Protein 9CF4 (pdb70)

InterPro domains:
  IPR005814 Aminotransferase class-III [PF00202] (34-452)
  IPR005814 Aminotransferase class-III [cd00610] (7-453)
  IPR015421 Pyridoxal phosphate-dependent transferase, major domain [G3DSA:3.40.640.10] (70-350)
  IPR015422 Pyridoxal phosphate-dependent transferase, small domain [G3DSA:3.90.1150.10] (15-451)
  IPR015424 Pyridoxal phosphate-dependent transferase [SSF53383] (25-455)
  IPR049704 Aminotransferases class-III pyridoxal-phosphate attachment site [PS00600] (258-295)

Organism: Chromohalobacter israelensis (strain ATCC BAA-138 / DSM 3043 / CIP 106854 / NCIMB 13768 / 1H11) (NCBI:txid290398)

Structure (mmCIF, N/CA/C/O backbone):
data_9CF4
#
_entry.id   9CF4
#
_cell.length_a   82.383
_cell.length_b   94.102
_cell.length_c   219.984
_cell.angle_alpha   90.00
_cell.angle_beta   90.00
_cell.angle_gamma   90.00
#
_symmetry.space_group_name_H-M   'C 2 2 21'
#
loop_
_entity.id
_entity.type
_entity.pdbx_description
1 polymer Aminotransferase
2 polymer Aminotransferase
3 non-polymer GLYCEROL
4 non-polymer "PYRIDOXAL-5'-PHOSPHATE"
5 water water
#
loop_
_atom_site.group_PDB
_atom_site.id
_atom_site.type_symbol
_atom_site.label_atom_id
_atom_site.label_alt_id
_atom_site.label_comp_id
_atom_site.label_asym_id
_atom_site.label_entity_id
_atom_site.label_seq_id
_atom_site.pdbx_PDB_ins_code
_atom_site.Cartn_x
_atom_site.Cartn_y
_atom_site.Cartn_z
_atom_site.occupancy
_atom_site.B_iso_or_equiv
_atom_site.auth_seq_id
_atom_site.auth_comp_id
_atom_site.auth_asym_id
_atom_site.auth_atom_id
_atom_site.pdbx_PDB_model_num
ATOM 1 N N . SER A 1 2 ? -18.054 1.851 -39.776 1.00 39.41 2 SER A N 1
ATOM 2 C CA . SER A 1 2 ? -17.159 2.505 -38.837 1.00 37.90 2 SER A CA 1
ATOM 3 C C . SER A 1 2 ? -15.701 2.167 -39.099 1.00 34.62 2 SER A C 1
ATOM 4 O O . SER A 1 2 ? -15.384 1.196 -39.806 1.00 33.55 2 SER A O 1
ATOM 11 N N . GLN A 1 3 ? -14.814 2.977 -38.513 1.00 34.19 3 GLN A N 1
ATOM 12 C CA . GLN A 1 3 ? -13.397 2.636 -38.505 1.00 34.63 3 GLN A CA 1
ATOM 13 C C . GLN A 1 3 ? -13.178 1.273 -37.864 1.00 27.45 3 GLN A C 1
ATOM 14 O O . GLN A 1 3 ? -12.338 0.497 -38.317 1.00 25.77 3 GLN A O 1
ATOM 28 N N . HIS A 1 4 ? -13.911 0.977 -36.790 1.00 25.21 4 HIS A N 1
ATOM 29 C CA . HIS A 1 4 ? -13.781 -0.320 -36.134 1.00 23.02 4 HIS A CA 1
ATOM 30 C C . HIS A 1 4 ? -14.060 -1.461 -37.112 1.00 22.39 4 HIS A C 1
ATOM 31 O O . HIS A 1 4 ? -13.267 -2.407 -37.234 1.00 20.96 4 HIS A O 1
ATOM 45 N N . GLN A 1 5 ? -15.182 -1.393 -37.831 1.00 24.30 5 GLN A N 1
ATOM 46 C CA . GLN A 1 5 ? -15.499 -2.489 -38.741 1.00 26.02 5 GLN A CA 1
ATOM 47 C C . GLN A 1 5 ? -14.559 -2.497 -39.944 1.00 24.15 5 GLN A C 1
ATOM 48 O O . GLN A 1 5 ? -14.253 -3.574 -40.474 1.00 23.44 5 GLN A O 1
ATOM 62 N N . ASN A 1 6 ? -14.077 -1.320 -40.379 1.00 25.38 6 ASN A N 1
ATOM 63 C CA . ASN A 1 6 ? -13.076 -1.289 -41.444 1.00 23.33 6 ASN A CA 1
ATOM 64 C C . ASN A 1 6 ? -11.792 -1.998 -41.017 1.00 20.90 6 ASN A C 1
ATOM 65 O O . ASN A 1 6 ? -11.182 -2.722 -41.814 1.00 21.08 6 ASN A O 1
ATOM 76 N N . LEU A 1 7 ? -11.358 -1.787 -39.768 1.00 19.64 7 LEU A N 1
ATOM 77 C CA . LEU A 1 7 ? -10.165 -2.471 -39.270 1.00 18.45 7 LEU A CA 1
ATOM 78 C C . LEU A 1 7 ? -10.379 -3.982 -39.194 1.00 18.62 7 LEU A C 1
ATOM 79 O O . LEU A 1 7 ? -9.518 -4.774 -39.601 1.00 17.25 7 LEU A O 1
ATOM 95 N N . ILE A 1 8 ? -11.526 -4.411 -38.663 1.00 16.79 8 ILE A N 1
ATOM 96 C CA . ILE A 1 8 ? -11.840 -5.837 -38.631 1.00 16.19 8 ILE A CA 1
ATOM 97 C C . ILE A 1 8 ? -11.785 -6.415 -40.037 1.00 17.78 8 ILE A C 1
ATOM 98 O O . ILE A 1 8 ? -11.192 -7.477 -40.272 1.00 18.00 8 ILE A O 1
ATOM 114 N N . ASP A 1 9 ? -12.406 -5.726 -41.001 1.00 17.38 9 ASP A N 1
ATOM 115 C CA . ASP A 1 9 ? -12.453 -6.278 -42.353 1.00 18.83 9 ASP A CA 1
ATOM 116 C C . ASP A 1 9 ? -11.059 -6.367 -42.966 1.00 17.56 9 ASP A C 1
ATOM 117 O O . ASP A 1 9 ? -10.784 -7.287 -43.747 1.00 19.21 9 ASP A O 1
ATOM 126 N N . ARG A 1 10 ? -10.171 -5.425 -42.635 1.00 16.09 10 ARG A N 1
ATOM 127 C CA . ARG A 1 10 ? -8.778 -5.559 -43.048 1.00 16.53 10 ARG A CA 1
ATOM 128 C C . ARG A 1 10 ? -8.155 -6.805 -42.418 1.00 16.97 10 ARG A C 1
ATOM 129 O O . ARG A 1 10 ? -7.465 -7.582 -43.093 1.00 16.35 10 ARG A O 1
ATOM 150 N N . ASP A 1 11 ? -8.404 -7.012 -41.120 1.00 16.26 11 ASP A N 1
ATOM 151 C CA . ASP A 1 11 ? -7.826 -8.147 -40.402 1.00 13.95 11 ASP A CA 1
ATOM 152 C C . ASP A 1 11 ? -8.311 -9.469 -40.985 1.00 13.97 11 ASP A C 1
ATOM 153 O O . ASP A 1 11 ? -7.560 -10.453 -41.034 1.00 15.38 11 ASP A O 1
ATOM 162 N N . ARG A 1 12 ? -9.564 -9.521 -41.423 1.00 15.12 12 ARG A N 1
ATOM 163 C CA . ARG A 1 12 ? -10.069 -10.771 -41.978 1.00 15.83 12 ARG A CA 1
ATOM 164 C C . ARG A 1 12 ? -9.238 -11.253 -43.159 1.00 16.20 12 ARG A C 1
ATOM 165 O O . ARG A 1 12 ? -9.175 -12.466 -43.430 1.00 16.24 12 ARG A O 1
ATOM 186 N N . LYS A 1 13 ? -8.653 -10.321 -43.914 1.00 16.98 13 LYS A N 1
ATOM 187 C CA . LYS A 1 13 ? -7.895 -10.683 -45.097 1.00 16.18 13 LYS A CA 1
ATOM 188 C C . LYS A 1 13 ? -6.479 -11.157 -44.802 1.00 16.01 13 LYS A C 1
ATOM 189 O O . LYS A 1 13 ? -5.840 -11.724 -45.699 1.00 16.21 13 LYS A O 1
ATOM 208 N N . VAL A 1 14 ? -5.969 -10.955 -43.589 1.00 15.23 14 VAL A N 1
ATOM 209 C CA . VAL A 1 14 ? -4.534 -11.085 -43.362 1.00 14.48 14 VAL A CA 1
ATOM 210 C C . VAL A 1 14 ? -4.146 -11.899 -42.141 1.00 14.41 14 VAL A C 1
ATOM 211 O O . VAL A 1 14 ? -2.993 -12.357 -42.095 1.00 14.75 14 VAL A O 1
ATOM 224 N N . THR A 1 15 ? -4.982 -12.083 -41.113 1.00 13.14 15 THR A N 1
ATOM 225 C CA . THR A 1 15 ? -4.524 -12.681 -39.864 1.00 13.32 15 THR A CA 1
ATOM 226 C C . THR A 1 15 ? -5.234 -13.994 -39.559 1.00 15.04 15 THR A C 1
ATOM 227 O O . THR A 1 15 ? -6.466 -14.074 -39.610 1.00 15.82 15 THR A O 1
ATOM 238 N N . PHE A 1 16 ? -4.442 -15.016 -39.219 1.00 13.58 16 PHE A N 1
ATOM 239 C CA . PHE A 1 16 ? -4.901 -16.289 -38.634 1.00 12.82 16 PHE A CA 1
ATOM 240 C C . PHE A 1 16 ? -4.860 -16.080 -37.128 1.00 13.89 16 PHE A C 1
ATOM 241 O O . PHE A 1 16 ? -3.792 -15.919 -36.550 1.00 13.63 16 PHE A O 1
ATOM 258 N N . HIS A 1 17 ? -6.028 -16.057 -36.507 1.00 14.61 17 HIS A N 1
ATOM 259 C CA . HIS A 1 17 ? -6.138 -15.880 -35.071 1.00 12.25 17 HIS A CA 1
ATOM 260 C C . HIS A 1 17 ? -6.279 -17.199 -34.331 1.00 12.77 17 HIS A C 1
ATOM 261 O O . HIS A 1 17 ? -6.926 -18.142 -34.801 1.00 13.11 17 HIS A O 1
ATOM 276 N N . ALA A 1 18 ? -5.684 -17.231 -33.142 1.00 13.23 18 ALA A N 1
ATOM 277 C CA . ALA A 1 18 ? -5.896 -18.331 -32.214 1.00 13.29 18 ALA A CA 1
ATOM 278 C C . ALA A 1 18 ? -7.376 -18.600 -31.979 1.00 11.44 18 ALA A C 1
ATOM 279 O O . ALA A 1 18 ? -8.200 -17.681 -31.909 1.00 13.26 18 ALA A O 1
ATOM 286 N N A SER A 1 19 ? -7.717 -19.889 -31.911 0.48 12.20 19 SER A N 1
ATOM 287 N N B SER A 1 19 ? -7.705 -19.881 -31.832 0.52 12.27 19 SER A N 1
ATOM 288 C CA A SER A 1 19 ? -9.025 -20.332 -31.426 0.48 14.00 19 SER A CA 1
ATOM 289 C CA B SER A 1 19 ? -9.045 -20.321 -31.446 0.52 14.39 19 SER A CA 1
ATOM 290 C C A SER A 1 19 ? -10.184 -19.705 -32.199 0.48 14.29 19 SER A C 1
ATOM 291 C C B SER A 1 19 ? -10.132 -19.559 -32.189 0.52 14.86 19 SER A C 1
ATOM 292 O O A SER A 1 19 ? -11.250 -19.441 -31.640 0.48 15.26 19 SER A O 1
ATOM 293 O O B SER A 1 19 ? -11.078 -19.033 -31.599 0.52 16.75 19 SER A O 1
ATOM 308 N N . THR A 1 20 ? -9.994 -19.507 -33.502 1.00 13.15 20 THR A N 1
ATOM 309 C CA . THR A 1 20 ? -10.949 -18.805 -34.353 1.00 12.99 20 THR A CA 1
ATOM 310 C C . THR A 1 20 ? -11.485 -19.729 -35.433 1.00 13.90 20 THR A C 1
ATOM 311 O O . THR A 1 20 ? -10.796 -20.637 -35.907 1.00 13.77 20 THR A O 1
ATOM 323 N N . HIS A 1 21 ? -12.754 -19.516 -35.774 1.00 13.56 21 HIS A N 1
ATOM 324 C CA . HIS A 1 21 ? -13.364 -20.191 -36.906 1.00 13.98 21 HIS A CA 1
ATOM 325 C C . HIS A 1 21 ? -12.771 -19.564 -38.165 1.00 13.39 21 HIS A C 1
ATOM 326 O O . HIS A 1 21 ? -13.245 -18.517 -38.630 1.00 15.13 21 HIS A O 1
ATOM 340 N N . LEU A 1 22 ? -11.697 -20.156 -38.672 1.00 13.33 22 LEU A N 1
ATOM 341 C CA . LEU A 1 22 ? -10.888 -19.478 -39.683 1.00 14.59 22 LEU A CA 1
ATOM 342 C C . LEU A 1 22 ? -11.701 -19.171 -40.934 1.00 14.41 22 LEU A C 1
ATOM 343 O O . LEU A 1 22 ? -11.582 -18.083 -41.496 1.00 15.76 22 LEU A O 1
ATOM 359 N N . ARG A 1 23 ? -12.531 -20.113 -41.387 1.00 15.40 23 ARG A N 1
ATOM 360 C CA . ARG A 1 23 ? -13.331 -19.863 -42.579 1.00 15.79 23 ARG A CA 1
ATOM 361 C C . ARG A 1 23 ? -14.326 -18.737 -42.334 1.00 16.03 23 ARG A C 1
ATOM 362 O O . ARG A 1 23 ? -14.428 -17.797 -43.136 1.00 16.96 23 ARG A O 1
ATOM 383 N N . ASP A 1 24 ? -15.106 -18.834 -41.246 1.00 14.63 24 ASP A N 1
ATOM 384 C CA . ASP A 1 24 ? -16.143 -17.827 -41.032 1.00 15.97 24 ASP A CA 1
ATOM 385 C C . ASP A 1 24 ? -15.540 -16.442 -40.789 1.00 16.22 24 ASP A C 1
ATOM 386 O O . ASP A 1 24 ? -16.118 -15.434 -41.218 1.00 17.68 24 ASP A O 1
ATOM 395 N N . PHE A 1 25 ? -14.387 -16.362 -40.127 1.00 14.00 25 PHE A N 1
ATOM 396 C CA . PHE A 1 25 ? -13.785 -15.044 -39.917 1.00 16.19 25 PHE A CA 1
ATOM 397 C C . PHE A 1 25 ? -13.263 -14.449 -41.225 1.00 15.93 25 PHE A C 1
ATOM 398 O O . PHE A 1 25 ? -13.506 -13.277 -41.523 1.00 16.69 25 PHE A O 1
ATOM 415 N N . ALA A 1 26 ? -12.560 -15.243 -42.033 1.00 16.63 26 ALA A N 1
ATOM 416 C CA . ALA A 1 26 ? -12.050 -14.729 -43.303 1.00 15.72 26 ALA A CA 1
ATOM 417 C C . ALA A 1 26 ? -13.169 -14.280 -44.238 1.00 16.56 26 ALA A C 1
ATOM 418 O O . ALA A 1 26 ? -12.992 -13.328 -45.019 1.00 17.84 26 ALA A O 1
ATOM 425 N N . HIS A 1 27 ? -14.325 -14.925 -44.158 1.00 18.15 27 HIS A N 1
ATOM 426 C CA . HIS A 1 27 ? -15.414 -14.676 -45.099 1.00 18.62 27 HIS A CA 1
ATOM 427 C C . HIS A 1 27 ? -16.487 -13.737 -44.552 1.00 20.59 27 HIS A C 1
ATOM 428 O O . HIS A 1 27 ? -17.506 -13.526 -45.215 1.00 23.04 27 HIS A O 1
ATOM 442 N N . GLY A 1 28 ? -16.269 -13.141 -43.383 1.00 19.38 28 GLY A N 1
ATOM 443 C CA . GLY A 1 28 ? -17.138 -12.093 -42.893 1.00 21.60 28 GLY A CA 1
ATOM 444 C C . GLY A 1 28 ? -18.307 -12.538 -42.042 1.00 21.88 28 GLY A C 1
ATOM 445 O O . GLY A 1 28 ? -19.131 -11.689 -41.660 1.00 24.31 28 GLY A O 1
ATOM 449 N N . GLU A 1 29 ? -18.405 -13.829 -41.715 1.00 23.11 29 GLU A N 1
ATOM 450 C CA . GLU A 1 29 ? -19.539 -14.320 -40.948 1.00 26.60 29 GLU A CA 1
ATOM 451 C C . GLU A 1 29 ? -19.291 -14.346 -39.445 1.00 25.11 29 GLU A C 1
ATOM 452 O O . GLU A 1 29 ? -20.244 -14.212 -38.671 1.00 32.24 29 GLU A O 1
ATOM 464 N N . ALA A 1 30 ? -18.083 -14.496 -39.014 1.00 20.64 30 ALA A N 1
ATOM 465 C CA . ALA A 1 30 ? -17.814 -14.510 -37.583 1.00 19.34 30 ALA A CA 1
ATOM 466 C C . ALA A 1 30 ? -17.385 -13.128 -37.124 1.00 19.39 30 ALA A C 1
ATOM 467 O O . ALA A 1 30 ? -16.741 -12.393 -37.879 1.00 18.82 30 ALA A O 1
ATOM 474 N N . PRO A 1 31 ? -17.711 -12.733 -35.897 1.00 18.69 31 PRO A N 1
ATOM 475 C CA . PRO A 1 31 ? -17.406 -11.369 -35.456 1.00 18.36 31 PRO A CA 1
ATOM 476 C C . PRO A 1 31 ? -15.940 -11.192 -35.081 1.00 16.06 31 PRO A C 1
ATOM 477 O O . PRO A 1 31 ? -15.231 -12.129 -34.698 1.00 17.99 31 PRO A O 1
ATOM 488 N N . GLY A 1 32 ? -15.499 -9.935 -35.172 1.00 15.52 32 GLY A N 1
ATOM 489 C CA . GLY A 1 32 ? -14.201 -9.533 -34.683 1.00 16.80 32 GLY A CA 1
ATOM 490 C C . GLY A 1 32 ? -14.366 -8.454 -33.628 1.00 15.22 32 GLY A C 1
ATOM 491 O O . GLY A 1 32 ? -15.476 -7.958 -33.385 1.00 17.03 32 GLY A O 1
ATOM 495 N N . ARG A 1 33 ? -13.255 -8.102 -32.987 1.00 16.64 33 ARG A N 1
ATOM 496 C CA . ARG A 1 33 ? -13.256 -6.937 -32.101 1.00 16.34 33 ARG A CA 1
ATOM 497 C C . ARG A 1 33 ? -11.824 -6.455 -31.963 1.00 17.65 33 ARG A C 1
ATOM 498 O O . ARG A 1 33 ? -10.927 -7.263 -31.696 1.00 16.94 33 ARG A O 1
ATOM 519 N N . VAL A 1 34 ? -11.617 -5.158 -32.180 1.00 16.23 34 VAL A N 1
ATOM 520 C CA . VAL A 1 34 ? -10.317 -4.514 -32.046 1.00 15.06 34 VAL A CA 1
ATOM 521 C C . VAL A 1 34 ? -10.274 -3.873 -30.665 1.00 15.57 34 VAL A C 1
ATOM 522 O O . VAL A 1 34 ? -11.034 -2.930 -30.385 1.00 17.44 34 VAL A O 1
ATOM 535 N N A MET A 1 35 ? -9.364 -4.346 -29.815 0.39 15.70 35 MET A N 1
ATOM 536 N N B MET A 1 35 ? -9.384 -4.359 -29.800 0.61 15.76 35 MET A N 1
ATOM 537 C CA A MET A 1 35 ? -9.156 -3.752 -28.498 0.39 15.56 35 MET A CA 1
ATOM 538 C CA B MET A 1 35 ? -9.179 -3.746 -28.489 0.61 15.86 35 MET A CA 1
ATOM 539 C C A MET A 1 35 ? -8.124 -2.641 -28.608 0.39 16.68 35 MET A C 1
ATOM 540 C C B MET A 1 35 ? -8.142 -2.639 -28.614 0.61 16.89 35 MET A C 1
ATOM 541 O O A MET A 1 35 ? -7.107 -2.788 -29.293 0.39 17.83 35 MET A O 1
ATOM 542 O O B MET A 1 35 ? -7.145 -2.785 -29.326 0.61 18.32 35 MET A O 1
ATOM 569 N N . ALA A 1 36 ? -8.390 -1.524 -27.936 1.00 16.86 36 ALA A N 1
ATOM 570 C CA . ALA A 1 36 ? -7.600 -0.315 -28.136 1.00 18.65 36 ALA A CA 1
ATOM 571 C C . ALA A 1 36 ? -7.090 0.346 -26.867 1.00 18.25 36 ALA A C 1
ATOM 572 O O . ALA A 1 36 ? -6.113 1.112 -26.953 1.00 20.35 36 ALA A O 1
ATOM 580 N N . GLY A 1 37 ? -7.704 0.115 -25.713 1.00 17.49 37 GLY A N 1
ATOM 581 C CA . GLY A 1 37 ? -7.262 0.755 -24.499 1.00 17.83 37 GLY A CA 1
ATOM 582 C C . GLY A 1 37 ? -7.692 -0.017 -23.266 1.00 16.86 37 GLY A C 1
ATOM 583 O O . GLY A 1 37 ? -8.268 -1.105 -23.355 1.00 16.62 37 GLY A O 1
ATOM 587 N N . GLY A 1 38 ? -7.421 0.572 -22.117 1.00 16.43 38 GLY A N 1
ATOM 588 C CA . GLY A 1 38 ? -7.872 0.010 -20.864 1.00 17.29 38 GLY A CA 1
ATOM 589 C C . GLY A 1 38 ? -7.098 0.547 -19.685 1.00 15.71 38 GLY A C 1
ATOM 590 O O . GLY A 1 38 ? -5.951 0.995 -19.789 1.00 17.29 38 GLY A O 1
ATOM 594 N N . GLU A 1 39 ? -7.745 0.477 -18.531 1.00 18.24 39 GLU A N 1
ATOM 595 C CA . GLU A 1 39 ? -7.163 0.900 -17.273 1.00 18.07 39 GLU A CA 1
ATOM 596 C C . GLU A 1 39 ? -7.844 0.117 -16.164 1.00 17.23 39 GLU A C 1
ATOM 597 O O . GLU A 1 39 ? -9.061 -0.041 -16.179 1.00 17.60 39 GLU A O 1
ATOM 609 N N . GLY A 1 40 ? -7.057 -0.355 -15.210 1.00 17.46 40 GLY A N 1
ATOM 610 C CA . GLY A 1 40 ? -7.641 -1.034 -14.066 1.00 16.71 40 GLY A CA 1
ATOM 611 C C . GLY A 1 40 ? -8.170 -2.379 -14.507 1.00 14.84 40 GLY A C 1
ATOM 612 O O . GLY A 1 40 ? -7.441 -3.181 -15.099 1.00 16.34 40 GLY A O 1
ATOM 616 N N . ILE A 1 41 ? -9.445 -2.656 -14.211 1.00 15.51 41 ILE A N 1
ATOM 617 C CA . ILE A 1 41 ? -10.069 -3.900 -14.637 1.00 15.32 41 ILE A CA 1
ATOM 618 C C . ILE A 1 41 ? -10.837 -3.749 -15.939 1.00 15.65 41 ILE A C 1
ATOM 619 O O . ILE A 1 41 ? -11.513 -4.700 -16.361 1.00 18.02 41 ILE A O 1
ATOM 635 N N . HIS A 1 42 ? -10.737 -2.602 -16.596 1.00 16.36 42 HIS A N 1
ATOM 636 C CA . HIS A 1 42 ? -11.515 -2.325 -17.794 1.00 18.23 42 HIS A CA 1
ATOM 637 C C . HIS A 1 42 ? -10.651 -2.375 -19.046 1.00 18.22 42 HIS A C 1
ATOM 638 O O . HIS A 1 42 ? -9.483 -1.960 -19.024 1.00 17.24 42 HIS A O 1
ATOM 652 N N A VAL A 1 43 ? -11.228 -2.896 -20.125 0.67 17.30 43 VAL A N 1
ATOM 653 N N B VAL A 1 43 ? -11.244 -2.867 -20.136 0.33 17.01 43 VAL A N 1
ATOM 654 C CA A VAL A 1 43 ? -10.634 -2.834 -21.454 0.67 17.46 43 VAL A CA 1
ATOM 655 C CA B VAL A 1 43 ? -10.648 -2.859 -21.467 0.33 16.17 43 VAL A CA 1
ATOM 656 C C A VAL A 1 43 ? -11.619 -2.133 -22.374 0.67 18.62 43 VAL A C 1
ATOM 657 C C B VAL A 1 43 ? -11.626 -2.155 -22.396 0.33 17.30 43 VAL A C 1
ATOM 658 O O A VAL A 1 43 ? -12.837 -2.224 -22.181 0.67 19.53 43 VAL A O 1
ATOM 659 O O B VAL A 1 43 ? -12.846 -2.258 -22.227 0.33 17.79 43 VAL A O 1
ATOM 684 N N . VAL A 1 44 ? -11.087 -1.452 -23.391 1.00 16.58 44 VAL A N 1
ATOM 685 C CA . VAL A 1 44 ? -11.876 -0.588 -24.264 1.00 18.02 44 VAL A CA 1
ATOM 686 C C . VAL A 1 44 ? -11.611 -0.954 -25.720 1.00 17.79 44 VAL A C 1
ATOM 687 O O . VAL A 1 44 ? -10.459 -1.127 -26.123 1.00 18.17 44 VAL A O 1
ATOM 701 N N . ASP A 1 45 ? -12.674 -1.070 -26.514 1.00 18.39 45 ASP A N 1
ATOM 702 C CA . ASP A 1 45 ? -12.523 -1.407 -27.915 1.00 17.35 45 ASP A CA 1
ATOM 703 C C . ASP A 1 45 ? -12.358 -0.140 -28.747 1.00 18.33 45 ASP A C 1
ATOM 704 O O . ASP A 1 45 ? -12.365 0.982 -28.230 1.00 19.36 45 ASP A O 1
ATOM 713 N N . LYS A 1 46 ? -12.199 -0.323 -30.056 1.00 18.20 46 LYS A N 1
ATOM 714 C CA . LYS A 1 46 ? -11.902 0.793 -30.953 1.00 19.75 46 LYS A CA 1
ATOM 715 C C . LYS A 1 46 ? -13.030 1.810 -31.003 1.00 23.33 46 LYS A C 1
ATOM 716 O O . LYS A 1 46 ? -12.770 2.970 -31.340 1.00 25.56 46 LYS A O 1
ATOM 735 N N . ASP A 1 47 ? -14.262 1.418 -30.673 1.00 22.42 47 ASP A N 1
ATOM 736 C CA . ASP A 1 47 ? -15.364 2.365 -30.639 1.00 23.68 47 ASP A CA 1
ATOM 737 C C . ASP A 1 47 ? -15.445 3.124 -29.323 1.00 24.65 47 ASP A C 1
ATOM 738 O O . ASP A 1 47 ? -16.297 4.016 -29.183 1.00 26.95 47 ASP A O 1
ATOM 747 N N . GLY A 1 48 ? -14.612 2.783 -28.353 1.00 23.28 48 GLY A N 1
ATOM 748 C CA . GLY A 1 48 ? -14.723 3.343 -27.032 1.00 23.36 48 GLY A CA 1
ATOM 749 C C . GLY A 1 48 ? -15.640 2.585 -26.103 1.00 22.66 48 GLY A C 1
ATOM 750 O O . GLY A 1 48 ? -15.908 3.069 -24.994 1.00 24.32 48 GLY A O 1
ATOM 754 N N . ARG A 1 49 ? -16.121 1.414 -26.516 1.00 20.42 49 ARG A N 1
ATOM 755 C CA . ARG A 1 49 ? -16.986 0.612 -25.666 1.00 19.56 49 ARG A CA 1
ATOM 756 C C . ARG A 1 49 ? -16.155 -0.038 -24.559 1.00 18.41 49 ARG A C 1
ATOM 757 O O . ARG A 1 49 ? -15.161 -0.714 -24.824 1.00 20.31 49 ARG A O 1
ATOM 778 N N . GLU A 1 50 ? -16.570 0.170 -23.318 1.00 21.40 50 GLU A N 1
ATOM 779 C CA . GLU A 1 50 ? -15.779 -0.232 -22.165 1.00 20.05 50 GLU A CA 1
ATOM 780 C C . GLU A 1 50 ? -16.360 -1.484 -21.514 1.00 20.35 50 GLU A C 1
ATOM 781 O O . GLU A 1 50 ? -17.570 -1.553 -21.247 1.00 20.28 50 GLU A O 1
ATOM 793 N N . PHE A 1 51 ? -15.491 -2.460 -21.247 1.00 18.32 51 PHE A N 1
ATOM 794 C CA . PHE A 1 51 ? -15.875 -3.722 -20.638 1.00 16.68 51 PHE A CA 1
ATOM 795 C C . PHE A 1 51 ? -15.150 -3.914 -19.311 1.00 15.50 51 PHE A C 1
ATOM 796 O O . PHE A 1 51 ? -13.970 -3.578 -19.184 1.00 17.33 51 PHE A O 1
ATOM 813 N N . ILE A 1 52 ? -15.862 -4.448 -18.322 1.00 16.10 52 ILE A N 1
ATOM 814 C CA . ILE A 1 52 ? -15.185 -5.051 -17.181 1.00 17.22 52 ILE A CA 1
ATOM 815 C C . ILE A 1 52 ? -14.601 -6.374 -17.659 1.00 16.30 52 ILE A C 1
ATOM 816 O O . ILE A 1 52 ? -15.338 -7.241 -18.150 1.00 15.78 52 ILE A O 1
ATOM 832 N N . ASP A 1 53 ? -13.283 -6.529 -17.539 1.00 15.38 53 ASP A N 1
ATOM 833 C CA . ASP A 1 53 ? -12.638 -7.760 -17.979 1.00 15.16 53 ASP A CA 1
ATOM 834 C C . ASP A 1 53 ? -12.573 -8.714 -16.804 1.00 15.02 53 ASP A C 1
ATOM 835 O O . ASP A 1 53 ? -11.603 -8.729 -16.043 1.00 14.99 53 ASP A O 1
ATOM 844 N N . GLY A 1 54 ? -13.621 -9.524 -16.672 1.00 14.38 54 GLY A N 1
ATOM 845 C CA . GLY A 1 54 ? -13.674 -10.525 -15.640 1.00 14.59 54 GLY A CA 1
ATOM 846 C C . GLY A 1 54 ? -12.745 -11.698 -15.835 1.00 14.81 54 GLY A C 1
ATOM 847 O O . GLY A 1 54 ? -12.758 -12.591 -14.987 1.00 15.09 54 GLY A O 1
ATOM 851 N N . PHE A 1 55 ? -11.912 -11.695 -16.886 1.00 13.54 55 PHE A N 1
ATOM 852 C CA . PHE A 1 55 ? -10.967 -12.781 -17.147 1.00 12.21 55 PHE A CA 1
ATOM 853 C C . PHE A 1 55 ? -9.520 -12.305 -17.232 1.00 11.98 55 PHE A C 1
ATOM 854 O O . PHE A 1 55 ? -8.635 -13.118 -17.513 1.00 13.72 55 PHE A O 1
ATOM 871 N N . ALA A 1 56 ? -9.262 -11.014 -17.006 1.00 13.97 56 ALA A N 1
ATOM 872 C CA . ALA A 1 56 ? -7.899 -10.472 -17.004 1.00 14.52 56 ALA A CA 1
ATOM 873 C C . ALA A 1 56 ? -7.113 -10.949 -18.226 1.00 14.14 56 ALA A C 1
ATOM 874 O O . ALA A 1 56 ? -5.993 -11.466 -18.122 1.00 13.31 56 ALA A O 1
ATOM 881 N N . GLY A 1 57 ? -7.673 -10.706 -19.404 1.00 13.00 57 GLY A N 1
ATOM 882 C CA . GLY A 1 57 ? -7.063 -11.223 -20.618 1.00 13.56 57 GLY A CA 1
ATOM 883 C C . GLY A 1 57 ? -7.332 -12.711 -20.715 1.00 12.49 57 GLY A C 1
ATOM 884 O O . GLY A 1 57 ? -8.442 -13.129 -21.043 1.00 12.54 57 GLY A O 1
ATOM 888 N N . LEU A 1 58 ? -6.320 -13.494 -20.416 1.00 12.15 58 LEU A N 1
ATOM 889 C CA . LEU A 1 58 ? -6.423 -14.943 -20.232 1.00 12.11 58 LEU A CA 1
ATOM 890 C C . LEU A 1 58 ? -5.689 -15.258 -18.926 1.00 13.29 58 LEU A C 1
ATOM 891 O O . LEU A 1 58 ? -4.541 -15.704 -18.933 1.00 14.82 58 LEU A O 1
ATOM 907 N N . TYR A 1 59 ? -6.361 -14.997 -17.806 1.00 13.29 59 TYR A N 1
ATOM 908 C CA . TYR A 1 59 ? -5.799 -15.232 -16.474 1.00 13.09 59 TYR A CA 1
ATOM 909 C C . TYR A 1 59 ? -4.448 -14.546 -16.306 1.00 13.10 59 TYR A C 1
ATOM 910 O O . TYR A 1 59 ? -3.548 -15.088 -15.663 1.00 14.28 59 TYR A O 1
ATOM 928 N N . CYS A 1 60 ? -4.252 -13.374 -16.910 1.00 12.56 60 CYS A N 1
ATOM 929 C CA . CYS A 1 60 ? -2.881 -12.888 -16.944 1.00 12.17 60 CYS A CA 1
ATOM 930 C C . CYS A 1 60 ? -2.662 -11.399 -16.693 1.00 12.48 60 CYS A C 1
ATOM 931 O O . CYS A 1 60 ? -1.541 -11.051 -16.306 1.00 14.45 60 CYS A O 1
ATOM 939 N N . VAL A 1 61 ? -3.632 -10.512 -16.895 1.00 13.02 61 VAL A N 1
ATOM 940 C CA . VAL A 1 61 ? -3.412 -9.083 -16.665 1.00 13.05 61 VAL A CA 1
ATOM 941 C C . VAL A 1 61 ? -3.633 -8.827 -15.178 1.00 14.40 61 VAL A C 1
ATOM 942 O O . VAL A 1 61 ? -4.594 -8.158 -14.758 1.00 14.26 61 VAL A O 1
ATOM 955 N N . ASN A 1 62 ? -2.732 -9.362 -14.365 1.00 14.48 62 ASN A N 1
ATOM 956 C CA . ASN A 1 62 ? -3.030 -9.553 -12.951 1.00 13.11 62 ASN A CA 1
ATOM 957 C C . ASN A 1 62 ? -2.958 -8.254 -12.176 1.00 13.53 62 ASN A C 1
ATOM 958 O O . ASN A 1 62 ? -3.746 -8.059 -11.250 1.00 14.20 62 ASN A O 1
ATOM 969 N N . ILE A 1 63 ? -2.033 -7.355 -12.537 1.00 14.05 63 ILE A N 1
ATOM 970 C CA . ILE A 1 63 ? -1.948 -6.054 -11.882 1.00 13.74 63 ILE A CA 1
ATOM 971 C C . ILE A 1 63 ? -2.884 -5.033 -12.507 1.00 15.62 63 ILE A C 1
ATOM 972 O O . ILE A 1 63 ? -2.883 -3.867 -12.081 1.00 16.69 63 ILE A O 1
ATOM 988 N N . GLY A 1 64 ? -3.694 -5.436 -13.486 1.00 15.40 64 GLY A N 1
ATOM 989 C CA . GLY A 1 64 ? -4.602 -4.534 -14.168 1.00 15.82 64 GLY A CA 1
ATOM 990 C C . GLY A 1 64 ? -3.967 -3.870 -15.375 1.00 14.30 64 GLY A C 1
ATOM 991 O O . GLY A 1 64 ? -2.752 -3.951 -15.613 1.00 14.17 64 GLY A O 1
ATOM 995 N N . TYR A 1 65 ? -4.820 -3.198 -16.148 1.00 14.78 65 TYR A N 1
ATOM 996 C CA . TYR A 1 65 ? -4.464 -2.545 -17.393 1.00 14.64 65 TYR A CA 1
ATOM 997 C C . TYR A 1 65 ? -3.937 -1.133 -17.168 1.00 16.41 65 TYR A C 1
ATOM 998 O O . TYR A 1 65 ? -4.248 -0.466 -16.180 1.00 16.97 65 TYR A O 1
ATOM 1016 N N . GLY A 1 66 ? -3.148 -0.667 -18.131 1.00 16.29 66 GLY A N 1
ATOM 1017 C CA . GLY A 1 66 ? -2.751 0.722 -18.141 1.00 17.18 66 GLY A CA 1
ATOM 1018 C C . GLY A 1 66 ? -1.694 1.110 -17.149 1.00 17.96 66 GLY A C 1
ATOM 1019 O O . GLY A 1 66 ? -1.652 2.273 -16.718 1.00 19.57 66 GLY A O 1
ATOM 1023 N N . ARG A 1 67 ? -0.835 0.169 -16.768 1.00 17.51 67 ARG A N 1
ATOM 1024 C CA . ARG A 1 67 ? 0.235 0.443 -15.808 1.00 18.44 67 ARG A CA 1
ATOM 1025 C C . ARG A 1 67 ? 1.381 1.187 -16.479 1.00 18.26 67 ARG A C 1
ATOM 1026 O O . ARG A 1 67 ? 2.323 0.587 -17.003 1.00 17.09 67 ARG A O 1
ATOM 1047 N N A THR A 1 68 ? 1.319 2.519 -16.456 0.43 18.37 68 THR A N 1
ATOM 1048 N N B THR A 1 68 ? 1.296 2.520 -16.439 0.57 18.58 68 THR A N 1
ATOM 1049 C CA A THR A 1 68 ? 2.417 3.305 -17.010 0.43 18.37 68 THR A CA 1
ATOM 1050 C CA B THR A 1 68 ? 2.378 3.361 -16.937 0.57 18.91 68 THR A CA 1
ATOM 1051 C C A THR A 1 68 ? 3.723 3.063 -16.265 0.43 18.74 68 THR A C 1
ATOM 1052 C C B THR A 1 68 ? 3.701 2.999 -16.284 0.57 18.79 68 THR A C 1
ATOM 1053 O O A THR A 1 68 ? 4.797 3.261 -16.843 0.43 18.94 68 THR A O 1
ATOM 1054 O O B THR A 1 68 ? 4.760 3.060 -16.919 0.57 18.07 68 THR A O 1
ATOM 1075 N N . GLU A 1 69 ? 3.659 2.628 -15.003 1.00 18.42 69 GLU A N 1
ATOM 1076 C CA . GLU A 1 69 ? 4.876 2.285 -14.285 1.00 19.07 69 GLU A CA 1
ATOM 1077 C C . GLU A 1 69 ? 5.627 1.166 -14.991 1.00 16.89 69 GLU A C 1
ATOM 1078 O O . GLU A 1 69 ? 6.864 1.187 -15.065 1.00 17.50 69 GLU A O 1
ATOM 1091 N N . VAL A 1 70 ? 4.900 0.168 -15.497 1.00 16.36 70 VAL A N 1
ATOM 1092 C CA . VAL A 1 70 ? 5.553 -0.930 -16.201 1.00 15.23 70 VAL A CA 1
ATOM 1093 C C . VAL A 1 70 ? 6.064 -0.466 -17.557 1.00 16.32 70 VAL A C 1
ATOM 1094 O O . VAL A 1 70 ? 7.173 -0.829 -17.970 1.00 17.64 70 VAL A O 1
ATOM 1107 N N . ALA A 1 71 ? 5.274 0.334 -18.275 1.00 16.34 71 ALA A N 1
ATOM 1108 C CA . ALA A 1 71 ? 5.763 0.886 -19.533 1.00 17.44 71 ALA A CA 1
ATOM 1109 C C . ALA A 1 71 ? 7.062 1.654 -19.321 1.00 17.06 71 ALA A C 1
ATOM 1110 O O . ALA A 1 71 ? 7.995 1.536 -20.122 1.00 17.96 71 ALA A O 1
ATOM 1117 N N . GLU A 1 72 ? 7.156 2.427 -18.229 1.00 17.98 72 GLU A N 1
ATOM 1118 C CA . GLU A 1 72 ? 8.362 3.216 -17.991 1.00 19.64 72 GLU A CA 1
ATOM 1119 C C . GLU A 1 72 ? 9.549 2.321 -17.645 1.00 18.37 72 GLU A C 1
ATOM 1120 O O . GLU A 1 72 ? 10.681 2.590 -18.073 1.00 18.31 72 GLU A O 1
ATOM 1132 N N . ALA A 1 73 ? 9.305 1.225 -16.917 1.00 16.69 73 ALA A N 1
ATOM 1133 C CA . ALA A 1 73 ? 10.381 0.281 -16.640 1.00 16.30 73 ALA A CA 1
ATOM 1134 C C . ALA A 1 73 ? 10.916 -0.330 -17.926 1.00 16.84 73 ALA A C 1
ATOM 1135 O O . ALA A 1 73 ? 12.137 -0.490 -18.094 1.00 19.28 73 ALA A O 1
ATOM 1142 N N . ILE A 1 74 ? 10.016 -0.732 -18.822 1.00 15.71 74 ILE A N 1
ATOM 1143 C CA . ILE A 1 74 ? 10.446 -1.265 -20.107 1.00 16.25 74 ILE A CA 1
ATOM 1144 C C . ILE A 1 74 ? 11.247 -0.217 -20.864 1.00 16.17 74 ILE A C 1
ATOM 1145 O O . ILE A 1 74 ? 12.316 -0.507 -21.419 1.00 16.56 74 ILE A O 1
ATOM 1161 N N . HIS A 1 75 ? 10.762 1.024 -20.868 1.00 17.21 75 HIS A N 1
ATOM 1162 C CA . HIS A 1 75 ? 11.411 2.060 -21.656 1.00 18.27 75 HIS A CA 1
ATOM 1163 C C . HIS A 1 75 ? 12.806 2.358 -21.123 1.00 16.62 75 HIS A C 1
ATOM 1164 O O . HIS A 1 75 ? 13.765 2.475 -21.900 1.00 17.47 75 HIS A O 1
ATOM 1178 N N . ARG A 1 76 ? 12.946 2.467 -19.798 1.00 16.33 76 ARG A N 1
ATOM 1179 C CA . ARG A 1 76 ? 14.256 2.733 -19.225 1.00 19.25 76 ARG A CA 1
ATOM 1180 C C . ARG A 1 76 ? 15.251 1.661 -19.639 1.00 19.23 76 ARG A C 1
ATOM 1181 O O . ARG A 1 76 ? 16.397 1.972 -20.009 1.00 19.04 76 ARG A O 1
ATOM 1202 N N . GLN A 1 77 ? 14.829 0.391 -19.614 1.00 17.28 77 GLN A N 1
ATOM 1203 C CA . GLN A 1 77 ? 15.739 -0.667 -20.044 1.00 14.05 77 GLN A CA 1
ATOM 1204 C C . GLN A 1 77 ? 16.000 -0.605 -21.550 1.00 17.93 77 GLN A C 1
ATOM 1205 O O . GLN A 1 77 ? 17.116 -0.894 -21.997 1.00 17.70 77 GLN A O 1
ATOM 1219 N N . ALA A 1 78 ? 14.989 -0.234 -22.347 1.00 16.73 78 ALA A N 1
ATOM 1220 C CA . ALA A 1 78 ? 15.191 -0.155 -23.790 1.00 16.32 78 ALA A CA 1
ATOM 1221 C C . ALA A 1 78 ? 16.206 0.924 -24.161 1.00 18.24 78 ALA A C 1
ATOM 1222 O O . ALA A 1 78 ? 16.939 0.783 -25.153 1.00 21.56 78 ALA A O 1
ATOM 1229 N N . LEU A 1 79 ? 16.279 1.997 -23.382 1.00 18.34 79 LEU A N 1
ATOM 1230 C CA . LEU A 1 79 ? 17.277 3.018 -23.656 1.00 19.70 79 LEU A CA 1
ATOM 1231 C C . LEU A 1 79 ? 18.684 2.604 -23.226 1.00 21.04 79 LEU A C 1
ATOM 1232 O O . LEU A 1 79 ? 19.644 3.284 -23.581 1.00 23.92 79 LEU A O 1
ATOM 1248 N N . GLU A 1 80 ? 18.821 1.503 -22.475 1.00 21.04 80 GLU A N 1
ATOM 1249 C CA . GLU A 1 80 ? 20.132 0.962 -22.133 1.00 22.56 80 GLU A CA 1
ATOM 1250 C C . GLU A 1 80 ? 20.516 -0.175 -23.077 1.00 19.91 80 GLU A C 1
ATOM 1251 O O . GLU A 1 80 ? 21.468 -0.037 -23.865 1.00 20.43 80 GLU A O 1
ATOM 1263 N N . LEU A 1 81 ? 19.774 -1.286 -23.003 1.00 18.45 81 LEU A N 1
ATOM 1264 C CA . LEU A 1 81 ? 19.971 -2.430 -23.900 1.00 16.42 81 LEU A CA 1
ATOM 1265 C C . LEU A 1 81 ? 18.673 -3.228 -23.959 1.00 16.74 81 LEU A C 1
ATOM 1266 O O . LEU A 1 81 ? 18.265 -3.818 -22.958 1.00 16.97 81 LEU A O 1
ATOM 1282 N N . ALA A 1 82 ? 18.026 -3.251 -25.124 1.00 16.98 82 ALA A N 1
ATOM 1283 C CA . ALA A 1 82 ? 16.784 -4.006 -25.273 1.00 15.50 82 ALA A CA 1
ATOM 1284 C C . ALA A 1 82 ? 17.052 -5.501 -25.278 1.00 15.36 82 ALA A C 1
ATOM 1285 O O . ALA A 1 82 ? 16.289 -6.274 -24.691 1.00 15.23 82 ALA A O 1
ATOM 1292 N N . TYR A 1 83 ? 18.129 -5.931 -25.942 1.00 15.52 83 TYR A N 1
ATOM 1293 C CA . TYR A 1 83 ? 18.393 -7.350 -26.135 1.00 13.35 83 TYR A CA 1
ATOM 1294 C C . TYR A 1 83 ? 19.876 -7.630 -26.382 1.00 12.96 83 TYR A C 1
ATOM 1295 O O . TYR A 1 83 ? 20.529 -6.973 -27.190 1.00 14.71 83 TYR A O 1
ATOM 1313 N N . TYR A 1 84 ? 20.377 -8.671 -25.720 1.00 13.43 84 TYR A N 1
ATOM 1314 C CA . TYR A 1 84 ? 21.519 -9.458 -26.177 1.00 12.08 84 TYR A CA 1
ATOM 1315 C C . TYR A 1 84 ? 21.191 -10.895 -25.779 1.00 14.00 84 TYR A C 1
ATOM 1316 O O . TYR A 1 84 ? 20.345 -11.135 -24.917 1.00 14.29 84 TYR A O 1
ATOM 1334 N N . HIS A 1 85 ? 21.822 -11.867 -26.431 1.00 14.00 85 HIS A N 1
ATOM 1335 C CA . HIS A 1 85 ? 21.505 -13.235 -26.037 1.00 13.72 85 HIS A CA 1
ATOM 1336 C C . HIS A 1 85 ? 22.010 -13.506 -24.621 1.00 13.06 85 HIS A C 1
ATOM 1337 O O . HIS A 1 85 ? 22.860 -12.781 -24.080 1.00 14.43 85 HIS A O 1
ATOM 1351 N N . THR A 1 86 ? 21.447 -14.549 -24.000 1.00 12.00 86 THR A N 1
ATOM 1352 C CA . THR A 1 86 ? 21.869 -15.001 -22.676 1.00 12.37 86 THR A CA 1
ATOM 1353 C C . THR A 1 86 ? 22.396 -16.428 -22.716 1.00 13.20 86 THR A C 1
ATOM 1354 O O . THR A 1 86 ? 22.208 -17.198 -21.766 1.00 14.30 86 THR A O 1
ATOM 1365 N N . TYR A 1 87 ? 23.064 -16.771 -23.820 1.00 12.85 87 TYR A N 1
ATOM 1366 C CA . TYR A 1 87 ? 23.707 -18.060 -23.995 1.00 13.86 87 TYR A CA 1
ATOM 1367 C C . TYR A 1 87 ? 25.127 -17.998 -23.421 1.00 14.88 87 TYR A C 1
ATOM 1368 O O . TYR A 1 87 ? 25.721 -16.928 -23.285 1.00 13.67 87 TYR A O 1
ATOM 1386 N N . VAL A 1 88 ? 25.667 -19.173 -23.118 1.00 15.00 88 VAL A N 1
ATOM 1387 C CA . VAL A 1 88 ? 27.062 -19.350 -22.721 1.00 15.18 88 VAL A CA 1
ATOM 1388 C C . VAL A 1 88 ? 27.422 -18.339 -21.635 1.00 14.41 88 VAL A C 1
ATOM 1389 O O . VAL A 1 88 ? 28.404 -17.600 -21.746 1.00 16.51 88 VAL A O 1
ATOM 1402 N N . GLY A 1 89 ? 26.646 -18.327 -20.551 1.00 15.73 89 GLY A N 1
ATOM 1403 C CA . GLY A 1 89 ? 26.986 -17.486 -19.422 1.00 16.57 89 GLY A CA 1
ATOM 1404 C C . GLY A 1 89 ? 26.772 -15.995 -19.593 1.00 16.11 89 GLY A C 1
ATOM 1405 O O . GLY A 1 89 ? 27.142 -15.223 -18.697 1.00 16.48 89 GLY A O 1
ATOM 1409 N N . HIS A 1 90 ? 26.204 -15.558 -20.714 1.00 14.85 90 HIS A N 1
ATOM 1410 C CA . HIS A 1 90 ? 25.871 -14.154 -20.902 1.00 13.08 90 HIS A CA 1
ATOM 1411 C C . HIS A 1 90 ? 24.556 -13.824 -20.207 1.00 14.29 90 HIS A C 1
ATOM 1412 O O . HIS A 1 90 ? 23.633 -14.641 -20.164 1.00 14.50 90 HIS A O 1
ATOM 1426 N N . SER A 1 91 ? 24.482 -12.611 -19.656 1.00 13.61 91 SER A N 1
ATOM 1427 C CA . SER A 1 91 ? 23.328 -12.202 -18.867 1.00 14.10 91 SER A CA 1
ATOM 1428 C C . SER A 1 91 ? 23.073 -10.712 -19.062 1.00 13.32 91 SER A C 1
ATOM 1429 O O . SER A 1 91 ? 23.832 -9.998 -19.716 1.00 15.41 91 SER A O 1
ATOM 1437 N N . ASN A 1 92 ? 21.981 -10.246 -18.482 1.00 15.20 92 ASN A N 1
ATOM 1438 C CA . ASN A 1 92 ? 21.737 -8.823 -18.315 1.00 15.69 92 ASN A CA 1
ATOM 1439 C C . ASN A 1 92 ? 21.280 -8.603 -16.879 1.00 13.86 92 ASN A C 1
ATOM 1440 O O . ASN A 1 92 ? 20.816 -9.530 -16.208 1.00 15.40 92 ASN A O 1
ATOM 1451 N N . GLU A 1 93 ? 21.432 -7.354 -16.400 1.00 14.54 93 GLU A N 1
ATOM 1452 C CA . GLU A 1 93 ? 21.154 -7.083 -14.988 1.00 16.71 93 GLU A CA 1
ATOM 1453 C C . GLU A 1 93 ? 19.706 -7.360 -14.597 1.00 16.18 93 GLU A C 1
ATOM 1454 O O . GLU A 1 93 ? 19.478 -7.987 -13.544 1.00 16.02 93 GLU A O 1
ATOM 1466 N N . PRO A 1 94 ? 18.689 -6.932 -15.360 1.00 14.89 94 PRO A N 1
ATOM 1467 C CA . PRO A 1 94 ? 17.306 -7.307 -14.980 1.00 15.65 94 PRO A CA 1
ATOM 1468 C C . PRO A 1 94 ? 17.084 -8.802 -14.872 1.00 15.21 94 PRO A C 1
ATOM 1469 O O . PRO A 1 94 ? 16.375 -9.251 -13.968 1.00 15.05 94 PRO A O 1
ATOM 1480 N N . GLN A 1 95 ? 17.678 -9.594 -15.772 1.00 13.60 95 GLN A N 1
ATOM 1481 C CA . GLN A 1 95 ? 17.511 -11.042 -15.715 1.00 14.41 95 GLN A CA 1
ATOM 1482 C C . GLN A 1 95 ? 18.058 -11.608 -14.415 1.00 15.00 95 GLN A C 1
ATOM 1483 O O . GLN A 1 95 ? 17.432 -12.484 -13.799 1.00 14.90 95 GLN A O 1
ATOM 1497 N N . ILE A 1 96 ? 19.233 -11.138 -13.995 1.00 14.89 96 ILE A N 1
ATOM 1498 C CA . ILE A 1 96 ? 19.832 -11.597 -12.741 1.00 13.02 96 ILE A CA 1
ATOM 1499 C C . ILE A 1 96 ? 18.938 -11.242 -11.564 1.00 14.06 96 ILE A C 1
ATOM 1500 O O . ILE A 1 96 ? 18.646 -12.079 -10.696 1.00 14.40 96 ILE A O 1
ATOM 1517 N N . GLN A 1 97 ? 18.500 -9.983 -11.510 1.00 13.81 97 GLN A N 1
ATOM 1518 C CA . GLN A 1 97 ? 17.632 -9.552 -10.419 1.00 14.11 97 GLN A CA 1
ATOM 1519 C C . GLN A 1 97 ? 16.336 -10.348 -10.395 1.00 13.77 97 GLN A C 1
ATOM 1520 O O . GLN A 1 97 ? 15.839 -10.714 -9.315 1.00 14.73 97 GLN A O 1
ATOM 1534 N N . LEU A 1 98 ? 15.770 -10.631 -11.573 1.00 12.35 98 LEU A N 1
ATOM 1535 C CA . LEU A 1 98 ? 14.493 -11.318 -11.616 1.00 13.65 98 LEU A CA 1
ATOM 1536 C C . LEU A 1 98 ? 14.627 -12.768 -11.162 1.00 13.26 98 LEU A C 1
ATOM 1537 O O . LEU A 1 98 ? 13.746 -13.295 -10.486 1.00 13.14 98 LEU A O 1
ATOM 1553 N N . SER A 1 99 ? 15.730 -13.426 -11.508 1.00 12.93 99 SER A N 1
ATOM 1554 C CA . SER A 1 99 ? 15.940 -14.788 -11.038 1.00 12.86 99 SER A CA 1
ATOM 1555 C C . SER A 1 99 ? 15.939 -14.821 -9.521 1.00 14.93 99 SER A C 1
ATOM 1556 O O . SER A 1 99 ? 15.310 -15.700 -8.917 1.00 14.18 99 SER A O 1
ATOM 1564 N N . GLU A 1 100 ? 16.630 -13.860 -8.887 1.00 14.09 100 GLU A N 1
ATOM 1565 C CA . GLU A 1 100 ? 16.623 -13.759 -7.431 1.00 14.27 100 GLU A CA 1
ATOM 1566 C C . GLU A 1 100 ? 15.213 -13.586 -6.870 1.00 13.72 100 GLU A C 1
ATOM 1567 O O . GLU A 1 100 ? 14.835 -14.247 -5.895 1.00 14.28 100 GLU A O 1
ATOM 1579 N N . LYS A 1 101 ? 14.420 -12.696 -7.462 1.00 14.67 101 LYS A N 1
ATOM 1580 C CA . LYS A 1 101 ? 13.075 -12.441 -6.950 1.00 13.73 101 LYS A CA 1
ATOM 1581 C C . LYS A 1 101 ? 12.170 -13.659 -7.118 1.00 14.48 101 LYS A C 1
ATOM 1582 O O . LYS A 1 101 ? 11.361 -13.961 -6.244 1.00 15.52 101 LYS A O 1
ATOM 1601 N N . ILE A 1 102 ? 12.248 -14.322 -8.262 1.00 14.37 102 ILE A N 1
ATOM 1602 C CA . ILE A 1 102 ? 11.436 -15.510 -8.479 1.00 14.40 102 ILE A CA 1
ATOM 1603 C C . ILE A 1 102 ? 11.761 -16.563 -7.434 1.00 13.45 102 ILE A C 1
ATOM 1604 O O . ILE A 1 102 ? 10.865 -17.176 -6.843 1.00 14.69 102 ILE A O 1
ATOM 1620 N N . LEU A 1 103 ? 13.050 -16.811 -7.209 1.00 12.86 103 LEU A N 1
ATOM 1621 C CA . LEU A 1 103 ? 13.443 -17.848 -6.261 1.00 14.58 103 LEU A CA 1
ATOM 1622 C C . LEU A 1 103 ? 13.034 -17.483 -4.835 1.00 13.74 103 LEU A C 1
ATOM 1623 O O . LEU A 1 103 ? 12.669 -18.365 -4.042 1.00 15.73 103 LEU A O 1
ATOM 1639 N N . GLU A 1 104 ? 13.115 -16.204 -4.481 1.00 15.04 104 GLU A N 1
ATOM 1640 C CA . GLU A 1 104 ? 12.669 -15.782 -3.158 1.00 16.50 104 GLU A CA 1
ATOM 1641 C C . GLU A 1 104 ? 11.204 -16.131 -2.959 1.00 15.31 104 GLU A C 1
ATOM 1642 O O . GLU A 1 104 ? 10.805 -16.616 -1.884 1.00 17.10 104 GLU A O 1
ATOM 1654 N N . LEU A 1 105 ? 10.382 -15.910 -3.996 1.00 13.73 105 LEU A N 1
ATOM 1655 C CA . LEU A 1 105 ? 8.953 -16.194 -3.889 1.00 14.49 105 LEU A CA 1
ATOM 1656 C C . LEU A 1 105 ? 8.685 -17.694 -3.899 1.00 15.80 105 LEU A C 1
ATOM 1657 O O . LEU A 1 105 ? 7.804 -18.175 -3.174 1.00 16.66 105 LEU A O 1
ATOM 1673 N N . ALA A 1 106 ? 9.444 -18.450 -4.686 1.00 16.72 106 ALA A N 1
ATOM 1674 C CA . ALA A 1 106 ? 9.156 -19.872 -4.830 1.00 16.78 106 ALA A CA 1
ATOM 1675 C C . ALA A 1 106 ? 9.510 -20.629 -3.568 1.00 17.92 106 ALA A C 1
ATOM 1676 O O . ALA A 1 106 ? 8.797 -21.562 -3.164 1.00 19.53 106 ALA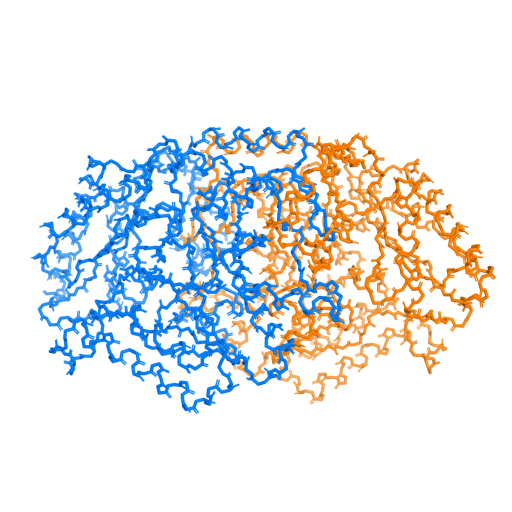 A O 1
ATOM 1683 N N . GLY A 1 107 ? 10.605 -20.240 -2.934 1.00 17.10 107 GLY A N 1
ATOM 1684 C CA . GLY A 1 107 ? 10.928 -20.724 -1.627 1.00 19.65 107 GLY A CA 1
ATOM 1685 C C . GLY A 1 107 ? 12.102 -21.666 -1.610 1.00 21.49 107 GLY A C 1
ATOM 1686 O O . GLY A 1 107 ? 12.713 -21.990 -2.646 1.00 20.85 107 GLY A O 1
ATOM 1690 N N . PRO A 1 108 ? 12.424 -22.136 -0.411 1.00 25.01 108 PRO A N 1
ATOM 1691 C CA . PRO A 1 108 ? 13.478 -23.127 -0.277 1.00 28.39 108 PRO A CA 1
ATOM 1692 C C . PRO A 1 108 ? 13.155 -24.363 -1.087 1.00 27.03 108 PRO A C 1
ATOM 1693 O O . PRO A 1 108 ? 11.992 -24.765 -1.269 1.00 28.76 108 PRO A O 1
ATOM 1704 N N . GLY A 1 109 ? 14.208 -24.952 -1.583 1.00 22.39 109 GLY A N 1
ATOM 1705 C CA . GLY A 1 109 ? 14.095 -26.116 -2.413 1.00 18.63 109 GLY A CA 1
ATOM 1706 C C . GLY A 1 109 ? 14.164 -25.802 -3.872 1.00 15.26 109 GLY A C 1
ATOM 1707 O O . GLY A 1 109 ? 14.351 -26.722 -4.659 1.00 17.72 109 GLY A O 1
ATOM 1711 N N . MET A 1 110 ? 14.021 -24.543 -4.261 1.00 15.10 110 MET A N 1
ATOM 1712 C CA . MET A 1 110 ? 14.158 -24.149 -5.655 1.00 13.25 110 MET A CA 1
ATOM 1713 C C . MET A 1 110 ? 15.530 -23.528 -5.873 1.00 13.02 110 MET A C 1
ATOM 1714 O O . MET A 1 110 ? 16.023 -22.768 -5.031 1.00 15.77 110 MET A O 1
ATOM 1728 N N . SER A 1 111 ? 16.147 -23.872 -7.006 1.00 13.58 111 SER A N 1
ATOM 1729 C CA . SER A 1 111 ? 17.549 -23.558 -7.248 1.00 12.65 111 SER A CA 1
ATOM 1730 C C . SER A 1 111 ? 17.806 -22.561 -8.370 1.00 13.90 111 SER A C 1
ATOM 1731 O O . SER A 1 111 ? 18.650 -21.686 -8.195 1.00 13.46 111 SER A O 1
ATOM 1739 N N . LYS A 1 112 ? 17.175 -22.718 -9.544 1.00 13.54 112 LYS A N 1
ATOM 1740 C CA . LYS A 1 112 ? 17.541 -21.942 -10.721 1.00 12.73 112 LYS A CA 1
ATOM 1741 C C . LYS A 1 112 ? 16.301 -21.651 -11.554 1.00 12.51 112 LYS A C 1
ATOM 1742 O O . LYS A 1 112 ? 15.289 -22.335 -11.431 1.00 13.29 112 LYS A O 1
ATOM 1761 N N . VAL A 1 113 ? 16.411 -20.637 -12.424 1.00 12.54 113 VAL A N 1
ATOM 1762 C CA . VAL A 1 113 ? 15.369 -20.256 -13.368 1.00 12.01 113 VAL A CA 1
ATOM 1763 C C . VAL A 1 113 ? 15.926 -20.290 -14.789 1.00 12.54 113 VAL A C 1
ATOM 1764 O O . VAL A 1 113 ? 17.010 -19.764 -15.052 1.00 12.84 113 VAL A O 1
ATOM 1777 N N . TYR A 1 114 ? 15.159 -20.887 -15.712 1.00 12.55 114 TYR A N 1
ATOM 1778 C CA . TYR A 1 114 ? 15.449 -20.818 -17.149 1.00 12.73 114 TYR A CA 1
ATOM 1779 C C . TYR A 1 114 ? 14.310 -20.070 -17.835 1.00 11.50 114 TYR A C 1
ATOM 1780 O O . TYR A 1 114 ? 13.143 -20.396 -17.601 1.00 12.49 114 TYR A O 1
ATOM 1798 N N . TYR A 1 115 ? 14.633 -19.107 -18.709 1.00 11.41 115 TYR A N 1
ATOM 1799 C CA . TYR A 1 115 ? 13.634 -18.216 -19.289 1.00 11.73 115 TYR A CA 1
ATOM 1800 C C . TYR A 1 115 ? 13.230 -18.551 -20.719 1.00 12.32 115 TYR A C 1
ATOM 1801 O O . TYR A 1 115 ? 14.076 -18.824 -21.589 1.00 12.13 115 TYR A O 1
ATOM 1819 N N . GLY A 1 116 ? 11.925 -18.448 -20.957 1.00 11.74 116 GLY A N 1
ATOM 1820 C CA . GLY A 1 116 ? 11.347 -18.476 -22.284 1.00 12.68 116 GLY A CA 1
ATOM 1821 C C . GLY A 1 116 ? 10.306 -17.386 -22.446 1.00 11.95 116 GLY A C 1
ATOM 1822 O O . GLY A 1 116 ? 10.361 -16.356 -21.759 1.00 13.25 116 GLY A O 1
ATOM 1826 N N A MET A 1 117 ? 9.337 -17.611 -23.342 0.52 12.66 117 MET A N 1
ATOM 1827 N N B MET A 1 117 ? 9.353 -17.594 -23.349 0.48 12.14 117 MET A N 1
ATOM 1828 C CA A MET A 1 117 ? 8.379 -16.589 -23.728 0.52 13.67 117 MET A CA 1
ATOM 1829 C CA B MET A 1 117 ? 8.362 -16.577 -23.671 0.48 12.40 117 MET A CA 1
ATOM 1830 C C A MET A 1 117 ? 6.922 -16.990 -23.559 0.52 14.30 117 MET A C 1
ATOM 1831 C C B MET A 1 117 ? 6.948 -16.978 -23.292 0.48 12.95 117 MET A C 1
ATOM 1832 O O A MET A 1 117 ? 6.049 -16.114 -23.640 0.52 15.16 117 MET A O 1
ATOM 1833 O O B MET A 1 117 ? 6.158 -16.113 -22.904 0.48 13.61 117 MET A O 1
ATOM 1860 N N . SER A 1 118 ? 6.632 -18.273 -23.358 1.00 12.87 118 SER A N 1
ATOM 1861 C CA . SER A 1 118 ? 5.267 -18.743 -23.209 1.00 12.29 118 SER A CA 1
ATOM 1862 C C . SER A 1 118 ? 5.250 -19.912 -22.229 1.00 12.63 118 SER A C 1
ATOM 1863 O O . SER A 1 118 ? 6.253 -20.609 -22.035 1.00 13.23 118 SER A O 1
ATOM 1872 N N . GLY A 1 119 ? 4.095 -20.135 -21.606 1.00 12.42 119 GLY A N 1
ATOM 1873 C CA . GLY A 1 119 ? 3.950 -21.337 -20.797 1.00 11.79 119 GLY A CA 1
ATOM 1874 C C . GLY A 1 119 ? 4.170 -22.606 -21.597 1.00 12.01 119 GLY A C 1
ATOM 1875 O O . GLY A 1 119 ? 4.681 -23.603 -21.077 1.00 14.19 119 GLY A O 1
ATOM 1879 N N . SER A 1 120 ? 3.761 -22.597 -22.866 1.00 11.70 120 SER A N 1
ATOM 1880 C CA . SER A 1 120 ? 3.985 -23.744 -23.741 1.00 12.01 120 SER A CA 1
ATOM 1881 C C . SER A 1 120 ? 5.470 -24.046 -23.881 1.00 11.70 120 SER A C 1
ATOM 1882 O O . SER A 1 120 ? 5.880 -25.191 -23.774 1.00 12.03 120 SER A O 1
ATOM 1890 N N . ASP A 1 121 ? 6.292 -23.037 -24.182 1.00 12.40 121 ASP A N 1
ATOM 1891 C CA . ASP A 1 121 ? 7.729 -23.291 -24.339 1.00 10.45 121 ASP A CA 1
ATOM 1892 C C . ASP A 1 121 ? 8.373 -23.698 -23.024 1.00 10.92 121 ASP A C 1
ATOM 1893 O O . ASP A 1 121 ? 9.305 -24.506 -23.025 1.00 10.92 121 ASP A O 1
ATOM 1902 N N . ALA A 1 122 ? 7.844 -23.215 -21.895 1.00 11.79 122 ALA A N 1
ATOM 1903 C CA . ALA A 1 122 ? 8.360 -23.621 -20.603 1.00 11.24 122 ALA A CA 1
ATOM 1904 C C . ALA A 1 122 ? 8.111 -25.106 -20.386 1.00 10.84 122 ALA A C 1
ATOM 1905 O O . ALA A 1 122 ? 8.979 -25.819 -19.880 1.00 12.82 122 ALA A O 1
ATOM 1912 N N . ASN A 1 123 ? 6.952 -25.613 -20.823 1.00 11.26 123 ASN A N 1
ATOM 1913 C CA . ASN A 1 123 ? 6.706 -27.047 -20.702 1.00 10.70 123 ASN A CA 1
ATOM 1914 C C . ASN A 1 123 ? 7.489 -27.871 -21.720 1.00 11.62 123 ASN A C 1
ATOM 1915 O O . ASN A 1 123 ? 7.816 -29.029 -21.432 1.00 11.79 123 ASN A O 1
ATOM 1926 N N . GLU A 1 124 ? 7.809 -27.312 -22.893 1.00 11.09 124 GLU A N 1
ATOM 1927 C CA . GLU A 1 124 ? 8.788 -27.972 -23.759 1.00 10.86 124 GLU A CA 1
ATOM 1928 C C . GLU A 1 124 ? 10.109 -28.155 -23.022 1.00 11.64 124 GLU A C 1
ATOM 1929 O O . GLU A 1 124 ? 10.727 -29.234 -23.067 1.00 12.73 124 GLU A O 1
ATOM 1941 N N . THR A 1 125 ? 10.554 -27.101 -22.337 1.00 11.41 125 THR A N 1
ATOM 1942 C CA . THR A 1 125 ? 11.785 -27.184 -21.560 1.00 11.97 125 THR A CA 1
ATOM 1943 C C . THR A 1 125 ? 11.669 -28.237 -20.464 1.00 12.58 125 THR A C 1
ATOM 1944 O O . THR A 1 125 ? 12.597 -29.025 -20.265 1.00 12.54 125 THR A O 1
ATOM 1955 N N . GLN A 1 126 ? 10.537 -28.281 -19.757 1.00 11.69 126 GLN A N 1
ATOM 1956 C CA . GLN A 1 126 ? 10.355 -29.277 -18.710 1.00 10.80 126 GLN A CA 1
ATOM 1957 C C . GLN A 1 126 ? 10.559 -30.682 -19.268 1.00 11.17 126 GLN A C 1
ATOM 1958 O O . GLN A 1 126 ? 11.227 -31.522 -18.652 1.00 10.91 126 GLN A O 1
ATOM 1972 N N . LEU A 1 127 ? 9.970 -30.967 -20.424 1.00 11.89 127 LEU A N 1
ATOM 1973 C CA . LEU A 1 127 ? 10.073 -32.306 -20.982 1.00 11.51 127 LEU A CA 1
ATOM 1974 C C . LEU A 1 127 ? 11.509 -32.643 -21.344 1.00 11.21 127 LEU A C 1
ATOM 1975 O O . LEU A 1 127 ? 11.964 -33.765 -21.110 1.00 12.87 127 LEU A O 1
ATOM 1991 N N . LYS A 1 128 ? 12.250 -31.686 -21.905 1.00 11.51 128 LYS A N 1
ATOM 1992 C CA . LYS A 1 128 ? 13.664 -31.950 -22.177 1.00 11.12 128 LYS A CA 1
ATOM 1993 C C . LYS A 1 128 ? 14.442 -32.207 -20.891 1.00 13.36 128 LYS A C 1
ATOM 1994 O O . LYS A 1 128 ? 15.293 -33.103 -20.843 1.00 13.17 128 LYS A O 1
ATOM 2013 N N . ILE A 1 129 ? 14.155 -31.438 -19.836 1.00 12.71 129 ILE A N 1
ATOM 2014 C CA . ILE A 1 129 ? 14.824 -31.640 -18.547 1.00 11.72 129 ILE A CA 1
ATOM 2015 C C . ILE A 1 129 ? 14.553 -33.044 -17.999 1.00 12.04 129 ILE A C 1
ATOM 2016 O O . ILE A 1 129 ? 15.459 -33.716 -17.504 1.00 13.24 129 ILE A O 1
ATOM 2032 N N . VAL A 1 130 ? 13.296 -33.490 -18.046 1.00 11.78 130 VAL A N 1
ATOM 2033 C CA . VAL A 1 130 ? 12.941 -34.817 -17.535 1.00 13.97 130 VAL A CA 1
ATOM 2034 C C . VAL A 1 130 ? 13.691 -35.926 -18.277 1.00 14.62 130 VAL A C 1
ATOM 2035 O O . VAL A 1 130 ? 14.198 -36.878 -17.663 1.00 14.00 130 VAL A O 1
ATOM 2048 N N . ARG A 1 131 ? 13.777 -35.824 -19.581 1.00 14.32 131 ARG A N 1
ATOM 2049 C CA . ARG A 1 131 ? 14.493 -36.799 -20.389 1.00 14.95 131 ARG A CA 1
ATOM 2050 C C . ARG A 1 131 ? 15.993 -36.786 -20.060 1.00 12.86 131 ARG A C 1
ATOM 2051 O O . ARG A 1 131 ? 16.567 -37.797 -19.888 1.00 12.87 131 ARG A O 1
ATOM 2072 N N . TYR A 1 132 ? 16.581 -35.606 -20.009 1.00 12.84 132 TYR A N 1
ATOM 2073 C CA . TYR A 1 132 ? 18.002 -35.471 -19.718 1.00 13.15 132 TYR A CA 1
ATOM 2074 C C . TYR A 1 132 ? 18.315 -36.007 -18.334 1.00 13.06 132 TYR A C 1
ATOM 2075 O O . TYR A 1 132 ? 19.296 -36.744 -18.158 1.00 14.40 132 TYR A O 1
ATOM 2093 N N . TYR A 1 133 ? 17.475 -35.662 -17.348 1.00 13.30 133 TYR A N 1
ATOM 2094 C CA . TYR A 1 133 ? 17.650 -36.110 -15.970 1.00 12.95 133 TYR A CA 1
ATOM 2095 C C . TYR A 1 133 ? 17.797 -37.629 -15.908 1.00 15.62 133 TYR A C 1
ATOM 2096 O O . TYR A 1 133 ? 18.741 -38.161 -15.311 1.00 14.67 133 TYR A O 1
ATOM 2114 N N . ASN A 1 134 ? 16.877 -38.344 -16.549 1.00 13.89 134 ASN A N 1
ATOM 2115 C CA . ASN A 1 134 ? 16.906 -39.804 -16.482 1.00 13.97 134 ASN A CA 1
ATOM 2116 C C . ASN A 1 134 ? 18.014 -40.407 -17.327 1.00 14.46 134 ASN A C 1
ATOM 2117 O O . ASN A 1 134 ? 18.610 -41.416 -16.928 1.00 14.74 134 ASN A O 1
ATOM 2128 N N . ASN A 1 135 ? 18.347 -39.806 -18.463 1.00 13.60 135 ASN A N 1
ATOM 2129 C CA . ASN A 1 135 ? 19.497 -40.307 -19.211 1.00 13.26 135 ASN A CA 1
ATOM 2130 C C . ASN A 1 135 ? 20.787 -40.151 -18.410 1.00 14.92 135 ASN A C 1
ATOM 2131 O O . ASN A 1 135 ? 21.623 -41.063 -18.379 1.00 15.74 135 ASN A O 1
ATOM 2142 N N . VAL A 1 136 ? 20.969 -39.002 -17.756 1.00 14.40 136 VAL A N 1
ATOM 2143 C CA . VAL A 1 136 ? 22.177 -38.789 -16.956 1.00 15.29 136 VAL A CA 1
ATOM 2144 C C . VAL A 1 136 ? 22.266 -39.792 -15.817 1.00 16.03 136 VAL A C 1
ATOM 2145 O O . VAL A 1 136 ? 23.360 -40.260 -15.474 1.00 17.42 136 VAL A O 1
ATOM 2158 N N . LEU A 1 137 ? 21.136 -40.119 -15.203 1.00 17.55 137 LEU A N 1
ATOM 2159 C CA . LEU A 1 137 ? 21.114 -41.063 -14.095 1.00 16.02 137 LEU A CA 1
ATOM 2160 C C . LEU A 1 137 ? 21.236 -42.515 -14.542 1.00 17.23 137 LEU A C 1
ATOM 2161 O O . LEU A 1 137 ? 21.232 -43.407 -13.690 1.00 19.91 137 LEU A O 1
ATOM 2177 N N . GLY A 1 138 ? 21.322 -42.771 -15.841 1.00 16.69 138 GLY A N 1
ATOM 2178 C CA . GLY A 1 138 ? 21.398 -44.139 -16.318 1.00 18.18 138 GLY A CA 1
ATOM 2179 C C . GLY A 1 138 ? 20.094 -44.897 -16.258 1.00 18.14 138 GLY A C 1
ATOM 2180 O O . GLY A 1 138 ? 20.093 -46.111 -16.014 1.00 18.60 138 GLY A O 1
ATOM 2184 N N . ARG A 1 139 ? 18.970 -44.209 -16.465 1.00 16.86 139 ARG A N 1
ATOM 2185 C CA . ARG A 1 139 ? 17.632 -44.802 -16.452 1.00 16.37 139 ARG A CA 1
ATOM 2186 C C . ARG A 1 139 ? 16.981 -44.505 -17.799 1.00 16.22 139 ARG A C 1
ATOM 2187 O O . ARG A 1 139 ? 16.000 -43.750 -17.894 1.00 15.66 139 ARG A O 1
ATOM 2208 N N . PRO A 1 140 ? 17.509 -45.100 -18.868 1.00 17.36 140 PRO A N 1
ATOM 2209 C CA . PRO A 1 140 ? 17.022 -44.763 -20.215 1.00 18.09 140 PRO A CA 1
ATOM 2210 C C . PRO A 1 140 ? 15.553 -45.077 -20.445 1.00 16.80 140 PRO A C 1
ATOM 2211 O O . PRO A 1 140 ? 14.942 -44.455 -21.321 1.00 18.11 140 PRO A O 1
ATOM 2222 N N . GLN A 1 141 ? 14.971 -46.020 -19.720 1.00 14.93 141 GLN A N 1
ATOM 2223 C CA . GLN A 1 141 ? 13.558 -46.309 -19.898 1.00 13.95 141 GLN A CA 1
ATOM 2224 C C . GLN A 1 141 ? 12.642 -45.389 -19.106 1.00 14.54 141 GLN A C 1
ATOM 2225 O O . GLN A 1 141 ? 11.438 -45.361 -19.378 1.00 16.05 141 GLN A O 1
ATOM 2239 N N . LYS A 1 142 ? 13.165 -44.642 -18.134 1.00 14.57 142 LYS A N 1
ATOM 2240 C CA . LYS A 1 142 ? 12.323 -43.872 -17.219 1.00 13.81 142 LYS A CA 1
ATOM 2241 C C . LYS A 1 142 ? 12.026 -42.523 -17.856 1.00 13.52 142 LYS A C 1
ATOM 2242 O O . LYS A 1 142 ? 12.694 -41.515 -17.604 1.00 13.54 142 LYS A O 1
ATOM 2261 N N . LYS A 1 143 ? 10.970 -42.507 -18.674 1.00 12.95 143 LYS A N 1
ATOM 2262 C CA . LYS A 1 143 ? 10.727 -41.391 -19.576 1.00 14.01 143 LYS A CA 1
ATOM 2263 C C . LYS A 1 143 ? 9.275 -40.998 -19.736 1.00 14.96 143 LYS A C 1
ATOM 2264 O O . LYS A 1 143 ? 9.024 -39.897 -20.233 1.00 15.64 143 LYS A O 1
ATOM 2283 N N . LYS A 1 144 ? 8.300 -41.841 -19.400 1.00 12.88 144 LYS A N 1
ATOM 2284 C CA . LYS A 1 144 ? 6.909 -41.489 -19.643 1.00 12.80 144 LYS A CA 1
ATOM 2285 C C . LYS A 1 144 ? 6.489 -40.364 -18.717 1.00 12.57 144 LYS A C 1
ATOM 2286 O O . LYS A 1 144 ? 6.942 -40.265 -17.574 1.00 13.84 144 LYS A O 1
ATOM 2305 N N . VAL A 1 145 ? 5.628 -39.485 -19.228 1.00 12.02 145 VAL A N 1
ATOM 2306 C CA . VAL A 1 145 ? 5.101 -38.360 -18.469 1.00 12.53 145 VAL A CA 1
ATOM 2307 C C . VAL A 1 145 ? 3.594 -38.491 -18.387 1.00 12.09 145 VAL A C 1
ATOM 2308 O O . VAL A 1 145 ? 2.924 -38.656 -19.417 1.00 12.80 145 VAL A O 1
ATOM 2321 N N . ILE A 1 146 ? 3.070 -38.375 -17.168 1.00 11.30 146 ILE A N 1
ATOM 2322 C CA . ILE A 1 146 ? 1.648 -38.510 -16.890 1.00 10.45 146 ILE A CA 1
ATOM 2323 C C . ILE A 1 146 ? 1.075 -37.123 -16.639 1.00 10.82 146 ILE A C 1
ATOM 2324 O O . ILE A 1 146 ? 1.483 -36.433 -15.701 1.00 11.94 146 ILE A O 1
ATOM 2340 N N . ALA A 1 147 ? 0.115 -36.724 -17.473 1.00 12.26 147 ALA A N 1
ATOM 2341 C CA . ALA A 1 147 ? -0.732 -35.565 -17.261 1.00 12.09 147 ALA A CA 1
ATOM 2342 C C . ALA A 1 147 ? -2.137 -36.059 -16.910 1.00 11.09 147 ALA A C 1
ATOM 2343 O O . ALA A 1 147 ? -2.342 -37.234 -16.624 1.00 12.07 147 ALA A O 1
ATOM 2350 N N . ARG A 1 148 ? -3.109 -35.153 -16.943 1.00 12.08 148 ARG A N 1
ATOM 2351 C CA . ARG A 1 148 ? -4.464 -35.480 -16.532 1.00 12.94 148 ARG A CA 1
ATOM 2352 C C . ARG A 1 148 ? -5.475 -35.055 -17.575 1.00 12.01 148 ARG A C 1
ATOM 2353 O O . ARG A 1 148 ? -5.307 -34.041 -18.256 1.00 12.13 148 ARG A O 1
ATOM 2374 N N . GLN A 1 149 ? -6.536 -35.858 -17.695 1.00 11.62 149 GLN A N 1
ATOM 2375 C CA . GLN A 1 149 ? -7.687 -35.408 -18.461 1.00 13.06 149 GLN A CA 1
ATOM 2376 C C . GLN A 1 149 ? -8.099 -34.025 -17.963 1.00 11.33 149 GLN A C 1
ATOM 2377 O O . GLN A 1 149 ? -8.131 -33.770 -16.755 1.00 12.63 149 GLN A O 1
ATOM 2391 N N . ARG A 1 150 ? -8.374 -33.117 -18.902 1.00 12.91 150 ARG A N 1
ATOM 2392 C CA . ARG A 1 150 ? -8.775 -31.726 -18.669 1.00 13.01 150 ARG A CA 1
ATOM 2393 C C . ARG A 1 150 ? -7.671 -30.823 -18.138 1.00 12.21 150 ARG A C 1
ATOM 2394 O O . ARG A 1 150 ? -7.936 -29.639 -17.903 1.00 13.44 150 ARG A O 1
ATOM 2415 N N . GLY A 1 151 ? -6.438 -31.301 -17.992 1.00 11.41 151 GLY A N 1
ATOM 2416 C CA . GLY A 1 151 ? -5.331 -30.404 -17.755 1.00 11.45 151 GLY A CA 1
ATOM 2417 C C . GLY A 1 151 ? -5.061 -29.529 -18.964 1.00 11.41 151 GLY A C 1
ATOM 2418 O O . GLY A 1 151 ? -5.425 -29.860 -20.098 1.00 12.03 151 GLY A O 1
ATOM 2422 N N . TYR A 1 152 ? -4.424 -28.384 -18.721 1.00 10.42 152 TYR A N 1
ATOM 2423 C CA . TYR A 1 152 ? -4.004 -27.503 -19.806 1.00 10.08 152 TYR A CA 1
ATOM 2424 C C . TYR A 1 152 ? -2.560 -27.094 -19.580 1.00 11.42 152 TYR A C 1
ATOM 2425 O O . TYR A 1 152 ? -2.238 -26.512 -18.541 1.00 12.31 152 TYR A O 1
ATOM 2443 N N . HIS A 1 153 ? -1.702 -27.418 -20.543 1.00 11.03 153 HIS A N 1
ATOM 2444 C CA . HIS A 1 153 ? -0.261 -27.242 -20.430 1.00 10.57 153 HIS A CA 1
ATOM 2445 C C . HIS A 1 153 ? 0.336 -26.586 -21.669 1.00 11.69 153 HIS A C 1
ATOM 2446 O O . HIS A 1 153 ? 1.571 -26.498 -21.786 1.00 12.60 153 HIS A O 1
ATOM 2460 N N . GLY A 1 154 ? -0.491 -26.088 -22.578 1.00 11.41 154 GLY A N 1
ATOM 2461 C CA . GLY A 1 154 ? 0.003 -25.421 -23.774 1.00 12.02 154 GLY A CA 1
ATOM 2462 C C . GLY A 1 154 ? -0.563 -26.042 -25.044 1.00 11.18 154 GLY A C 1
ATOM 2463 O O . GLY A 1 154 ? -1.388 -26.955 -25.018 1.00 10.94 154 GLY A O 1
ATOM 2467 N N . SER A 1 155 ? -0.070 -25.515 -26.175 1.00 11.97 155 SER A N 1
ATOM 2468 C CA . SER A 1 155 ? -0.713 -25.675 -27.478 1.00 10.24 155 SER A CA 1
ATOM 2469 C C . SER A 1 155 ? 0.263 -26.043 -28.602 1.00 11.90 155 SER A C 1
ATOM 2470 O O . SER A 1 155 ? -0.056 -25.881 -29.793 1.00 12.01 155 SER A O 1
ATOM 2478 N N . GLY A 1 156 ? 1.426 -26.559 -28.270 1.00 11.49 156 GLY A N 1
ATOM 2479 C CA . GLY A 1 156 ? 2.364 -27.068 -29.249 1.00 12.02 156 GLY A CA 1
ATOM 2480 C C . GLY A 1 156 ? 2.176 -28.556 -29.502 1.00 11.61 156 GLY A C 1
ATOM 2481 O O . GLY A 1 156 ? 1.146 -29.150 -29.174 1.00 12.35 156 GLY A O 1
ATOM 2485 N N . ILE A 1 157 ? 3.220 -29.183 -30.054 1.00 13.58 157 ILE A N 1
ATOM 2486 C CA . ILE A 1 157 ? 3.168 -30.636 -30.275 1.00 12.23 157 ILE A CA 1
ATOM 2487 C C . ILE A 1 157 ? 3.326 -31.371 -28.946 1.00 11.26 157 ILE A C 1
ATOM 2488 O O . ILE A 1 157 ? 2.411 -32.051 -28.490 1.00 11.96 157 ILE A O 1
ATOM 2504 N N . ALA A 1 158 ? 4.458 -31.171 -28.260 1.00 11.53 158 ALA A N 1
ATOM 2505 C CA . ALA A 1 158 ? 4.666 -31.851 -26.981 1.00 11.06 158 ALA A CA 1
ATOM 2506 C C . ALA A 1 158 ? 3.853 -31.182 -25.870 1.00 10.84 158 ALA A C 1
ATOM 2507 O O . ALA A 1 158 ? 3.156 -31.863 -25.111 1.00 12.98 158 ALA A O 1
ATOM 2514 N N . SER A 1 159 ? 3.885 -29.847 -25.779 1.00 11.66 159 SER A N 1
ATOM 2515 C CA . SER A 1 159 ? 3.094 -29.192 -24.740 1.00 11.35 159 SER A CA 1
ATOM 2516 C C . SER A 1 159 ? 1.601 -29.468 -24.916 1.00 11.94 159 SER A C 1
ATOM 2517 O O . SER A 1 159 ? 0.884 -29.669 -23.930 1.00 12.16 159 SER A O 1
ATOM 2525 N N . GLY A 1 160 ? 1.117 -29.486 -26.160 1.00 12.03 160 GLY A N 1
ATOM 2526 C CA . GLY A 1 160 ? -0.283 -29.800 -26.395 1.00 10.77 160 GLY A CA 1
ATOM 2527 C C . GLY A 1 160 ? -0.624 -31.259 -26.169 1.00 10.98 160 GLY A C 1
ATOM 2528 O O . GLY A 1 160 ? -1.770 -31.577 -25.883 1.00 12.75 160 GLY A O 1
ATOM 2532 N N . SER A 1 161 ? 0.363 -32.149 -26.274 1.00 10.65 161 SER A N 1
ATOM 2533 C CA . SER A 1 161 ? 0.187 -33.546 -25.887 1.00 11.35 161 SER A CA 1
ATOM 2534 C C . SER A 1 161 ? -0.062 -33.665 -24.389 1.00 11.32 161 SER A C 1
ATOM 2535 O O . SER A 1 161 ? -0.857 -34.499 -23.951 1.00 11.27 161 SER A O 1
ATOM 2543 N N . LEU A 1 162 ? 0.653 -32.866 -23.592 1.00 12.01 162 LEU A N 1
ATOM 2544 C CA . LEU A 1 162 ? 0.419 -32.829 -22.145 1.00 11.99 162 LEU A CA 1
ATOM 2545 C C . LEU A 1 162 ? -0.996 -32.353 -21.817 1.00 11.37 162 LEU A C 1
ATOM 2546 O O . LEU A 1 162 ? -1.665 -32.907 -20.943 1.00 11.36 162 LEU A O 1
ATOM 2562 N N . THR A 1 163 ? -1.455 -31.308 -22.486 1.00 10.40 163 THR A N 1
ATOM 2563 C CA . THR A 1 163 ? -2.840 -30.864 -22.359 1.00 11.17 163 THR A CA 1
ATOM 2564 C C . THR A 1 163 ? -3.793 -32.033 -22.538 1.00 11.24 163 THR A C 1
ATOM 2565 O O . THR A 1 163 ? -3.546 -32.949 -23.339 1.00 11.95 163 THR A O 1
ATOM 2576 N N . GLY A 1 164 ? -4.861 -32.021 -21.740 1.00 12.40 164 GLY A N 1
ATOM 2577 C CA . GLY A 1 164 ? -5.829 -33.088 -21.727 1.00 11.54 164 GLY A CA 1
ATOM 2578 C C . GLY A 1 164 ? -7.208 -32.703 -22.211 1.00 13.76 164 GLY A C 1
ATOM 2579 O O . GLY A 1 164 ? -8.217 -33.212 -21.713 1.00 14.44 164 GLY A O 1
ATOM 2583 N N . LEU A 1 165 ? -7.260 -31.773 -23.158 1.00 13.94 165 LEU A N 1
ATOM 2584 C CA . LEU A 1 165 ? -8.488 -31.286 -23.756 1.00 14.35 165 LEU A CA 1
ATOM 2585 C C . LEU A 1 165 ? -8.487 -31.596 -25.243 1.00 12.17 165 LEU A C 1
ATOM 2586 O O . LEU A 1 165 ? -7.480 -31.404 -25.936 1.00 12.80 165 LEU A O 1
ATOM 2602 N N . LYS A 1 166 ? -9.627 -32.082 -25.727 1.00 13.33 166 LYS A N 1
ATOM 2603 C CA . LYS A 1 166 ? -9.730 -32.627 -27.083 1.00 14.87 166 LYS A CA 1
ATOM 2604 C C . LYS A 1 166 ? -9.332 -31.623 -28.159 1.00 14.36 166 LYS A C 1
ATOM 2605 O O . LYS A 1 166 ? -8.774 -32.003 -29.197 1.00 15.43 166 LYS A O 1
ATOM 2624 N N . ALA A 1 167 ? -9.653 -30.345 -27.963 1.00 13.11 167 ALA A N 1
ATOM 2625 C CA . ALA A 1 167 ? -9.423 -29.365 -29.021 1.00 13.92 167 ALA A CA 1
ATOM 2626 C C . ALA A 1 167 ? -7.960 -29.282 -29.411 1.00 14.55 167 ALA A C 1
ATOM 2627 O O . ALA A 1 167 ? -7.630 -28.906 -30.550 1.00 15.05 167 ALA A O 1
ATOM 2634 N N . PHE A 1 168 ? -7.062 -29.599 -28.477 1.00 12.29 168 PHE A N 1
ATOM 2635 C CA . PHE A 1 168 ? -5.623 -29.500 -28.709 1.00 11.15 168 PHE A CA 1
ATOM 2636 C C . PHE A 1 168 ? -5.020 -30.790 -29.226 1.00 12.48 168 PHE A C 1
ATOM 2637 O O . PHE A 1 168 ? -3.818 -30.811 -29.515 1.00 14.82 168 PHE A O 1
ATOM 2654 N N . HIS A 1 169 ? -5.842 -31.835 -29.386 1.00 11.84 169 HIS A N 1
ATOM 2655 C CA . HIS A 1 169 ? -5.389 -33.129 -29.887 1.00 12.21 169 HIS A CA 1
ATOM 2656 C C . HIS A 1 169 ? -6.057 -33.509 -31.197 1.00 13.27 169 HIS A C 1
ATOM 2657 O O . HIS A 1 169 ? -5.378 -33.980 -32.111 1.00 14.46 169 HIS A O 1
ATOM 2671 N N . ASP A 1 170 ? -7.380 -33.360 -31.287 1.00 13.63 170 ASP A N 1
ATOM 2672 C CA . ASP A 1 170 ? -8.134 -33.830 -32.441 1.00 15.73 170 ASP A CA 1
ATOM 2673 C C . ASP A 1 170 ? -7.623 -33.144 -33.704 1.00 14.60 170 ASP A C 1
ATOM 2674 O O . ASP A 1 170 ? -7.387 -31.937 -33.709 1.00 15.83 170 ASP A O 1
ATOM 2683 N N . HIS A 1 171 ? -7.427 -33.922 -34.761 1.00 14.21 171 HIS A N 1
ATOM 2684 C CA . HIS A 1 171 ? -6.962 -33.461 -36.063 1.00 14.27 171 HIS A CA 1
ATOM 2685 C C . HIS A 1 171 ? -5.463 -33.153 -36.054 1.00 13.54 171 HIS A C 1
ATOM 2686 O O . HIS A 1 171 ? -4.909 -32.856 -37.112 1.00 14.14 171 HIS A O 1
ATOM 2700 N N . PHE A 1 172 ? -4.778 -33.289 -34.920 1.00 13.12 172 PHE A N 1
ATOM 2701 C CA . PHE A 1 172 ? -3.348 -33.024 -34.843 1.00 14.33 172 PHE A CA 1
ATOM 2702 C C . PHE A 1 172 ? -2.517 -34.259 -34.521 1.00 14.33 172 PHE A C 1
ATOM 2703 O O . PHE A 1 172 ? -1.300 -34.145 -34.360 1.00 13.04 172 PHE A O 1
ATOM 2720 N N . ASP A 1 173 ? -3.135 -35.431 -34.400 1.00 13.40 173 ASP A N 1
ATOM 2721 C CA . ASP A 1 173 ? -2.426 -36.675 -34.112 1.00 13.79 173 ASP A CA 1
ATOM 2722 C C . ASP A 1 173 ? -1.703 -36.651 -32.761 1.00 14.90 173 ASP A C 1
ATOM 2723 O O . ASP A 1 173 ? -0.660 -37.283 -32.601 1.00 18.63 173 ASP A O 1
ATOM 2732 N N . LEU A 1 174 ? -2.272 -35.959 -31.766 1.00 13.12 174 LEU A N 1
ATOM 2733 C CA . LEU A 1 174 ? -1.688 -35.865 -30.435 1.00 12.62 174 LEU A CA 1
ATOM 2734 C C . LEU A 1 174 ? -2.544 -36.679 -29.462 1.00 12.55 174 LEU A C 1
ATOM 2735 O O . LEU A 1 174 ? -3.733 -36.890 -29.712 1.00 14.90 174 LEU A O 1
ATOM 2751 N N . PRO A 1 175 ? -1.965 -37.173 -28.351 1.00 13.16 175 PRO A N 1
ATOM 2752 C CA . PRO A 1 175 ? -0.591 -36.935 -27.925 1.00 12.53 175 PRO A CA 1
ATOM 2753 C C . PRO A 1 175 ? 0.467 -37.762 -28.628 1.00 13.21 175 PRO A C 1
ATOM 2754 O O . PRO A 1 175 ? 0.193 -38.855 -29.151 1.00 15.17 175 PRO A O 1
ATOM 2765 N N . ILE A 1 176 ? 1.687 -37.218 -28.640 1.00 13.61 176 ILE A N 1
ATOM 2766 C CA . ILE A 1 176 ? 2.853 -37.972 -29.073 1.00 13.76 176 ILE A CA 1
ATOM 2767 C C . ILE A 1 176 ? 3.114 -39.140 -28.125 1.00 13.88 176 ILE A C 1
ATOM 2768 O O . ILE A 1 176 ? 2.555 -39.223 -27.024 1.00 13.05 176 ILE A O 1
ATOM 2784 N N . GLU A 1 177 ? 3.856 -39.997 -28.451 1.00 14.82 177 GLU A N 1
ATOM 2785 C CA . GLU A 1 177 ? 4.362 -41.111 -27.670 1.00 16.68 177 GLU A CA 1
ATOM 2786 C C . GLU A 1 177 ? 5.184 -40.606 -26.486 1.00 14.98 177 GLU A C 1
ATOM 2787 O O . GLU A 1 177 ? 5.911 -39.612 -26.582 1.00 16.30 177 GLU A O 1
ATOM 2799 N N . GLY A 1 178 ? 4.636 -41.546 -25.386 1.00 15.26 178 GLY A N 1
ATOM 2800 C CA . GLY A 1 178 ? 5.257 -41.354 -24.086 1.00 15.46 178 GLY A CA 1
ATOM 2801 C C . GLY A 1 178 ? 4.516 -40.451 -23.133 1.00 14.49 178 GLY A C 1
ATOM 2802 O O . GLY A 1 178 ? 4.983 -40.248 -22.006 1.00 15.53 178 GLY A O 1
ATOM 2806 N N . ILE A 1 179 ? 3.386 -39.895 -23.549 1.00 14.39 179 ILE A N 1
ATOM 2807 C CA . ILE A 1 179 ? 2.592 -38.982 -22.738 1.00 14.17 179 ILE A CA 1
ATOM 2808 C C . ILE A 1 179 ? 1.248 -39.651 -22.494 1.00 13.44 179 ILE A C 1
ATOM 2809 O O . ILE A 1 179 ? 0.584 -40.102 -23.443 1.00 15.40 179 ILE A O 1
ATOM 2825 N N . LEU A 1 180 ? 0.869 -39.750 -21.221 1.00 13.13 180 LEU A N 1
ATOM 2826 C CA . LEU A 1 180 ? -0.318 -40.470 -20.788 1.00 12.10 180 LEU A CA 1
ATOM 2827 C C . LEU A 1 180 ? -1.207 -39.511 -20.010 1.00 13.07 180 LEU A C 1
ATOM 2828 O O . LEU A 1 180 ? -0.735 -38.490 -19.508 1.00 13.19 180 LEU A O 1
ATOM 2844 N N . HIS A 1 181 ? -2.488 -39.859 -19.869 1.00 13.53 181 HIS A N 1
ATOM 2845 C CA . HIS A 1 181 ? -3.451 -39.019 -19.152 1.00 11.85 181 HIS A CA 1
ATOM 2846 C C . HIS A 1 181 ? -4.243 -39.840 -18.152 1.00 12.98 181 HIS A C 1
ATOM 2847 O O . HIS A 1 181 ? -4.976 -40.766 -18.538 1.00 14.63 181 HIS A O 1
ATOM 2861 N N . THR A 1 182 ? -4.103 -39.477 -16.868 1.00 13.38 182 THR A N 1
ATOM 2862 C CA . THR A 1 182 ? -4.869 -40.099 -15.794 1.00 12.34 182 THR A CA 1
ATOM 2863 C C . THR A 1 182 ? -6.132 -39.272 -15.525 1.00 12.24 182 THR A C 1
ATOM 2864 O O . THR A 1 182 ? -6.509 -38.410 -16.321 1.00 13.15 182 THR A O 1
ATOM 2875 N N . GLU A 1 183 ? -6.816 -39.551 -14.414 1.00 13.08 183 GLU A N 1
ATOM 2876 C CA . GLU A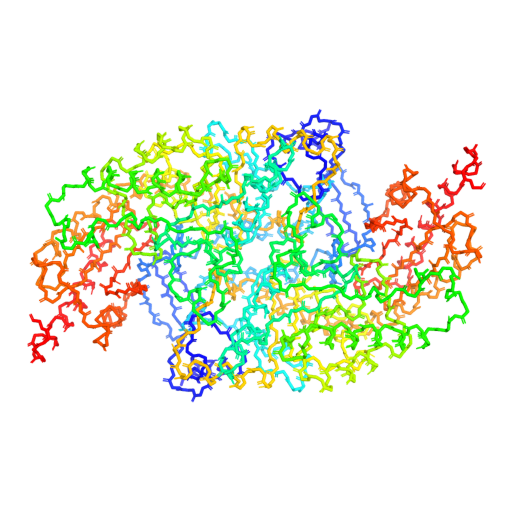 1 183 ? -8.161 -39.040 -14.177 1.00 14.61 183 GLU A CA 1
ATOM 2877 C C . GLU A 1 183 ? -8.201 -37.519 -14.066 1.00 13.55 183 GLU A C 1
ATOM 2878 O O . GLU A 1 183 ? -7.322 -36.898 -13.466 1.00 14.92 183 GLU A O 1
ATOM 2890 N N . ALA A 1 184 ? -9.293 -36.925 -14.562 1.00 11.56 184 ALA A N 1
ATOM 2891 C CA . ALA A 1 184 ? -9.525 -35.508 -14.331 1.00 11.99 184 ALA A CA 1
ATOM 2892 C C . ALA A 1 184 ? -9.754 -35.272 -12.845 1.00 12.34 184 ALA A C 1
ATOM 2893 O O . ALA A 1 184 ? -10.553 -35.993 -12.225 1.00 14.10 184 ALA A O 1
ATOM 2900 N N . PRO A 1 185 ? -9.108 -34.273 -12.247 1.00 13.11 185 PRO A N 1
ATOM 2901 C CA . PRO A 1 185 ? -9.299 -33.982 -10.814 1.00 12.72 185 PRO A CA 1
ATOM 2902 C C . PRO A 1 185 ? -10.544 -33.131 -10.600 1.00 14.49 185 PRO A C 1
ATOM 2903 O O . PRO A 1 185 ? -10.472 -31.985 -10.170 1.00 14.52 185 PRO A O 1
ATOM 2914 N N . TYR A 1 186 ? -11.707 -33.712 -10.918 1.00 13.28 186 TYR A N 1
ATOM 2915 C CA . TYR A 1 186 ? -12.932 -32.956 -11.224 1.00 12.91 186 TYR A CA 1
ATOM 2916 C C . TYR A 1 186 ? -14.118 -33.700 -10.617 1.00 12.77 186 TYR A C 1
ATOM 2917 O O . TYR A 1 186 ? -14.822 -34.476 -11.273 1.00 14.18 186 TYR A O 1
ATOM 2935 N N . TYR A 1 187 ? -14.357 -33.404 -9.341 1.00 13.69 187 TYR A N 1
ATOM 2936 C CA . TYR A 1 187 ? -15.334 -34.117 -8.537 1.00 15.39 187 TYR A CA 1
ATOM 2937 C C . TYR A 1 187 ? -16.738 -34.018 -9.125 1.00 14.60 187 TYR A C 1
ATOM 2938 O O . TYR A 1 187 ? -17.484 -35.009 -9.129 1.00 14.84 187 TYR A O 1
ATOM 2956 N N . TYR A 1 188 ? -17.131 -32.837 -9.600 1.00 13.53 188 TYR A N 1
ATOM 2957 C CA . TYR A 1 188 ? -18.478 -32.629 -10.118 1.00 13.65 188 TYR A CA 1
ATOM 2958 C C . TYR A 1 188 ? -18.746 -33.454 -11.371 1.00 12.88 188 TYR A C 1
ATOM 2959 O O . TYR A 1 188 ? -19.915 -33.679 -11.715 1.00 15.14 188 TYR A O 1
ATOM 2977 N N . HIS A 1 189 ? -17.702 -33.943 -12.044 1.00 14.46 189 HIS A N 1
ATOM 2978 C CA . HIS A 1 189 ? -17.878 -34.778 -13.231 1.00 14.43 189 HIS A CA 1
ATOM 2979 C C . HIS A 1 189 ? -17.750 -36.266 -12.942 1.00 16.62 189 HIS A C 1
ATOM 2980 O O . HIS A 1 189 ? -17.705 -37.068 -13.885 1.00 20.70 189 HIS A O 1
ATOM 2994 N N . ARG A 1 190 ? -17.689 -36.658 -11.675 1.00 16.01 190 ARG A N 1
ATOM 2995 C CA . ARG A 1 190 ? -17.636 -38.076 -11.353 1.00 17.66 190 ARG A CA 1
ATOM 2996 C C . ARG A 1 190 ? -18.870 -38.788 -11.893 1.00 20.61 190 ARG A C 1
ATOM 2997 O O . ARG A 1 190 ? -19.933 -38.194 -12.090 1.00 21.09 190 ARG A O 1
ATOM 3018 N N . GLY A 1 191 ? -18.721 -40.072 -12.156 1.00 25.07 191 GLY A N 1
ATOM 3019 C CA . GLY A 1 191 ? -19.806 -40.831 -12.744 1.00 27.18 191 GLY A CA 1
ATOM 3020 C C . GLY A 1 191 ? -21.035 -40.875 -11.855 1.00 28.59 191 GLY A C 1
ATOM 3021 O O . GLY A 1 191 ? -20.972 -40.730 -10.639 1.00 29.08 191 GLY A O 1
ATOM 3025 N N . ALA A 1 192 ? -22.192 -41.074 -12.496 1.00 30.27 192 ALA A N 1
ATOM 3026 C CA . ALA A 1 192 ? -23.435 -41.242 -11.748 1.00 34.17 192 ALA A CA 1
ATOM 3027 C C . ALA A 1 192 ? -23.295 -42.325 -10.691 1.00 36.54 192 ALA A C 1
ATOM 3028 O O . ALA A 1 192 ? -23.828 -42.200 -9.582 1.00 38.17 192 ALA A O 1
ATOM 3035 N N . GLU A 1 193 ? -22.574 -43.400 -11.016 1.00 37.46 193 GLU A N 1
ATOM 3036 C CA . GLU A 1 193 ? -22.395 -44.497 -10.070 1.00 40.71 193 GLU A CA 1
ATOM 3037 C C . GLU A 1 193 ? -21.601 -44.079 -8.839 1.00 40.00 193 GLU A C 1
ATOM 3038 O O . GLU A 1 193 ? -21.638 -44.782 -7.820 1.00 40.61 193 GLU A O 1
ATOM 3050 N N . ARG A 1 194 ? -20.888 -42.957 -8.909 1.00 36.88 194 ARG A N 1
ATOM 3051 C CA . ARG A 1 194 ? -20.073 -42.466 -7.800 1.00 34.33 194 ARG A CA 1
ATOM 3052 C C . ARG A 1 194 ? -20.694 -41.243 -7.136 1.00 32.69 194 ARG A C 1
ATOM 3053 O O . ARG A 1 194 ? -19.991 -40.468 -6.484 1.00 29.80 194 ARG A O 1
ATOM 3074 N N . GLU A 1 195 ? -22.010 -41.071 -7.268 1.00 31.74 195 GLU A N 1
ATOM 3075 C CA . GLU A 1 195 ? -22.687 -39.942 -6.646 1.00 31.07 195 GLU A CA 1
ATOM 3076 C C . GLU A 1 195 ? -22.414 -39.886 -5.155 1.00 30.33 195 GLU A C 1
ATOM 3077 O O . GLU A 1 195 ? -22.239 -38.801 -4.583 1.00 30.06 195 GLU A O 1
ATOM 3089 N N . GLY A 1 196 ? -22.392 -41.044 -4.504 1.00 29.99 196 GLY A N 1
ATOM 3090 C CA . GLY A 1 196 ? -22.251 -41.109 -3.069 1.00 27.44 196 GLY A CA 1
ATOM 3091 C C . GLY A 1 196 ? -20.854 -40.871 -2.548 1.00 25.27 196 GLY A C 1
ATOM 3092 O O . GLY A 1 196 ? -20.676 -40.773 -1.327 1.00 26.24 196 GLY A O 1
ATOM 3096 N N . MET A 1 197 ? -19.870 -40.803 -3.432 1.00 25.55 197 MET A N 1
ATOM 3097 C CA . MET A 1 197 ? -18.502 -40.553 -3.013 1.00 23.94 197 MET A CA 1
ATOM 3098 C C . MET A 1 197 ? -18.357 -39.150 -2.442 1.00 21.33 197 MET A C 1
ATOM 3099 O O . MET A 1 197 ? -18.827 -38.180 -3.039 1.00 22.51 197 MET A O 1
ATOM 3113 N N . SER A 1 198 ? -17.661 -39.042 -1.315 1.00 19.19 198 SER A N 1
ATOM 3114 C CA . SER A 1 198 ? -17.211 -37.752 -0.828 1.00 18.02 198 SER A CA 1
ATOM 3115 C C . SER A 1 198 ? -16.023 -37.286 -1.650 1.00 18.40 198 SER A C 1
ATOM 3116 O O . SER A 1 198 ? -15.432 -38.054 -2.403 1.00 17.33 198 SER A O 1
ATOM 3124 N N . GLU A 1 199 ? -15.663 -36.011 -1.491 1.00 18.68 199 GLU A N 1
ATOM 3125 C CA . GLU A 1 199 ? -14.466 -35.516 -2.156 1.00 16.35 199 GLU A CA 1
ATOM 3126 C C . GLU A 1 199 ? -13.246 -36.356 -1.791 1.00 16.27 199 GLU A C 1
ATOM 3127 O O . GLU A 1 199 ? -12.416 -36.671 -2.651 1.00 16.47 199 GLU A O 1
ATOM 3139 N N . ARG A 1 200 ? -13.118 -36.723 -0.516 1.00 15.97 200 ARG A N 1
ATOM 3140 C CA . ARG A 1 200 ? -11.936 -37.466 -0.090 1.00 17.98 200 ARG A CA 1
ATOM 3141 C C . ARG A 1 200 ? -11.915 -38.863 -0.702 1.00 17.23 200 ARG A C 1
ATOM 3142 O O . ARG A 1 200 ? -10.855 -39.345 -1.133 1.00 16.62 200 ARG A O 1
ATOM 3163 N N . GLU A 1 201 ? -13.083 -39.501 -0.801 1.00 16.82 201 GLU A N 1
ATOM 3164 C CA . GLU A 1 201 ? -13.162 -40.793 -1.469 1.00 15.90 201 GLU A CA 1
ATOM 3165 C C . GLU A 1 201 ? -12.814 -40.652 -2.942 1.00 15.53 201 GLU A C 1
ATOM 3166 O O . GLU A 1 201 ? -12.158 -41.528 -3.523 1.00 15.90 201 GLU A O 1
ATOM 3178 N N . PHE A 1 202 ? -13.228 -39.547 -3.557 1.00 15.02 202 PHE A N 1
ATOM 3179 C CA . PHE A 1 202 ? -12.890 -39.311 -4.949 1.00 14.59 202 PHE A CA 1
ATOM 3180 C C . PHE A 1 202 ? -11.384 -39.100 -5.127 1.00 14.50 202 PHE A C 1
ATOM 3181 O O . PHE A 1 202 ? -10.780 -39.605 -6.091 1.00 15.67 202 PHE A O 1
ATOM 3198 N N . SER A 1 203 ? -10.765 -38.348 -4.220 1.00 13.73 203 SER A N 1
ATOM 3199 C CA . SER A 1 203 ? -9.320 -38.202 -4.245 1.00 14.00 203 SER A CA 1
ATOM 3200 C C . SER A 1 203 ? -8.622 -39.548 -4.112 1.00 13.73 203 SER A C 1
ATOM 3201 O O . SER A 1 203 ? -7.623 -39.819 -4.802 1.00 15.12 203 SER A O 1
ATOM 3209 N N . ALA A 1 204 ? -9.134 -40.415 -3.233 1.00 15.64 204 ALA A N 1
ATOM 3210 C CA . ALA A 1 204 ? -8.541 -41.738 -3.096 1.00 16.13 204 ALA A CA 1
ATOM 3211 C C . ALA A 1 204 ? -8.659 -42.522 -4.394 1.00 15.79 204 ALA A C 1
ATOM 3212 O O . ALA A 1 204 ? -7.729 -43.235 -4.786 1.00 17.91 204 ALA A O 1
ATOM 3219 N N . HIS A 1 205 ? -9.800 -42.404 -5.068 1.00 15.24 205 HIS A N 1
ATOM 3220 C CA . HIS A 1 205 ? -9.989 -43.035 -6.362 1.00 16.02 205 HIS A CA 1
ATOM 3221 C C . HIS A 1 205 ? -8.979 -42.519 -7.375 1.00 14.68 205 HIS A C 1
ATOM 3222 O O . HIS A 1 205 ? -8.371 -43.299 -8.114 1.00 14.77 205 HIS A O 1
ATOM 3236 N N . CYS A 1 206 ? -8.791 -41.196 -7.431 1.00 14.56 206 CYS A N 1
ATOM 3237 C CA . CYS A 1 206 ? -7.803 -40.639 -8.350 1.00 13.10 206 CYS A CA 1
ATOM 3238 C C . CYS A 1 206 ? -6.404 -41.174 -8.064 1.00 13.45 206 CYS A C 1
ATOM 3239 O O . CYS A 1 206 ? -5.667 -41.545 -8.994 1.00 13.36 206 CYS A O 1
ATOM 3247 N N . ALA A 1 207 ? -6.016 -41.232 -6.785 1.00 12.89 207 ALA A N 1
ATOM 3248 C CA . ALA A 1 207 ? -4.692 -41.723 -6.439 1.00 13.30 207 ALA A CA 1
ATOM 3249 C C . ALA A 1 207 ? -4.544 -43.195 -6.800 1.00 13.69 207 ALA A C 1
ATOM 3250 O O . ALA A 1 207 ? -3.494 -43.609 -7.287 1.00 15.32 207 ALA A O 1
ATOM 3257 N N . ALA A 1 208 ? -5.592 -43.998 -6.568 1.00 14.68 208 ALA A N 1
ATOM 3258 C CA . ALA A 1 208 ? -5.557 -45.412 -6.935 1.00 15.53 208 ALA A CA 1
ATOM 3259 C C . ALA A 1 208 ? -5.386 -45.586 -8.438 1.00 14.96 208 ALA A C 1
ATOM 3260 O O . ALA A 1 208 ? -4.640 -46.463 -8.887 1.00 15.47 208 ALA A O 1
ATOM 3267 N N . LYS A 1 209 ? -6.103 -44.791 -9.238 1.00 14.08 209 LYS A N 1
ATOM 3268 C CA . LYS A 1 209 ? -5.988 -44.917 -10.693 1.00 14.38 209 LYS A CA 1
ATOM 3269 C C . LYS A 1 209 ? -4.590 -44.524 -11.169 1.00 15.13 209 LYS A C 1
ATOM 3270 O O . LYS A 1 209 ? -4.033 -45.152 -12.073 1.00 14.74 209 LYS A O 1
ATOM 3289 N N . LEU A 1 210 ? -4.006 -43.493 -10.553 1.00 12.85 210 LEU A N 1
ATOM 3290 C CA . LEU A 1 210 ? -2.625 -43.120 -10.856 1.00 11.98 210 LEU A CA 1
ATOM 3291 C C . LEU A 1 210 ? -1.672 -44.260 -10.547 1.00 13.76 210 LEU A C 1
ATOM 3292 O O . LEU A 1 210 ? -0.830 -44.619 -11.378 1.00 14.87 210 LEU A O 1
ATOM 3308 N N . GLU A 1 211 ? -1.818 -44.877 -9.370 1.00 13.39 211 GLU A N 1
ATOM 3309 C CA . GLU A 1 211 ? -0.947 -45.996 -9.026 1.00 13.18 211 GLU A CA 1
ATOM 3310 C C . GLU A 1 211 ? -1.139 -47.161 -9.989 1.00 13.79 211 GLU A C 1
ATOM 3311 O O . GLU A 1 211 ? -0.164 -47.788 -10.416 1.00 13.99 211 GLU A O 1
ATOM 3323 N N . GLU A 1 212 ? -2.397 -47.452 -10.362 1.00 13.52 212 GLU A N 1
ATOM 3324 C CA . GLU A 1 212 ? -2.648 -48.526 -11.318 1.00 13.92 212 GLU A CA 1
ATOM 3325 C C . GLU A 1 212 ? -1.971 -48.241 -12.645 1.00 13.48 212 GLU A C 1
ATOM 3326 O O . GLU A 1 212 ? -1.424 -49.146 -13.287 1.00 14.84 212 GLU A O 1
ATOM 3338 N N . MET A 1 213 ? -2.015 -46.985 -13.089 1.00 13.54 213 MET A N 1
ATOM 3339 C CA . MET A 1 213 ? -1.378 -46.625 -14.347 1.00 13.13 213 MET A CA 1
ATOM 3340 C C . MET A 1 213 ? 0.130 -46.844 -14.261 1.00 14.05 213 MET A C 1
ATOM 3341 O O . MET A 1 213 ? 0.746 -47.402 -15.177 1.00 13.97 213 MET A O 1
ATOM 3355 N N . ILE A 1 214 ? 0.744 -46.385 -13.170 1.00 13.11 214 ILE A N 1
ATOM 3356 C CA . ILE A 1 214 ? 2.181 -46.552 -13.004 1.00 13.58 214 ILE A CA 1
ATOM 3357 C C . ILE A 1 214 ? 2.559 -48.027 -13.014 1.00 14.61 214 ILE A C 1
ATOM 3358 O O . ILE A 1 214 ? 3.542 -48.430 -13.659 1.00 14.93 214 ILE A O 1
ATOM 3374 N N . LEU A 1 215 ? 1.775 -48.861 -12.323 1.00 14.55 215 LEU A N 1
ATOM 3375 C CA . LEU A 1 215 ? 2.082 -50.291 -12.258 1.00 14.81 215 LEU A CA 1
ATOM 3376 C C . LEU A 1 215 ? 1.871 -50.980 -13.605 1.00 16.18 215 LEU A C 1
ATOM 3377 O O . LEU A 1 215 ? 2.643 -51.876 -13.972 1.00 18.07 215 LEU A O 1
ATOM 3393 N N . ALA A 1 216 ? 0.831 -50.582 -14.346 1.00 15.87 216 ALA A N 1
ATOM 3394 C CA . ALA A 1 216 ? 0.566 -51.190 -15.646 1.00 17.31 216 ALA A CA 1
ATOM 3395 C C . ALA A 1 216 ? 1.653 -50.835 -16.650 1.00 16.88 216 ALA A C 1
ATOM 3396 O O . ALA A 1 216 ? 1.995 -51.651 -17.520 1.00 18.00 216 ALA A O 1
ATOM 3403 N N . GLU A 1 217 ? 2.169 -49.606 -16.575 1.00 16.04 217 GLU A N 1
ATOM 3404 C CA . GLU A 1 217 ? 3.220 -49.162 -17.469 1.00 15.51 217 GLU A CA 1
ATOM 3405 C C . GLU A 1 217 ? 4.577 -49.689 -17.060 1.00 14.13 217 GLU A C 1
ATOM 3406 O O . GLU A 1 217 ? 5.456 -49.814 -17.916 1.00 16.89 217 GLU A O 1
ATOM 3418 N N . GLY A 1 218 ? 4.751 -50.021 -15.771 1.00 15.53 218 GLY A N 1
ATOM 3419 C CA . GLY A 1 218 ? 6.041 -50.362 -15.208 1.00 15.88 218 GLY A CA 1
ATOM 3420 C C . GLY A 1 218 ? 6.646 -49.113 -14.593 1.00 15.02 218 GLY A C 1
ATOM 3421 O O . GLY A 1 218 ? 6.948 -48.147 -15.287 1.00 15.28 218 GLY A O 1
ATOM 3425 N N . PRO A 1 219 ? 6.787 -49.090 -13.264 1.00 16.07 219 PRO A N 1
ATOM 3426 C CA . PRO A 1 219 ? 7.308 -47.872 -12.620 1.00 17.57 219 PRO A CA 1
ATOM 3427 C C . PRO A 1 219 ? 8.649 -47.442 -13.161 1.00 16.63 219 PRO A C 1
ATOM 3428 O O . PRO A 1 219 ? 8.941 -46.238 -13.202 1.00 17.08 219 PRO A O 1
ATOM 3439 N N . GLU A 1 220 ? 9.471 -48.397 -13.595 1.00 14.23 220 GLU A N 1
ATOM 3440 C CA . GLU A 1 220 ? 10.773 -48.069 -14.145 1.00 14.24 220 GLU A CA 1
ATOM 3441 C C . GLU A 1 220 ? 10.673 -47.294 -15.451 1.00 14.01 220 GLU A C 1
ATOM 3442 O O . GLU A 1 220 ? 11.699 -46.806 -15.928 1.00 14.78 220 GLU A O 1
ATOM 3454 N N . THR A 1 221 ? 9.476 -47.179 -16.046 1.00 14.21 221 THR A N 1
ATOM 3455 C CA . THR A 1 221 ? 9.302 -46.442 -17.289 1.00 13.89 221 THR A CA 1
ATOM 3456 C C . THR A 1 221 ? 8.644 -45.085 -17.086 1.00 13.20 221 THR A C 1
ATOM 3457 O O . THR A 1 221 ? 8.475 -44.353 -18.057 1.00 13.47 221 THR A O 1
ATOM 3468 N N . VAL A 1 222 ? 8.263 -44.724 -15.859 1.00 14.52 222 VAL A N 1
ATOM 3469 C CA . VAL A 1 222 ? 7.485 -43.508 -15.610 1.00 13.69 222 VAL A CA 1
ATOM 3470 C C . VAL A 1 222 ? 8.386 -42.476 -14.942 1.00 13.48 222 VAL A C 1
ATOM 3471 O O . VAL A 1 222 ? 8.879 -42.686 -13.822 1.00 14.03 222 VAL A O 1
ATOM 3484 N N . ALA A 1 223 ? 8.582 -41.340 -15.618 1.00 12.63 223 ALA A N 1
ATOM 3485 C CA . ALA A 1 223 ? 9.508 -40.319 -15.171 1.00 12.99 223 ALA A CA 1
ATOM 3486 C C . ALA A 1 223 ? 8.859 -39.197 -14.389 1.00 11.24 223 ALA A C 1
ATOM 3487 O O . ALA A 1 223 ? 9.477 -38.665 -13.457 1.00 13.17 223 ALA A O 1
ATOM 3494 N N . ALA A 1 224 ? 7.684 -38.739 -14.809 1.00 12.75 224 ALA A N 1
ATOM 3495 C CA . ALA A 1 224 ? 7.162 -37.500 -14.250 1.00 12.24 224 ALA A CA 1
ATOM 3496 C C . ALA A 1 224 ? 5.647 -37.445 -14.353 1.00 10.62 224 ALA A C 1
ATOM 3497 O O . ALA A 1 224 ? 5.018 -38.143 -15.157 1.00 12.02 224 ALA A O 1
ATOM 3504 N N . PHE A 1 225 ? 5.074 -36.612 -13.498 1.00 11.02 225 PHE A N 1
ATOM 3505 C CA . PHE A 1 225 ? 3.654 -36.274 -13.467 1.00 11.39 225 PHE A CA 1
ATOM 3506 C C . PHE A 1 225 ? 3.588 -34.753 -13.471 1.00 11.11 225 PHE A C 1
ATOM 3507 O O . PHE A 1 225 ? 4.351 -34.097 -12.755 1.00 13.37 225 PHE A O 1
ATOM 3524 N N . ILE A 1 226 ? 2.699 -34.192 -14.289 1.00 11.84 226 ILE A N 1
ATOM 3525 C CA . ILE A 1 226 ? 2.521 -32.744 -14.368 1.00 10.83 226 ILE A CA 1
ATOM 3526 C C . ILE A 1 226 ? 1.078 -32.409 -14.026 1.00 10.27 226 ILE A C 1
ATOM 3527 O O . ILE A 1 226 ? 0.150 -33.091 -14.485 1.00 11.87 226 ILE A O 1
ATOM 3543 N N . GLY A 1 227 ? 0.894 -31.375 -13.223 1.00 10.74 227 GLY A N 1
ATOM 3544 C CA . GLY A 1 227 ? -0.432 -30.887 -12.921 1.00 10.76 227 GLY A CA 1
ATOM 3545 C C . GLY A 1 227 ? -0.472 -29.436 -12.487 1.00 11.43 227 GLY A C 1
ATOM 3546 O O . GLY A 1 227 ? 0.429 -28.956 -11.790 1.00 11.41 227 GLY A O 1
ATOM 3550 N N . GLU A 1 228 ? -1.539 -28.742 -12.888 1.00 11.02 228 GLU A N 1
ATOM 3551 C CA . GLU A 1 228 ? -1.888 -27.463 -12.320 1.00 11.45 228 GLU A CA 1
ATOM 3552 C C . GLU A 1 228 ? -2.456 -27.685 -10.921 1.00 12.00 228 GLU A C 1
ATOM 3553 O O . GLU A 1 228 ? -3.249 -28.600 -10.711 1.00 12.89 228 GLU A O 1
ATOM 3565 N N . PRO A 1 229 ? -2.140 -26.824 -9.960 1.00 11.39 229 PRO A N 1
ATOM 3566 C CA . PRO A 1 229 ? -2.763 -26.997 -8.640 1.00 10.90 229 PRO A CA 1
ATOM 3567 C C . PRO A 1 229 ? -4.271 -26.978 -8.706 1.00 11.06 229 PRO A C 1
ATOM 3568 O O . PRO A 1 229 ? -4.936 -27.796 -8.058 1.00 12.06 229 PRO A O 1
ATOM 3579 N N . VAL A 1 230 ? -4.804 -26.027 -9.471 1.00 11.93 230 VAL A N 1
ATOM 3580 C CA . VAL A 1 230 ? -6.217 -25.839 -9.774 1.00 12.63 230 VAL A CA 1
ATOM 3581 C C . VAL A 1 230 ? -6.341 -25.899 -11.293 1.00 11.83 230 VAL A C 1
ATOM 3582 O O . VAL A 1 230 ? -5.543 -25.276 -11.991 1.00 12.68 230 VAL A O 1
ATOM 3595 N N . LEU A 1 231 ? -7.313 -26.656 -11.815 1.00 13.04 231 LEU A N 1
ATOM 3596 C CA . LEU A 1 231 ? -7.493 -26.639 -13.267 1.00 12.15 231 LEU A CA 1
ATOM 3597 C C . LEU A 1 231 ? -7.917 -25.250 -13.720 1.00 12.41 231 LEU A C 1
ATOM 3598 O O . LEU A 1 231 ? -8.870 -24.687 -13.187 1.00 13.57 231 LEU A O 1
ATOM 3614 N N . GLY A 1 232 ? -7.219 -24.721 -14.727 1.00 12.55 232 GLY A N 1
ATOM 3615 C CA . GLY A 1 232 ? -7.609 -23.459 -15.327 1.00 12.78 232 GLY A CA 1
ATOM 3616 C C . GLY A 1 232 ? -8.527 -23.653 -16.508 1.00 13.06 232 GLY A C 1
ATOM 3617 O O . GLY A 1 232 ? -9.746 -23.754 -16.350 1.00 12.55 232 GLY A O 1
ATOM 3621 N N . THR A 1 233 ? -7.936 -23.761 -17.699 1.00 12.12 233 THR A N 1
ATOM 3622 C CA . THR A 1 233 ? -8.723 -23.836 -18.927 1.00 13.27 233 THR A CA 1
ATOM 3623 C C . THR A 1 233 ? -9.634 -25.057 -18.945 1.00 13.56 233 THR A C 1
ATOM 3624 O O . THR A 1 233 ? -10.692 -25.031 -19.595 1.00 15.64 233 THR A O 1
ATOM 3635 N N . GLY A 1 234 ? -9.254 -26.123 -18.233 1.00 13.43 234 GLY A N 1
ATOM 3636 C CA . GLY A 1 234 ? -10.068 -27.310 -18.076 1.00 13.17 234 GLY A CA 1
ATOM 3637 C C . GLY A 1 234 ? -11.301 -27.162 -17.218 1.00 12.75 234 GLY A C 1
ATOM 3638 O O . GLY A 1 234 ? -12.024 -28.148 -17.049 1.00 13.12 234 GLY A O 1
ATOM 3642 N N . GLY A 1 235 ? -11.548 -25.986 -16.634 1.00 12.50 235 GLY A N 1
ATOM 3643 C CA . GLY A 1 235 ? -12.832 -25.735 -15.992 1.00 11.86 235 GLY A CA 1
ATOM 3644 C C . GLY A 1 235 ? -12.856 -24.877 -14.733 1.00 13.91 235 GLY A C 1
ATOM 3645 O O . GLY A 1 235 ? -13.928 -24.692 -14.154 1.00 14.19 235 GLY A O 1
ATOM 3649 N N . ILE A 1 236 ? -11.710 -24.337 -14.313 1.00 14.40 236 ILE A N 1
ATOM 3650 C CA . ILE A 1 236 ? -11.586 -23.593 -13.047 1.00 13.78 236 ILE A CA 1
ATOM 3651 C C . ILE A 1 236 ? -12.069 -24.497 -11.919 1.00 12.45 236 ILE A C 1
ATOM 3652 O O . ILE A 1 236 ? -13.143 -24.305 -11.322 1.00 12.78 236 ILE A O 1
ATOM 3668 N N . VAL A 1 237 ? -11.251 -25.504 -11.624 1.00 12.82 237 VAL A N 1
ATOM 3669 C CA . VAL A 1 237 ? -11.651 -26.608 -10.758 1.00 11.52 237 VAL A CA 1
ATOM 3670 C C . VAL A 1 237 ? -10.634 -26.725 -9.623 1.00 11.59 237 VAL A C 1
ATOM 3671 O O . VAL A 1 237 ? -9.547 -27.295 -9.825 1.00 12.89 237 VAL A O 1
ATOM 3684 N N . PRO A 1 238 ? -10.934 -26.226 -8.426 1.00 13.44 238 PRO A N 1
ATOM 3685 C CA . PRO A 1 238 ? -10.067 -26.502 -7.286 1.00 14.60 238 PRO A CA 1
ATOM 3686 C C . PRO A 1 238 ? -9.995 -27.999 -7.035 1.00 13.98 238 PRO A C 1
ATOM 3687 O O . PRO A 1 238 ? -10.961 -28.735 -7.307 1.00 13.92 238 PRO A O 1
ATOM 3698 N N . PRO A 1 239 ? -8.873 -28.486 -6.502 1.00 13.10 239 PRO A N 1
ATOM 3699 C CA . PRO A 1 239 ? -8.738 -29.930 -6.307 1.00 14.46 239 PRO A CA 1
ATOM 3700 C C . PRO A 1 239 ? -9.669 -30.424 -5.197 1.00 13.72 239 PRO A C 1
ATOM 3701 O O . PRO A 1 239 ? -9.976 -29.679 -4.258 1.00 16.35 239 PRO A O 1
ATOM 3712 N N . PRO A 1 240 ? -10.132 -31.664 -5.297 1.00 13.19 240 PRO A N 1
ATOM 3713 C CA . PRO A 1 240 ? -10.983 -32.220 -4.232 1.00 14.05 240 PRO A CA 1
ATOM 3714 C C . PRO A 1 240 ? -10.184 -32.435 -2.953 1.00 12.27 240 PRO A C 1
ATOM 3715 O O . PRO A 1 240 ? -8.967 -32.601 -2.972 1.00 14.62 240 PRO A O 1
ATOM 3726 N N . GLU A 1 241 ? -10.902 -32.436 -1.826 1.00 14.82 241 GLU A N 1
ATOM 3727 C CA . GLU A 1 241 ? -10.272 -32.601 -0.523 1.00 14.97 241 GLU A CA 1
ATOM 3728 C C . GLU A 1 241 ? -9.374 -33.840 -0.504 1.00 15.31 241 GLU A C 1
ATOM 3729 O O . GLU A 1 241 ? -9.798 -34.933 -0.883 1.00 15.11 241 GLU A O 1
ATOM 3741 N N . GLY A 1 242 ? -8.140 -33.668 -0.028 1.00 15.09 242 GLY A N 1
ATOM 3742 C CA . GLY A 1 242 ? -7.199 -34.754 0.095 1.00 15.18 242 GLY A CA 1
ATOM 3743 C C . GLY A 1 242 ? -6.408 -35.088 -1.146 1.00 14.74 242 GLY A C 1
ATOM 3744 O O . GLY A 1 242 ? -5.507 -35.941 -1.074 1.00 14.38 242 GLY A O 1
ATOM 3748 N N . TYR A 1 243 ? -6.682 -34.418 -2.262 1.00 13.85 243 TYR A N 1
ATOM 3749 C CA . TYR A 1 243 ? -6.137 -34.836 -3.550 1.00 12.87 243 TYR A CA 1
ATOM 3750 C C . TYR A 1 243 ? -4.616 -34.763 -3.583 1.00 12.08 243 TYR A C 1
ATOM 3751 O O . TYR A 1 243 ? -3.944 -35.750 -3.898 1.00 13.83 243 TYR A O 1
ATOM 3769 N N . TRP A 1 244 ? -4.051 -33.599 -3.289 1.00 12.35 244 TRP A N 1
ATOM 3770 C CA . TRP A 1 244 ? -2.617 -33.416 -3.488 1.00 12.41 244 TRP A CA 1
ATOM 3771 C C . TRP A 1 244 ? -1.801 -34.269 -2.535 1.00 12.62 244 TRP A C 1
ATOM 3772 O O . TRP A 1 244 ? -0.712 -34.734 -2.897 1.00 12.49 244 TRP A O 1
ATOM 3793 N N . GLU A 1 245 ? -2.317 -34.525 -1.336 1.00 13.52 245 GLU A N 1
ATOM 3794 C CA . GLU A 1 245 ? -1.584 -35.399 -0.421 1.00 14.06 245 GLU A CA 1
ATOM 3795 C C . GLU A 1 245 ? -1.582 -36.830 -0.933 1.00 14.65 245 GLU A C 1
ATOM 3796 O O . GLU A 1 245 ? -0.554 -37.516 -0.907 1.00 15.24 245 GLU A O 1
ATOM 3808 N N . ALA A 1 246 ? -2.731 -37.296 -1.434 1.00 12.43 246 ALA A N 1
ATOM 3809 C CA . ALA A 1 246 ? -2.806 -38.666 -1.923 1.00 13.46 246 ALA A CA 1
ATOM 3810 C C . ALA A 1 246 ? -1.959 -38.849 -3.172 1.00 12.12 246 ALA A C 1
ATOM 3811 O O . ALA A 1 246 ? -1.264 -39.859 -3.307 1.00 14.47 246 ALA A O 1
ATOM 3818 N N . ILE A 1 247 ? -2.022 -37.900 -4.100 1.00 12.64 247 ILE A N 1
ATOM 3819 C CA . ILE A 1 247 ? -1.240 -37.999 -5.332 1.00 12.15 247 ILE A CA 1
ATOM 3820 C C . ILE A 1 247 ? 0.251 -37.999 -5.014 1.00 11.96 247 ILE A C 1
ATOM 3821 O O . ILE A 1 247 ? 1.025 -38.813 -5.537 1.00 12.75 247 ILE A O 1
ATOM 3837 N N . GLN A 1 248 ? 0.685 -37.080 -4.150 1.00 12.73 248 GLN A N 1
ATOM 3838 C CA . GLN A 1 248 ? 2.111 -37.009 -3.842 1.00 12.25 248 GLN A CA 1
ATOM 3839 C C . GLN A 1 248 ? 2.632 -38.284 -3.190 1.00 13.31 248 GLN A C 1
ATOM 3840 O O . GLN A 1 248 ? 3.785 -38.669 -3.420 1.00 13.97 248 GLN A O 1
ATOM 3854 N N . GLY A 1 249 ? 1.809 -38.966 -2.405 1.00 13.88 249 GLY A N 1
ATOM 3855 C CA . GLY A 1 249 ? 2.245 -40.220 -1.813 1.00 12.55 249 GLY A CA 1
ATOM 3856 C C . GLY A 1 249 ? 2.520 -41.286 -2.852 1.00 13.64 249 GLY A C 1
ATOM 3857 O O . GLY A 1 249 ? 3.476 -42.060 -2.731 1.00 14.63 249 GLY A O 1
ATOM 3861 N N . VAL A 1 250 ? 1.687 -41.344 -3.888 1.00 13.12 250 VAL A N 1
ATOM 3862 C CA . VAL A 1 250 ? 1.906 -42.303 -4.963 1.00 13.81 250 VAL A CA 1
ATOM 3863 C C . VAL A 1 250 ? 3.167 -41.951 -5.752 1.00 12.59 250 VAL A C 1
ATOM 3864 O O . VAL A 1 250 ? 3.981 -42.826 -6.065 1.00 14.00 250 VAL A O 1
ATOM 3877 N N . LEU A 1 251 ? 3.347 -40.672 -6.089 1.00 12.26 251 LEU A N 1
ATOM 3878 C CA . LEU A 1 251 ? 4.518 -40.275 -6.866 1.00 13.05 251 LEU A CA 1
ATOM 3879 C C . LEU A 1 251 ? 5.799 -40.607 -6.114 1.00 14.18 251 LEU A C 1
ATOM 3880 O O . LEU A 1 251 ? 6.775 -41.083 -6.703 1.00 15.37 251 LEU A O 1
ATOM 3896 N N . ALA A 1 252 ? 5.817 -40.369 -4.804 1.00 13.70 252 ALA A N 1
ATOM 3897 C CA . ALA A 1 252 ? 7.020 -40.656 -4.031 1.00 14.71 252 ALA A CA 1
ATOM 3898 C C . ALA A 1 252 ? 7.297 -42.153 -3.978 1.00 14.92 252 ALA A C 1
ATOM 3899 O O . ALA A 1 252 ? 8.458 -42.581 -4.015 1.00 15.31 252 ALA A O 1
ATOM 3906 N N . LYS A 1 253 ? 6.245 -42.966 -3.886 1.00 15.15 253 LYS A N 1
ATOM 3907 C CA . LYS A 1 253 ? 6.410 -44.418 -3.815 1.00 14.62 253 LYS A CA 1
ATOM 3908 C C . LYS A 1 253 ? 7.154 -44.956 -5.024 1.00 15.42 253 LYS A C 1
ATOM 3909 O O . LYS A 1 253 ? 7.943 -45.894 -4.896 1.00 15.56 253 LYS A O 1
ATOM 3928 N N . TYR A 1 254 ? 6.967 -44.344 -6.186 1.00 15.60 254 TYR A N 1
ATOM 3929 C CA . TYR A 1 254 ? 7.525 -44.844 -7.438 1.00 16.06 254 TYR A CA 1
ATOM 3930 C C . TYR A 1 254 ? 8.604 -43.934 -7.994 1.00 14.35 254 TYR A C 1
ATOM 3931 O O . TYR A 1 254 ? 9.009 -44.102 -9.150 1.00 14.00 254 TYR A O 1
ATOM 3949 N N . ASP A 1 255 ? 9.103 -43.002 -7.182 1.00 13.84 255 ASP A N 1
ATOM 3950 C CA . ASP A 1 255 ? 10.187 -42.111 -7.588 1.00 15.56 255 ASP A CA 1
ATOM 3951 C C . ASP A 1 255 ? 9.848 -41.401 -8.902 1.00 14.01 255 ASP A C 1
ATOM 3952 O O . ASP A 1 255 ? 10.613 -41.426 -9.861 1.00 15.70 255 ASP A O 1
ATOM 3961 N N . VAL A 1 256 ? 8.686 -40.759 -8.934 1.00 12.85 256 VAL A N 1
ATOM 3962 C CA . VAL A 1 256 ? 8.211 -40.016 -10.096 1.00 13.20 256 VAL A CA 1
ATOM 3963 C C . VAL A 1 256 ? 8.305 -38.529 -9.800 1.00 13.29 256 VAL A C 1
ATOM 3964 O O . VAL A 1 256 ? 7.795 -38.062 -8.776 1.00 14.21 256 VAL A O 1
ATOM 3977 N N . LEU A 1 257 ? 8.959 -37.793 -10.693 1.00 12.34 257 LEU A N 1
ATOM 3978 C CA . LEU A 1 257 ? 9.085 -36.350 -10.548 1.00 12.34 257 LEU A CA 1
ATOM 3979 C C . LEU A 1 257 ? 7.718 -35.674 -10.615 1.00 12.74 257 LEU A C 1
ATOM 3980 O O . LEU A 1 257 ? 6.813 -36.122 -11.320 1.00 12.65 257 LEU A O 1
ATOM 3996 N N . LEU A 1 258 ? 7.596 -34.562 -9.900 1.00 13.37 258 LEU A N 1
ATOM 3997 C CA . LEU A 1 258 ? 6.369 -33.777 -9.858 1.00 13.08 258 LEU A CA 1
ATOM 3998 C C . LEU A 1 258 ? 6.628 -32.401 -10.450 1.00 11.44 258 LEU A C 1
ATOM 3999 O O . LEU A 1 258 ? 7.462 -31.644 -9.934 1.00 13.23 258 LEU A O 1
ATOM 4015 N N . ILE A 1 259 ? 5.938 -32.093 -11.545 1.00 12.19 259 ILE A N 1
ATOM 4016 C CA . ILE A 1 259 ? 5.990 -30.779 -12.179 1.00 11.48 259 ILE A CA 1
ATOM 4017 C C . ILE A 1 259 ? 4.705 -30.057 -11.817 1.00 12.63 259 ILE A C 1
ATOM 4018 O O . ILE A 1 259 ? 3.606 -30.518 -12.166 1.00 12.10 259 ILE A O 1
ATOM 4034 N N . ALA A 1 260 ? 4.826 -28.953 -11.085 1.00 10.92 260 ALA A N 1
ATOM 4035 C CA . ALA A 1 260 ? 3.679 -28.103 -10.795 1.00 10.24 260 ALA A CA 1
ATOM 4036 C C . ALA A 1 260 ? 3.583 -27.038 -11.875 1.00 12.33 260 ALA A C 1
ATOM 4037 O O . ALA A 1 260 ? 4.506 -26.236 -12.025 1.00 11.72 260 ALA A O 1
ATOM 4044 N N . ASP A 1 261 ? 2.493 -27.047 -12.639 1.00 11.30 261 ASP A N 1
ATOM 4045 C CA . ASP A 1 261 ? 2.267 -26.036 -13.678 1.00 11.35 261 ASP A CA 1
ATOM 4046 C C . ASP A 1 261 ? 1.550 -24.864 -13.025 1.00 12.19 261 ASP A C 1
ATOM 4047 O O . ASP A 1 261 ? 0.341 -24.922 -12.785 1.00 11.78 261 ASP A O 1
ATOM 4056 N N . GLU A 1 262 ? 2.317 -23.823 -12.690 1.00 9.94 262 GLU A N 1
ATOM 4057 C CA . GLU A 1 262 ? 1.834 -22.642 -12.006 1.00 11.08 262 GLU A CA 1
ATOM 4058 C C . GLU A 1 262 ? 1.569 -21.481 -12.952 1.00 11.17 262 GLU A C 1
ATOM 4059 O O . GLU A 1 262 ? 1.525 -20.329 -12.515 1.00 12.35 262 GLU A O 1
ATOM 4071 N N . VAL A 1 263 ? 1.385 -21.750 -14.238 1.00 12.43 263 VAL A N 1
ATOM 4072 C CA . VAL A 1 263 ? 1.188 -20.652 -15.180 1.00 11.25 263 VAL A CA 1
ATOM 4073 C C . VAL A 1 263 ? -0.016 -19.793 -14.795 1.00 12.38 263 VAL A C 1
ATOM 4074 O O . VAL A 1 263 ? 0.051 -18.559 -14.850 1.00 13.37 263 VAL A O 1
ATOM 4087 N N . VAL A 1 264 ? -1.130 -20.409 -14.397 1.00 12.25 264 VAL A N 1
ATOM 4088 C CA . VAL A 1 264 ? -2.269 -19.617 -13.938 1.00 11.67 264 VAL A CA 1
ATOM 4089 C C . VAL A 1 264 ? -2.125 -19.251 -12.457 1.00 13.07 264 VAL A C 1
ATOM 4090 O O . VAL A 1 264 ? -2.360 -18.107 -12.067 1.00 13.82 264 VAL A O 1
ATOM 4103 N N . CYS A 1 265 ? -1.780 -20.219 -11.596 1.00 12.92 265 CYS A N 1
ATOM 4104 C CA . CYS A 1 265 ? -1.864 -19.960 -10.162 1.00 14.68 265 CYS A CA 1
ATOM 4105 C C . CYS A 1 265 ? -0.715 -19.111 -9.620 1.00 14.62 265 CYS A C 1
ATOM 4106 O O . CYS A 1 265 ? -0.830 -18.585 -8.511 1.00 15.84 265 CYS A O 1
ATOM 4114 N N . GLY A 1 266 ? 0.367 -18.965 -10.367 1.00 13.90 266 GLY A N 1
ATOM 4115 C CA . GLY A 1 266 ? 1.533 -18.287 -9.841 1.00 14.71 266 GLY A CA 1
ATOM 4116 C C . GLY A 1 266 ? 1.319 -16.803 -9.613 1.00 14.12 266 GLY A C 1
ATOM 4117 O O . GLY A 1 266 ? 0.520 -16.145 -10.270 1.00 13.72 266 GLY A O 1
ATOM 4121 N N . PHE A 1 267 ? 2.078 -16.284 -8.654 1.00 13.78 267 PHE A N 1
ATOM 4122 C CA . PHE A 1 267 ? 2.178 -14.843 -8.408 1.00 13.76 267 PHE A CA 1
ATOM 4123 C C . PHE A 1 267 ? 0.855 -14.227 -7.956 1.00 13.68 267 PHE A C 1
ATOM 4124 O O . PHE A 1 267 ? 0.496 -13.118 -8.349 1.00 14.88 267 PHE A O 1
ATOM 4141 N N . GLY A 1 268 ? 0.160 -14.920 -7.058 1.00 12.58 268 GLY A N 1
ATOM 4142 C CA . GLY A 1 268 ? -0.886 -14.322 -6.250 1.00 14.23 268 GLY A CA 1
ATOM 4143 C C . GLY A 1 268 ? -2.292 -14.729 -6.599 1.00 13.87 268 GLY A C 1
ATOM 4144 O O . GLY A 1 268 ? -3.208 -14.389 -5.853 1.00 15.60 268 GLY A O 1
ATOM 4148 N N . ARG A 1 269 ? -2.492 -15.455 -7.706 1.00 13.70 269 ARG A N 1
ATOM 4149 C CA . ARG A 1 269 ? -3.830 -15.616 -8.281 1.00 13.73 269 ARG A CA 1
ATOM 4150 C C . ARG A 1 269 ? -4.834 -16.221 -7.306 1.00 14.35 269 ARG A C 1
ATOM 4151 O O . ARG A 1 269 ? -6.007 -15.838 -7.326 1.00 15.47 269 ARG A O 1
ATOM 4172 N N . ILE A 1 270 ? -4.428 -17.186 -6.482 1.00 13.35 270 ILE A N 1
ATOM 4173 C CA . ILE A 1 270 ? -5.380 -17.814 -5.571 1.00 14.38 270 ILE A CA 1
ATOM 4174 C C . ILE A 1 270 ? -5.136 -17.393 -4.118 1.00 16.62 270 ILE A C 1
ATOM 4175 O O . ILE A 1 270 ? -5.609 -18.038 -3.195 1.00 15.79 270 ILE A O 1
ATOM 4191 N N . GLY A 1 271 ? -4.444 -16.281 -3.917 1.00 15.92 271 GLY A N 1
ATOM 4192 C CA . GLY A 1 271 ? -4.236 -15.759 -2.581 1.00 14.23 271 GLY A CA 1
ATOM 4193 C C . GLY A 1 271 ? -2.963 -16.202 -1.914 1.00 15.90 271 GLY A C 1
ATOM 4194 O O . GLY A 1 271 ? -2.774 -15.917 -0.721 1.00 17.94 271 GLY A O 1
ATOM 4198 N N . ALA A 1 272 ? -2.094 -16.896 -2.638 1.00 16.65 272 ALA A N 1
ATOM 4199 C CA . ALA A 1 272 ? -0.798 -17.335 -2.168 1.00 15.86 272 ALA A CA 1
ATOM 4200 C C . ALA A 1 272 ? 0.218 -17.001 -3.247 1.00 14.90 272 ALA A C 1
ATOM 4201 O O . ALA A 1 272 ? -0.135 -16.715 -4.397 1.00 16.93 272 ALA A O 1
ATOM 4208 N N . ASP A 1 273 ? 1.500 -17.045 -2.893 1.00 16.02 273 ASP A N 1
ATOM 4209 C CA . ASP A 1 273 ? 2.518 -16.751 -3.893 1.00 16.85 273 ASP A CA 1
ATOM 4210 C C . ASP A 1 273 ? 2.483 -17.765 -5.030 1.00 14.37 273 ASP A C 1
ATOM 4211 O O . ASP A 1 273 ? 2.681 -17.401 -6.193 1.00 14.92 273 ASP A O 1
ATOM 4220 N N . PHE A 1 274 ? 2.217 -19.039 -4.705 1.00 13.98 274 PHE A N 1
ATOM 4221 C CA . PHE A 1 274 ? 2.020 -20.108 -5.675 1.00 13.63 274 PHE A CA 1
ATOM 4222 C C . PHE A 1 274 ? 0.899 -21.000 -5.188 1.00 13.82 274 PHE A C 1
ATOM 4223 O O . PHE A 1 274 ? 0.677 -21.123 -3.976 1.00 14.10 274 PHE A O 1
ATOM 4240 N N . GLY A 1 275 ? 0.188 -21.637 -6.140 1.00 13.60 275 GLY A N 1
ATOM 4241 C CA . GLY A 1 275 ? -0.842 -22.576 -5.744 1.00 14.48 275 GLY A CA 1
ATOM 4242 C C . GLY A 1 275 ? -0.262 -23.743 -4.970 1.00 13.66 275 GLY A C 1
ATOM 4243 O O . GLY A 1 275 ? -0.919 -24.291 -4.084 1.00 13.81 275 GLY A O 1
ATOM 4247 N N . SER A 1 276 ? 0.976 -24.125 -5.289 1.00 13.98 276 SER A N 1
ATOM 4248 C CA . SER A 1 276 ? 1.650 -25.187 -4.551 1.00 13.97 276 SER A CA 1
ATOM 4249 C C . SER A 1 276 ? 1.760 -24.860 -3.071 1.00 15.53 276 SER A C 1
ATOM 4250 O O . SER A 1 276 ? 1.690 -25.758 -2.227 1.00 14.41 276 SER A O 1
ATOM 4258 N N . HIS A 1 277 ? 1.981 -23.592 -2.726 1.00 16.52 277 HIS A N 1
ATOM 4259 C CA . HIS A 1 277 ? 2.072 -23.229 -1.316 1.00 14.01 277 HIS A CA 1
ATOM 4260 C C . HIS A 1 277 ? 0.732 -23.436 -0.627 1.00 15.33 277 HIS A C 1
ATOM 4261 O O . HIS A 1 277 ? 0.663 -23.962 0.492 1.00 18.24 277 HIS A O 1
ATOM 4275 N N . HIS A 1 278 ? -0.342 -23.050 -1.305 1.00 14.57 278 HIS A N 1
ATOM 4276 C CA . HIS A 1 278 ? -1.674 -23.142 -0.727 1.00 15.96 278 HIS A CA 1
ATOM 4277 C C . HIS A 1 278 ? -2.094 -24.584 -0.470 1.00 16.02 278 HIS A C 1
ATOM 4278 O O . HIS A 1 278 ? -2.717 -24.876 0.560 1.00 17.86 278 HIS A O 1
ATOM 4292 N N . TYR A 1 279 ? -1.760 -25.500 -1.388 1.00 15.02 279 TYR A N 1
ATOM 4293 C CA . TYR A 1 279 ? -2.179 -26.894 -1.340 1.00 14.94 279 TYR A CA 1
ATOM 4294 C C . TYR A 1 279 ? -1.100 -27.842 -0.821 1.00 14.94 279 TYR A C 1
ATOM 4295 O O . TYR A 1 279 ? -1.294 -29.057 -0.856 1.00 14.73 279 TYR A O 1
ATOM 4313 N N . ALA A 1 280 ? 0.011 -27.318 -0.307 1.00 13.81 280 ALA A N 1
ATOM 4314 C CA . ALA A 1 280 ? 1.088 -28.142 0.246 1.00 14.33 280 ALA A CA 1
ATOM 4315 C C . ALA A 1 280 ? 1.639 -29.113 -0.792 1.00 14.98 280 ALA A C 1
ATOM 4316 O O . ALA A 1 280 ? 1.880 -30.296 -0.510 1.00 15.80 280 ALA A O 1
ATOM 4323 N N . ILE A 1 281 ? 1.861 -28.608 -1.984 1.00 12.98 281 ILE A N 1
ATOM 4324 C CA . ILE A 1 281 ? 2.500 -29.360 -3.054 1.00 13.44 281 ILE A CA 1
ATOM 4325 C C . ILE A 1 281 ? 3.986 -29.053 -3.008 1.00 12.92 281 ILE A C 1
ATOM 4326 O O . ILE A 1 281 ? 4.378 -27.890 -2.882 1.00 14.90 281 ILE A O 1
ATOM 4342 N N . LYS A 1 282 ? 4.820 -30.092 -3.116 1.00 14.08 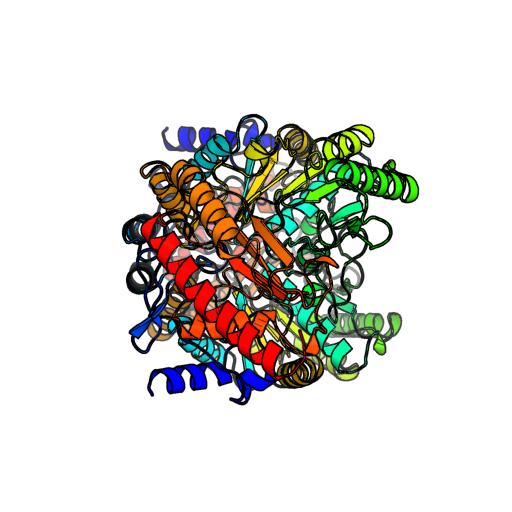282 LYS A N 1
ATOM 4343 C CA . LYS A 1 282 ? 6.278 -29.958 -3.079 1.00 14.53 282 LYS A CA 1
ATOM 4344 C C . LYS A 1 282 ? 6.840 -30.425 -4.421 1.00 13.23 282 LYS A C 1
ATOM 4345 O O . LYS A 1 282 ? 7.333 -31.553 -4.548 1.00 15.07 282 LYS A O 1
ATOM 4364 N N . PRO A 1 283 ? 6.783 -29.583 -5.440 1.00 13.28 283 PRO A N 1
ATOM 4365 C CA . PRO A 1 283 ? 7.234 -29.997 -6.768 1.00 13.21 283 PRO A CA 1
ATOM 4366 C C . PRO A 1 283 ? 8.749 -30.025 -6.902 1.00 12.05 283 PRO A C 1
ATOM 4367 O O . PRO A 1 283 ? 9.487 -29.345 -6.190 1.00 13.31 283 PRO A O 1
ATOM 4378 N N . ASP A 1 284 ? 9.200 -30.818 -7.879 1.00 13.09 284 ASP A N 1
ATOM 4379 C CA . ASP A 1 284 ? 10.591 -30.836 -8.299 1.00 12.15 284 ASP A CA 1
ATOM 4380 C C . ASP A 1 284 ? 10.910 -29.776 -9.341 1.00 11.27 284 ASP A C 1
ATOM 4381 O O . ASP A 1 284 ? 12.070 -29.359 -9.444 1.00 13.32 284 ASP A O 1
ATOM 4390 N N . LEU A 1 285 ? 9.902 -29.359 -10.110 1.00 12.87 285 LEU A N 1
ATOM 4391 C CA . LEU A 1 285 ? 10.010 -28.448 -11.240 1.00 12.16 285 LEU A CA 1
ATOM 4392 C C . LEU A 1 285 ? 8.732 -27.618 -11.250 1.00 11.48 285 LEU A C 1
ATOM 4393 O O . LEU A 1 285 ? 7.653 -28.139 -10.946 1.00 11.92 285 LEU A O 1
ATOM 4409 N N . ILE A 1 286 ? 8.841 -26.346 -11.618 1.00 11.48 286 ILE A N 1
ATOM 4410 C CA . ILE A 1 286 ? 7.690 -25.435 -11.663 1.00 11.57 286 ILE A CA 1
ATOM 4411 C C . ILE A 1 286 ? 7.676 -24.692 -12.996 1.00 10.93 286 ILE A C 1
ATOM 4412 O O . ILE A 1 286 ? 8.700 -24.143 -13.406 1.00 11.82 286 ILE A O 1
ATOM 4428 N N . THR A 1 287 ? 6.505 -24.634 -13.635 1.00 11.85 287 THR A N 1
ATOM 4429 C CA . THR A 1 287 ? 6.282 -23.834 -14.838 1.00 10.17 287 THR A CA 1
ATOM 4430 C C . THR A 1 287 ? 5.594 -22.525 -14.465 1.00 11.24 287 THR A C 1
ATOM 4431 O O . THR A 1 287 ? 4.579 -22.545 -13.760 1.00 11.59 287 THR A O 1
ATOM 4442 N N . ILE A 1 288 ? 6.100 -21.404 -14.990 1.00 11.97 288 ILE A N 1
ATOM 4443 C CA . ILE A 1 288 ? 5.527 -20.084 -14.762 1.00 11.50 288 ILE A CA 1
ATOM 4444 C C . ILE A 1 288 ? 5.426 -19.301 -16.070 1.00 13.36 288 ILE A C 1
ATOM 4445 O O . ILE A 1 288 ? 6.233 -19.470 -16.991 1.00 12.66 288 ILE A O 1
ATOM 4461 N N . ALA A 1 289 ? 4.428 -18.405 -16.122 1.00 12.70 289 ALA A N 1
ATOM 4462 C CA . ALA A 1 289 ? 4.265 -17.396 -17.158 1.00 13.00 289 ALA A CA 1
ATOM 4463 C C . ALA A 1 289 ? 3.166 -16.438 -16.681 1.00 13.92 289 ALA A C 1
ATOM 4464 O O . ALA A 1 289 ? 3.098 -16.124 -15.489 1.00 15.10 289 ALA A O 1
ATOM 4514 N N . GLY A 1 291 ? 1.012 -14.321 -14.939 1.00 15.59 291 GLY A N 1
ATOM 4515 C CA . GLY A 1 291 ? 1.159 -13.364 -13.846 1.00 14.95 291 GLY A CA 1
ATOM 4516 C C . GLY A 1 291 ? 2.588 -13.008 -13.508 1.00 15.56 291 GLY A C 1
ATOM 4517 O O . GLY A 1 291 ? 2.804 -12.085 -12.709 1.00 15.89 291 GLY A O 1
ATOM 4521 N N . LEU A 1 292 ? 3.573 -13.689 -14.116 1.00 14.33 292 LEU A N 1
ATOM 4522 C CA . LEU A 1 292 ? 4.971 -13.293 -13.946 1.00 14.24 292 LEU A CA 1
ATOM 4523 C C . LEU A 1 292 ? 5.229 -11.873 -14.439 1.00 14.95 292 LEU A C 1
ATOM 4524 O O . LEU A 1 292 ? 6.025 -11.143 -13.838 1.00 15.26 292 LEU A O 1
ATOM 4540 N N . THR A 1 293 ? 4.597 -11.469 -15.551 1.00 14.38 293 THR A N 1
ATOM 4541 C CA . THR A 1 293 ? 4.732 -10.114 -16.068 1.00 12.63 293 THR A CA 1
ATOM 4542 C C . THR A 1 293 ? 3.395 -9.399 -16.203 1.00 12.67 293 THR A C 1
ATOM 4543 O O . THR A 1 293 ? 3.359 -8.296 -16.758 1.00 13.78 293 THR A O 1
ATOM 4554 N N . SER A 1 294 ? 2.290 -10.030 -15.800 1.00 13.76 294 SER A N 1
ATOM 4555 C CA . SER A 1 294 ? 0.945 -9.505 -16.058 1.00 13.60 294 SER A CA 1
ATOM 4556 C C . SER A 1 294 ? 0.724 -9.226 -17.536 1.00 13.41 294 SER A C 1
ATOM 4557 O O . SER A 1 294 ? -0.051 -8.345 -17.901 1.00 14.75 294 SER A O 1
ATOM 4565 N N . ALA A 1 295 ? 1.403 -9.998 -18.379 1.00 13.41 295 ALA A N 1
ATOM 4566 C CA . ALA A 1 295 ? 1.298 -9.939 -19.836 1.00 13.93 295 ALA A CA 1
ATOM 4567 C C . ALA A 1 295 ? 1.894 -8.679 -20.449 1.00 12.92 295 ALA A C 1
ATOM 4568 O O . ALA A 1 295 ? 1.781 -8.487 -21.679 1.00 13.75 295 ALA A O 1
ATOM 4575 N N . TYR A 1 296 ? 2.567 -7.827 -19.665 1.00 13.50 296 TYR A N 1
ATOM 4576 C CA . TYR A 1 296 ? 3.137 -6.609 -20.248 1.00 14.00 296 TYR A CA 1
ATOM 4577 C C . TYR A 1 296 ? 4.258 -6.941 -21.220 1.00 15.39 296 TYR A C 1
ATOM 4578 O O . TYR A 1 296 ? 4.499 -6.174 -22.153 1.00 14.12 296 TYR A O 1
ATOM 4596 N N . GLN A 1 297 ? 4.952 -8.057 -21.005 1.00 14.63 297 GLN A N 1
ATOM 4597 C CA . GLN A 1 297 ? 5.900 -8.621 -21.953 1.00 13.46 297 GLN A CA 1
ATOM 4598 C C . GLN A 1 297 ? 5.724 -10.132 -21.944 1.00 13.31 297 GLN A C 1
ATOM 4599 O O . GLN A 1 297 ? 5.398 -10.705 -20.906 1.00 12.80 297 GLN A O 1
ATOM 4613 N N . PRO A 1 298 ? 5.986 -10.808 -23.059 1.00 13.52 298 PRO A N 1
ATOM 4614 C CA . PRO A 1 298 ? 5.958 -12.279 -23.047 1.00 13.96 298 PRO A CA 1
ATOM 4615 C C . PRO A 1 298 ? 7.182 -12.815 -22.317 1.00 17.76 298 PRO A C 1
ATOM 4616 O O . PRO A 1 298 ? 8.311 -12.554 -22.712 1.00 25.44 298 PRO A O 1
ATOM 4627 N N . LEU A 1 299 ? 6.957 -13.573 -21.259 1.00 13.12 299 LEU A N 1
ATOM 4628 C CA . LEU A 1 299 ? 8.037 -14.164 -20.488 1.00 12.52 299 LEU A CA 1
ATOM 4629 C C . LEU A 1 299 ? 7.508 -15.430 -19.821 1.00 12.35 299 LEU A C 1
ATOM 4630 O O . LEU A 1 299 ? 6.393 -15.450 -19.292 1.00 15.33 299 LEU A O 1
ATOM 4646 N N . SER A 1 300 ? 8.326 -16.473 -19.813 1.00 12.59 300 SER A N 1
ATOM 4647 C CA . SER A 1 300 ? 8.019 -17.703 -19.090 1.00 11.25 300 SER A CA 1
ATOM 4648 C C . SER A 1 300 ? 9.250 -18.131 -18.317 1.00 11.34 300 SER A C 1
ATOM 4649 O O . SER A 1 300 ? 10.369 -17.668 -18.569 1.00 12.52 300 SER A O 1
ATOM 4657 N N . GLY A 1 301 ? 9.036 -19.043 -17.391 1.00 11.67 301 GLY A N 1
ATOM 4658 C CA . GLY A 1 301 ? 10.127 -19.589 -16.610 1.00 11.90 301 GLY A CA 1
ATOM 4659 C C . GLY A 1 301 ? 9.914 -21.051 -16.298 1.00 11.63 301 GLY A C 1
ATOM 4660 O O . GLY A 1 301 ? 8.777 -21.534 -16.219 1.00 12.90 301 GLY A O 1
ATOM 4664 N N . VAL A 1 302 ? 11.021 -21.770 -16.172 1.00 11.08 302 VAL A N 1
ATOM 4665 C CA . VAL A 1 302 ? 11.096 -23.060 -15.502 1.00 9.68 302 VAL A CA 1
ATOM 4666 C C . VAL A 1 302 ? 11.899 -22.819 -14.234 1.00 10.77 302 VAL A C 1
ATOM 4667 O O . VAL A 1 302 ? 13.005 -22.279 -14.288 1.00 12.64 302 VAL A O 1
ATOM 4680 N N . ILE A 1 303 ? 11.330 -23.178 -13.088 1.00 12.01 303 ILE A N 1
ATOM 4681 C CA . ILE A 1 303 ? 12.060 -23.137 -11.832 1.00 11.27 303 ILE A CA 1
ATOM 4682 C C . ILE A 1 303 ? 12.492 -24.569 -11.535 1.00 12.01 303 ILE A C 1
ATOM 4683 O O . ILE A 1 303 ? 11.652 -25.474 -11.450 1.00 12.03 303 ILE A O 1
ATOM 4699 N N . ILE A 1 304 ? 13.802 -24.764 -11.392 1.00 12.20 304 ILE A N 1
ATOM 4700 C CA . ILE A 1 304 ? 14.405 -26.088 -11.232 1.00 11.32 304 ILE A CA 1
ATOM 4701 C C . ILE A 1 304 ? 14.729 -26.269 -9.758 1.00 12.75 304 ILE A C 1
ATOM 4702 O O . ILE A 1 304 ? 15.470 -25.471 -9.176 1.00 13.13 304 ILE A O 1
ATOM 4718 N N . GLY A 1 305 ? 14.189 -27.333 -9.164 1.00 12.87 305 GLY A N 1
ATOM 4719 C CA . GLY A 1 305 ? 14.478 -27.639 -7.778 1.00 13.29 305 GLY A CA 1
ATOM 4720 C C . GLY A 1 305 ? 15.890 -28.164 -7.555 1.00 13.23 305 GLY A C 1
ATOM 4721 O O . GLY A 1 305 ? 16.619 -28.516 -8.487 1.00 13.84 305 GLY A O 1
ATOM 4725 N N . ASP A 1 306 ? 16.248 -28.259 -6.269 1.00 15.52 306 ASP A N 1
ATOM 4726 C CA . ASP A 1 306 ? 17.602 -28.663 -5.898 1.00 15.71 306 ASP A CA 1
ATOM 4727 C C . ASP A 1 306 ? 17.950 -30.043 -6.449 1.00 15.74 306 ASP A C 1
ATOM 4728 O O . ASP A 1 306 ? 19.066 -30.254 -6.959 1.00 16.42 306 ASP A O 1
ATOM 4737 N N . ARG A 1 307 ? 17.033 -31.008 -6.316 1.00 16.06 307 ARG A N 1
ATOM 4738 C CA . ARG A 1 307 ? 17.334 -32.388 -6.711 1.00 16.33 307 ARG A CA 1
ATOM 4739 C C . ARG A 1 307 ? 17.628 -32.491 -8.206 1.00 15.50 307 ARG A C 1
ATOM 4740 O O . ARG A 1 307 ? 18.614 -33.109 -8.625 1.00 15.92 307 ARG A O 1
ATOM 4761 N N . VAL A 1 308 ? 16.766 -31.910 -9.033 1.00 13.68 308 VAL A N 1
ATOM 4762 C CA . VAL A 1 308 ? 17.001 -31.966 -10.473 1.00 13.20 308 VAL A CA 1
ATOM 4763 C C . VAL A 1 308 ? 18.247 -31.178 -10.846 1.00 14.48 308 VAL A C 1
ATOM 4764 O O . VAL A 1 308 ? 19.023 -31.590 -11.730 1.00 14.81 308 VAL A O 1
ATOM 4777 N N . TRP A 1 309 ? 18.447 -30.013 -10.210 1.00 14.43 309 TRP A N 1
ATOM 4778 C CA . TRP A 1 309 ? 19.603 -29.186 -10.553 1.00 13.73 309 TRP A CA 1
ATOM 4779 C C . TRP A 1 309 ? 20.905 -29.957 -10.353 1.00 14.18 309 TRP A C 1
ATOM 4780 O O . TRP A 1 309 ? 21.830 -29.853 -11.166 1.00 13.99 309 TRP A O 1
ATOM 4801 N N . GLN A 1 310 ? 20.991 -30.715 -9.292 1.00 15.26 310 GLN A N 1
ATOM 4802 C CA . GLN A 1 310 ? 22.193 -31.489 -9.037 1.00 17.35 310 GLN A CA 1
ATOM 4803 C C . GLN A 1 310 ? 22.514 -32.433 -10.181 1.00 15.94 310 GLN A C 1
ATOM 4804 O O . GLN A 1 310 ? 23.619 -32.585 -10.549 1.00 16.72 310 GLN A O 1
ATOM 4818 N N . VAL A 1 311 ? 21.502 -33.042 -10.747 1.00 15.38 311 VAL A N 1
ATOM 4819 C CA . VAL A 1 311 ? 21.699 -33.957 -11.864 1.00 14.67 311 VAL A CA 1
ATOM 4820 C C . VAL A 1 311 ? 22.000 -33.192 -13.153 1.00 15.74 311 VAL A C 1
ATOM 4821 O O . VAL A 1 311 ? 22.758 -33.685 -13.987 1.00 15.39 311 VAL A O 1
ATOM 4834 N N . LEU A 1 312 ? 21.443 -31.987 -13.329 1.00 15.05 312 LEU A N 1
ATOM 4835 C CA . LEU A 1 312 ? 21.840 -31.152 -14.459 1.00 15.11 312 LEU A CA 1
ATOM 4836 C C . LEU A 1 312 ? 23.318 -30.776 -14.365 1.00 14.98 312 LEU A C 1
ATOM 4837 O O . LEU A 1 312 ? 24.015 -30.742 -15.382 1.00 15.86 312 LEU A O 1
ATOM 4853 N N . GLU A 1 313 ? 23.819 -30.528 -13.149 1.00 16.24 313 GLU A N 1
ATOM 4854 C CA . GLU A 1 313 ? 25.246 -30.290 -12.978 1.00 15.02 313 GLU A CA 1
ATOM 4855 C C . GLU A 1 313 ? 26.043 -31.545 -13.331 1.00 15.87 313 GLU A C 1
ATOM 4856 O O . GLU A 1 313 ? 27.073 -31.471 -14.010 1.00 17.36 313 GLU A O 1
ATOM 4868 N N . GLN A 1 314 ? 25.594 -32.705 -12.853 1.00 16.23 314 GLN A N 1
ATOM 4869 C CA . GLN A 1 314 ? 26.297 -33.944 -13.164 1.00 17.06 314 GLN A CA 1
ATOM 4870 C C . GLN A 1 314 ? 26.346 -34.190 -14.662 1.00 16.51 314 GLN A C 1
ATOM 4871 O O . GLN A 1 314 ? 27.385 -34.594 -15.202 1.00 18.09 314 GLN A O 1
ATOM 4885 N N . GLY A 1 315 ? 25.218 -33.996 -15.343 1.00 15.94 315 GLY A N 1
ATOM 4886 C CA . GLY A 1 315 ? 25.156 -34.249 -16.774 1.00 17.50 315 GLY A CA 1
ATOM 4887 C C . GLY A 1 315 ? 26.056 -33.321 -17.569 1.00 16.43 315 GLY A C 1
ATOM 4888 O O . GLY A 1 315 ? 26.761 -33.760 -18.482 1.00 17.10 315 GLY A O 1
ATOM 4892 N N . THR A 1 316 ? 26.043 -32.023 -17.242 1.00 15.82 316 THR A N 1
ATOM 4893 C CA . THR A 1 316 ? 26.902 -31.096 -17.983 1.00 15.29 316 THR A CA 1
ATOM 4894 C C . THR A 1 316 ? 28.372 -31.343 -17.660 1.00 15.25 316 THR A C 1
ATOM 4895 O O . THR A 1 316 ? 29.230 -31.157 -18.521 1.00 17.18 316 THR A O 1
ATOM 4906 N N . GLY A 1 317 ? 28.671 -31.788 -16.437 1.00 16.64 317 GLY A N 1
ATOM 4907 C CA . GLY A 1 317 ? 30.022 -32.215 -16.139 1.00 18.43 317 GLY A CA 1
ATOM 4908 C C . GLY A 1 317 ? 30.485 -33.342 -17.039 1.00 17.82 317 GLY A C 1
ATOM 4909 O O . GLY A 1 317 ? 31.635 -33.363 -17.463 1.00 19.85 317 GLY A O 1
ATOM 4913 N N . GLU A 1 318 ? 29.591 -34.289 -17.345 1.00 18.36 318 GLU A N 1
ATOM 4914 C CA . GLU A 1 318 ? 29.946 -35.430 -18.183 1.00 18.45 318 GLU A CA 1
ATOM 4915 C C . GLU A 1 318 ? 29.912 -35.081 -19.671 1.00 18.59 318 GLU A C 1
ATOM 4916 O O . GLU A 1 318 ? 30.747 -35.565 -20.436 1.00 21.86 318 GLU A O 1
ATOM 4928 N N . PHE A 1 319 ? 28.945 -34.265 -20.112 1.00 18.94 319 PHE A N 1
ATOM 4929 C CA . PHE A 1 319 ? 28.649 -34.133 -21.535 1.00 18.84 319 PHE A CA 1
ATOM 4930 C C . PHE A 1 319 ? 28.852 -32.735 -22.103 1.00 19.94 319 PHE A C 1
ATOM 4931 O O . PHE A 1 319 ? 28.773 -32.571 -23.325 1.00 21.63 319 PHE A O 1
ATOM 4948 N N . GLY A 1 320 ? 29.087 -31.732 -21.264 1.00 18.58 320 GLY A N 1
ATOM 4949 C CA . GLY A 1 320 ? 29.353 -30.399 -21.738 1.00 17.78 320 GLY A CA 1
ATOM 4950 C C . GLY A 1 320 ? 28.118 -29.519 -21.723 1.00 16.33 320 GLY A C 1
ATOM 4951 O O . GLY A 1 320 ? 27.087 -29.875 -21.162 1.00 16.34 320 GLY A O 1
ATOM 4955 N N . PRO A 1 321 ? 28.210 -28.348 -22.359 1.00 17.03 321 PRO A N 1
ATOM 4956 C CA . PRO A 1 321 ? 27.101 -27.390 -22.318 1.00 16.21 321 PRO A CA 1
ATOM 4957 C C . PRO A 1 321 ? 25.783 -28.012 -22.760 1.00 15.26 321 PRO A C 1
ATOM 4958 O O . PRO A 1 321 ? 25.729 -28.817 -23.694 1.00 17.39 321 PRO A O 1
ATOM 4969 N N . ILE A 1 322 ? 24.708 -27.626 -22.079 1.00 14.86 322 ILE A N 1
ATOM 4970 C CA . ILE A 1 322 ? 23.394 -28.204 -22.329 1.00 15.82 322 ILE A CA 1
ATOM 4971 C C . ILE A 1 322 ? 22.843 -27.713 -23.666 1.00 13.58 322 ILE A C 1
ATOM 4972 O O . ILE A 1 322 ? 22.893 -26.515 -23.989 1.00 13.51 322 ILE A O 1
ATOM 4988 N N . GLY A 1 323 ? 22.356 -28.653 -24.478 1.00 14.47 323 GLY A N 1
ATOM 4989 C CA . GLY A 1 323 ? 21.849 -28.365 -25.810 1.00 12.36 323 GLY A CA 1
ATOM 4990 C C . GLY A 1 323 ? 20.417 -27.852 -25.806 1.00 12.34 323 GLY A C 1
ATOM 4991 O O . GLY A 1 323 ? 19.478 -28.557 -26.206 1.00 12.58 323 GLY A O 1
ATOM 4995 N N . HIS A 1 324 ? 20.256 -26.611 -25.340 1.00 12.34 324 HIS A N 1
ATOM 4996 C CA . HIS A 1 324 ? 18.938 -26.001 -25.214 1.00 12.28 324 HIS A CA 1
ATOM 4997 C C . HIS A 1 324 ? 19.094 -24.488 -25.233 1.00 11.48 324 HIS A C 1
ATOM 4998 O O . HIS A 1 324 ? 19.990 -23.934 -24.578 1.00 14.47 324 HIS A O 1
ATOM 5012 N N . GLY A 1 325 ? 18.214 -23.825 -25.963 1.00 11.55 325 GLY A N 1
ATOM 5013 C CA . GLY A 1 325 ? 18.201 -22.379 -25.975 1.00 11.52 325 GLY A CA 1
ATOM 5014 C C . GLY A 1 325 ? 17.133 -21.838 -26.895 1.00 12.00 325 GLY A C 1
ATOM 5015 O O . GLY A 1 325 ? 16.819 -22.455 -27.923 1.00 14.42 325 GLY A O 1
ATOM 5019 N N . TRP A 1 326 ? 16.536 -20.711 -26.502 1.00 12.37 326 TRP A N 1
ATOM 5020 C CA . TRP A 1 326 ? 15.707 -19.907 -27.385 1.00 11.84 326 TRP A CA 1
ATOM 5021 C C . TRP A 1 326 ? 16.415 -18.571 -27.617 1.00 12.92 326 TRP A C 1
ATOM 5022 O O . TRP A 1 326 ? 16.946 -17.981 -26.670 1.00 13.02 326 TRP A O 1
ATOM 5043 N N . THR A 1 327 ? 16.374 -18.066 -28.860 1.00 12.33 327 THR A N 1
ATOM 5044 C CA . THR A 1 327 ? 17.068 -16.822 -29.184 1.00 12.67 327 THR A CA 1
ATOM 5045 C C . THR A 1 327 ? 16.760 -15.721 -28.183 1.00 13.15 327 THR A C 1
ATOM 5046 O O . THR A 1 327 ? 17.666 -14.994 -27.755 1.00 14.13 327 THR A O 1
ATOM 5057 N N . TYR A 1 328 ? 15.484 -15.582 -27.799 1.00 12.53 328 TYR A N 1
ATOM 5058 C CA . TYR A 1 328 ? 15.036 -14.498 -26.935 1.00 13.26 328 TYR A CA 1
ATOM 5059 C C . TYR A 1 328 ? 14.996 -14.868 -25.452 1.00 13.95 328 TYR A C 1
ATOM 5060 O O . TYR A 1 328 ? 14.461 -14.078 -24.654 1.00 12.71 328 TYR A O 1
ATOM 5078 N N . SER A 1 329 ? 15.585 -16.000 -25.063 1.00 13.52 329 SER A N 1
ATOM 5079 C CA . SER A 1 329 ? 15.646 -16.377 -23.655 1.00 12.03 329 SER A CA 1
ATOM 5080 C C . SER A 1 329 ? 16.301 -15.276 -22.831 1.00 11.52 329 SER A C 1
ATOM 5081 O O . SER A 1 329 ? 17.387 -14.788 -23.169 1.00 13.62 329 SER A O 1
ATOM 5089 N N . GLY A 1 330 ? 15.636 -14.884 -21.749 1.00 12.20 330 GLY A N 1
ATOM 5090 C CA . GLY A 1 330 ? 16.191 -13.861 -20.882 1.00 12.64 330 GLY A CA 1
ATOM 5091 C C . GLY A 1 330 ? 16.067 -12.430 -21.363 1.00 12.83 330 GLY A C 1
ATOM 5092 O O . GLY A 1 330 ? 16.764 -11.556 -20.836 1.00 13.99 330 GLY A O 1
ATOM 5096 N N . HIS A 1 331 ? 15.208 -12.170 -22.344 1.00 13.65 331 HIS A N 1
ATOM 5097 C CA . HIS A 1 331 ? 15.087 -10.851 -22.958 1.00 14.03 331 HIS A CA 1
ATOM 5098 C C . HIS A 1 331 ? 15.010 -9.765 -21.898 1.00 12.90 331 HIS A C 1
ATOM 5099 O O . HIS A 1 331 ? 14.163 -9.813 -21.004 1.00 13.97 331 HIS A O 1
ATOM 5113 N N . ALA A 1 332 ? 15.882 -8.759 -22.030 1.00 13.36 332 ALA A N 1
ATOM 5114 C CA . ALA A 1 332 ? 16.041 -7.761 -20.976 1.00 13.43 332 ALA A CA 1
ATOM 5115 C C . ALA A 1 332 ? 14.755 -6.980 -20.727 1.00 13.20 332 ALA A C 1
ATOM 5116 O O . ALA A 1 332 ? 14.466 -6.614 -19.583 1.00 14.57 332 ALA A O 1
ATOM 5123 N N . LEU A 1 333 ? 14.008 -6.656 -21.786 1.00 13.31 333 LEU A N 1
ATOM 5124 C CA . LEU A 1 333 ? 12.756 -5.927 -21.604 1.00 11.92 333 LEU A CA 1
ATOM 5125 C C . LEU A 1 333 ? 11.705 -6.798 -20.928 1.00 13.25 333 LEU A C 1
ATOM 5126 O O . LEU A 1 333 ? 10.920 -6.304 -20.110 1.00 13.54 333 LEU A O 1
ATOM 5142 N N . GLY A 1 334 ? 11.676 -8.087 -21.244 1.00 12.86 334 GLY A N 1
ATOM 5143 C CA . GLY A 1 334 ? 10.792 -8.995 -20.527 1.00 13.37 334 GLY A CA 1
ATOM 5144 C C . GLY A 1 334 ? 11.117 -9.070 -19.051 1.00 13.48 334 GLY A C 1
ATOM 5145 O O . GLY A 1 334 ? 10.221 -9.006 -18.191 1.00 14.11 334 GLY A O 1
ATOM 5149 N N . CYS A 1 335 ? 12.402 -9.165 -18.729 1.00 13.72 335 CYS A N 1
ATOM 5150 C CA . CYS A 1 335 ? 12.802 -9.245 -17.331 1.00 14.97 335 CYS A CA 1
ATOM 5151 C C . CYS A 1 335 ? 12.575 -7.929 -16.599 1.00 13.28 335 CYS A C 1
ATOM 5152 O O . CYS A 1 335 ? 12.160 -7.927 -15.432 1.00 14.95 335 CYS A O 1
ATOM 5160 N N . ALA A 1 336 ? 12.789 -6.799 -17.278 1.00 13.49 336 ALA A N 1
ATOM 5161 C CA . ALA A 1 336 ? 12.477 -5.514 -16.674 1.00 13.55 336 ALA A CA 1
ATOM 5162 C C . ALA A 1 336 ? 10.996 -5.391 -16.352 1.00 15.04 336 ALA A C 1
ATOM 5163 O O . ALA A 1 336 ? 10.626 -4.901 -15.281 1.00 16.20 336 ALA A O 1
ATOM 5170 N N . ALA A 1 337 ? 10.129 -5.899 -17.235 1.00 15.12 337 ALA A N 1
ATOM 5171 C CA . ALA A 1 337 ? 8.696 -5.881 -16.944 1.00 13.42 337 ALA A CA 1
ATOM 5172 C C . ALA A 1 337 ? 8.358 -6.823 -15.800 1.00 13.42 337 ALA A C 1
ATOM 5173 O O . ALA A 1 337 ? 7.492 -6.521 -14.979 1.00 14.15 337 ALA A O 1
ATOM 5180 N N . GLY A 1 338 ? 8.974 -8.003 -15.771 1.00 13.24 338 GLY A N 1
ATOM 5181 C CA . GLY A 1 338 ? 8.768 -8.905 -14.654 1.00 13.35 338 GLY A CA 1
ATOM 5182 C C . GLY A 1 338 ? 9.111 -8.271 -13.319 1.00 13.56 338 GLY A C 1
ATOM 5183 O O . GLY A 1 338 ? 8.350 -8.381 -12.354 1.00 14.69 338 GLY A O 1
ATOM 5187 N N . LEU A 1 339 ? 10.256 -7.595 -13.246 1.00 14.05 339 LEU A N 1
ATOM 5188 C CA . LEU A 1 339 ? 10.643 -6.945 -11.998 1.00 14.90 339 LEU A CA 1
ATOM 5189 C C . LEU A 1 339 ? 9.615 -5.900 -11.587 1.00 14.59 339 LEU A C 1
ATOM 5190 O O . LEU A 1 339 ? 9.213 -5.833 -10.419 1.00 17.26 339 LEU A O 1
ATOM 5206 N N . ALA A 1 340 ? 9.208 -5.035 -12.523 1.00 15.46 340 ALA A N 1
ATOM 5207 C CA . ALA A 1 340 ? 8.237 -3.997 -12.180 1.00 15.17 340 ALA A CA 1
ATOM 5208 C C . ALA A 1 340 ? 6.914 -4.604 -11.724 1.00 15.48 340 ALA A C 1
ATOM 5209 O O . ALA A 1 340 ? 6.312 -4.147 -10.740 1.00 15.69 340 ALA A O 1
ATOM 5216 N N . ASN A 1 341 ? 6.447 -5.635 -12.437 1.00 13.91 341 ASN A N 1
ATOM 5217 C CA . ASN A 1 341 ? 5.222 -6.331 -12.084 1.00 13.95 341 ASN A CA 1
ATOM 5218 C C . ASN A 1 341 ? 5.297 -6.906 -10.675 1.00 13.83 341 ASN A C 1
ATOM 5219 O O . ASN A 1 341 ? 4.382 -6.706 -9.870 1.00 14.27 341 ASN A O 1
ATOM 5230 N N . LEU A 1 342 ? 6.372 -7.641 -10.359 1.00 14.18 342 LEU A N 1
ATOM 5231 C CA . LEU A 1 342 ? 6.476 -8.250 -9.031 1.00 14.44 342 LEU A CA 1
ATOM 5232 C C . LEU A 1 342 ? 6.557 -7.179 -7.946 1.00 13.81 342 LEU A C 1
ATOM 5233 O O . LEU A 1 342 ? 5.995 -7.341 -6.856 1.00 15.67 342 LEU A O 1
ATOM 5249 N N . ALA A 1 343 ? 7.247 -6.071 -8.225 1.00 15.88 343 ALA A N 1
ATOM 5250 C CA . ALA A 1 343 ? 7.353 -5.005 -7.230 1.00 17.09 343 ALA A CA 1
ATOM 5251 C C . ALA A 1 343 ? 5.994 -4.398 -6.936 1.00 16.51 343 ALA A C 1
ATOM 5252 O O . ALA A 1 343 ? 5.694 -4.047 -5.786 1.00 16.21 343 ALA A O 1
ATOM 5259 N N . ILE A 1 344 ? 5.153 -4.257 -7.971 1.00 16.41 344 ILE A N 1
ATOM 5260 C CA . ILE A 1 344 ? 3.796 -3.747 -7.779 1.00 15.37 344 ILE A CA 1
ATOM 5261 C C . ILE A 1 344 ? 2.954 -4.717 -6.956 1.00 14.65 344 ILE A C 1
ATOM 5262 O O . ILE A 1 344 ? 2.203 -4.310 -6.067 1.00 15.66 344 ILE A O 1
ATOM 5278 N N . ILE A 1 345 ? 3.041 -6.008 -7.252 1.00 15.14 345 ILE A N 1
ATOM 5279 C CA . ILE A 1 345 ? 2.277 -6.993 -6.493 1.00 15.39 345 ILE A CA 1
ATOM 5280 C C . ILE A 1 345 ? 2.647 -6.911 -5.030 1.00 17.18 345 ILE A C 1
ATOM 5281 O O . ILE A 1 345 ? 1.781 -6.934 -4.150 1.00 17.76 345 ILE A O 1
ATOM 5297 N N . GLU A 1 346 ? 3.943 -6.790 -4.747 1.00 19.49 346 GLU A N 1
ATOM 5298 C CA . GLU A 1 346 ? 4.401 -6.736 -3.366 1.00 21.34 346 GLU A CA 1
ATOM 5299 C C . GLU A 1 346 ? 3.966 -5.437 -2.709 1.00 19.94 346 GLU A C 1
ATOM 5300 O O . GLU A 1 346 ? 3.451 -5.441 -1.588 1.00 22.46 346 GLU A O 1
ATOM 5312 N N . ARG A 1 347 ? 4.158 -4.311 -3.403 1.00 18.70 347 ARG A N 1
ATOM 5313 C CA . ARG A 1 347 ? 3.919 -3.011 -2.785 1.00 19.83 347 ARG A CA 1
ATOM 5314 C C . ARG A 1 347 ? 2.449 -2.800 -2.454 1.00 19.25 347 ARG A C 1
ATOM 5315 O O . ARG A 1 347 ? 2.113 -2.237 -1.397 1.00 22.38 347 ARG A O 1
ATOM 5336 N N . GLU A 1 348 ? 1.562 -3.239 -3.351 1.00 19.33 348 GLU A N 1
ATOM 5337 C CA . GLU A 1 348 ? 0.125 -3.066 -3.224 1.00 18.64 348 GLU A CA 1
ATOM 5338 C C . GLU A 1 348 ? -0.552 -4.210 -2.490 1.00 18.92 348 GLU A C 1
ATOM 5339 O O . GLU A 1 348 ? -1.770 -4.177 -2.317 1.00 20.83 348 GLU A O 1
ATOM 5351 N N . GLY A 1 349 ? 0.202 -5.207 -2.039 1.00 19.06 349 GLY A N 1
ATOM 5352 C CA . GLY A 1 349 ? -0.389 -6.333 -1.325 1.00 19.59 349 GLY A CA 1
ATOM 5353 C C . GLY A 1 349 ? -1.429 -7.080 -2.131 1.00 17.19 349 GLY A C 1
ATOM 5354 O O . GLY A 1 349 ? -2.485 -7.447 -1.600 1.00 16.00 349 GLY A O 1
ATOM 5358 N N . LEU A 1 350 ? -1.152 -7.331 -3.408 1.00 17.88 350 LEU A N 1
ATOM 5359 C CA . LEU A 1 350 ? -2.177 -7.914 -4.263 1.00 17.31 350 LEU A CA 1
ATOM 5360 C C . LEU A 1 350 ? -2.422 -9.390 -3.960 1.00 15.99 350 LEU A C 1
ATOM 5361 O O . LEU A 1 350 ? -3.519 -9.900 -4.239 1.00 14.91 350 LEU A O 1
ATOM 5377 N N . THR A 1 351 ? -1.431 -10.102 -3.412 1.00 15.93 351 THR A N 1
ATOM 5378 C CA . THR A 1 351 ? -1.677 -11.490 -3.029 1.00 15.60 351 THR A CA 1
ATOM 5379 C C . THR A 1 351 ? -2.690 -11.559 -1.896 1.00 15.56 351 THR A C 1
ATOM 5380 O O . THR A 1 351 ? -3.596 -12.403 -1.904 1.00 16.27 351 THR A O 1
ATOM 5391 N N . ALA A 1 352 ? -2.550 -10.674 -0.911 1.00 16.75 352 ALA A N 1
ATOM 5392 C CA . ALA A 1 352 ? -3.548 -10.591 0.152 1.00 16.55 352 ALA A CA 1
ATOM 5393 C C . ALA A 1 352 ? -4.893 -10.111 -0.381 1.00 17.89 352 ALA A C 1
ATOM 5394 O O . ALA A 1 352 ? -5.941 -10.570 0.077 1.00 18.33 352 ALA A O 1
ATOM 5401 N N . ASN A 1 353 ? -4.897 -9.192 -1.349 1.00 16.55 353 ASN A N 1
ATOM 5402 C CA . ASN A 1 353 ? -6.183 -8.808 -1.929 1.00 16.49 353 ASN A CA 1
ATOM 5403 C C . ASN A 1 353 ? -6.836 -9.988 -2.637 1.00 17.15 353 ASN A C 1
ATOM 5404 O O . ASN A 1 353 ? -8.054 -10.179 -2.553 1.00 18.04 353 ASN A O 1
ATOM 5415 N N . ALA A 1 354 ? -6.037 -10.798 -3.345 1.00 16.12 354 ALA A N 1
ATOM 5416 C CA . ALA A 1 354 ? -6.581 -11.981 -4.006 1.00 15.95 354 ALA A CA 1
ATOM 5417 C C . ALA A 1 354 ? -7.158 -12.947 -2.987 1.00 16.51 354 ALA A C 1
ATOM 5418 O O . ALA A 1 354 ? -8.198 -13.564 -3.231 1.00 16.29 354 ALA A O 1
ATOM 5425 N N . ALA A 1 355 ? -6.504 -13.082 -1.831 1.00 16.30 355 ALA A N 1
ATOM 5426 C CA . ALA A 1 355 ? -7.045 -13.954 -0.790 1.00 16.68 355 ALA A CA 1
ATOM 5427 C C . ALA A 1 355 ? -8.339 -13.387 -0.215 1.00 16.98 355 ALA A C 1
ATOM 5428 O O . ALA A 1 355 ? -9.334 -14.108 -0.078 1.00 16.99 355 ALA A O 1
ATOM 5435 N N . GLU A 1 356 ? -8.345 -12.092 0.127 1.00 17.01 356 GLU A N 1
ATOM 5436 C CA . GLU A 1 356 ? -9.462 -11.528 0.878 1.00 18.65 356 GLU A CA 1
ATOM 5437 C C . GLU A 1 356 ? -10.639 -11.188 -0.028 1.00 16.22 356 GLU A C 1
ATOM 5438 O O . GLU A 1 356 ? -11.781 -11.600 0.229 1.00 17.81 356 GLU A O 1
ATOM 5450 N N . THR A 1 357 ? -10.390 -10.422 -1.089 1.00 16.19 357 THR A N 1
ATOM 5451 C CA . THR A 1 357 ? -11.449 -10.133 -2.048 1.00 16.42 357 THR A CA 1
ATOM 5452 C C . THR A 1 357 ? -11.828 -11.369 -2.849 1.00 16.79 357 THR A C 1
ATOM 5453 O O . THR A 1 357 ? -12.990 -11.511 -3.253 1.00 17.50 357 THR A O 1
ATOM 5464 N N . GLY A 1 358 ? -10.881 -12.288 -3.061 1.00 15.44 358 GLY A N 1
ATOM 5465 C CA . GLY A 1 358 ? -11.241 -13.552 -3.672 1.00 15.30 358 GLY A CA 1
ATOM 5466 C C . GLY A 1 358 ? -12.214 -14.344 -2.828 1.00 16.01 358 GLY A C 1
ATOM 5467 O O . GLY A 1 358 ? -13.172 -14.919 -3.345 1.00 15.89 358 GLY A O 1
ATOM 5471 N N . ALA A 1 359 ? -11.978 -14.399 -1.514 1.00 16.41 359 ALA A N 1
ATOM 5472 C CA . ALA A 1 359 ? -12.960 -15.033 -0.637 1.00 14.95 359 ALA A CA 1
ATOM 5473 C C . ALA A 1 359 ? -14.322 -14.369 -0.763 1.00 16.73 359 ALA A C 1
ATOM 5474 O O . ALA A 1 359 ? -15.352 -15.051 -0.743 1.00 17.40 359 ALA A O 1
ATOM 5481 N N . TYR A 1 360 ? -14.343 -13.029 -0.841 1.00 15.40 360 TYR A N 1
ATOM 5482 C CA . TYR A 1 360 ? -15.589 -12.296 -1.056 1.00 17.28 360 TYR A CA 1
ATOM 5483 C C . TYR A 1 360 ? -16.230 -12.664 -2.392 1.00 15.68 360 TYR A C 1
ATOM 5484 O O . TYR A 1 360 ? -17.458 -12.850 -2.473 1.00 16.39 360 TYR A O 1
ATOM 5502 N N . LEU A 1 361 ? -15.417 -12.806 -3.439 1.00 14.57 361 LEU A N 1
ATOM 5503 C CA . LEU A 1 361 ? -15.921 -13.297 -4.718 1.00 14.06 361 LEU A CA 1
ATOM 5504 C C . LEU A 1 361 ? -16.608 -14.648 -4.555 1.00 13.60 361 LEU A C 1
ATOM 5505 O O . LEU A 1 361 ? -17.722 -14.853 -5.048 1.00 15.00 361 LEU A O 1
ATOM 5521 N N . GLN A 1 362 ? -15.969 -15.585 -3.853 1.00 15.41 362 GLN A N 1
ATOM 5522 C CA . GLN A 1 362 ? -16.602 -16.880 -3.651 1.00 14.76 362 GLN A CA 1
ATOM 5523 C C . GLN A 1 362 ? -17.925 -16.734 -2.897 1.00 15.57 362 GLN A C 1
ATOM 5524 O O . GLN A 1 362 ? -18.920 -17.378 -3.243 1.00 15.91 362 GLN A O 1
ATOM 5538 N N . GLN A 1 363 ? -17.943 -15.899 -1.853 1.00 14.70 363 GLN A N 1
ATOM 5539 C CA . GLN A 1 363 ? -19.152 -15.701 -1.062 1.00 15.50 363 GLN A CA 1
ATOM 5540 C C . GLN A 1 363 ? -20.277 -15.137 -1.914 1.00 17.04 363 GLN A C 1
ATOM 5541 O O . GLN A 1 363 ? -21.427 -15.594 -1.824 1.00 17.07 363 GLN A O 1
ATOM 5555 N N . CYS A 1 364 ? -19.974 -14.142 -2.744 1.00 17.67 364 CYS A N 1
ATOM 5556 C CA . CYS A 1 364 ? -21.010 -13.543 -3.578 1.00 16.39 364 CYS A CA 1
ATOM 5557 C C . CYS A 1 364 ? -21.520 -14.514 -4.637 1.00 14.58 364 CYS A C 1
ATOM 5558 O O . CYS A 1 364 ? -22.728 -14.559 -4.910 1.00 15.50 364 CYS A O 1
ATOM 5566 N N A MET A 1 365 ? -20.623 -15.296 -5.248 0.62 15.14 365 MET A N 1
ATOM 5567 N N B MET A 1 365 ? -20.624 -15.300 -5.243 0.38 15.33 365 MET A N 1
ATOM 5568 C CA A MET A 1 365 ? -21.053 -16.282 -6.236 0.62 15.38 365 MET A CA 1
ATOM 5569 C CA B MET A 1 365 ? -21.055 -16.281 -6.235 0.38 15.72 365 MET A CA 1
ATOM 5570 C C A MET A 1 365 ? -21.931 -17.358 -5.598 0.62 15.37 365 MET A C 1
ATOM 5571 C C B MET A 1 365 ? -21.930 -17.359 -5.600 0.38 15.72 365 MET A C 1
ATOM 5572 O O A MET A 1 365 ? -22.943 -17.763 -6.175 0.62 15.61 365 MET A O 1
ATOM 5573 O O B MET A 1 365 ? -22.943 -17.764 -6.177 0.38 15.77 365 MET A O 1
ATOM 5600 N N . GLN A 1 366 ? -21.555 -17.836 -4.411 1.00 16.31 366 GLN A N 1
ATOM 5601 C CA . GLN A 1 366 ? -22.372 -18.832 -3.724 1.00 17.89 366 GLN A CA 1
ATOM 5602 C C . GLN A 1 366 ? -23.732 -18.257 -3.351 1.00 16.98 366 GLN A C 1
ATOM 5603 O O . GLN A 1 366 ? -24.760 -18.911 -3.540 1.00 18.95 366 GLN A O 1
ATOM 5617 N N . GLN A 1 367 ? -23.762 -17.018 -2.845 1.00 16.41 367 GLN A N 1
ATOM 5618 C CA . GLN A 1 367 ? -25.030 -16.392 -2.488 1.00 20.52 367 GLN A CA 1
ATOM 5619 C C . GLN A 1 367 ? -25.926 -16.212 -3.706 1.00 18.66 367 GLN A C 1
ATOM 5620 O O . GLN A 1 367 ? -27.131 -16.498 -3.670 1.00 21.45 367 GLN A O 1
ATOM 5634 N N . THR A 1 368 ? -25.367 -15.687 -4.781 1.00 17.86 368 THR A N 1
ATOM 5635 C CA . THR A 1 368 ? -26.175 -15.337 -5.940 1.00 17.27 368 THR A CA 1
ATOM 5636 C C . THR A 1 368 ? -26.572 -16.563 -6.744 1.00 18.05 368 THR A C 1
ATOM 5637 O O . THR A 1 368 ? -27.677 -16.610 -7.287 1.00 20.13 368 THR A O 1
ATOM 5648 N N . PHE A 1 369 ? -25.696 -17.572 -6.838 1.00 15.38 369 PHE A N 1
ATOM 5649 C CA . PHE A 1 369 ? -25.926 -18.686 -7.744 1.00 16.67 369 PHE A CA 1
ATOM 5650 C C . PHE A 1 369 ? -26.076 -20.051 -7.089 1.00 17.35 369 PHE A C 1
ATOM 5651 O O . PHE A 1 369 ? -26.345 -21.029 -7.800 1.00 18.07 369 PHE A O 1
ATOM 5668 N N . GLY A 1 370 ? -25.951 -20.149 -5.767 1.00 18.51 370 GLY A N 1
ATOM 5669 C CA . GLY A 1 370 ? -25.982 -21.441 -5.101 1.00 20.02 370 GLY A CA 1
ATOM 5670 C C . GLY A 1 370 ? -27.304 -22.182 -5.186 1.00 21.85 370 GLY A C 1
ATOM 5671 O O . GLY A 1 370 ? -27.334 -23.397 -4.951 1.00 22.85 370 GLY A O 1
ATOM 5675 N N . GLU A 1 371 ? -28.379 -21.497 -5.533 1.00 21.64 371 GLU A N 1
ATOM 5676 C CA . GLU A 1 371 ? -29.678 -22.110 -5.723 1.00 24.98 371 GLU A CA 1
ATOM 5677 C C . GLU A 1 371 ? -30.299 -21.671 -7.030 1.00 23.09 371 GLU A C 1
ATOM 5678 O O . GLU A 1 371 ? -31.461 -21.616 -7.147 1.00 25.90 371 GLU A O 1
ATOM 5690 N N . HIS A 1 372 ? -29.492 -21.298 -7.994 1.00 22.08 372 HIS A N 1
ATOM 5691 C CA . HIS A 1 372 ? -30.023 -20.869 -9.275 1.00 20.90 372 HIS A CA 1
ATOM 5692 C C . HIS A 1 372 ? -30.412 -22.093 -10.107 1.00 20.73 372 HIS A C 1
ATOM 5693 O O . HIS A 1 372 ? -29.658 -23.073 -10.153 1.00 20.74 372 HIS A O 1
ATOM 5707 N N . PRO A 1 373 ? -31.581 -22.066 -10.760 1.00 21.28 373 PRO A N 1
ATOM 5708 C CA . PRO A 1 373 ? -32.060 -23.261 -11.468 1.00 22.27 373 PRO A CA 1
ATOM 5709 C C . PRO A 1 373 ? -31.236 -23.672 -12.673 1.00 21.64 373 PRO A C 1
ATOM 5710 O O . PRO A 1 373 ? -31.463 -24.778 -13.197 1.00 22.48 373 PRO A O 1
ATOM 5721 N N . LEU A 1 374 ? -30.324 -22.823 -13.152 1.00 19.47 374 LEU A N 1
ATOM 5722 C CA . LEU A 1 374 ? -29.468 -23.185 -14.269 1.00 19.25 374 LEU A CA 1
ATOM 5723 C C . LEU A 1 374 ? -28.078 -23.627 -13.827 1.00 16.44 374 LEU A C 1
ATOM 5724 O O . LEU A 1 374 ? -27.281 -24.018 -14.677 1.00 17.15 374 LEU A O 1
ATOM 5740 N N . VAL A 1 375 ? -27.757 -23.555 -12.537 1.00 17.83 375 VAL A N 1
ATOM 5741 C CA . VAL A 1 375 ? -26.374 -23.699 -12.084 1.00 16.38 375 VAL A CA 1
ATOM 5742 C C . VAL A 1 375 ? -26.222 -25.012 -11.331 1.00 16.41 375 VAL A C 1
ATOM 5743 O O . VAL A 1 375 ? -26.762 -25.179 -10.231 1.00 17.75 375 VAL A O 1
ATOM 5756 N N . GLY A 1 376 ? -25.464 -25.941 -11.924 1.00 16.98 376 GLY A N 1
ATOM 5757 C CA . GLY A 1 376 ? -25.161 -27.199 -11.263 1.00 18.10 376 GLY A CA 1
ATOM 5758 C C . GLY A 1 376 ? -24.057 -27.109 -10.234 1.00 17.11 376 GLY A C 1
ATOM 5759 O O . GLY A 1 376 ? -24.090 -27.821 -9.225 1.00 18.99 376 GLY A O 1
ATOM 5763 N N . GLU A 1 377 ? -23.055 -26.259 -10.467 1.00 16.55 377 GLU A N 1
ATOM 5764 C CA . GLU A 1 377 ? -21.987 -26.089 -9.498 1.00 15.43 377 GLU A CA 1
ATOM 5765 C C . GLU A 1 377 ? -21.461 -24.657 -9.523 1.00 15.13 377 GLU A C 1
ATOM 5766 O O . GLU A 1 377 ? -21.235 -24.076 -10.591 1.00 16.05 377 GLU A O 1
ATOM 5778 N N . VAL A 1 378 ? -21.275 -24.095 -8.329 1.00 16.03 378 VAL A N 1
ATOM 5779 C CA . VAL A 1 378 ? -20.542 -22.854 -8.121 1.00 15.75 378 VAL A CA 1
ATOM 5780 C C . VAL A 1 378 ? -19.240 -23.266 -7.443 1.00 14.77 378 VAL A C 1
ATOM 5781 O O . VAL A 1 378 ? -19.266 -23.971 -6.423 1.00 16.35 378 VAL A O 1
ATOM 5794 N N . ARG A 1 379 ? -18.106 -22.832 -7.981 1.00 14.08 379 ARG A N 1
ATOM 5795 C CA . ARG A 1 379 ? -16.824 -23.250 -7.430 1.00 13.06 379 ARG A CA 1
ATOM 5796 C C . ARG A 1 379 ? -15.775 -22.168 -7.625 1.00 13.44 379 ARG A C 1
ATOM 5797 O O . ARG A 1 379 ? -15.941 -21.239 -8.418 1.00 14.92 379 ARG A O 1
ATOM 5818 N N . GLY A 1 380 ? -14.680 -22.311 -6.893 1.00 13.31 380 GLY A N 1
ATOM 5819 C CA . GLY A 1 380 ? -13.564 -21.403 -7.047 1.00 14.27 380 GLY A CA 1
ATOM 5820 C C . GLY A 1 380 ? -12.682 -21.365 -5.815 1.00 13.11 380 GLY A C 1
ATOM 5821 O O . GLY A 1 380 ? -12.939 -22.023 -4.802 1.00 14.37 380 GLY A O 1
ATOM 5825 N N . VAL A 1 381 ? -11.611 -20.588 -5.948 1.00 14.41 381 VAL A N 1
ATOM 5826 C CA . VAL A 1 381 ? -10.666 -20.329 -4.871 1.00 14.40 381 VAL A CA 1
ATOM 5827 C C . VAL A 1 381 ? -9.932 -19.042 -5.214 1.00 13.59 381 VAL A C 1
ATOM 5828 O O . VAL A 1 381 ? -9.534 -18.826 -6.367 1.00 13.56 381 VAL A O 1
ATOM 5841 N N . GLY A 1 382 ? -9.776 -18.173 -4.227 1.00 14.80 382 GLY A N 1
ATOM 5842 C CA . GLY A 1 382 ? -9.054 -16.934 -4.501 1.00 14.44 382 GLY A CA 1
ATOM 5843 C C . GLY A 1 382 ? -9.748 -16.154 -5.597 1.00 13.75 382 GLY A C 1
ATOM 5844 O O . GLY A 1 382 ? -10.968 -16.061 -5.624 1.00 15.19 382 GLY A O 1
ATOM 5848 N N . MET A 1 383 ? -8.962 -15.613 -6.542 1.00 13.54 383 MET A N 1
ATOM 5849 C CA . MET A 1 383 ? -9.521 -14.871 -7.671 1.00 13.32 383 MET A CA 1
ATOM 5850 C C . MET A 1 383 ? -9.807 -15.731 -8.892 1.00 13.43 383 MET A C 1
ATOM 5851 O O . MET A 1 383 ? -9.671 -15.258 -10.029 1.00 13.57 383 MET A O 1
ATOM 5865 N N . LEU A 1 384 ? -10.242 -16.977 -8.676 1.00 13.59 384 LEU A N 1
ATOM 5866 C CA . LEU A 1 384 ? -10.741 -17.862 -9.723 1.00 13.19 384 LEU A CA 1
ATOM 5867 C C . LEU A 1 384 ? -12.136 -18.314 -9.301 1.00 12.67 384 LEU A C 1
ATOM 5868 O O . LEU A 1 384 ? -12.319 -18.720 -8.151 1.00 13.94 384 LEU A O 1
ATOM 5884 N N . ALA A 1 385 ? -13.109 -18.248 -10.214 1.00 13.90 385 ALA A N 1
ATOM 5885 C CA . ALA A 1 385 ? -14.434 -18.758 -9.929 1.00 13.16 385 ALA A CA 1
ATOM 5886 C C . ALA A 1 385 ? -15.087 -19.235 -11.215 1.00 13.01 385 ALA A C 1
ATOM 5887 O O . ALA A 1 385 ? -14.721 -18.817 -12.315 1.00 14.42 385 ALA A O 1
ATOM 5894 N N . ALA A 1 386 ? -16.074 -20.114 -11.063 1.00 13.88 386 ALA A N 1
ATOM 5895 C CA . ALA A 1 386 ? -16.789 -20.624 -12.217 1.00 14.13 386 ALA A CA 1
ATOM 5896 C C . ALA A 1 386 ? -18.194 -21.067 -11.852 1.00 14.92 386 ALA A C 1
ATOM 5897 O O . ALA A 1 386 ? -18.467 -21.475 -10.720 1.00 14.68 386 ALA A O 1
ATOM 5904 N N . LEU A 1 387 ? -19.064 -21.011 -12.853 1.00 14.01 387 LEU A N 1
ATOM 5905 C CA . LEU A 1 387 ? -20.433 -21.491 -12.786 1.00 14.43 387 LEU A CA 1
ATOM 5906 C C . LEU A 1 387 ? -20.574 -22.554 -13.865 1.00 14.39 387 LEU A C 1
ATOM 5907 O O . LEU A 1 387 ? -20.356 -22.266 -15.052 1.00 16.21 387 LEU A O 1
ATOM 5923 N N . GLU A 1 388 ? -20.931 -23.772 -13.472 1.00 15.63 388 GLU A N 1
ATOM 5924 C CA . GLU A 1 388 ? -21.182 -24.838 -14.439 1.00 15.22 388 GLU A CA 1
ATOM 5925 C C . GLU A 1 388 ? -22.691 -25.052 -14.533 1.00 16.83 388 GLU A C 1
ATOM 5926 O O . GLU A 1 388 ? -23.354 -25.290 -13.520 1.00 16.98 388 GLU A O 1
ATOM 5938 N N . PHE A 1 389 ? -23.229 -24.932 -15.745 1.00 16.89 389 PHE A N 1
ATOM 5939 C CA . PHE A 1 389 ? -24.673 -24.946 -15.963 1.00 18.18 389 PHE A CA 1
ATOM 5940 C C . PHE A 1 389 ? -25.210 -26.363 -16.129 1.00 19.38 389 PHE A C 1
ATOM 5941 O O . PHE A 1 389 ? -24.499 -27.274 -16.542 1.00 19.49 389 PHE A O 1
ATOM 5958 N N . SER A 1 390 ? -26.486 -26.536 -15.781 1.00 17.91 390 SER A N 1
ATOM 5959 C CA . SER A 1 390 ? -27.139 -27.839 -15.797 1.00 18.03 390 SER A CA 1
ATOM 5960 C C . SER A 1 390 ? -28.626 -27.645 -16.016 1.00 19.89 390 SER A C 1
ATOM 5961 O O . SER A 1 390 ? -29.198 -26.678 -15.496 1.00 21.60 390 SER A O 1
ATOM 5969 N N . PRO A 1 391 ? -29.273 -28.529 -16.778 1.00 23.24 391 PRO A N 1
ATOM 5970 C CA . PRO A 1 391 ? -30.740 -28.490 -16.868 1.00 23.97 391 PRO A CA 1
ATOM 5971 C C . PRO A 1 391 ? -31.421 -29.057 -15.636 1.00 26.42 391 PRO A C 1
ATOM 5972 O O . PRO A 1 391 ? -32.640 -28.902 -15.485 1.00 28.93 391 PRO A O 1
ATOM 5983 N N . ALA A 1 392 ? -30.667 -29.707 -14.760 1.00 26.13 392 ALA A N 1
ATOM 5984 C CA . ALA A 1 392 ? -31.219 -30.322 -13.551 1.00 27.36 392 ALA A CA 1
ATOM 5985 C C . ALA A 1 392 ? -30.096 -30.384 -12.536 1.00 26.19 392 ALA A C 1
ATOM 5986 O O . ALA A 1 392 ? -29.439 -31.417 -12.370 1.00 25.67 392 ALA A O 1
ATOM 5993 N N . PRO A 1 393 ? -29.810 -29.265 -11.867 1.00 25.02 393 PRO A N 1
ATOM 5994 C CA . PRO A 1 393 ? -28.686 -29.237 -10.917 1.00 25.40 393 PRO A CA 1
ATOM 5995 C C . PRO A 1 393 ? -28.644 -30.393 -9.934 1.00 28.36 393 PRO A C 1
ATOM 5996 O O . PRO A 1 393 ? -27.567 -30.951 -9.681 1.00 28.36 393 PRO A O 1
ATOM 6007 N N . ALA A 1 394 ? -29.784 -30.783 -9.370 1.00 30.40 394 ALA A N 1
ATOM 6008 C CA . ALA A 1 394 ? -29.760 -31.812 -8.336 1.00 33.41 394 ALA A CA 1
ATOM 6009 C C . ALA A 1 394 ? -29.285 -33.157 -8.871 1.00 35.02 394 ALA A C 1
ATOM 6010 O O . ALA A 1 394 ? -28.926 -34.036 -8.080 1.00 36.33 394 ALA A O 1
ATOM 6017 N N . ARG A 1 395 ? -29.275 -33.345 -10.187 1.00 36.19 395 ARG A N 1
ATOM 6018 C CA . ARG A 1 395 ? -28.796 -34.583 -10.785 1.00 37.68 395 ARG A CA 1
ATOM 6019 C C . ARG A 1 395 ? -27.429 -34.445 -11.439 1.00 35.95 395 ARG A C 1
ATOM 6020 O O . ARG A 1 395 ? -26.940 -35.415 -12.040 1.00 36.96 395 ARG A O 1
ATOM 6041 N N . ARG A 1 396 ? -26.793 -33.281 -11.338 1.00 30.56 396 ARG A N 1
ATOM 6042 C CA . ARG A 1 396 ? -25.518 -33.034 -12.011 1.00 28.55 396 ARG A CA 1
ATOM 6043 C C . ARG A 1 396 ? -25.624 -33.318 -13.504 1.00 31.24 396 ARG A C 1
ATOM 6044 O O . ARG A 1 396 ? -24.656 -33.758 -14.136 1.00 33.25 396 ARG A O 1
ATOM 6065 N N . ALA A 1 397 ? -26.794 -33.030 -14.078 1.00 30.00 397 ALA A N 1
ATOM 6066 C CA . ALA A 1 397 ? -27.030 -33.308 -15.481 1.00 29.37 397 ALA A CA 1
ATOM 6067 C C . ALA A 1 397 ? -26.270 -32.314 -16.344 1.00 26.08 397 ALA A C 1
ATOM 6068 O O . ALA A 1 397 ? -26.000 -31.175 -15.936 1.00 25.56 397 ALA A O 1
ATOM 6075 N N . PHE A 1 398 ? -25.911 -32.757 -17.544 1.00 27.88 398 PHE A N 1
ATOM 6076 C CA . PHE A 1 398 ? -25.247 -31.913 -18.527 1.00 29.99 398 PHE A CA 1
ATOM 6077 C C . PHE A 1 398 ? -26.234 -31.565 -19.636 1.00 29.00 398 PHE A C 1
ATOM 6078 O O . PHE A 1 398 ? -27.091 -32.378 -20.003 1.00 28.12 398 PHE A O 1
ATOM 6095 N N . PHE A 1 399 ? -26.083 -30.371 -20.200 1.00 28.01 399 PHE A N 1
ATOM 6096 C CA . PHE A 1 399 ? -26.878 -30.004 -21.358 1.00 24.84 399 PHE A CA 1
ATOM 6097 C C . PHE A 1 399 ? -26.355 -30.716 -22.607 1.00 25.30 399 PHE A C 1
ATOM 6098 O O . PHE A 1 399 ? -25.187 -31.097 -22.693 1.00 27.54 399 PHE A O 1
ATOM 6115 N N . ASP A 1 400 ? -27.228 -30.880 -23.586 1.00 27.31 400 ASP A N 1
ATOM 6116 C CA . ASP A 1 400 ? -26.791 -31.225 -24.934 1.00 28.78 400 ASP A CA 1
ATOM 6117 C C . ASP A 1 400 ? -25.776 -30.174 -25.369 1.00 27.97 400 ASP A C 1
ATOM 6118 O O . ASP A 1 400 ? -26.112 -28.989 -25.390 1.00 27.14 400 ASP A O 1
ATOM 6127 N N . PRO A 1 401 ? -24.533 -30.551 -25.693 1.00 27.91 401 PRO A N 1
ATOM 6128 C CA . PRO A 1 401 ? -23.546 -29.524 -26.077 1.00 27.78 401 PRO A CA 1
ATOM 6129 C C . PRO A 1 401 ? -23.983 -28.653 -27.237 1.00 27.34 401 PRO A C 1
ATOM 6130 O O . PRO A 1 401 ? -23.530 -27.504 -27.339 1.00 25.96 401 PRO A O 1
ATOM 6141 N N . ALA A 1 402 ? -24.867 -29.154 -28.099 1.00 27.78 402 ALA A N 1
ATOM 6142 C CA . ALA A 1 402 ? -25.299 -28.392 -29.261 1.00 27.96 402 ALA A CA 1
ATOM 6143 C C . ALA A 1 402 ? -26.069 -27.142 -28.881 1.00 26.71 402 ALA A C 1
ATOM 6144 O O . ALA A 1 402 ? -26.151 -26.211 -29.692 1.00 28.05 402 ALA A O 1
ATOM 6151 N N . LEU A 1 403 ? -26.640 -27.101 -27.675 1.00 25.04 403 LEU A N 1
ATOM 6152 C CA . LEU A 1 403 ? -27.360 -25.915 -27.231 1.00 23.47 403 LEU A CA 1
ATOM 6153 C C . LEU A 1 403 ? -26.433 -24.741 -26.937 1.00 22.84 403 LEU A C 1
ATOM 6154 O O . LEU A 1 403 ? -26.909 -23.612 -26.821 1.00 21.01 403 LEU A O 1
ATOM 6170 N N . LYS A 1 404 ? -25.133 -24.984 -26.786 1.00 21.40 404 LYS A N 1
ATOM 6171 C CA . LYS A 1 404 ? -24.149 -23.918 -26.583 1.00 19.48 404 LYS A CA 1
ATOM 6172 C C . LYS A 1 404 ? -24.492 -23.037 -25.381 1.00 18.29 404 LYS A C 1
ATOM 6173 O O . LYS A 1 404 ? -24.332 -21.821 -25.421 1.00 18.32 404 LYS A O 1
ATOM 6192 N N . VAL A 1 405 ? -24.934 -23.649 -24.282 1.00 16.36 405 VAL A N 1
ATOM 6193 C CA . VAL A 1 405 ? -25.364 -22.860 -23.127 1.00 18.45 405 VAL A CA 1
ATOM 6194 C C . VAL A 1 405 ? -24.233 -21.983 -22.599 1.00 16.13 405 VAL A C 1
ATOM 6195 O O . VAL A 1 405 ? -24.426 -20.788 -22.342 1.00 16.26 405 VAL A O 1
ATOM 6208 N N . GLY A 1 406 ? -23.055 -22.560 -22.389 1.00 17.73 406 GLY A N 1
ATOM 6209 C CA . GLY A 1 406 ? -21.941 -21.796 -21.887 1.00 17.55 406 GLY A CA 1
ATOM 6210 C C . GLY A 1 406 ? -21.576 -20.617 -22.776 1.00 16.86 406 GLY A C 1
ATOM 6211 O O . GLY A 1 406 ? -21.507 -19.461 -22.336 1.00 15.64 406 GLY A O 1
ATOM 6215 N N . PRO A 1 407 ? -21.311 -20.885 -24.055 1.00 17.44 407 PRO A N 1
ATOM 6216 C CA . PRO A 1 407 ? -21.062 -19.768 -24.985 1.00 16.98 407 PRO A CA 1
ATOM 6217 C C . PRO A 1 407 ? -22.173 -18.727 -24.988 1.00 16.23 407 PRO A C 1
ATOM 6218 O O . PRO A 1 407 ? -21.898 -17.521 -25.068 1.00 16.86 407 PRO A O 1
ATOM 6229 N N . ARG A 1 408 ? -23.430 -19.154 -24.895 1.00 15.76 408 ARG A N 1
ATOM 6230 C CA . ARG A 1 408 ? -24.534 -18.206 -24.901 1.00 16.99 408 ARG A CA 1
ATOM 6231 C C . ARG A 1 408 ? -24.546 -17.339 -23.650 1.00 16.58 408 ARG A C 1
ATOM 6232 O O . ARG A 1 408 ? -24.865 -16.143 -23.725 1.00 16.18 408 ARG A O 1
ATOM 6253 N N . VAL A 1 409 ? -24.206 -17.913 -22.492 1.00 16.24 409 VAL A N 1
ATOM 6254 C CA . VAL A 1 409 ? -24.138 -17.102 -21.284 1.00 15.55 409 VAL A CA 1
ATOM 6255 C C . VAL A 1 409 ? -22.994 -16.095 -21.381 1.00 14.93 409 VAL A C 1
ATOM 6256 O O . VAL A 1 409 ? -23.153 -14.926 -20.995 1.00 16.14 409 VAL A O 1
ATOM 6269 N N . SER A 1 410 ? -21.840 -16.522 -21.904 1.00 17.24 410 SER A N 1
ATOM 6270 C CA . SER A 1 410 ? -20.729 -15.600 -22.107 1.00 16.71 410 SER A CA 1
ATOM 6271 C C . SER A 1 410 ? -21.125 -14.459 -23.041 1.00 15.11 410 SER A C 1
ATOM 6272 O O . SER A 1 410 ? -20.813 -13.297 -22.774 1.00 15.30 410 SER A O 1
ATOM 6280 N N . ALA A 1 411 ? -21.814 -14.769 -24.142 1.00 14.24 411 ALA A N 1
ATOM 6281 C CA . ALA A 1 411 ? -22.253 -13.711 -25.059 1.00 14.60 411 ALA A CA 1
ATOM 6282 C C . ALA A 1 411 ? -23.248 -12.768 -24.390 1.00 15.66 411 ALA A C 1
ATOM 6283 O O . ALA A 1 411 ? -23.208 -11.548 -24.604 1.00 16.77 411 ALA A O 1
ATOM 6290 N N . ALA A 1 412 ? -24.159 -13.315 -23.587 1.00 15.87 412 ALA A N 1
ATOM 6291 C CA . ALA A 1 412 ? -25.091 -12.472 -22.856 1.00 14.58 412 ALA A CA 1
ATOM 6292 C C . ALA A 1 412 ? -24.355 -11.581 -21.864 1.00 15.60 412 ALA A C 1
ATOM 6293 O O . ALA A 1 412 ? -24.730 -10.419 -21.662 1.00 16.63 412 ALA A O 1
ATOM 6300 N N . ALA A 1 413 ? -23.282 -12.093 -21.255 1.00 15.25 413 ALA A N 1
ATOM 6301 C CA . ALA A 1 413 ? -22.497 -11.258 -20.357 1.00 13.33 413 ALA A CA 1
ATOM 6302 C C . ALA A 1 413 ? -21.845 -10.122 -21.121 1.00 15.52 413 ALA A C 1
ATOM 6303 O O . ALA A 1 413 ? -21.792 -8.989 -20.631 1.00 15.82 413 ALA A O 1
ATOM 6310 N N . MET A 1 414 ? -21.364 -10.402 -22.338 1.00 15.99 414 MET A N 1
ATOM 6311 C CA . MET A 1 414 ? -20.762 -9.355 -23.150 1.00 17.35 414 MET A CA 1
ATOM 6312 C C . MET A 1 414 ? -21.763 -8.240 -23.417 1.00 17.78 414 MET A C 1
ATOM 6313 O O . MET A 1 414 ? -21.393 -7.058 -23.456 1.00 17.57 414 MET A O 1
ATOM 6327 N N . SER A 1 415 ? -23.045 -8.580 -23.564 1.00 19.04 415 SER A N 1
ATOM 6328 C CA . SER A 1 415 ? -24.074 -7.557 -23.740 1.00 20.11 415 SER A CA 1
ATOM 6329 C C . SER A 1 415 ? -24.305 -6.734 -22.479 1.00 20.14 415 SER A C 1
ATOM 6330 O O . SER A 1 415 ? -24.855 -5.636 -22.570 1.00 21.95 415 SER A O 1
ATOM 6338 N N . GLU A 1 416 ? -23.915 -7.244 -21.311 1.00 18.28 416 GLU A N 1
ATOM 6339 C CA . GLU A 1 416 ? -23.881 -6.465 -20.078 1.00 18.78 416 GLU A CA 1
ATOM 6340 C C . GLU A 1 416 ? -22.536 -5.763 -19.899 1.00 18.74 416 GLU A C 1
ATOM 6341 O O . GLU A 1 416 ? -22.249 -5.269 -18.810 1.00 19.21 416 GLU A O 1
ATOM 6353 N N . ASN A 1 417 ? -21.696 -5.759 -20.937 1.00 17.89 417 ASN A N 1
ATOM 6354 C CA . ASN A 1 417 ? -20.349 -5.173 -20.909 1.00 18.00 417 ASN A CA 1
ATOM 6355 C C . ASN A 1 417 ? -19.462 -5.862 -19.870 1.00 17.75 417 ASN A C 1
ATOM 6356 O O . ASN A 1 417 ? -18.638 -5.237 -19.204 1.00 18.49 417 ASN A O 1
ATOM 6367 N N . LEU A 1 418 ? -19.622 -7.171 -19.753 1.00 16.72 418 LEU A N 1
ATOM 6368 C CA . LEU A 1 418 ? -18.787 -8.000 -18.893 1.00 14.90 418 LEU A CA 1
ATOM 6369 C C . LEU A 1 418 ? -18.148 -9.100 -19.723 1.00 14.64 418 LEU A C 1
ATOM 6370 O O . LEU A 1 418 ? -18.852 -9.864 -20.389 1.00 14.77 418 LEU A O 1
ATOM 6386 N N . ILE A 1 419 ? -16.827 -9.204 -19.649 1.00 14.37 419 ILE A N 1
ATOM 6387 C CA . ILE A 1 419 ? -16.100 -10.326 -20.244 1.00 14.37 419 ILE A CA 1
ATOM 6388 C C . ILE A 1 419 ? -15.942 -11.415 -19.198 1.00 14.26 419 ILE A C 1
ATOM 6389 O O . ILE A 1 419 ? -15.307 -11.195 -18.161 1.00 14.50 419 ILE A O 1
ATOM 6405 N N . ALA A 1 420 ? -16.556 -12.574 -19.448 1.00 12.97 420 ALA A N 1
ATOM 6406 C CA . ALA A 1 420 ? -16.358 -13.792 -18.674 1.00 14.11 420 ALA A CA 1
ATOM 6407 C C . ALA A 1 420 ? -16.399 -14.938 -19.677 1.00 15.48 420 ALA A C 1
ATOM 6408 O O . ALA A 1 420 ? -17.248 -14.973 -20.566 1.00 17.51 420 ALA A O 1
ATOM 6415 N N A ARG A 1 421 ? -15.483 -15.883 -19.521 0.46 14.97 421 ARG A N 1
ATOM 6416 N N B ARG A 1 421 ? -15.467 -15.864 -19.540 0.54 15.33 421 ARG A N 1
ATOM 6417 C CA A ARG A 1 421 ? -15.167 -16.822 -20.590 0.46 17.12 421 ARG A CA 1
ATOM 6418 C CA B ARG A 1 421 ? -15.173 -16.806 -20.609 0.54 17.70 421 ARG A CA 1
ATOM 6419 C C A ARG A 1 421 ? -16.044 -18.063 -20.556 0.46 16.30 421 ARG A C 1
ATOM 6420 C C B ARG A 1 421 ? -16.057 -18.041 -20.559 0.54 16.89 421 ARG A C 1
ATOM 6421 O O A ARG A 1 421 ? -16.255 -18.662 -19.503 0.46 15.60 421 ARG A O 1
ATOM 6422 O O B ARG A 1 421 ? -16.289 -18.609 -19.495 0.54 16.97 421 ARG A O 1
ATOM 6463 N N . ALA A 1 422 ? -16.521 -18.476 -21.729 1.00 16.29 422 ALA A N 1
ATOM 6464 C CA . ALA A 1 422 ? -17.156 -19.780 -21.867 1.00 15.23 422 ALA A CA 1
ATOM 6465 C C . ALA A 1 422 ? -16.010 -20.788 -21.962 1.00 16.93 422 ALA A C 1
ATOM 6466 O O . ALA A 1 422 ? -15.216 -20.753 -22.914 1.00 18.78 422 ALA A O 1
ATOM 6473 N N . MET A 1 423 ? -15.897 -21.662 -20.975 1.00 16.64 423 MET A N 1
ATOM 6474 C CA . MET A 1 423 ? -14.785 -22.587 -20.927 1.00 16.51 423 MET A CA 1
ATOM 6475 C C . MET A 1 423 ? -15.018 -23.737 -21.901 1.00 16.76 423 MET A C 1
ATOM 6476 O O . MET A 1 423 ? -16.162 -24.101 -22.203 1.00 18.64 423 MET A O 1
ATOM 6490 N N . PRO A 1 424 ? -13.943 -24.332 -22.403 1.00 17.90 424 PRO A N 1
ATOM 6491 C CA . PRO A 1 424 ? -14.094 -25.410 -23.389 1.00 19.11 424 PRO A CA 1
ATOM 6492 C C . PRO A 1 424 ? -14.683 -26.673 -22.790 1.00 21.42 424 PRO A C 1
ATOM 6493 O O . PRO A 1 424 ? -14.597 -26.938 -21.588 1.00 20.94 424 PRO A O 1
ATOM 6504 N N . GLN A 1 425 ? -15.281 -27.472 -23.680 1.00 21.34 425 GLN A N 1
ATOM 6505 C CA . GLN A 1 425 ? -15.667 -28.843 -23.377 1.00 22.02 425 GLN A CA 1
ATOM 6506 C C . GLN A 1 425 ? -16.643 -28.891 -22.204 1.00 20.93 425 GLN A C 1
ATOM 6507 O O . GLN A 1 425 ? -16.478 -29.643 -21.245 1.00 22.96 425 GLN A O 1
ATOM 6521 N N . GLY A 1 426 ? -17.685 -28.081 -22.296 1.00 20.99 426 GLY A N 1
ATOM 6522 C CA . GLY A 1 426 ? -18.688 -28.028 -21.256 1.00 21.85 426 GLY A CA 1
ATOM 6523 C C . GLY A 1 426 ? -19.453 -26.731 -21.353 1.00 19.90 426 GLY A C 1
ATOM 6524 O O . GLY A 1 426 ? -19.244 -25.931 -22.259 1.00 19.89 426 GLY A O 1
ATOM 6528 N N . ASP A 1 427 ? -20.340 -26.537 -20.382 1.00 18.88 427 ASP A N 1
ATOM 6529 C CA . ASP A 1 427 ? -21.108 -25.298 -20.255 1.00 17.03 427 ASP A CA 1
ATOM 6530 C C . ASP A 1 427 ? -20.713 -24.659 -18.937 1.00 15.50 427 ASP A C 1
ATOM 6531 O O . ASP A 1 427 ? -21.322 -24.929 -17.896 1.00 16.66 427 ASP A O 1
ATOM 6540 N N . ILE A 1 428 ? -19.701 -23.799 -18.998 1.00 15.03 428 ILE A N 1
ATOM 6541 C CA . ILE A 1 428 ? -19.044 -23.272 -17.814 1.00 14.10 428 ILE A CA 1
ATOM 6542 C C . ILE A 1 428 ? -18.691 -21.819 -18.087 1.00 14.86 428 ILE A C 1
ATOM 6543 O O . ILE A 1 428 ? -18.035 -21.518 -19.096 1.00 16.09 428 ILE A O 1
ATOM 6559 N N . LEU A 1 429 ? -19.102 -20.923 -17.181 1.00 14.78 429 LEU A N 1
ATOM 6560 C CA . LEU A 1 429 ? -18.722 -19.517 -17.253 1.00 14.78 429 LEU A CA 1
ATOM 6561 C C . LEU A 1 429 ? -17.605 -19.292 -16.246 1.00 15.28 429 LEU A C 1
ATOM 6562 O O . LEU A 1 429 ? -17.800 -19.499 -15.050 1.00 15.26 429 LEU A O 1
ATOM 6578 N N . GLY A 1 430 ? -16.444 -18.866 -16.734 1.00 15.24 430 GLY A N 1
ATOM 6579 C CA . GLY A 1 430 ? -15.255 -18.727 -15.916 1.00 14.80 430 GLY A CA 1
ATOM 6580 C C . GLY A 1 430 ? -14.912 -17.281 -15.614 1.00 13.15 430 GLY A C 1
ATOM 6581 O O . GLY A 1 430 ? -15.124 -16.383 -16.438 1.00 14.40 430 GLY A O 1
ATOM 6585 N N . PHE A 1 431 ? -14.343 -17.070 -14.423 1.00 13.33 431 PHE A N 1
ATOM 6586 C CA . PHE A 1 431 ? -13.944 -15.756 -13.935 1.00 12.67 431 PHE A CA 1
ATOM 6587 C C . PHE A 1 431 ? -12.507 -15.825 -13.440 1.00 12.98 431 PHE A C 1
ATOM 6588 O O . PHE A 1 431 ? -12.150 -16.725 -12.660 1.00 13.09 431 PHE A O 1
ATOM 6605 N N . ALA A 1 432 ? -11.687 -14.869 -13.877 1.00 13.15 432 ALA A N 1
ATOM 6606 C CA . ALA A 1 432 ? -10.303 -14.742 -13.406 1.00 12.83 432 ALA A CA 1
ATOM 6607 C C . ALA A 1 432 ? -9.945 -13.264 -13.438 1.00 13.51 432 ALA A C 1
ATOM 6608 O O . ALA A 1 432 ? -9.114 -12.829 -14.232 1.00 14.17 432 ALA A O 1
ATOM 6615 N N . PRO A 1 433 ? -10.583 -12.458 -12.602 1.00 14.96 433 PRO A N 1
ATOM 6616 C CA . PRO A 1 433 ? -10.444 -10.997 -12.739 1.00 14.65 433 PRO A CA 1
ATOM 6617 C C . PRO A 1 433 ? -9.083 -10.536 -12.260 1.00 14.41 433 PRO A C 1
ATOM 6618 O O . PRO A 1 433 ? -8.361 -11.279 -11.579 1.00 15.25 433 PRO A O 1
ATOM 6629 N N . PRO A 1 434 ? -8.675 -9.330 -12.622 1.00 14.08 434 PRO A N 1
ATOM 6630 C CA . PRO A 1 434 ? -7.380 -8.840 -12.139 1.00 14.04 434 PRO A CA 1
ATOM 6631 C C . PRO A 1 434 ? -7.308 -8.857 -10.622 1.00 14.54 434 PRO A C 1
ATOM 6632 O O . PRO A 1 434 ? -8.314 -8.720 -9.912 1.00 15.05 434 PRO A O 1
ATOM 6643 N N . LEU A 1 435 ? -6.081 -9.007 -10.109 1.00 13.72 435 LEU A N 1
ATOM 6644 C CA . LEU A 1 435 ? -5.893 -9.103 -8.660 1.00 13.77 435 LEU A CA 1
ATOM 6645 C C . LEU A 1 435 ? -6.077 -7.785 -7.932 1.00 15.17 435 LEU A C 1
ATOM 6646 O O . LEU A 1 435 ? -6.070 -7.793 -6.698 1.00 17.26 435 LEU A O 1
ATOM 6662 N N . VAL A 1 436 ? -6.241 -6.676 -8.661 1.00 14.62 436 VAL A N 1
ATOM 6663 C CA . VAL A 1 436 ? -6.587 -5.379 -8.074 1.00 14.98 436 VAL A CA 1
ATOM 6664 C C . VAL A 1 436 ? -8.083 -5.205 -7.865 1.00 15.88 436 VAL A C 1
ATOM 6665 O O . VAL A 1 436 ? -8.505 -4.175 -7.329 1.00 17.97 436 VAL A O 1
ATOM 6678 N N . THR A 1 437 ? -8.906 -6.161 -8.294 1.00 15.24 437 THR A N 1
ATOM 6679 C CA . THR A 1 437 ? -10.354 -6.002 -8.217 1.00 14.21 437 THR A CA 1
ATOM 6680 C C . THR A 1 437 ? -10.786 -5.739 -6.775 1.00 15.73 437 THR A C 1
ATOM 6681 O O . THR A 1 437 ? -10.310 -6.393 -5.844 1.00 16.42 437 THR A O 1
ATOM 6692 N N . THR A 1 438 ? -11.720 -4.802 -6.598 1.00 16.23 438 THR A N 1
ATOM 6693 C CA . THR A 1 438 ? -12.227 -4.445 -5.285 1.00 17.51 438 THR A CA 1
ATOM 6694 C C . THR A 1 438 ? -13.541 -5.182 -4.993 1.00 17.60 438 THR A C 1
ATOM 6695 O O . THR A 1 438 ? -14.139 -5.804 -5.868 1.00 17.40 438 THR A O 1
ATOM 6706 N N . ARG A 1 439 ? -14.009 -5.072 -3.748 1.00 18.04 439 ARG A N 1
ATOM 6707 C CA . ARG A 1 439 ? -15.284 -5.700 -3.406 1.00 18.18 439 ARG A CA 1
ATOM 6708 C C . ARG A 1 439 ? -16.433 -5.095 -4.198 1.00 17.16 439 ARG A C 1
ATOM 6709 O O . ARG A 1 439 ? -17.338 -5.814 -4.656 1.00 16.94 439 ARG A O 1
ATOM 6730 N N . ALA A 1 440 ? -16.415 -3.770 -4.372 1.00 18.20 440 ALA A N 1
ATOM 6731 C CA . ALA A 1 440 ? -17.461 -3.119 -5.146 1.00 18.43 440 ALA A CA 1
ATOM 6732 C C . ALA A 1 440 ? -17.454 -3.611 -6.583 1.00 17.75 440 ALA A C 1
ATOM 6733 O O . ALA A 1 440 ? -18.515 -3.815 -7.179 1.00 17.98 440 ALA A O 1
ATOM 6740 N N . GLU A 1 441 ? -16.264 -3.828 -7.151 1.00 17.30 441 GLU A N 1
ATOM 6741 C CA . GLU A 1 441 ? -16.179 -4.364 -8.506 1.00 16.91 441 GLU A CA 1
ATOM 6742 C C . GLU A 1 441 ? -16.659 -5.816 -8.558 1.00 14.73 441 GLU A C 1
ATOM 6743 O O . GLU A 1 441 ? -17.327 -6.218 -9.520 1.00 16.32 441 GLU A O 1
ATOM 6755 N N . VAL A 1 442 ? -16.347 -6.622 -7.533 1.00 15.31 442 VAL A N 1
ATOM 6756 C CA . VAL A 1 442 ? -16.935 -7.961 -7.449 1.00 14.99 442 VAL A CA 1
ATOM 6757 C C . VAL A 1 442 ? -18.456 -7.875 -7.509 1.00 16.52 442 VAL A C 1
ATOM 6758 O O . VAL A 1 442 ? -19.116 -8.633 -8.227 1.00 16.36 442 VAL A O 1
ATOM 6771 N N . ASP A 1 443 ? -19.037 -6.946 -6.750 1.00 16.30 443 ASP A N 1
ATOM 6772 C CA . ASP A 1 443 ? -20.493 -6.841 -6.743 1.00 16.71 443 ASP A CA 1
ATOM 6773 C C . ASP A 1 443 ? -21.022 -6.565 -8.145 1.00 16.74 443 ASP A C 1
ATOM 6774 O O . ASP A 1 443 ? -22.048 -7.123 -8.553 1.00 17.16 443 ASP A O 1
ATOM 6783 N N . GLU A 1 444 ? -20.331 -5.707 -8.900 1.00 17.11 444 GLU A N 1
ATOM 6784 C CA . GLU A 1 444 ? -20.782 -5.363 -10.244 1.00 18.19 444 GLU A CA 1
ATOM 6785 C C . GLU A 1 444 ? -20.608 -6.534 -11.211 1.00 16.76 444 GLU A C 1
ATOM 6786 O O . GLU A 1 444 ? -21.477 -6.781 -12.060 1.00 17.87 444 GLU A O 1
ATOM 6798 N N . ILE A 1 445 ? -19.495 -7.265 -11.099 1.00 16.74 445 ILE A N 1
ATOM 6799 C CA . ILE A 1 445 ? -19.291 -8.447 -11.925 1.00 15.53 445 ILE A CA 1
ATOM 6800 C C . ILE A 1 445 ? -20.410 -9.443 -11.677 1.00 16.08 445 ILE A C 1
ATOM 6801 O O . ILE A 1 445 ? -21.008 -9.988 -12.615 1.00 16.02 445 ILE A O 1
ATOM 6817 N N . VAL A 1 446 ? -20.708 -9.694 -10.403 1.00 15.75 446 VAL A N 1
ATOM 6818 C CA . VAL A 1 446 ? -21.730 -10.670 -10.045 1.00 15.28 446 VAL A CA 1
ATOM 6819 C C . VAL A 1 446 ? -23.099 -10.239 -10.554 1.00 15.40 446 VAL A C 1
ATOM 6820 O O . VAL A 1 446 ? -23.864 -11.064 -11.069 1.00 16.42 446 VAL A O 1
ATOM 6833 N N . ALA A 1 447 ? -23.429 -8.948 -10.420 1.00 15.93 447 ALA A N 1
ATOM 6834 C CA . ALA A 1 447 ? -24.720 -8.449 -10.874 1.00 16.03 447 ALA A CA 1
ATOM 6835 C C . ALA A 1 447 ? -24.870 -8.599 -12.384 1.00 16.48 447 ALA A C 1
ATOM 6836 O O . ALA A 1 447 ? -25.938 -8.974 -12.870 1.00 16.48 447 ALA A O 1
ATOM 6843 N N . ARG A 1 448 ? -23.821 -8.286 -13.142 1.00 16.77 448 ARG A N 1
ATOM 6844 C CA . ARG A 1 448 ? -23.885 -8.450 -14.594 1.00 15.71 448 ARG A CA 1
ATOM 6845 C C . ARG A 1 448 ? -23.978 -9.917 -14.974 1.00 16.51 448 ARG A C 1
ATOM 6846 O O . ARG A 1 448 ? -24.737 -10.282 -15.873 1.00 16.78 448 ARG A O 1
ATOM 6867 N N . ALA A 1 449 ? -23.214 -10.778 -14.298 1.00 16.44 449 ALA A N 1
ATOM 6868 C CA . ALA A 1 449 ? -23.297 -12.208 -14.564 1.00 15.53 449 ALA A CA 1
ATOM 6869 C C . ALA A 1 449 ? -24.701 -12.730 -14.279 1.00 14.97 449 ALA A C 1
ATOM 6870 O O . ALA A 1 449 ? -25.237 -13.548 -15.043 1.00 14.86 449 ALA A O 1
ATOM 6877 N N . LYS A 1 450 ? -25.327 -12.242 -13.205 1.00 14.36 450 LYS A N 1
ATOM 6878 C CA . LYS A 1 450 ? -26.672 -12.686 -12.862 1.00 15.78 450 LYS A CA 1
ATOM 6879 C C . LYS A 1 450 ? -27.654 -12.345 -13.977 1.00 15.42 450 LYS A C 1
ATOM 6880 O O . LYS A 1 450 ? -28.488 -13.181 -14.364 1.00 15.54 450 LYS A O 1
ATOM 6899 N N . ARG A 1 451 ? -27.566 -11.125 -14.519 1.00 14.43 451 ARG A N 1
ATOM 6900 C CA . ARG A 1 451 ? -28.486 -10.745 -15.588 1.00 15.29 451 ARG A CA 1
ATOM 6901 C C . ARG A 1 451 ? -28.289 -11.631 -16.810 1.00 15.13 451 ARG A C 1
ATOM 6902 O O . ARG A 1 451 ? -29.256 -12.025 -17.467 1.00 16.20 451 ARG A O 1
ATOM 6923 N N . ALA A 1 452 ? -27.032 -11.963 -17.120 1.00 14.69 452 ALA A N 1
ATOM 6924 C CA . ALA A 1 452 ? -26.731 -12.805 -18.272 1.00 16.10 452 ALA A CA 1
ATOM 6925 C C . ALA A 1 452 ? -27.237 -14.229 -18.072 1.00 15.69 452 ALA A C 1
ATOM 6926 O O . ALA A 1 452 ? -27.846 -14.813 -18.977 1.00 16.51 452 ALA A O 1
ATOM 6933 N N . VAL A 1 453 ? -26.991 -14.809 -16.893 1.00 16.97 453 VAL A N 1
ATOM 6934 C CA . VAL A 1 453 ? -27.458 -16.170 -16.621 1.00 15.84 453 VAL A CA 1
ATOM 6935 C C . VAL A 1 453 ? -28.974 -16.224 -16.655 1.00 16.79 453 VAL A C 1
ATOM 6936 O O . VAL A 1 453 ? -29.559 -17.145 -17.238 1.00 16.96 453 VAL A O 1
ATOM 6949 N N . ASP A 1 454 ? -29.628 -15.224 -16.054 1.00 16.70 454 ASP A N 1
ATOM 6950 C CA . ASP A 1 454 ? -31.089 -15.166 -16.052 1.00 16.48 454 ASP A CA 1
ATOM 6951 C C . ASP A 1 454 ? -31.635 -15.061 -17.472 1.00 17.63 454 ASP A C 1
ATOM 6952 O O . ASP A 1 454 ? -32.653 -15.682 -17.792 1.00 17.56 454 ASP A O 1
ATOM 6961 N N . LYS A 1 455 ? -30.986 -14.263 -18.330 1.00 17.29 455 LYS A N 1
ATOM 6962 C CA . LYS A 1 455 ? -31.468 -14.109 -19.696 1.00 17.13 455 LYS A CA 1
ATOM 6963 C C . LYS A 1 455 ? -31.463 -15.445 -20.434 1.00 18.05 455 LYS A C 1
ATOM 6964 O O . LYS A 1 455 ? -32.436 -15.792 -21.115 1.00 19.73 455 LYS A O 1
ATOM 6983 N N . VAL A 1 456 ? -30.361 -16.196 -20.339 1.00 16.15 456 VAL A N 1
ATOM 6984 C CA . VAL A 1 456 ? -30.288 -17.471 -21.041 1.00 17.02 456 VAL A CA 1
ATOM 6985 C C . VAL A 1 456 ? -31.217 -18.491 -20.395 1.00 17.76 456 VAL A C 1
ATOM 6986 O O . VAL A 1 456 ? -31.829 -19.326 -21.082 1.00 18.01 456 VAL A O 1
ATOM 6999 N N . THR A 1 457 ? -31.357 -18.432 -19.071 1.00 17.91 457 THR A N 1
ATOM 7000 C CA . THR A 1 457 ? -32.343 -19.281 -18.398 1.00 17.76 457 THR A CA 1
ATOM 7001 C C . THR A 1 457 ? -33.731 -19.076 -18.991 1.00 18.12 457 THR A C 1
ATOM 7002 O O . THR A 1 457 ? -34.435 -20.044 -19.300 1.00 18.86 457 THR A O 1
ATOM 7013 N N . ASP A 1 458 ? -34.133 -17.822 -19.174 1.00 18.62 458 ASP A N 1
ATOM 7014 C CA . ASP A 1 458 ? -35.449 -17.541 -19.736 1.00 21.57 458 ASP A CA 1
ATOM 7015 C C . ASP A 1 458 ? -35.570 -18.051 -21.169 1.00 19.91 458 ASP A C 1
ATOM 7016 O O . ASP A 1 458 ? -36.609 -18.602 -21.556 1.00 19.17 458 ASP A O 1
ATOM 7025 N N . GLU A 1 459 ? -34.526 -17.871 -21.975 1.00 18.73 459 GLU A N 1
ATOM 7026 C CA . GLU A 1 459 ? -34.559 -18.366 -23.344 1.00 19.00 459 GLU A CA 1
ATOM 7027 C C . GLU A 1 459 ? -34.757 -19.876 -23.364 1.00 18.98 459 GLU A C 1
ATOM 7028 O O . GLU A 1 459 ? -35.594 -20.402 -24.113 1.00 20.52 459 GLU A O 1
ATOM 7040 N N . LEU A 1 460 ? -33.983 -20.593 -22.545 1.00 18.99 460 LEU A N 1
ATOM 7041 C CA . LEU A 1 460 ? -34.084 -22.050 -22.513 1.00 19.27 460 LEU A CA 1
ATOM 7042 C C . LEU A 1 460 ? -35.428 -22.514 -21.968 1.00 20.95 460 LEU A C 1
ATOM 7043 O O . LEU A 1 460 ? -35.943 -23.559 -22.387 1.00 22.72 460 LEU A O 1
ATOM 7059 N N . THR A 1 461 ? -36.017 -21.763 -21.044 1.00 21.12 461 THR A N 1
ATOM 7060 C CA . THR A 1 461 ? -37.362 -22.096 -20.592 1.00 22.42 461 THR A CA 1
ATOM 7061 C C . THR A 1 461 ? -38.359 -21.977 -21.745 1.00 23.66 461 THR A C 1
ATOM 7062 O O . THR A 1 461 ? -39.146 -22.899 -22.016 1.00 24.85 461 THR A O 1
ATOM 7073 N N . ARG A 1 462 ? -38.310 -20.858 -22.466 1.00 24.98 462 ARG A N 1
ATOM 7074 C CA . ARG A 1 462 ? -39.268 -20.614 -23.530 1.00 25.78 462 ARG A CA 1
ATOM 7075 C C . ARG A 1 462 ? -39.114 -21.585 -24.687 1.00 26.13 462 ARG A C 1
ATOM 7076 O O . ARG A 1 462 ? -40.101 -21.895 -25.364 1.00 28.11 462 ARG A O 1
ATOM 7097 N N . SER A 1 463 ? -37.906 -22.050 -24.958 1.00 24.35 463 SER A N 1
ATOM 7098 C CA . SER A 1 463 ? -37.702 -22.977 -26.058 1.00 25.92 463 SER A CA 1
ATOM 7099 C C . SER A 1 463 ? -37.944 -24.436 -25.669 1.00 27.61 463 SER A C 1
ATOM 7100 O O . SER A 1 463 ? -37.873 -25.315 -26.537 1.00 28.49 463 SER A O 1
ATOM 7108 N N . GLY A 1 464 ? -38.226 -24.716 -24.400 1.00 26.47 464 GLY A N 1
ATOM 7109 C CA . GLY A 1 464 ? -38.494 -26.067 -23.950 1.00 27.64 464 GLY A CA 1
ATOM 7110 C C . GLY A 1 464 ? -37.270 -26.883 -23.589 1.00 28.73 464 GLY A C 1
ATOM 7111 O O . GLY A 1 464 ? -37.382 -28.105 -23.435 1.00 29.80 464 GLY A O 1
ATOM 7115 N N . ASP A 1 465 ? -36.106 -26.253 -23.460 1.00 29.53 465 ASP A N 1
ATOM 7116 C CA . ASP A 1 465 ? -34.857 -26.937 -23.144 1.00 29.05 465 ASP A CA 1
ATOM 7117 C C . ASP A 1 465 ? -34.528 -26.926 -21.658 1.00 31.77 465 ASP A C 1
ATOM 7118 O O . ASP A 1 465 ? -33.452 -27.401 -21.270 1.00 33.45 465 ASP A O 1
ATOM 7127 N N . LEU A 1 466 ? -35.415 -26.409 -20.819 1.00 32.77 466 LEU A N 1
ATOM 7128 C CA . LEU A 1 466 ? -35.175 -26.406 -19.380 1.00 36.30 466 LEU A CA 1
ATOM 7129 C C . LEU A 1 466 ? -36.478 -26.594 -18.619 1.00 39.66 466 LEU A C 1
ATOM 7130 O O . LEU A 1 466 ? -37.472 -25.914 -18.907 1.00 43.55 466 LEU A O 1
ATOM 7146 N N . SER B 2 2 ? 35.526 -7.163 -9.268 1.00 21.55 2 SER B N 1
ATOM 7147 C CA . SER B 2 2 ? 34.813 -6.016 -9.797 1.00 18.16 2 SER B CA 1
ATOM 7148 C C . SER B 2 2 ? 33.301 -6.144 -9.609 1.00 16.39 2 SER B C 1
ATOM 7149 O O . SER B 2 2 ? 32.792 -7.231 -9.328 1.00 17.75 2 SER B O 1
ATOM 7156 N N . GLN B 2 3 ? 32.592 -5.024 -9.791 1.00 16.15 3 GLN B N 1
ATOM 7157 C CA . GLN B 2 3 ? 31.137 -5.059 -9.765 1.00 17.00 3 GLN B CA 1
ATOM 7158 C C . GLN B 2 3 ? 30.602 -6.038 -10.798 1.00 17.10 3 GLN B C 1
ATOM 7159 O O . GLN B 2 3 ? 29.634 -6.766 -10.537 1.00 16.34 3 GLN B O 1
ATOM 7173 N N . HIS B 2 4 ? 31.233 -6.076 -11.973 1.00 18.19 4 HIS B N 1
ATOM 7174 C CA . HIS B 2 4 ? 30.839 -6.999 -13.033 1.00 16.06 4 HIS B CA 1
ATOM 7175 C C . HIS B 2 4 ? 30.934 -8.449 -12.572 1.00 14.38 4 HIS B C 1
ATOM 7176 O O . HIS B 2 4 ? 29.990 -9.233 -12.747 1.00 16.22 4 HIS B O 1
ATOM 7190 N N . GLN B 2 5 ? 32.076 -8.839 -12.007 1.00 14.70 5 GLN B N 1
ATOM 7191 C CA . GLN B 2 5 ? 32.194 -10.224 -11.562 1.00 16.85 5 GLN B CA 1
ATOM 7192 C C . GLN B 2 5 ? 31.261 -10.510 -10.393 1.00 15.27 5 GLN B C 1
ATOM 7193 O O . GLN B 2 5 ? 30.753 -11.624 -10.273 1.00 15.98 5 GLN B O 1
ATOM 7207 N N . ASN B 2 6 ? 31.012 -9.528 -9.520 1.00 15.98 6 ASN B N 1
ATOM 7208 C CA . ASN B 2 6 ? 30.053 -9.749 -8.438 1.00 16.69 6 ASN B CA 1
ATOM 7209 C C . ASN B 2 6 ? 28.652 -10.009 -8.992 1.00 14.85 6 ASN B C 1
ATOM 7210 O O . ASN B 2 6 ? 27.897 -10.821 -8.443 1.00 14.57 6 ASN B O 1
ATOM 7221 N N . LEU B 2 7 ? 28.284 -9.308 -10.076 1.00 15.38 7 LEU B N 1
ATOM 7222 C CA . LEU B 2 7 ? 26.995 -9.553 -10.720 1.00 15.49 7 LEU B CA 1
ATOM 7223 C C . LEU B 2 7 ? 26.940 -10.938 -11.341 1.00 16.27 7 LEU B C 1
ATOM 7224 O O . LEU B 2 7 ? 25.937 -11.651 -11.208 1.00 15.87 7 LEU B O 1
ATOM 7240 N N . ILE B 2 8 ? 28.014 -11.336 -12.023 1.00 15.59 8 ILE B N 1
ATOM 7241 C CA . ILE B 2 8 ? 28.086 -12.684 -12.577 1.00 15.48 8 ILE B CA 1
ATOM 7242 C C . ILE B 2 8 ? 27.935 -13.715 -11.467 1.00 15.74 8 ILE B C 1
ATOM 7243 O O . ILE B 2 8 ? 27.204 -14.699 -11.611 1.00 15.46 8 ILE B O 1
ATOM 7259 N N . ASP B 2 9 ? 28.624 -13.503 -10.340 1.00 15.38 9 ASP B N 1
ATOM 7260 C CA . ASP B 2 9 ? 28.574 -14.472 -9.252 1.00 15.30 9 ASP B CA 1
ATOM 7261 C C . ASP B 2 9 ? 27.178 -14.569 -8.648 1.00 15.16 9 ASP B C 1
ATOM 7262 O O . ASP B 2 9 ? 26.787 -15.645 -8.176 1.00 15.64 9 ASP B O 1
ATOM 7271 N N . ARG B 2 10 ? 26.415 -13.470 -8.648 1.00 14.48 10 ARG B N 1
ATOM 7272 C CA . ARG B 2 10 ? 25.009 -13.558 -8.264 1.00 14.36 10 ARG B CA 1
ATOM 7273 C C . ARG B 2 10 ? 24.257 -14.440 -9.243 1.00 14.19 10 ARG B C 1
ATOM 7274 O O . ARG B 2 10 ? 23.485 -15.323 -8.841 1.00 13.57 10 ARG B O 1
ATOM 7295 N N . ASP B 2 11 ? 24.513 -14.238 -10.540 1.00 13.46 11 ASP B N 1
ATOM 7296 C CA . ASP B 2 11 ? 23.825 -14.981 -11.589 1.00 13.88 11 ASP B CA 1
ATOM 7297 C C . ASP B 2 11 ? 24.142 -16.466 -11.522 1.00 14.25 11 ASP B C 1
ATOM 7298 O O . ASP B 2 11 ? 23.260 -17.301 -11.755 1.00 14.19 11 ASP B O 1
ATOM 7307 N N . ARG B 2 12 ? 25.386 -16.816 -11.171 1.00 15.24 12 ARG B N 1
ATOM 7308 C CA . ARG B 2 12 ? 25.769 -18.227 -11.054 1.00 15.32 12 ARG B CA 1
ATOM 7309 C C . ARG B 2 12 ? 24.870 -18.979 -10.084 1.00 14.17 12 ARG B C 1
ATOM 7310 O O . ARG B 2 12 ? 24.666 -20.188 -10.240 1.00 14.83 12 ARG B O 1
ATOM 7331 N N . LYS B 2 13 ? 24.344 -18.293 -9.067 1.00 13.51 13 LYS B N 1
ATOM 7332 C CA . LYS B 2 13 ? 23.539 -18.962 -8.059 1.00 14.92 13 LYS B CA 1
ATOM 7333 C C . LYS B 2 13 ? 22.069 -19.122 -8.464 1.00 12.47 13 LYS B C 1
ATOM 7334 O O . LYS B 2 13 ? 21.354 -19.870 -7.794 1.00 13.58 13 LYS B O 1
ATOM 7353 N N . VAL B 2 14 ? 21.600 -18.434 -9.510 1.00 13.31 14 VAL B N 1
ATOM 7354 C CA . VAL B 2 14 ? 20.158 -18.320 -9.720 1.00 12.90 14 VAL B CA 1
ATOM 7355 C C . VAL B 2 14 ? 19.690 -18.590 -11.142 1.00 12.34 14 VAL B C 1
ATOM 7356 O O . VAL B 2 14 ? 18.488 -18.856 -11.325 1.00 14.58 14 VAL B O 1
ATOM 7369 N N . THR B 2 15 ? 20.522 -18.514 -12.190 1.00 12.82 15 THR B N 1
ATOM 7370 C CA . THR B 2 15 ? 20.028 -18.640 -13.559 1.00 11.38 15 THR B CA 1
ATOM 7371 C C . THR B 2 15 ? 20.622 -19.850 -14.283 1.00 13.93 15 THR B C 1
ATOM 7372 O O . THR B 2 15 ? 21.838 -20.071 -14.253 1.00 14.49 15 THR B O 1
ATOM 7383 N N . PHE B 2 16 ? 19.741 -20.622 -14.934 1.00 13.32 16 PHE B N 1
ATOM 7384 C CA . PHE B 2 16 ? 20.077 -21.660 -15.919 1.00 11.91 16 PHE B CA 1
ATOM 7385 C C . PHE B 2 16 ? 20.076 -20.957 -17.265 1.00 13.12 16 PHE B C 1
ATOM 7386 O O . PHE B 2 16 ? 19.027 -20.484 -17.717 1.00 13.92 16 PHE B O 1
ATOM 7403 N N . HIS B 2 17 ? 21.262 -20.837 -17.875 1.00 13.20 17 HIS B N 1
ATOM 7404 C CA . HIS B 2 17 ? 21.423 -20.212 -19.181 1.00 12.63 17 HIS B CA 1
ATOM 7405 C C . HIS B 2 17 ? 21.403 -21.215 -20.332 1.00 11.66 17 HIS B C 1
ATOM 7406 O O . HIS B 2 17 ? 21.920 -22.324 -20.231 1.00 13.94 17 HIS B O 1
ATOM 7421 N N . ALA B 2 18 ? 20.843 -20.773 -21.449 1.00 13.69 18 ALA B N 1
ATOM 7422 C CA . ALA B 2 18 ? 20.937 -21.511 -22.701 1.00 12.69 18 ALA B CA 1
ATOM 7423 C C . ALA B 2 18 ? 22.388 -21.858 -23.016 1.00 13.22 18 ALA B C 1
ATOM 7424 O O . ALA B 2 18 ? 23.303 -21.064 -22.791 1.00 14.06 18 ALA B O 1
ATOM 7431 N N A SER B 2 19 ? 22.580 -23.057 -23.556 0.51 13.30 19 SER B N 1
ATOM 7432 N N B SER B 2 19 ? 22.581 -23.056 -23.559 0.49 12.70 19 SER B N 1
ATOM 7433 C CA A SER B 2 19 ? 23.861 -23.466 -24.136 0.51 15.26 19 SER B CA 1
ATOM 7434 C CA B SER B 2 19 ? 23.865 -23.472 -24.131 0.49 14.15 19 SER B CA 1
ATOM 7435 C C A SER B 2 19 ? 25.034 -23.175 -23.205 0.51 15.76 19 SER B C 1
ATOM 7436 C C B SER B 2 19 ? 25.041 -23.190 -23.203 0.49 15.21 19 SER B C 1
ATOM 7437 O O A SER B 2 19 ? 26.093 -22.708 -23.628 0.51 18.12 19 SER B O 1
ATOM 7438 O O B SER B 2 19 ? 26.112 -22.753 -23.631 0.49 17.08 19 SER B O 1
ATOM 7453 N N . THR B 2 20 ? 24.863 -23.493 -21.927 1.00 14.75 20 THR B N 1
ATOM 7454 C CA . THR B 2 20 ? 25.869 -23.217 -20.907 1.00 13.12 20 THR B CA 1
ATOM 7455 C C . THR B 2 20 ? 26.309 -24.510 -20.237 1.00 13.86 20 THR B C 1
ATOM 7456 O O . THR B 2 20 ? 25.517 -25.434 -20.061 1.00 13.86 20 THR B O 1
ATOM 7468 N N . HIS B 2 21 ? 27.591 -24.562 -19.884 1.00 14.74 21 HIS B N 1
ATOM 7469 C CA . HIS B 2 21 ? 28.120 -25.634 -19.052 1.00 14.32 21 HIS B CA 1
ATOM 7470 C C . HIS B 2 21 ? 27.590 -25.398 -17.641 1.00 14.99 21 HIS B C 1
ATOM 7471 O O . HIS B 2 21 ? 28.181 -24.653 -16.854 1.00 13.96 21 HIS B O 1
ATOM 7485 N N . LEU B 2 22 ? 26.441 -25.994 -17.331 1.00 13.27 22 LEU B N 1
ATOM 7486 C CA . LEU B 2 22 ? 25.699 -25.605 -16.134 1.00 13.33 22 LEU B CA 1
ATOM 7487 C C . LEU B 2 22 ? 26.518 -25.825 -14.869 1.00 14.33 22 LEU B C 1
ATOM 7488 O O . LEU B 2 22 ? 26.520 -24.977 -13.969 1.00 15.51 22 LEU B O 1
ATOM 7504 N N . ARG B 2 23 ? 27.236 -26.951 -14.779 1.00 14.21 23 ARG B N 1
ATOM 7505 C CA . ARG B 2 23 ? 28.055 -27.204 -13.595 1.00 15.11 23 ARG B CA 1
ATOM 7506 C C . ARG B 2 23 ? 29.160 -26.162 -13.463 1.00 15.72 23 ARG B C 1
ATOM 7507 O O . ARG B 2 23 ? 29.342 -25.555 -12.399 1.00 15.80 23 ARG B O 1
ATOM 7528 N N . ASP B 2 24 ? 29.955 -25.983 -14.527 1.00 15.70 24 ASP B N 1
ATOM 7529 C CA . ASP B 2 24 ? 31.100 -25.084 -14.426 1.00 16.49 24 ASP B CA 1
ATOM 7530 C C . ASP B 2 24 ? 30.652 -23.647 -14.182 1.00 16.10 24 ASP B C 1
ATOM 7531 O O . ASP B 2 24 ? 31.285 -22.913 -13.417 1.00 17.13 24 ASP B O 1
ATOM 7540 N N . PHE B 2 25 ? 29.543 -23.234 -14.783 1.00 15.59 25 PHE B N 1
ATOM 7541 C CA . PHE B 2 25 ? 29.078 -21.873 -14.538 1.00 14.98 25 PHE B CA 1
ATOM 7542 C C . PHE B 2 25 ? 28.624 -21.703 -13.095 1.00 14.29 25 PHE B C 1
ATOM 7543 O O . PHE B 2 25 ? 28.967 -20.709 -12.445 1.00 15.19 25 PHE B O 1
ATOM 7560 N N . ALA B 2 26 ? 27.858 -22.661 -12.572 1.00 15.22 26 ALA B N 1
ATOM 7561 C CA . ALA B 2 26 ? 27.369 -22.535 -11.202 1.00 15.68 26 ALA B CA 1
ATOM 7562 C C . ALA B 2 26 ? 28.506 -22.563 -10.199 1.00 16.22 26 ALA B C 1
ATOM 7563 O O . ALA B 2 26 ? 28.404 -21.948 -9.137 1.00 18.60 26 ALA B O 1
ATOM 7570 N N . HIS B 2 27 ? 29.593 -23.248 -10.520 1.00 15.96 27 HIS B N 1
ATOM 7571 C CA . HIS B 2 27 ? 30.697 -23.429 -9.582 1.00 17.63 27 HIS B CA 1
ATOM 7572 C C . HIS B 2 27 ? 31.837 -22.454 -9.789 1.00 19.07 27 HIS B C 1
ATOM 7573 O O . HIS B 2 27 ? 32.847 -22.550 -9.084 1.00 20.61 27 HIS B O 1
ATOM 7587 N N . GLY B 2 28 ? 31.707 -21.509 -10.712 1.00 19.24 28 GLY B N 1
ATOM 7588 C CA . GLY B 2 28 ? 32.686 -20.452 -10.860 1.00 21.55 28 GLY B CA 1
ATOM 7589 C C . GLY B 2 28 ? 33.804 -20.731 -11.827 1.00 22.26 28 GLY B C 1
ATOM 7590 O O . GLY B 2 28 ? 34.735 -19.922 -11.914 1.00 26.60 28 GLY B O 1
ATOM 7594 N N . GLU B 2 29 ? 33.746 -21.849 -12.552 1.00 22.38 29 GLU B N 1
ATOM 7595 C CA . GLU B 2 29 ? 34.839 -22.294 -13.402 1.00 26.74 29 GLU B CA 1
ATOM 7596 C C . GLU B 2 29 ? 34.643 -21.935 -14.868 1.00 27.02 29 GLU B C 1
ATOM 7597 O O . GLU B 2 29 ? 35.570 -22.110 -15.661 1.00 34.95 29 GLU B O 1
ATOM 7609 N N . ALA B 2 30 ? 33.462 -21.479 -15.252 1.00 21.56 30 ALA B N 1
ATOM 7610 C CA . ALA B 2 30 ? 33.206 -21.023 -16.608 1.00 19.88 30 ALA B CA 1
ATOM 7611 C C . ALA B 2 30 ? 32.896 -19.531 -16.575 1.00 17.60 30 ALA B C 1
ATOM 7612 O O . ALA B 2 30 ? 32.284 -19.043 -15.621 1.00 19.61 30 ALA B O 1
ATOM 7619 N N . PRO B 2 31 ? 33.288 -18.790 -17.599 1.00 17.38 31 PRO B N 1
ATOM 7620 C CA . PRO B 2 31 ? 33.089 -17.342 -17.575 1.00 17.49 31 PRO B CA 1
ATOM 7621 C C . PRO B 2 31 ? 31.645 -16.938 -17.805 1.00 17.29 31 PRO B C 1
ATOM 7622 O O . PRO B 2 31 ? 30.859 -17.638 -18.443 1.00 19.43 31 PRO B O 1
ATOM 7633 N N . GLY B 2 32 ? 31.326 -15.739 -17.307 1.00 17.12 32 GLY B N 1
ATOM 7634 C CA . GLY B 2 32 ? 30.111 -15.047 -17.656 1.00 17.53 32 GLY B CA 1
ATOM 7635 C C . GLY B 2 32 ? 30.419 -13.692 -18.271 1.00 16.52 32 GLY B C 1
ATOM 7636 O O . GLY B 2 32 ? 31.573 -13.242 -18.317 1.00 17.13 32 GLY B O 1
ATOM 7640 N N . ARG B 2 33 ? 29.358 -13.034 -18.751 1.00 14.39 33 ARG B N 1
ATOM 7641 C CA . ARG B 2 33 ? 29.501 -11.645 -19.172 1.00 14.93 33 ARG B CA 1
ATOM 7642 C C . ARG B 2 33 ? 28.143 -10.960 -19.106 1.00 14.95 33 ARG B C 1
ATOM 7643 O O . ARG B 2 33 ? 27.160 -11.471 -19.646 1.00 15.45 33 ARG B O 1
ATOM 7664 N N . VAL B 2 34 ? 28.089 -9.814 -18.442 1.00 15.05 34 VAL B N 1
ATOM 7665 C CA . VAL B 2 34 ? 26.866 -9.026 -18.338 1.00 15.14 34 VAL B CA 1
ATOM 7666 C C . VAL B 2 34 ? 26.915 -7.945 -19.404 1.00 15.42 34 VAL B C 1
ATOM 7667 O O . VAL B 2 34 ? 27.780 -7.059 -19.356 1.00 16.40 34 VAL B O 1
ATOM 7680 N N A MET B 2 35 ? 26.011 -8.017 -20.381 0.65 17.05 35 MET B N 1
ATOM 7681 N N B MET B 2 35 ? 25.998 -8.009 -20.368 0.35 16.30 35 MET B N 1
ATOM 7682 C CA A MET B 2 35 ? 25.921 -6.974 -21.395 0.65 17.26 35 MET B CA 1
ATOM 7683 C CA B MET B 2 35 ? 25.905 -6.982 -21.399 0.35 16.10 35 MET B CA 1
ATOM 7684 C C A MET B 2 35 ? 25.006 -5.860 -20.905 0.65 16.05 35 MET B C 1
ATOM 7685 C C B MET B 2 35 ? 24.995 -5.860 -20.916 0.35 16.03 35 MET B C 1
ATOM 7686 O O A MET B 2 35 ? 23.987 -6.113 -20.256 0.65 17.78 35 MET B O 1
ATOM 7687 O O B MET B 2 35 ? 23.955 -6.110 -20.300 0.35 17.05 35 MET B O 1
ATOM 7714 N N . ALA B 2 36 ? 25.402 -4.620 -21.185 1.00 16.91 36 ALA B N 1
ATOM 7715 C CA . ALA B 2 36 ? 24.752 -3.460 -20.582 1.00 18.11 36 ALA B CA 1
ATOM 7716 C C . ALA B 2 36 ? 24.367 -2.343 -21.535 1.00 18.73 36 ALA B C 1
ATOM 7717 O O . ALA B 2 36 ? 23.511 -1.516 -21.178 1.00 19.96 36 ALA B O 1
ATOM 7725 N N . GLY B 2 37 ? 24.941 -2.291 -22.725 1.00 17.01 37 GLY B N 1
ATOM 7726 C CA . GLY B 2 37 ? 24.609 -1.202 -23.626 1.00 16.42 37 GLY B CA 1
ATOM 7727 C C . GLY B 2 37 ? 25.009 -1.572 -25.035 1.00 16.96 37 GLY B C 1
ATOM 7728 O O . GLY B 2 37 ? 25.475 -2.685 -25.312 1.00 17.11 37 GLY B O 1
ATOM 7732 N N . GLY B 2 38 ? 24.824 -0.610 -25.931 1.00 16.50 38 GLY B N 1
ATOM 7733 C CA . GLY B 2 38 ? 25.201 -0.814 -27.315 1.00 16.95 38 GLY B CA 1
ATOM 7734 C C . GLY B 2 38 ? 24.574 0.196 -28.251 1.00 18.05 38 GLY B C 1
ATOM 7735 O O . GLY B 2 38 ? 23.494 0.723 -27.973 1.00 18.16 38 GLY B O 1
ATOM 7739 N N . GLU B 2 39 ? 25.251 0.459 -29.362 1.00 18.27 39 GLU B N 1
ATOM 7740 C CA . GLU B 2 39 ? 24.747 1.360 -30.388 1.00 19.79 39 GLU B CA 1
ATOM 7741 C C . GLU B 2 39 ? 25.310 0.904 -31.722 1.00 18.30 39 GLU B C 1
ATOM 7742 O O . GLU B 2 39 ? 26.492 0.572 -31.821 1.00 19.15 39 GLU B O 1
ATOM 7754 N N . GLY B 2 40 ? 24.464 0.885 -32.747 1.00 19.10 40 GLY B N 1
ATOM 7755 C CA . GLY B 2 40 ? 24.938 0.528 -34.068 1.00 17.13 40 GLY B CA 1
ATOM 7756 C C . GLY B 2 40 ? 25.382 -0.914 -34.118 1.00 16.21 40 GLY B C 1
ATOM 7757 O O . GLY B 2 40 ? 24.600 -1.815 -33.790 1.00 16.57 40 GLY B O 1
ATOM 7761 N N . ILE B 2 41 ? 26.642 -1.153 -34.516 1.00 17.83 41 ILE B N 1
ATOM 7762 C CA . ILE B 2 41 ? 27.165 -2.519 -34.560 1.00 17.89 41 ILE B CA 1
ATOM 7763 C C . ILE B 2 41 ? 27.900 -2.896 -33.286 1.00 17.53 41 ILE B C 1
ATOM 7764 O O . ILE B 2 41 ? 28.472 -3.996 -33.210 1.00 17.40 41 ILE B O 1
ATOM 7780 N N . HIS B 2 42 ? 27.911 -2.024 -32.282 1.00 17.95 42 HIS B N 1
ATOM 7781 C CA . HIS B 2 42 ? 28.687 -2.256 -31.074 1.00 18.34 42 HIS B CA 1
ATOM 7782 C C . HIS B 2 42 ? 27.798 -2.654 -29.898 1.00 17.48 42 HIS B C 1
ATOM 7783 O O . HIS B 2 42 ? 26.682 -2.148 -29.746 1.00 18.29 42 HIS B O 1
ATOM 7797 N N A VAL B 2 43 ? 28.301 -3.581 -29.090 0.36 17.84 43 VAL B N 1
ATOM 7798 N N B VAL B 2 43 ? 28.314 -3.555 -29.060 0.64 18.18 43 VAL B N 1
ATOM 7799 C CA A VAL B 2 43 ? 27.718 -3.906 -27.797 0.36 17.82 43 VAL B CA 1
ATOM 7800 C CA B VAL B 2 43 ? 27.680 -3.937 -27.799 0.64 18.13 43 VAL B CA 1
ATOM 7801 C C A VAL B 2 43 ? 28.731 -3.535 -26.725 0.36 18.01 43 VAL B C 1
ATOM 7802 C C B VAL B 2 43 ? 28.708 -3.810 -26.677 0.64 17.14 43 VAL B C 1
ATOM 7803 O O A VAL B 2 43 ? 29.925 -3.369 -26.992 0.36 17.38 43 VAL B O 1
ATOM 7804 O O B VAL B 2 43 ? 29.898 -4.084 -26.882 0.64 16.73 43 VAL B O 1
ATOM 7829 N N . VAL B 2 44 ? 28.242 -3.397 -25.495 1.00 19.03 44 VAL B N 1
ATOM 7830 C CA . VAL B 2 44 ? 29.092 -2.968 -24.388 1.00 17.13 44 VAL B CA 1
ATOM 7831 C C . VAL B 2 44 ? 28.737 -3.758 -23.141 1.00 16.98 44 VAL B C 1
ATOM 7832 O O . VAL B 2 44 ? 27.558 -3.881 -22.802 1.00 16.42 44 VAL B O 1
ATOM 7846 N N . ASP B 2 45 ? 29.761 -4.262 -22.439 1.00 16.60 45 ASP B N 1
ATOM 7847 C CA . ASP B 2 45 ? 29.548 -5.006 -21.205 1.00 16.62 45 ASP B CA 1
ATOM 7848 C C . ASP B 2 45 ? 29.530 -4.070 -19.989 1.00 17.34 45 ASP B C 1
ATOM 7849 O O . ASP B 2 45 ? 29.660 -2.845 -20.101 1.00 17.97 45 ASP B O 1
ATOM 7858 N N . LYS B 2 46 ? 29.330 -4.667 -18.812 1.00 17.32 46 LYS B N 1
ATOM 7859 C CA . LYS B 2 46 ? 29.167 -3.907 -17.582 1.00 20.37 46 LYS B CA 1
ATOM 7860 C C . LYS B 2 46 ? 30.416 -3.130 -17.192 1.00 20.18 46 LYS B C 1
ATOM 7861 O O . LYS B 2 46 ? 30.314 -2.167 -16.420 1.00 21.07 46 LYS B O 1
ATOM 7880 N N . ASP B 2 47 ? 31.588 -3.527 -17.672 1.00 21.03 47 ASP B N 1
ATOM 7881 C CA . ASP B 2 47 ? 32.810 -2.777 -17.414 1.00 20.88 47 ASP B CA 1
ATOM 7882 C C . ASP B 2 47 ? 33.015 -1.635 -18.401 1.00 22.05 47 ASP B C 1
ATOM 7883 O O . ASP B 2 47 ? 33.988 -0.886 -18.275 1.00 24.50 47 ASP B O 1
ATOM 7892 N N . GLY B 2 48 ? 32.155 -1.519 -19.413 1.00 21.44 48 GLY B N 1
ATOM 7893 C CA . GLY B 2 48 ? 32.359 -0.560 -20.475 1.00 21.72 48 GLY B CA 1
ATOM 7894 C C . GLY B 2 48 ? 33.216 -1.057 -21.619 1.00 20.29 48 GLY B C 1
ATOM 7895 O O . GLY B 2 48 ? 33.592 -0.261 -22.490 1.00 22.48 48 GLY B O 1
ATOM 7899 N N . ARG B 2 49 ? 33.555 -2.339 -21.634 1.00 20.35 49 ARG B N 1
ATOM 7900 C CA . ARG B 2 49 ? 34.318 -2.893 -22.743 1.00 18.87 49 ARG B CA 1
ATOM 7901 C C . ARG B 2 49 ? 33.405 -3.037 -23.958 1.00 19.25 49 ARG B C 1
ATOM 7902 O O . ARG B 2 49 ? 32.310 -3.608 -23.866 1.00 19.91 49 ARG B O 1
ATOM 7923 N N . GLU B 2 50 ? 33.861 -2.509 -25.090 1.00 20.90 50 GLU B N 1
ATOM 7924 C CA . GLU B 2 50 ? 33.039 -2.353 -26.283 1.00 20.75 50 GLU B CA 1
ATOM 7925 C C . GLU B 2 50 ? 33.499 -3.329 -27.354 1.00 18.88 50 GLU B C 1
ATOM 7926 O O . GLU B 2 50 ? 34.691 -3.389 -27.680 1.00 21.29 50 GLU B O 1
ATOM 7938 N N . PHE B 2 51 ? 32.545 -4.069 -27.920 1.00 16.71 51 PHE B N 1
ATOM 7939 C CA . PHE B 2 51 ? 32.820 -5.084 -28.926 1.00 17.41 51 PHE B CA 1
ATOM 7940 C C . PHE B 2 51 ? 32.110 -4.726 -30.219 1.00 17.08 51 PHE B C 1
ATOM 7941 O O . PHE B 2 51 ? 30.993 -4.208 -30.197 1.00 18.35 51 PHE B O 1
ATOM 7958 N N . ILE B 2 52 ? 32.738 -5.022 -31.352 1.00 16.84 52 ILE B N 1
ATOM 7959 C CA . ILE B 2 52 ? 31.990 -5.116 -32.601 1.00 17.18 52 ILE B CA 1
ATOM 7960 C C . ILE B 2 52 ? 31.261 -6.451 -32.575 1.00 15.44 52 ILE B C 1
ATOM 7961 O O . ILE B 2 52 ? 31.890 -7.506 -32.420 1.00 17.08 52 ILE B O 1
ATOM 7977 N N . ASP B 2 53 ? 29.931 -6.409 -32.697 1.00 15.93 53 ASP B N 1
ATOM 7978 C CA . ASP B 2 53 ? 29.143 -7.641 -32.720 1.00 14.78 53 ASP B CA 1
ATOM 7979 C C . ASP B 2 53 ? 28.993 -8.095 -34.165 1.00 17.00 53 ASP B C 1
ATOM 7980 O O . ASP B 2 53 ? 28.050 -7.727 -34.870 1.00 16.51 53 ASP B O 1
ATOM 7989 N N . GLY B 2 54 ? 29.920 -8.946 -34.591 1.00 15.64 54 GLY B N 1
ATOM 7990 C CA . GLY B 2 54 ? 29.851 -9.521 -35.906 1.00 15.24 54 GLY B CA 1
ATOM 7991 C C . GLY B 2 54 ? 28.785 -10.577 -36.088 1.00 16.13 54 GLY B C 1
ATOM 7992 O O . GLY B 2 54 ? 28.672 -11.100 -37.194 1.00 16.50 54 GLY B O 1
ATOM 7996 N N . PHE B 2 55 ? 27.988 -10.871 -35.053 1.00 15.45 55 PHE B N 1
ATOM 7997 C CA . PHE B 2 55 ? 26.916 -11.853 -35.160 1.00 15.40 55 PHE B CA 1
ATOM 7998 C C . PHE B 2 55 ? 25.540 -11.260 -34.888 1.00 14.89 55 PHE B C 1
ATOM 7999 O O . PHE B 2 55 ? 24.561 -12.007 -34.880 1.00 15.01 55 PHE B O 1
ATOM 8016 N N . ALA B 2 56 ? 25.439 -9.949 -34.656 1.00 14.91 56 ALA B N 1
ATOM 8017 C CA . ALA B 2 56 ? 24.154 -9.278 -34.442 1.00 14.43 56 ALA B CA 1
ATOM 8018 C C . ALA B 2 56 ? 23.294 -10.039 -33.434 1.00 14.72 56 ALA B C 1
ATOM 8019 O O . ALA B 2 56 ? 22.133 -10.361 -33.683 1.00 14.16 56 ALA B O 1
ATOM 8026 N N . GLY B 2 57 ? 23.860 -10.297 -32.267 1.00 14.95 57 GLY B N 1
ATOM 8027 C CA . GLY B 2 57 ? 23.175 -11.086 -31.265 1.00 14.84 57 GLY B CA 1
ATOM 8028 C C . GLY B 2 57 ? 23.270 -12.542 -31.659 1.00 14.93 57 GLY B C 1
ATOM 8029 O O . GLY B 2 57 ? 24.311 -13.183 -31.499 1.00 15.49 57 GLY B O 1
ATOM 8033 N N . LEU B 2 58 ? 22.162 -13.067 -32.197 1.00 14.83 58 LEU B N 1
ATOM 8034 C CA . LEU B 2 58 ? 22.111 -14.375 -32.866 1.00 14.11 58 LEU B CA 1
ATOM 8035 C C . LEU B 2 58 ? 21.384 -14.154 -34.197 1.00 14.73 58 LEU B C 1
ATOM 8036 O O . LEU B 2 58 ? 20.195 -14.452 -34.331 1.00 14.97 58 LEU B O 1
ATOM 8052 N N . TYR B 2 59 ? 22.099 -13.600 -35.172 1.00 14.35 59 TYR B N 1
ATOM 8053 C CA . TYR B 2 59 ? 21.541 -13.298 -36.490 1.00 15.23 59 TYR B CA 1
ATOM 8054 C C . TYR B 2 59 ? 20.263 -12.451 -36.392 1.00 15.02 59 TYR B C 1
ATOM 8055 O O . TYR B 2 59 ? 19.329 -12.629 -37.182 1.00 16.41 59 TYR B O 1
ATOM 8073 N N . CYS B 2 60 ? 20.167 -11.539 -35.425 1.00 14.36 60 CYS B N 1
ATOM 8074 C CA . CYS B 2 60 ? 18.858 -10.949 -35.193 1.00 14.97 60 CYS B CA 1
ATOM 8075 C C . CYS B 2 60 ? 18.822 -9.459 -34.926 1.00 15.05 60 CYS B C 1
ATOM 8076 O O . CYS B 2 60 ? 17.777 -8.862 -35.189 1.00 16.37 60 CYS B O 1
ATOM 8084 N N . VAL B 2 61 ? 19.884 -8.816 -34.458 1.00 13.31 61 VAL B N 1
ATOM 8085 C CA . VAL B 2 61 ? 19.823 -7.380 -34.201 1.00 14.42 61 VAL B CA 1
ATOM 8086 C C . VAL B 2 61 ? 20.109 -6.666 -35.516 1.00 15.44 61 VAL B C 1
ATOM 8087 O O . VAL B 2 61 ? 21.144 -6.021 -35.688 1.00 15.88 61 VAL B O 1
ATOM 8100 N N . ASN B 2 62 ? 19.171 -6.777 -36.450 1.00 15.34 62 ASN B N 1
ATOM 8101 C CA . ASN B 2 62 ? 19.466 -6.493 -37.849 1.00 15.22 62 ASN B CA 1
ATOM 8102 C C . ASN B 2 62 ? 19.551 -5.003 -38.149 1.00 15.48 62 ASN B C 1
ATOM 8103 O O . ASN B 2 62 ? 20.364 -4.619 -38.987 1.00 16.18 62 ASN B O 1
ATOM 8114 N N . ILE B 2 63 ? 18.758 -4.164 -37.482 1.00 16.17 63 ILE B N 1
ATOM 8115 C CA . ILE B 2 63 ? 18.843 -2.720 -37.674 1.00 16.13 63 ILE B CA 1
ATOM 8116 C C . ILE B 2 63 ? 19.874 -2.069 -36.754 1.00 17.29 63 ILE B C 1
ATOM 8117 O O . ILE B 2 63 ? 20.007 -0.847 -36.725 1.00 17.65 63 ILE B O 1
ATOM 8133 N N . GLY B 2 64 ? 20.613 -2.872 -36.007 1.00 17.40 64 GLY B N 1
ATOM 8134 C CA . GLY B 2 64 ? 21.590 -2.348 -35.071 1.00 16.82 64 GLY B CA 1
ATOM 8135 C C . GLY B 2 64 ? 21.020 -2.097 -33.681 1.00 17.05 64 GLY B C 1
ATOM 8136 O O . GLY B 2 64 ? 19.802 -2.087 -33.445 1.00 16.82 64 GLY B O 1
ATOM 8140 N N . TYR B 2 65 ? 21.948 -1.902 -32.750 1.00 16.45 65 TYR B N 1
ATOM 8141 C CA . TYR B 2 65 ? 21.647 -1.646 -31.351 1.00 16.96 65 TYR B CA 1
ATOM 8142 C C . TYR B 2 65 ? 21.277 -0.187 -31.093 1.00 16.86 65 TYR B C 1
ATOM 8143 O O . TYR B 2 65 ? 21.683 0.733 -31.824 1.00 17.71 65 TYR B O 1
ATOM 8161 N N . GLY B 2 66 ? 20.509 0.032 -30.028 1.00 18.47 66 GLY B N 1
ATOM 8162 C CA . GLY B 2 66 ? 20.316 1.379 -29.525 1.00 18.37 66 GLY B CA 1
ATOM 8163 C C . GLY B 2 66 ? 19.293 2.200 -30.280 1.00 17.21 66 GLY B C 1
ATOM 8164 O O . GLY B 2 66 ? 19.378 3.434 -30.275 1.00 20.14 66 GLY B O 1
ATOM 8168 N N . ARG B 2 67 ? 18.315 1.547 -30.908 1.00 17.79 67 ARG B N 1
ATOM 8169 C CA . ARG B 2 67 ? 17.309 2.238 -31.716 1.00 19.29 67 ARG B CA 1
ATOM 8170 C C . ARG B 2 67 ? 16.241 2.825 -30.809 1.00 19.81 67 ARG B C 1
ATOM 8171 O O . ARG B 2 67 ? 15.224 2.189 -30.510 1.00 19.86 67 ARG B O 1
ATOM 8192 N N . THR B 2 68 ? 16.453 4.076 -30.389 1.00 21.09 68 THR B N 1
ATOM 8193 C CA . THR B 2 68 ? 15.451 4.743 -29.572 1.00 22.52 68 THR B CA 1
ATOM 8194 C C . THR B 2 68 ? 14.133 4.860 -30.317 1.00 19.62 68 THR B C 1
ATOM 8195 O O . THR B 2 68 ? 13.068 4.900 -29.697 1.00 19.33 68 THR B O 1
ATOM 8206 N N . GLU B 2 69 ? 14.183 4.909 -31.648 1.00 18.49 69 GLU B N 1
ATOM 8207 C CA . GLU B 2 69 ? 12.959 4.970 -32.427 1.00 20.06 69 GLU B CA 1
ATOM 8208 C C . GLU B 2 69 ? 12.061 3.771 -32.130 1.00 19.68 69 GLU B C 1
ATOM 8209 O O . GLU B 2 69 ? 10.835 3.911 -32.016 1.00 19.00 69 GLU B O 1
ATOM 8221 N N . VAL B 2 70 ? 12.649 2.580 -31.998 1.00 17.58 70 VAL B N 1
ATOM 8222 C CA . VAL B 2 70 ? 11.850 1.391 -31.692 1.00 16.39 70 VAL B CA 1
ATOM 8223 C C . VAL B 2 70 ? 11.367 1.421 -30.246 1.00 16.10 70 VAL B C 1
ATOM 8224 O O . VAL B 2 70 ? 10.215 1.065 -29.949 1.00 16.17 70 VAL B O 1
ATOM 8237 N N . ALA B 2 71 ? 12.227 1.854 -29.321 1.00 18.46 71 ALA B N 1
ATOM 8238 C CA . ALA B 2 71 ? 11.795 2.010 -27.934 1.00 19.18 71 ALA B CA 1
ATOM 8239 C C . ALA B 2 71 ? 10.595 2.948 -27.842 1.00 19.44 71 ALA B C 1
ATOM 8240 O O . ALA B 2 71 ? 9.650 2.683 -27.088 1.00 19.43 71 ALA B O 1
ATOM 8247 N N . GLU B 2 72 ? 10.616 4.046 -28.607 1.00 18.05 72 GLU B N 1
ATOM 8248 C CA . GLU B 2 72 ? 9.519 5.002 -28.556 1.00 19.26 72 GLU B CA 1
ATOM 8249 C C . GLU B 2 72 ? 8.236 4.415 -29.132 1.00 17.77 72 GLU B C 1
ATOM 8250 O O . GLU B 2 72 ? 7.145 4.693 -28.615 1.00 17.97 72 GLU B O 1
ATOM 8262 N N . ALA B 2 73 ? 8.339 3.622 -30.209 1.00 18.20 73 ALA B N 1
ATOM 8263 C CA . ALA B 2 73 ? 7.145 2.984 -30.756 1.00 18.85 73 ALA B CA 1
ATOM 8264 C C . ALA B 2 73 ? 6.542 2.004 -29.752 1.00 18.32 73 ALA B C 1
ATOM 8265 O O . ALA B 2 73 ? 5.317 1.910 -29.620 1.00 18.90 73 ALA B O 1
ATOM 8272 N N . ILE B 2 74 ? 7.389 1.249 -29.059 1.00 15.57 74 ILE B N 1
ATOM 8273 C CA . ILE B 2 74 ? 6.905 0.340 -28.028 1.00 15.66 74 ILE B CA 1
ATOM 8274 C C . ILE B 2 74 ? 6.208 1.139 -26.940 1.00 16.20 74 ILE B C 1
ATOM 8275 O O . ILE B 2 74 ? 5.110 0.789 -26.489 1.00 16.48 74 ILE B O 1
ATOM 8291 N N . HIS B 2 75 ? 6.837 2.233 -26.516 1.00 17.19 75 HIS B N 1
ATOM 8292 C CA . HIS B 2 75 ? 6.295 3.030 -25.426 1.00 17.67 75 HIS B CA 1
ATOM 8293 C C . HIS B 2 75 ? 4.964 3.673 -25.798 1.00 17.63 75 HIS B C 1
ATOM 8294 O O . HIS B 2 75 ? 4.024 3.659 -24.990 1.00 17.74 75 HIS B O 1
ATOM 8308 N N . ARG B 2 76 ? 4.861 4.238 -27.003 1.00 18.81 76 ARG B N 1
ATOM 8309 C CA . ARG B 2 76 ? 3.597 4.814 -27.451 1.00 19.25 76 ARG B CA 1
ATOM 8310 C C . ARG B 2 76 ? 2.471 3.786 -27.380 1.00 18.12 76 ARG B C 1
ATOM 8311 O O . ARG B 2 76 ? 1.362 4.082 -26.906 1.00 19.18 76 ARG B O 1
ATOM 8332 N N . GLN B 2 77 ? 2.731 2.562 -27.843 1.00 16.33 77 GLN B N 1
ATOM 8333 C CA . GLN B 2 77 ? 1.685 1.552 -27.800 1.00 16.04 77 GLN B CA 1
ATOM 8334 C C . GLN B 2 77 ? 1.408 1.112 -26.376 1.00 17.08 77 GLN B C 1
ATOM 8335 O O . GLN B 2 77 ? 0.263 0.804 -26.050 1.00 17.98 77 GLN B O 1
ATOM 8349 N N . ALA B 2 78 ? 2.429 1.083 -25.512 1.00 16.61 78 ALA B N 1
ATOM 8350 C CA . ALA B 2 78 ? 2.206 0.662 -24.134 1.00 18.61 78 ALA B CA 1
ATOM 8351 C C . ALA B 2 78 ? 1.311 1.650 -23.397 1.00 19.98 78 ALA B C 1
ATOM 8352 O O . ALA B 2 78 ? 0.600 1.257 -22.466 1.00 22.49 78 ALA B O 1
ATOM 8359 N N . LEU B 2 79 ? 1.326 2.926 -23.794 1.00 20.31 79 LEU B N 1
ATOM 8360 C CA . LEU B 2 79 ? 0.455 3.903 -23.156 1.00 22.49 79 LEU B CA 1
ATOM 8361 C C . LEU B 2 79 ? -0.986 3.803 -23.646 1.00 21.43 79 LEU B C 1
ATOM 8362 O O . LEU B 2 79 ? -1.881 4.368 -23.004 1.00 23.65 79 LEU B O 1
ATOM 8378 N N . GLU B 2 80 ? -1.228 3.075 -24.738 1.00 21.43 80 GLU B N 1
ATOM 8379 C CA . GLU B 2 80 ? -2.576 2.800 -25.222 1.00 20.88 80 GLU B CA 1
ATOM 8380 C C . GLU B 2 80 ? -3.058 1.447 -24.699 1.00 20.63 80 GLU B C 1
ATOM 8381 O O . GLU B 2 80 ? -4.026 1.373 -23.927 1.00 19.68 80 GLU B O 1
ATOM 8393 N N . LEU B 2 81 ? -2.389 0.375 -25.124 1.00 19.16 81 LEU B N 1
ATOM 8394 C CA . LEU B 2 81 ? -2.717 -0.983 -24.692 1.00 17.06 81 LEU B CA 1
ATOM 8395 C C . LEU B 2 81 ? -1.508 -1.870 -24.943 1.00 17.22 81 LEU B C 1
ATOM 8396 O O . LEU B 2 81 ? -1.148 -2.119 -26.100 1.00 17.65 81 LEU B O 1
ATOM 8412 N N . ALA B 2 82 ? -0.923 -2.388 -23.867 1.00 15.84 82 ALA B N 1
ATOM 8413 C CA . ALA B 2 82 ? 0.204 -3.305 -23.996 1.00 16.58 82 ALA B CA 1
ATOM 8414 C C . ALA B 2 82 ? -0.241 -4.671 -24.491 1.00 15.93 82 ALA B C 1
ATOM 8415 O O . ALA B 2 82 ? 0.454 -5.285 -25.316 1.00 15.77 82 ALA B O 1
ATOM 8422 N N . TYR B 2 83 ? -1.396 -5.149 -24.013 1.00 14.65 83 TYR B N 1
ATOM 8423 C CA . TYR B 2 83 ? -1.838 -6.504 -24.306 1.00 12.72 83 TYR B CA 1
ATOM 8424 C C . TYR B 2 83 ? -3.335 -6.681 -24.100 1.00 12.28 83 TYR B C 1
ATOM 8425 O O . TYR B 2 83 ? -3.889 -6.262 -23.085 1.00 13.70 83 TYR B O 1
ATOM 8443 N N . TYR B 2 84 ? -3.960 -7.361 -25.052 1.00 13.96 84 TYR B N 1
ATOM 8444 C CA . TYR B 2 84 ? -5.183 -8.122 -24.853 1.00 12.20 84 TYR B CA 1
ATOM 8445 C C . TYR B 2 84 ? -5.000 -9.359 -25.729 1.00 12.41 84 TYR B C 1
ATOM 8446 O O . TYR B 2 84 ? -4.159 -9.366 -26.633 1.00 13.57 84 TYR B O 1
ATOM 8464 N N . HIS B 2 85 ? -5.744 -10.420 -25.452 1.00 13.05 85 HIS B N 1
ATOM 8465 C CA . HIS B 2 85 ? -5.601 -11.617 -26.281 1.00 12.29 85 HIS B CA 1
ATOM 8466 C C . HIS B 2 85 ? -6.068 -11.337 -27.705 1.00 13.44 85 HIS B C 1
ATOM 8467 O O . HIS B 2 85 ? -6.801 -10.368 -27.974 1.00 15.03 85 HIS B O 1
ATOM 8481 N N . THR B 2 86 ? -5.599 -12.173 -28.644 1.00 13.43 86 THR B N 1
ATOM 8482 C CA . THR B 2 86 ? -6.072 -12.112 -30.032 1.00 14.53 86 THR B CA 1
ATOM 8483 C C . THR B 2 86 ? -6.734 -13.426 -30.451 1.00 13.56 86 THR B C 1
ATOM 8484 O O . THR B 2 86 ? -6.612 -13.884 -31.607 1.00 14.52 86 THR B O 1
ATOM 8495 N N . TYR B 2 87 ? -7.449 -14.031 -29.517 1.00 13.19 87 TYR B N 1
ATOM 8496 C CA . TYR B 2 87 ? -8.261 -15.213 -29.751 1.00 12.10 87 TYR B CA 1
ATOM 8497 C C . TYR B 2 87 ? -9.651 -14.821 -30.250 1.00 14.75 87 TYR B C 1
ATOM 8498 O O . TYR B 2 87 ? -10.115 -13.701 -30.046 1.00 14.54 87 TYR B O 1
ATOM 8516 N N . VAL B 2 88 ? -10.314 -15.769 -30.906 1.00 14.75 88 VAL B N 1
ATOM 8517 C CA . VAL B 2 88 ? -11.710 -15.627 -31.325 1.00 16.40 88 VAL B CA 1
ATOM 8518 C C . VAL B 2 88 ? -11.965 -14.276 -32.000 1.00 15.12 88 VAL B C 1
ATOM 8519 O O . VAL B 2 88 ? -12.867 -13.518 -31.604 1.00 15.51 88 VAL B O 1
ATOM 8532 N N . GLY B 2 89 ? -11.173 -13.977 -33.035 1.00 14.45 89 GLY B N 1
ATOM 8533 C CA . GLY B 2 89 ? -11.375 -12.783 -33.840 1.00 14.84 89 GLY B CA 1
ATOM 8534 C C . GLY B 2 89 ? -11.010 -11.469 -33.185 1.00 14.12 89 GLY B C 1
ATOM 8535 O O . GLY B 2 89 ? -11.297 -10.412 -33.757 1.00 15.48 89 GLY B O 1
ATOM 8539 N N . HIS B 2 90 ? -10.411 -11.491 -32.001 1.00 15.28 90 HIS B N 1
ATOM 8540 C CA . HIS B 2 90 ? -9.967 -10.255 -31.360 1.00 14.29 90 HIS B CA 1
ATOM 8541 C C . HIS B 2 90 ? -8.600 -9.862 -31.919 1.00 13.88 90 HIS B C 1
ATOM 8542 O O . HIS B 2 90 ? -7.758 -10.720 -32.219 1.00 14.13 90 HIS B O 1
ATOM 8556 N N . SER B 2 91 ? -8.379 -8.559 -32.040 1.00 14.43 91 SER B N 1
ATOM 8557 C CA . SER B 2 91 ? -7.167 -8.045 -32.660 1.00 14.74 91 SER B CA 1
ATOM 8558 C C . SER B 2 91 ? -6.764 -6.735 -31.981 1.00 14.68 91 SER B C 1
ATOM 8559 O O . SER B 2 91 ? -7.462 -6.220 -31.112 1.00 16.07 91 SER B O 1
ATOM 8567 N N . ASN B 2 92 ? -5.610 -6.218 -32.379 1.00 15.53 92 ASN B N 1
ATOM 8568 C CA . ASN B 2 92 ? -5.190 -4.861 -32.034 1.00 14.82 92 ASN B CA 1
ATOM 8569 C C . ASN B 2 92 ? -4.668 -4.214 -33.309 1.00 15.57 92 ASN B C 1
ATOM 8570 O O . ASN B 2 92 ? -4.318 -4.896 -34.276 1.00 15.26 92 ASN B O 1
ATOM 8581 N N . GLU B 2 93 ? -4.664 -2.896 -33.334 1.00 16.37 93 GLU B N 1
ATOM 8582 C CA . GLU B 2 93 ? -4.343 -2.188 -34.569 1.00 17.46 93 GLU B CA 1
ATOM 8583 C C . GLU B 2 93 ? -2.922 -2.462 -35.052 1.00 17.99 93 GLU B C 1
ATOM 8584 O O . GLU B 2 93 ? -2.747 -2.723 -36.258 1.00 18.57 93 GLU B O 1
ATOM 8596 N N . PRO B 2 94 ? -1.888 -2.433 -34.208 1.00 16.65 94 PRO B N 1
ATOM 8597 C CA . PRO B 2 94 ? -0.556 -2.782 -34.723 1.00 15.21 94 PRO B CA 1
ATOM 8598 C C . PRO B 2 94 ? -0.498 -4.170 -35.340 1.00 14.93 94 PRO B C 1
ATOM 8599 O O . PRO B 2 94 ? 0.181 -4.364 -36.362 1.00 16.18 94 PRO B O 1
ATOM 8610 N N A GLN B 2 95 ? -1.218 -5.137 -34.767 0.46 15.21 95 GLN B N 1
ATOM 8611 N N B GLN B 2 95 ? -1.196 -5.152 -34.744 0.54 15.54 95 GLN B N 1
ATOM 8612 C CA A GLN B 2 95 ? -1.187 -6.501 -35.285 0.46 15.49 95 GLN B CA 1
ATOM 8613 C CA B GLN B 2 95 ? -1.196 -6.509 -35.289 0.54 16.42 95 GLN B CA 1
ATOM 8614 C C A GLN B 2 95 ? -1.825 -6.589 -36.667 0.46 16.00 95 GLN B C 1
ATOM 8615 C C B GLN B 2 95 ? -1.776 -6.528 -36.698 0.54 16.83 95 GLN B C 1
ATOM 8616 O O A GLN B 2 95 ? -1.355 -7.347 -37.525 0.46 15.55 95 GLN B O 1
ATOM 8617 O O B GLN B 2 95 ? -1.239 -7.192 -37.594 0.54 16.89 95 GLN B O 1
ATOM 8644 N N . ILE B 2 96 ? -2.881 -5.811 -36.907 1.00 16.40 96 ILE B N 1
ATOM 8645 C CA . ILE B 2 96 ? -3.518 -5.782 -38.219 1.00 15.42 96 ILE B CA 1
ATOM 8646 C C . ILE B 2 96 ? -2.567 -5.184 -39.243 1.00 15.85 96 ILE B C 1
ATOM 8647 O O . ILE B 2 96 ? -2.344 -5.748 -40.325 1.00 16.34 96 ILE B O 1
ATOM 8664 N N . GLN B 2 97 ? -1.980 -4.033 -38.899 1.00 16.16 97 GLN B N 1
ATOM 8665 C CA . GLN B 2 97 ? -1.047 -3.357 -39.791 1.00 16.49 97 GLN B CA 1
ATOM 8666 C C . GLN B 2 97 ? 0.153 -4.243 -40.090 1.00 16.43 97 GLN B C 1
ATOM 8667 O O . GLN B 2 97 ? 0.626 -4.283 -41.234 1.00 16.94 97 GLN B O 1
ATOM 8681 N N . LEU B 2 98 ? 0.649 -4.971 -39.084 1.00 15.25 98 LEU B N 1
ATOM 8682 C CA . LEU B 2 98 ? 1.854 -5.772 -39.306 1.00 14.91 98 LEU B CA 1
ATOM 8683 C C . LEU B 2 98 ? 1.561 -6.975 -40.197 1.00 15.73 98 LEU B C 1
ATOM 8684 O O . LEU B 2 98 ? 2.402 -7.364 -41.016 1.00 15.68 98 LEU B O 1
ATOM 8700 N N . SER B 2 99 ? 0.381 -7.578 -40.061 1.00 14.54 99 SER B N 1
ATOM 8701 C CA . SER B 2 99 ? 0.026 -8.667 -40.963 1.00 13.41 99 SER B CA 1
ATOM 8702 C C . SER B 2 99 ? 0.068 -8.196 -42.414 1.00 15.85 99 SER B C 1
ATOM 8703 O O . SER B 2 99 ? 0.630 -8.880 -43.283 1.00 15.59 99 SER B O 1
ATOM 8711 N N . GLU B 2 100 ? -0.505 -7.024 -42.680 1.00 15.96 100 GLU B N 1
ATOM 8712 C CA . GLU B 2 100 ? -0.462 -6.454 -44.019 1.00 15.41 100 GLU B CA 1
ATOM 8713 C C . GLU B 2 100 ? 0.980 -6.258 -44.487 1.00 17.04 100 GLU B C 1
ATOM 8714 O O . GLU B 2 100 ? 1.329 -6.621 -45.618 1.00 17.11 100 GLU B O 1
ATOM 8726 N N . LYS B 2 101 ? 1.829 -5.680 -43.639 1.00 16.71 101 LYS B N 1
ATOM 8727 C CA . LYS B 2 101 ? 3.204 -5.401 -44.049 1.00 17.00 101 LYS B CA 1
ATOM 8728 C C . LYS B 2 101 ? 3.976 -6.696 -44.305 1.00 16.01 101 LYS B C 1
ATOM 8729 O O . LYS B 2 101 ? 4.769 -6.782 -45.258 1.00 17.11 101 LYS B O 1
ATOM 8748 N N . ILE B 2 102 ? 3.797 -7.696 -43.436 1.00 15.55 102 ILE B N 1
ATOM 8749 C CA . ILE B 2 102 ? 4.477 -8.972 -43.620 1.00 15.12 102 ILE B CA 1
ATOM 8750 C C . ILE B 2 102 ? 4.089 -9.601 -44.946 1.00 14.51 102 ILE B C 1
ATOM 8751 O O . ILE B 2 102 ? 4.941 -10.076 -45.693 1.00 16.71 102 ILE B O 1
ATOM 8767 N N . LEU B 2 103 ? 2.794 -9.639 -45.247 1.00 14.55 103 LEU B N 1
ATOM 8768 C CA . LEU B 2 103 ? 2.355 -10.268 -46.484 1.00 16.22 103 LEU B CA 1
ATOM 8769 C C . LEU B 2 103 ? 2.839 -9.502 -47.706 1.00 18.00 103 LEU B C 1
ATOM 8770 O O . LEU B 2 103 ? 3.161 -10.118 -48.734 1.00 19.97 103 LEU B O 1
ATOM 8786 N N . GLU B 2 104 ? 2.903 -8.175 -47.612 1.00 17.63 104 GLU B N 1
ATOM 8787 C CA . GLU B 2 104 ? 3.423 -7.371 -48.707 1.00 18.24 104 GLU B CA 1
ATOM 8788 C C . GLU B 2 104 ? 4.857 -7.758 -49.025 1.00 18.56 104 GLU B C 1
ATOM 8789 O O . GLU B 2 104 ? 5.249 -7.823 -50.201 1.00 19.82 104 GLU B O 1
ATOM 8801 N N . LEU B 2 105 ? 5.661 -8.000 -47.987 1.00 1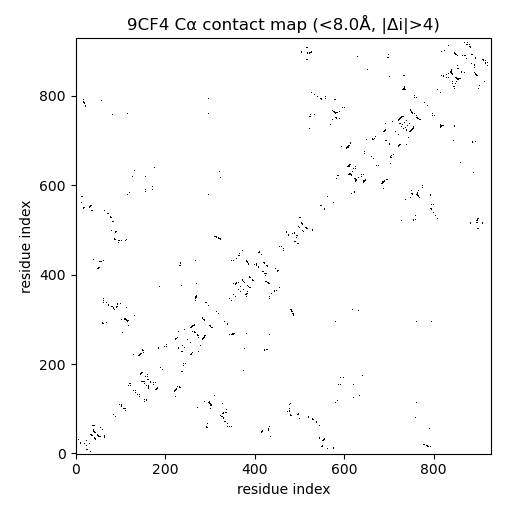6.60 105 LEU B N 1
ATOM 8802 C CA . LEU B 2 105 ? 7.052 -8.386 -48.195 1.00 15.98 105 LEU B CA 1
ATOM 8803 C C . LEU B 2 105 ? 7.171 -9.820 -48.701 1.00 17.30 105 LEU B C 1
ATOM 8804 O O . LEU B 2 105 ? 8.001 -10.102 -49.568 1.00 18.26 105 LEU B O 1
ATOM 8820 N N . ALA B 2 106 ? 6.376 -10.741 -48.152 1.00 17.63 106 ALA B N 1
ATOM 8821 C CA . ALA B 2 106 ? 6.519 -12.153 -48.508 1.00 17.47 106 ALA B CA 1
ATOM 8822 C C . ALA B 2 106 ? 6.127 -12.391 -49.953 1.00 19.63 106 ALA B C 1
ATOM 8823 O O . ALA B 2 106 ? 6.738 -13.215 -50.638 1.00 21.33 106 ALA B O 1
ATOM 8830 N N . GLY B 2 107 ? 5.104 -11.684 -50.427 1.00 19.75 107 GLY B N 1
ATOM 8831 C CA . GLY B 2 107 ? 4.779 -11.684 -51.828 1.00 22.65 107 GLY B CA 1
ATOM 8832 C C . GLY B 2 107 ? 3.518 -12.447 -52.150 1.00 24.90 107 GLY B C 1
ATOM 8833 O O . GLY B 2 107 ? 2.908 -13.106 -51.312 1.00 22.89 107 GLY B O 1
ATOM 8837 N N . PRO B 2 108 ? 3.094 -12.349 -53.401 1.00 28.82 108 PRO B N 1
ATOM 8838 C CA . PRO B 2 108 ? 1.856 -13.020 -53.804 1.00 32.81 108 PRO B CA 1
ATOM 8839 C C . PRO B 2 108 ? 1.955 -14.523 -53.584 1.00 32.42 108 PRO B C 1
ATOM 8840 O O . PRO B 2 108 ? 3.030 -15.127 -53.683 1.00 32.95 108 PRO B O 1
ATOM 8851 N N . GLY B 2 109 ? 0.819 -15.121 -53.245 1.00 29.51 109 GLY B N 1
ATOM 8852 C CA . GLY B 2 109 ? 0.757 -16.517 -52.900 1.00 26.70 109 GLY B CA 1
ATOM 8853 C C . GLY B 2 109 ? 0.669 -16.764 -51.413 1.00 20.50 109 GLY B C 1
ATOM 8854 O O . GLY B 2 109 ? 0.202 -17.828 -51.001 1.00 20.32 109 GLY B O 1
ATOM 8858 N N . MET B 2 110 ? 1.085 -15.800 -50.607 1.00 18.04 110 MET B N 1
ATOM 8859 C CA . MET B 2 110 ? 0.959 -15.872 -49.167 1.00 15.65 110 MET B CA 1
ATOM 8860 C C . MET B 2 110 ? -0.326 -15.184 -48.750 1.00 16.29 110 MET B C 1
ATOM 8861 O O . MET B 2 110 ? -0.697 -14.137 -49.300 1.00 18.38 110 MET B O 1
ATOM 8875 N N . SER B 2 111 ? -1.034 -15.812 -47.811 1.00 16.42 111 SER B N 1
ATOM 8876 C CA . SER B 2 111 ? -2.406 -15.438 -47.501 1.00 15.54 111 SER B CA 1
ATOM 8877 C C . SER B 2 111 ? -2.611 -14.862 -46.103 1.00 14.40 111 SER B C 1
ATOM 8878 O O . SER B 2 111 ? -3.332 -13.859 -45.953 1.00 14.02 111 SER B O 1
ATOM 8886 N N . LYS B 2 112 ? -2.016 -15.477 -45.072 1.00 13.44 112 LYS B N 1
ATOM 8887 C CA . LYS B 2 112 ? -2.335 -15.103 -43.697 1.00 12.29 112 LYS B CA 1
ATOM 8888 C C . LYS B 2 112 ? -1.096 -15.255 -42.829 1.00 12.64 112 LYS B C 1
ATOM 8889 O O . LYS B 2 112 ? -0.168 -15.983 -43.178 1.00 13.15 112 LYS B O 1
ATOM 8908 N N . VAL B 2 113 ? -1.103 -14.569 -41.679 1.00 13.26 113 VAL B N 1
ATOM 8909 C CA . VAL B 2 113 ? -0.034 -14.645 -40.687 1.00 13.11 113 VAL B CA 1
ATOM 8910 C C . VAL B 2 113 ? -0.624 -15.092 -39.346 1.00 12.91 113 VAL B C 1
ATOM 8911 O O . VAL B 2 113 ? -1.665 -14.575 -38.919 1.00 14.77 113 VAL B O 1
ATOM 8924 N N . TYR B 2 114 ? 0.043 -16.046 -38.689 1.00 12.59 114 TYR B N 1
ATOM 8925 C CA . TYR B 2 114 ? -0.244 -16.441 -37.303 1.00 13.79 114 TYR B CA 1
ATOM 8926 C C . TYR B 2 114 ? 0.950 -16.075 -36.424 1.00 11.93 114 TYR B C 1
ATOM 8927 O O . TYR B 2 114 ? 2.087 -16.403 -36.764 1.00 12.37 114 TYR B O 1
ATOM 8945 N N . TYR B 2 115 ? 0.698 -15.418 -35.285 1.00 11.77 115 TYR B N 1
ATOM 8946 C CA . TYR B 2 115 ? 1.781 -14.876 -34.460 1.00 12.44 115 TYR B CA 1
ATOM 8947 C C . TYR B 2 115 ? 2.133 -15.724 -33.238 1.00 11.51 115 TYR B C 1
ATOM 8948 O O . TYR B 2 115 ? 1.265 -16.209 -32.504 1.00 12.24 115 TYR B O 1
ATOM 8966 N N . GLY B 2 116 ? 3.439 -15.829 -32.989 1.00 11.77 116 GLY B N 1
ATOM 8967 C CA . GLY B 2 116 ? 3.991 -16.445 -31.797 1.00 11.57 116 GLY B CA 1
ATOM 8968 C C . GLY B 2 116 ? 5.141 -15.587 -31.280 1.00 12.32 116 GLY B C 1
ATOM 8969 O O . GLY B 2 116 ? 5.196 -14.377 -31.560 1.00 13.61 116 GLY B O 1
ATOM 8973 N N A MET B 2 117 ? 6.069 -16.198 -30.514 0.56 11.53 117 MET B N 1
ATOM 8974 N N B MET B 2 117 ? 6.049 -16.183 -30.509 0.44 11.65 117 MET B N 1
ATOM 8975 C CA A MET B 2 117 ? 7.126 -15.455 -29.835 0.56 13.53 117 MET B CA 1
ATOM 8976 C CA B MET B 2 117 ? 7.137 -15.433 -29.898 0.44 13.05 117 MET B CA 1
ATOM 8977 C C A MET B 2 117 ? 8.535 -15.932 -30.169 0.56 13.38 117 MET B C 1
ATOM 8978 C C B MET B 2 117 ? 8.503 -15.831 -30.424 0.44 12.61 117 MET B C 1
ATOM 8979 O O A MET B 2 117 ? 9.497 -15.212 -29.876 0.56 17.02 117 MET B O 1
ATOM 8980 O O B MET B 2 117 ? 9.369 -14.961 -30.574 0.44 12.78 117 MET B O 1
ATOM 9007 N N . SER B 2 118 ? 8.686 -17.103 -30.77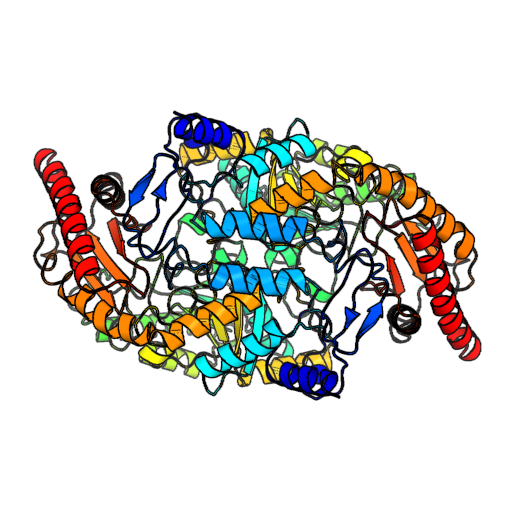8 1.00 12.71 118 SER B N 1
ATOM 9008 C CA . SER B 2 118 ? 9.995 -17.646 -31.115 1.00 12.90 118 SER B CA 1
ATOM 9009 C C . SER B 2 118 ? 9.898 -18.408 -32.426 1.00 11.45 118 SER B C 1
ATOM 9010 O O . SER B 2 118 ? 8.834 -18.883 -32.817 1.00 12.54 118 SER B O 1
ATOM 9019 N N . GLY B 2 119 ? 11.031 -18.528 -33.112 1.00 13.36 119 GLY B N 1
ATOM 9020 C CA . GLY B 2 119 ? 11.078 -19.397 -34.269 1.00 11.99 119 GLY B CA 1
ATOM 9021 C C . GLY B 2 119 ? 10.681 -20.819 -33.939 1.00 13.03 119 GLY B C 1
ATOM 9022 O O . GLY B 2 119 ? 10.022 -21.490 -34.748 1.00 12.65 119 GLY B O 1
ATOM 9026 N N . SER B 2 120 ? 11.084 -21.301 -32.745 1.00 11.39 120 SER B N 1
ATOM 9027 C CA . SER B 2 120 ? 10.737 -22.650 -32.320 1.00 11.70 120 SER B CA 1
ATOM 9028 C C . SER B 2 120 ? 9.228 -22.832 -32.232 1.00 11.74 120 SER B C 1
ATOM 9029 O O . SER B 2 120 ? 8.694 -23.841 -32.717 1.00 12.45 120 SER B O 1
ATOM 9037 N N . ASP B 2 121 ? 8.514 -21.874 -31.608 1.00 11.62 121 ASP B N 1
ATOM 9038 C CA . ASP B 2 121 ? 7.053 -22.032 -31.503 1.00 12.07 121 ASP B CA 1
ATOM 9039 C C . ASP B 2 121 ? 6.387 -21.893 -32.866 1.00 11.92 121 ASP B C 1
ATOM 9040 O O . ASP B 2 121 ? 5.363 -22.534 -33.131 1.00 12.13 121 ASP B O 1
ATOM 9049 N N . ALA B 2 122 ? 7.004 -21.153 -33.782 1.00 11.50 122 ALA B N 1
ATOM 9050 C CA . ALA B 2 122 ? 6.434 -21.053 -35.116 1.00 11.19 122 ALA B CA 1
ATOM 9051 C C . ALA B 2 122 ? 6.523 -22.394 -35.822 1.00 12.34 122 ALA B C 1
ATOM 9052 O O . ALA B 2 122 ? 5.585 -22.798 -36.516 1.00 12.10 122 ALA B O 1
ATOM 9059 N N . ASN B 2 123 ? 7.619 -23.131 -35.612 1.00 10.90 123 ASN B N 1
ATOM 9060 C CA . ASN B 2 123 ? 7.719 -24.455 -36.217 1.00 11.73 123 ASN B CA 1
ATOM 9061 C C . ASN B 2 123 ? 6.836 -25.478 -35.525 1.00 12.56 123 ASN B C 1
ATOM 9062 O O . ASN B 2 123 ? 6.377 -26.424 -36.185 1.00 12.19 123 ASN B O 1
ATOM 9073 N N . GLU B 2 124 ? 6.540 -25.307 -34.231 1.00 12.64 124 GLU B N 1
ATOM 9074 C CA . GLU B 2 124 ? 5.490 -26.120 -33.614 1.00 11.40 124 GLU B CA 1
ATOM 9075 C C . GLU B 2 124 ? 4.170 -25.902 -34.360 1.00 13.41 124 GLU B C 1
ATOM 9076 O O . GLU B 2 124 ? 3.466 -26.859 -34.691 1.00 12.20 124 GLU B O 1
ATOM 9088 N N . THR B 2 125 ? 3.833 -24.634 -34.633 1.00 12.52 125 THR B N 1
ATOM 9089 C CA . THR B 2 125 ? 2.613 -24.320 -35.364 1.00 12.17 125 THR B CA 1
ATOM 9090 C C . THR B 2 125 ? 2.637 -24.943 -36.753 1.00 12.62 125 THR B C 1
ATOM 9091 O O . THR B 2 125 ? 1.624 -25.502 -37.203 1.00 11.89 125 THR B O 1
ATOM 9102 N N . GLN B 2 126 ? 3.773 -24.841 -37.451 1.00 12.53 126 GLN B N 1
ATOM 9103 C CA . GLN B 2 126 ? 3.878 -25.432 -38.779 1.00 11.66 126 GLN B CA 1
ATOM 9104 C C . GLN B 2 126 ? 3.517 -26.915 -38.725 1.00 12.43 126 GLN B C 1
ATOM 9105 O O . GLN B 2 126 ? 2.785 -27.428 -39.575 1.00 12.55 126 GLN B O 1
ATOM 9119 N N . LEU B 2 127 ? 4.069 -27.635 -37.754 1.00 11.95 127 LEU B N 1
ATOM 9120 C CA . LEU B 2 127 ? 3.810 -29.078 -37.662 1.00 11.67 127 LEU B CA 1
ATOM 9121 C C . LEU B 2 127 ? 2.332 -29.366 -37.411 1.00 11.72 127 LEU B C 1
ATOM 9122 O O . LEU B 2 127 ? 1.763 -30.286 -38.013 1.00 11.81 127 LEU B O 1
ATOM 9138 N N . LYS B 2 128 ? 1.687 -28.586 -36.535 1.00 11.57 128 LYS B N 1
ATOM 9139 C CA . LYS B 2 128 ? 0.247 -28.756 -36.330 1.00 10.49 128 LYS B CA 1
ATOM 9140 C C . LYS B 2 128 ? -0.525 -28.503 -37.619 1.00 12.59 128 LYS B C 1
ATOM 9141 O O . LYS B 2 128 ? -1.474 -29.235 -37.944 1.00 13.55 128 LYS B O 1
ATOM 9160 N N . ILE B 2 129 ? -0.130 -27.471 -38.377 1.00 12.23 129 ILE B N 1
ATOM 9161 C CA . ILE B 2 129 ? -0.811 -27.179 -39.636 1.00 12.30 129 ILE B CA 1
ATOM 9162 C C . ILE B 2 129 ? -0.692 -28.339 -40.609 1.00 12.37 129 ILE B C 1
ATOM 9163 O O . ILE B 2 129 ? -1.659 -28.698 -41.278 1.00 12.18 129 ILE B O 1
ATOM 9179 N N . VAL B 2 130 ? 0.498 -28.925 -40.721 1.00 12.38 130 VAL B N 1
ATOM 9180 C CA . VAL B 2 130 ? 0.702 -30.018 -41.668 1.00 11.92 130 VAL B CA 1
ATOM 9181 C C . VAL B 2 130 ? -0.174 -31.211 -41.311 1.00 12.26 130 VAL B C 1
ATOM 9182 O O . VAL B 2 130 ? -0.758 -31.854 -42.183 1.00 13.29 130 VAL B O 1
ATOM 9195 N N . ARG B 2 131 ? -0.251 -31.542 -40.027 1.00 13.11 131 ARG B N 1
ATOM 9196 C CA . ARG B 2 131 ? -1.089 -32.646 -39.579 1.00 13.67 131 ARG B CA 1
ATOM 9197 C C . ARG B 2 131 ? -2.560 -32.369 -39.861 1.00 13.07 131 ARG B C 1
ATOM 9198 O O . ARG B 2 131 ? -3.276 -33.240 -40.378 1.00 12.47 131 ARG B O 1
ATOM 9219 N N . TYR B 2 132 ? -3.017 -31.163 -39.510 1.00 13.42 132 TYR B N 1
ATOM 9220 C CA . TYR B 2 132 ? -4.408 -30.768 -39.702 1.00 12.80 132 TYR B CA 1
ATOM 9221 C C . TYR B 2 132 ? -4.771 -30.818 -41.181 1.00 11.69 132 TYR B C 1
ATOM 9222 O O . TYR B 2 132 ? -5.799 -31.385 -41.559 1.00 12.83 132 TYR B O 1
ATOM 9240 N N . TYR B 2 133 ? -3.901 -30.269 -42.025 1.00 11.75 133 TYR B N 1
ATOM 9241 C CA . TYR B 2 133 ? -4.104 -30.267 -43.475 1.00 11.38 133 TYR B CA 1
ATOM 9242 C C . TYR B 2 133 ? -4.374 -31.666 -44.013 1.00 11.74 133 TYR B C 1
ATOM 9243 O O . TYR B 2 133 ? -5.363 -31.897 -44.715 1.00 12.80 133 TYR B O 1
ATOM 9261 N N . ASN B 2 134 ? -3.520 -32.624 -43.673 1.00 11.56 134 ASN B N 1
ATOM 9262 C CA . ASN B 2 134 ? -3.706 -33.976 -44.200 1.00 12.15 134 ASN B CA 1
ATOM 9263 C C . ASN B 2 134 ? -4.891 -34.698 -43.560 1.00 12.18 134 ASN B C 1
ATOM 9264 O O . ASN B 2 134 ? -5.590 -35.451 -44.236 1.00 13.31 134 ASN B O 1
ATOM 9275 N N . ASN B 2 135 ? -5.156 -34.471 -42.273 1.00 13.08 135 ASN B N 1
ATOM 9276 C CA . ASN B 2 135 ? -6.342 -35.075 -41.670 1.00 13.20 135 ASN B CA 1
ATOM 9277 C C . ASN B 2 135 ? -7.622 -34.557 -42.327 1.00 13.50 135 ASN B C 1
ATOM 9278 O O . ASN B 2 135 ? -8.543 -35.335 -42.619 1.00 13.83 135 ASN B O 1
ATOM 9289 N N . VAL B 2 136 ? -7.690 -33.245 -42.595 1.00 14.86 136 VAL B N 1
ATOM 9290 C CA . VAL B 2 136 ? -8.887 -32.666 -43.217 1.00 13.32 136 VAL B CA 1
ATOM 9291 C C . VAL B 2 136 ? -9.098 -33.231 -44.615 1.00 12.42 136 VAL B C 1
ATOM 9292 O O . VAL B 2 136 ? -10.233 -33.453 -45.057 1.00 14.22 136 VAL B O 1
ATOM 9305 N N . LEU B 2 137 ? -8.018 -33.462 -45.335 1.00 13.93 137 LEU B N 1
ATOM 9306 C CA . LEU B 2 137 ? -8.114 -34.018 -46.677 1.00 13.80 137 LEU B CA 1
ATOM 9307 C C . LEU B 2 137 ? -8.351 -35.518 -46.677 1.00 14.43 137 LEU B C 1
ATOM 9308 O O . LEU B 2 137 ? -8.396 -36.114 -47.763 1.00 15.57 137 LEU B O 1
ATOM 9324 N N . GLY B 2 138 ? -8.482 -36.147 -45.515 1.00 13.64 138 GLY B N 1
ATOM 9325 C CA . GLY B 2 138 ? -8.717 -37.578 -45.485 1.00 13.54 138 GLY B CA 1
ATOM 9326 C C . GLY B 2 138 ? -7.512 -38.414 -45.843 1.00 13.14 138 GLY B C 1
ATOM 9327 O O . GLY B 2 138 ? -7.651 -39.497 -46.432 1.00 14.02 138 GLY B O 1
ATOM 9331 N N . ARG B 2 139 ? -6.324 -37.926 -45.503 1.00 13.15 139 ARG B N 1
ATOM 9332 C CA . ARG B 2 139 ? -5.055 -38.593 -45.769 1.00 12.45 139 ARG B CA 1
ATOM 9333 C C . ARG B 2 139 ? -4.345 -38.814 -44.443 1.00 11.86 139 ARG B C 1
ATOM 9334 O O . ARG B 2 139 ? -3.286 -38.231 -44.177 1.00 14.06 139 ARG B O 1
ATOM 9355 N N . PRO B 2 140 ? -4.921 -39.639 -43.565 1.00 11.79 140 PRO B N 1
ATOM 9356 C CA . PRO B 2 140 ? -4.338 -39.784 -42.223 1.00 12.66 140 PRO B CA 1
ATOM 9357 C C . PRO B 2 140 ? -2.940 -40.346 -42.212 1.00 12.60 140 PRO B C 1
ATOM 9358 O O . PRO B 2 140 ? -2.241 -40.168 -41.215 1.00 14.06 140 PRO B O 1
ATOM 9369 N N . GLN B 2 141 ? -2.519 -41.047 -43.261 1.00 12.96 141 GLN B N 1
ATOM 9370 C CA . GLN B 2 141 ? -1.173 -41.590 -43.303 1.00 12.92 141 GLN B CA 1
ATOM 9371 C C . GLN B 2 141 ? -0.130 -40.598 -43.801 1.00 12.86 141 GLN B C 1
ATOM 9372 O O . GLN B 2 141 ? 1.071 -40.833 -43.606 1.00 14.23 141 GLN B O 1
ATOM 9386 N N . LYS B 2 142 ? -0.548 -39.508 -44.438 1.00 12.17 142 LYS B N 1
ATOM 9387 C CA . LYS B 2 142 ? 0.394 -38.610 -45.106 1.00 12.30 142 LYS B CA 1
ATOM 9388 C C . LYS B 2 142 ? 0.820 -37.582 -44.065 1.00 13.23 142 LYS B C 1
ATOM 9389 O O . LYS B 2 142 ? 0.236 -36.505 -43.938 1.00 13.03 142 LYS B O 1
ATOM 9408 N N . LYS B 2 143 ? 1.867 -37.932 -43.301 1.00 13.05 143 LYS B N 1
ATOM 9409 C CA . LYS B 2 143 ? 2.228 -37.167 -42.111 1.00 14.08 143 LYS B CA 1
ATOM 9410 C C . LYS B 2 143 ? 3.719 -36.982 -41.882 1.00 13.55 143 LYS B C 1
ATOM 9411 O O . LYS B 2 143 ? 4.095 -36.123 -41.066 1.00 13.81 143 LYS B O 1
ATOM 9430 N N . LYS B 2 144 ? 4.592 -37.752 -42.515 1.00 13.74 144 LYS B N 1
ATOM 9431 C CA . LYS B 2 144 ? 6.006 -37.642 -42.205 1.00 12.92 144 LYS B CA 1
ATOM 9432 C C . LYS B 2 144 ? 6.549 -36.299 -42.676 1.00 12.38 144 LYS B C 1
ATOM 9433 O O . LYS B 2 144 ? 6.115 -35.733 -43.697 1.00 13.08 144 LYS B O 1
ATOM 9452 N N . VAL B 2 145 ? 7.506 -35.785 -41.925 1.00 12.81 145 VAL B N 1
ATOM 9453 C CA . VAL B 2 145 ? 8.142 -34.509 -42.223 1.00 13.54 145 VAL B CA 1
ATOM 9454 C C . VAL B 2 145 ? 9.636 -34.739 -42.385 1.00 12.61 145 VAL B C 1
ATOM 9455 O O . VAL B 2 145 ? 10.285 -35.315 -41.496 1.00 14.02 145 VAL B O 1
ATOM 9468 N N . ILE B 2 146 ? 10.167 -34.304 -43.527 1.00 12.89 146 ILE B N 1
ATOM 9469 C CA . ILE B 2 146 ? 11.578 -34.466 -43.869 1.00 12.75 146 ILE B CA 1
ATOM 9470 C C . ILE B 2 146 ? 12.277 -33.131 -43.638 1.00 13.18 146 ILE B C 1
ATOM 9471 O O . ILE B 2 146 ? 11.928 -32.122 -44.260 1.00 14.09 146 ILE B O 1
ATOM 9487 N N . ALA B 2 147 ? 13.254 -33.132 -42.736 1.00 13.45 147 ALA B N 1
ATOM 9488 C CA . ALA B 2 147 ? 14.206 -32.053 -42.561 1.00 13.06 147 ALA B CA 1
ATOM 9489 C C . ALA B 2 147 ? 15.550 -32.547 -43.100 1.00 14.67 147 ALA B C 1
ATOM 9490 O O . ALA B 2 147 ? 15.642 -33.583 -43.766 1.00 14.61 147 ALA B O 1
ATOM 9497 N N . ARG B 2 148 ? 16.615 -31.805 -42.803 1.00 15.58 148 ARG B N 1
ATOM 9498 C CA . ARG B 2 148 ? 17.937 -32.113 -43.328 1.00 14.87 148 ARG B CA 1
ATOM 9499 C C . ARG B 2 148 ? 18.957 -32.176 -42.208 1.00 14.61 148 ARG B C 1
ATOM 9500 O O . ARG B 2 148 ? 18.880 -31.436 -41.225 1.00 14.55 148 ARG B O 1
ATOM 9521 N N . GLN B 2 149 ? 19.932 -33.066 -42.375 1.00 14.64 149 GLN B N 1
ATOM 9522 C CA . GLN B 2 149 ? 21.092 -33.026 -41.502 1.00 14.70 149 GLN B CA 1
ATOM 9523 C C . GLN B 2 149 ? 21.663 -31.618 -41.519 1.00 14.49 149 GLN B C 1
ATOM 9524 O O . GLN B 2 149 ? 21.732 -30.971 -42.565 1.00 15.32 149 GLN B O 1
ATOM 9538 N N . ARG B 2 150 ? 22.013 -31.140 -40.332 1.00 13.96 150 ARG B N 1
ATOM 9539 C CA . ARG B 2 150 ? 22.576 -29.821 -40.069 1.00 14.45 150 ARG B CA 1
ATOM 9540 C C . ARG B 2 150 ? 21.595 -28.668 -40.237 1.00 15.40 150 ARG B C 1
ATOM 9541 O O . ARG B 2 150 ? 21.985 -27.518 -40.084 1.00 16.18 150 ARG B O 1
ATOM 9562 N N . GLY B 2 151 ? 20.323 -28.932 -40.496 1.00 14.79 151 GLY B N 1
ATOM 9563 C CA . GLY B 2 151 ? 19.344 -27.877 -40.396 1.00 14.79 151 GLY B CA 1
ATOM 9564 C C . GLY B 2 151 ? 19.157 -27.448 -38.953 1.00 13.13 151 GLY B C 1
ATOM 9565 O O . GLY B 2 151 ? 19.430 -28.193 -38.008 1.00 14.15 151 GLY B O 1
ATOM 9569 N N . TYR B 2 152 ? 18.683 -26.216 -38.773 1.00 12.41 152 TYR B N 1
ATOM 9570 C CA . TYR B 2 152 ? 18.317 -25.724 -37.445 1.00 12.68 152 TYR B CA 1
ATOM 9571 C C . TYR B 2 152 ? 16.929 -25.111 -37.508 1.00 12.77 152 TYR B C 1
ATOM 9572 O O . TYR B 2 152 ? 16.698 -24.181 -38.290 1.00 13.18 152 TYR B O 1
ATOM 9590 N N . HIS B 2 153 ? 16.018 -25.630 -36.672 1.00 12.70 153 HIS B N 1
ATOM 9591 C CA . HIS B 2 153 ? 14.610 -25.252 -36.701 1.00 12.41 153 HIS B CA 1
ATOM 9592 C C . HIS B 2 153 ? 14.071 -25.007 -35.306 1.00 12.22 153 HIS B C 1
ATOM 9593 O O . HIS B 2 153 ? 12.851 -24.830 -35.157 1.00 12.89 153 HIS B O 1
ATOM 9607 N N . GLY B 2 154 ? 14.938 -24.978 -34.279 1.00 12.74 154 GLY B N 1
ATOM 9608 C CA . GLY B 2 154 ? 14.505 -24.670 -32.934 1.00 13.91 154 GLY B CA 1
ATOM 9609 C C . GLY B 2 154 ? 14.958 -25.731 -31.960 1.00 12.41 154 GLY B C 1
ATOM 9610 O O . GLY B 2 154 ? 15.687 -26.671 -32.312 1.00 13.40 154 GLY B O 1
ATOM 9614 N N . SER B 2 155 ? 14.509 -25.561 -30.707 1.00 12.67 155 SER B N 1
ATOM 9615 C CA . SER B 2 155 ? 15.111 -26.202 -29.542 1.00 12.42 155 SER B CA 1
ATOM 9616 C C . SER B 2 155 ? 14.078 -26.835 -28.608 1.00 12.15 155 SER B C 1
ATOM 9617 O O . SER B 2 155 ? 14.404 -27.151 -27.453 1.00 12.60 155 SER B O 1
ATOM 9625 N N . GLY B 2 156 ? 12.857 -27.043 -29.065 1.00 12.58 156 GLY B N 1
ATOM 9626 C CA . GLY B 2 156 ? 11.846 -27.755 -28.303 1.00 13.03 156 GLY B CA 1
ATOM 9627 C C . GLY B 2 156 ? 11.884 -29.248 -28.552 1.00 12.49 156 GLY B C 1
ATOM 9628 O O . GLY B 2 156 ? 12.866 -29.800 -29.055 1.00 14.02 156 GLY B O 1
ATOM 9632 N N . ILE B 2 157 ? 10.792 -29.912 -28.183 1.00 12.30 157 ILE B N 1
ATOM 9633 C CA . ILE B 2 157 ? 10.679 -31.344 -28.460 1.00 11.23 157 ILE B CA 1
ATOM 9634 C C . ILE B 2 157 ? 10.479 -31.584 -29.955 1.00 11.23 157 ILE B C 1
ATOM 9635 O O . ILE B 2 157 ? 11.313 -32.221 -30.614 1.00 12.34 157 ILE B O 1
ATOM 9651 N N . ALA B 2 158 ? 9.384 -31.060 -30.525 1.00 10.99 158 ALA B N 1
ATOM 9652 C CA . ALA B 2 158 ? 9.147 -31.274 -31.957 1.00 12.86 158 ALA B CA 1
ATOM 9653 C C . ALA B 2 158 ? 10.040 -30.373 -32.815 1.00 11.83 158 ALA B C 1
ATOM 9654 O O . ALA B 2 158 ? 10.665 -30.837 -33.782 1.00 11.55 158 ALA B O 1
ATOM 9661 N N . SER B 2 159 ? 10.143 -29.084 -32.459 1.00 11.68 159 SER B N 1
ATOM 9662 C CA . SER B 2 159 ? 10.981 -28.194 -33.245 1.00 11.59 159 SER B CA 1
ATOM 9663 C C . SER B 2 159 ? 12.434 -28.650 -33.201 1.00 13.47 159 SER B C 1
ATOM 9664 O O . SER B 2 159 ? 13.132 -28.617 -34.219 1.00 13.18 159 SER B O 1
ATOM 9672 N N . GLY B 2 160 ? 12.882 -29.166 -32.053 1.00 12.04 160 GLY B N 1
ATOM 9673 C CA . GLY B 2 160 ? 14.231 -29.694 -31.957 1.00 12.35 160 GLY B CA 1
ATOM 9674 C C . GLY B 2 160 ? 14.420 -31.004 -32.676 1.00 11.89 160 GLY B C 1
ATOM 9675 O O . GLY B 2 160 ? 15.558 -31.344 -33.035 1.00 12.97 160 GLY B O 1
ATOM 9679 N N . SER B 2 161 ? 13.341 -31.764 -32.847 1.00 13.27 161 SER B N 1
ATOM 9680 C CA . SER B 2 161 ? 13.400 -32.965 -33.669 1.00 10.70 161 SER B CA 1
ATOM 9681 C C . SER B 2 161 ? 13.670 -32.605 -35.121 1.00 10.96 161 SER B C 1
ATOM 9682 O O . SER B 2 161 ? 14.387 -33.329 -35.816 1.00 13.47 161 SER B O 1
ATOM 9690 N N . LEU B 2 162 ? 13.066 -31.506 -35.600 1.00 11.28 162 LEU B N 1
ATOM 9691 C CA . LEU B 2 162 ? 13.319 -31.028 -36.960 1.00 12.44 162 LEU B CA 1
ATOM 9692 C C . LEU B 2 162 ? 14.786 -30.636 -37.136 1.00 13.15 162 LEU B C 1
ATOM 9693 O O . LEU B 2 162 ? 15.409 -30.951 -38.148 1.00 13.32 162 LEU B O 1
ATOM 9709 N N . THR B 2 163 ? 15.340 -29.924 -36.168 1.00 12.63 163 THR B N 1
ATOM 9710 C CA . THR B 2 163 ? 16.765 -29.620 -36.159 1.00 11.44 163 THR B CA 1
ATOM 9711 C C . THR B 2 163 ? 17.575 -30.876 -36.399 1.00 11.68 163 THR B C 1
ATOM 9712 O O . THR B 2 163 ? 17.199 -31.975 -35.967 1.00 12.96 163 THR B O 1
ATOM 9723 N N . GLY B 2 164 ? 18.673 -30.712 -37.134 1.00 12.50 164 GLY B N 1
ATOM 9724 C CA . GLY B 2 164 ? 19.512 -31.834 -37.535 1.00 12.49 164 GLY B CA 1
ATOM 9725 C C . GLY B 2 164 ? 20.936 -31.732 -37.009 1.00 12.54 164 GLY B C 1
ATOM 9726 O O . GLY B 2 164 ? 21.894 -32.074 -37.702 1.00 14.27 164 GLY B O 1
ATOM 9730 N N . LEU B 2 165 ? 21.068 -31.248 -35.781 1.00 13.65 165 LEU B N 1
ATOM 9731 C CA . LEU B 2 165 ? 22.329 -31.090 -35.081 1.00 13.25 165 LEU B CA 1
ATOM 9732 C C . LEU B 2 165 ? 22.262 -31.856 -33.770 1.00 13.95 165 LEU B C 1
ATOM 9733 O O . LEU B 2 165 ? 21.258 -31.772 -33.038 1.00 15.31 165 LEU B O 1
ATOM 9749 N N . LYS B 2 166 ? 23.351 -32.582 -33.480 1.00 15.04 166 LYS B N 1
ATOM 9750 C CA . LYS B 2 166 ? 23.388 -33.547 -32.382 1.00 15.96 166 LYS B CA 1
ATOM 9751 C C . LYS B 2 166 ? 23.065 -32.917 -31.030 1.00 14.16 166 LYS B C 1
ATOM 9752 O O . LYS B 2 166 ? 22.439 -33.563 -30.175 1.00 14.20 166 LYS B O 1
ATOM 9771 N N . ALA B 2 167 ? 23.509 -31.677 -30.803 1.00 15.10 167 ALA B N 1
ATOM 9772 C CA . ALA B 2 167 ? 23.362 -31.087 -29.474 1.00 15.75 167 ALA B CA 1
ATOM 9773 C C . ALA B 2 167 ? 21.906 -30.989 -29.051 1.00 15.46 167 ALA B C 1
ATOM 9774 O O . ALA B 2 167 ? 21.604 -31.010 -27.855 1.00 15.49 167 ALA B O 1
ATOM 9781 N N . PHE B 2 168 ? 20.992 -30.895 -30.007 1.00 13.50 168 PHE B N 1
ATOM 9782 C CA . PHE B 2 168 ? 19.575 -30.722 -29.718 1.00 13.73 168 PHE B CA 1
ATOM 9783 C C . PHE B 2 168 ? 18.827 -32.029 -29.682 1.00 12.69 168 PHE B C 1
ATOM 9784 O O . PHE B 2 168 ? 17.616 -32.023 -29.412 1.00 14.08 168 PHE B O 1
ATOM 9801 N N . HIS B 2 169 ? 19.533 -33.150 -29.886 1.00 13.75 169 HIS B N 1
ATOM 9802 C CA . HIS B 2 169 ? 18.946 -34.480 -29.813 1.00 14.26 169 HIS B CA 1
ATOM 9803 C C . HIS B 2 169 ? 19.543 -35.338 -28.704 1.00 15.60 169 HIS B C 1
ATOM 9804 O O . HIS B 2 169 ? 18.807 -36.015 -27.980 1.00 15.52 169 HIS B O 1
ATOM 9819 N N . ASP B 2 170 ? 20.865 -35.392 -28.610 1.00 15.86 170 ASP B N 1
ATOM 9820 C CA . ASP B 2 170 ? 21.516 -36.327 -27.702 1.00 15.45 170 ASP B CA 1
ATOM 9821 C C . ASP B 2 170 ? 21.071 -36.047 -26.268 1.00 15.74 170 ASP B C 1
ATOM 9822 O O . ASP B 2 170 ? 21.004 -34.898 -25.820 1.00 16.65 170 ASP B O 1
ATOM 9831 N N . HIS B 2 171 ? 20.766 -37.109 -25.541 1.00 15.20 171 HIS B N 1
ATOM 9832 C CA . HIS B 2 171 ? 20.339 -37.060 -24.146 1.00 14.50 171 HIS B CA 1
ATOM 9833 C C . HIS B 2 171 ? 18.901 -36.592 -24.013 1.00 14.65 171 HIS B C 1
ATOM 9834 O O . HIS B 2 171 ? 18.389 -36.590 -22.894 1.00 15.83 171 HIS B O 1
ATOM 9848 N N . PHE B 2 172 ? 18.241 -36.203 -25.106 1.00 14.54 172 PHE B N 1
ATOM 9849 C CA . PHE B 2 172 ? 16.840 -35.807 -25.069 1.00 14.32 172 PHE B CA 1
ATOM 9850 C C . PHE B 2 172 ? 15.914 -36.795 -25.765 1.00 14.50 172 PHE B C 1
ATOM 9851 O O . PHE B 2 172 ? 14.710 -36.545 -25.851 1.00 15.19 172 PHE B O 1
ATOM 9868 N N . ASP B 2 173 ? 16.433 -37.895 -26.281 1.00 14.69 173 ASP B N 1
ATOM 9869 C CA . ASP B 2 173 ? 15.619 -38.919 -26.939 1.00 15.36 173 ASP B CA 1
ATOM 9870 C C . ASP B 2 173 ? 14.907 -38.382 -28.180 1.00 15.27 173 ASP B C 1
ATOM 9871 O O . ASP B 2 173 ? 13.803 -38.807 -28.512 1.00 19.80 173 ASP B O 1
ATOM 9880 N N . LEU B 2 174 ? 15.535 -37.468 -28.896 1.00 15.06 174 LEU B N 1
ATOM 9881 C CA . LEU B 2 174 ? 14.964 -36.910 -30.106 1.00 14.32 174 LEU B CA 1
ATOM 9882 C C . LEU B 2 174 ? 15.744 -37.428 -31.307 1.00 14.35 174 LEU B C 1
ATOM 9883 O O . LEU B 2 174 ? 16.904 -37.833 -31.169 1.00 16.39 174 LEU B O 1
ATOM 9899 N N . PRO B 2 175 ? 15.139 -37.440 -32.510 1.00 15.05 175 PRO B N 1
ATOM 9900 C CA . PRO B 2 175 ? 13.815 -36.889 -32.811 1.00 15.29 175 PRO B CA 1
ATOM 9901 C C . PRO B 2 175 ? 12.634 -37.773 -32.420 1.00 15.75 175 PRO B C 1
ATOM 9902 O O . PRO B 2 175 ? 12.769 -39.004 -32.306 1.00 15.89 175 PRO B O 1
ATOM 9913 N N . ILE B 2 176 ? 11.475 -37.148 -32.250 1.00 14.59 176 ILE B N 1
ATOM 9914 C CA . ILE B 2 176 ? 10.226 -37.870 -32.069 1.00 14.24 176 ILE B CA 1
ATOM 9915 C C . ILE B 2 176 ? 9.869 -38.604 -33.360 1.00 14.14 176 ILE B C 1
ATOM 9916 O O . ILE B 2 176 ? 10.449 -38.359 -34.422 1.00 15.17 176 ILE B O 1
ATOM 9932 N N . GLU B 2 177 ? 8.874 -39.484 -33.274 1.00 15.94 177 GLU B N 1
ATOM 9933 C CA . GLU B 2 177 ? 8.452 -40.273 -34.416 1.00 16.87 177 GLU B CA 1
ATOM 9934 C C . GLU B 2 177 ? 7.893 -39.385 -35.515 1.00 16.52 177 GLU B C 1
ATOM 9935 O O . GLU B 2 177 ? 7.278 -38.342 -35.251 1.00 16.77 177 GLU B O 1
ATOM 9947 N N . GLY B 2 178 ? 8.111 -39.818 -36.756 1.00 14.37 178 GLY B N 1
ATOM 9948 C CA . GLY B 2 178 ? 7.538 -39.167 -37.912 1.00 16.17 178 GLY B CA 1
ATOM 9949 C C . GLY B 2 178 ? 8.386 -38.080 -38.521 1.00 13.53 178 GLY B C 1
ATOM 9950 O O . GLY B 2 178 ? 7.949 -37.447 -39.489 1.00 16.20 178 GLY B O 1
ATOM 9954 N N . ILE B 2 179 ? 9.579 -37.824 -37.987 1.00 12.31 179 ILE B N 1
ATOM 9955 C CA . ILE B 2 179 ? 10.465 -36.786 -38.510 1.00 13.24 179 ILE B CA 1
ATOM 9956 C C . ILE B 2 179 ? 11.752 -37.441 -39.002 1.00 13.85 179 ILE B C 1
ATOM 9957 O O . ILE B 2 179 ? 12.395 -38.207 -38.265 1.00 16.66 179 ILE B O 1
ATOM 9973 N N . LEU B 2 180 ? 12.114 -37.144 -40.245 1.00 14.04 180 LEU B N 1
ATOM 9974 C CA . LEU B 2 180 ? 13.237 -37.774 -40.921 1.00 14.48 180 LEU B CA 1
ATOM 9975 C C . LEU B 2 180 ? 14.248 -36.705 -41.308 1.00 12.75 180 LEU B C 1
ATOM 9976 O O . LEU B 2 180 ? 13.914 -35.520 -41.379 1.00 13.68 180 LEU B O 1
ATOM 9992 N N . HIS B 2 181 ? 15.481 -37.128 -41.579 1.00 13.75 181 HIS B N 1
ATOM 9993 C CA . HIS B 2 181 ? 16.542 -36.213 -41.991 1.00 12.58 181 HIS B CA 1
ATOM 9994 C C . HIS B 2 181 ? 17.243 -36.723 -43.241 1.00 14.01 181 HIS B C 1
ATOM 9995 O O . HIS B 2 181 ? 17.870 -37.789 -43.214 1.00 15.12 181 HIS B O 1
ATOM 10009 N N . THR B 2 182 ? 17.150 -35.951 -44.319 1.00 15.13 182 THR B N 1
ATOM 10010 C CA . THR B 2 182 ? 17.844 -36.245 -45.564 1.00 13.94 182 THR B CA 1
ATOM 10011 C C . THR B 2 182 ? 19.197 -35.518 -45.575 1.00 13.78 182 THR B C 1
ATOM 10012 O O . THR B 2 182 ? 19.661 -35.030 -44.541 1.00 14.46 182 THR B O 1
ATOM 10023 N N . GLU B 2 183 ? 19.835 -35.420 -46.744 1.00 14.68 183 GLU B N 1
ATOM 10024 C CA . GLU B 2 183 ? 21.235 -35.028 -46.822 1.00 15.30 183 GLU B CA 1
ATOM 10025 C C . GLU B 2 183 ? 21.434 -33.581 -46.412 1.00 14.87 183 GLU B C 1
ATOM 10026 O O . GLU B 2 183 ? 20.622 -32.710 -46.725 1.00 15.23 183 GLU B O 1
ATOM 10038 N N . ALA B 2 184 ? 22.548 -33.310 -45.733 1.00 15.62 184 ALA B N 1
ATOM 10039 C CA . ALA B 2 184 ? 22.923 -31.936 -45.450 1.00 15.65 184 ALA B CA 1
ATOM 10040 C C . ALA B 2 184 ? 23.227 -31.224 -46.762 1.00 15.33 184 ALA B C 1
ATOM 10041 O O . ALA B 2 184 ? 23.924 -31.786 -47.618 1.00 16.31 184 ALA B O 1
ATOM 10048 N N . PRO B 2 185 ? 22.698 -30.025 -46.978 1.00 16.17 185 PRO B N 1
ATOM 10049 C CA . PRO B 2 185 ? 22.932 -29.296 -48.240 1.00 16.36 185 PRO B CA 1
ATOM 10050 C C . PRO B 2 185 ? 24.266 -28.562 -48.192 1.00 15.38 185 PRO B C 1
ATOM 10051 O O . PRO B 2 185 ? 24.336 -27.335 -48.188 1.00 16.04 185 PRO B O 1
ATOM 10062 N N . TYR B 2 186 ? 25.356 -29.330 -48.122 1.00 17.01 186 TYR B N 1
ATOM 10063 C CA . TYR B 2 186 ? 26.641 -28.855 -47.569 1.00 17.03 186 TYR B CA 1
ATOM 10064 C C . TYR B 2 186 ? 27.748 -29.482 -48.413 1.00 17.64 186 TYR B C 1
ATOM 10065 O O . TYR B 2 186 ? 28.327 -30.517 -48.078 1.00 18.32 186 TYR B O 1
ATOM 10083 N N . TYR B 2 187 ? 28.031 -28.818 -49.531 1.00 16.38 187 TYR B N 1
ATOM 10084 C CA . TYR B 2 187 ? 28.956 -29.336 -50.532 1.00 17.23 187 TYR B CA 1
ATOM 10085 C C . TYR B 2 187 ? 30.323 -29.647 -49.938 1.00 18.49 187 TYR B C 1
ATOM 10086 O O . TYR B 2 187 ? 30.928 -30.682 -50.254 1.00 18.51 187 TYR B O 1
ATOM 10104 N N . TYR B 2 188 ? 30.840 -28.764 -49.087 1.00 18.83 188 TYR B N 1
ATOM 10105 C CA . TYR B 2 188 ? 32.197 -28.955 -48.574 1.00 18.53 188 TYR B CA 1
ATOM 10106 C C . TYR B 2 188 ? 32.317 -30.174 -47.660 1.00 19.25 188 TYR B C 1
ATOM 10107 O O . TYR B 2 188 ? 33.430 -30.660 -47.440 1.00 20.15 188 TYR B O 1
ATOM 10125 N N . HIS B 2 189 ? 31.207 -30.707 -47.169 1.00 18.74 189 HIS B N 1
ATOM 10126 C CA . HIS B 2 189 ? 31.234 -31.890 -46.324 1.00 19.51 189 HIS B CA 1
ATOM 10127 C C . HIS B 2 189 ? 30.915 -33.176 -47.081 1.00 19.15 189 HIS B C 1
ATOM 10128 O O . HIS B 2 189 ? 30.723 -34.225 -46.452 1.00 21.25 189 HIS B O 1
ATOM 10142 N N . ARG B 2 190 ? 30.823 -33.129 -48.408 1.00 21.17 190 ARG B N 1
ATOM 10143 C CA . ARG B 2 190 ? 30.467 -34.334 -49.139 1.00 22.98 190 ARG B CA 1
ATOM 10144 C C . ARG B 2 190 ? 31.534 -35.402 -48.916 1.00 24.50 190 ARG B C 1
ATOM 10145 O O . ARG B 2 190 ? 32.685 -35.109 -48.586 1.00 23.80 190 ARG B O 1
ATOM 10166 N N . GLY B 2 191 ? 31.134 -36.658 -49.068 1.00 25.99 191 GLY B N 1
ATOM 10167 C CA . GLY B 2 191 ? 32.062 -37.742 -48.820 1.00 28.95 191 GLY B CA 1
ATOM 10168 C C . GLY B 2 191 ? 33.255 -37.691 -49.755 1.00 31.08 191 GLY B C 1
ATOM 10169 O O . GLY B 2 191 ? 33.183 -37.174 -50.872 1.00 29.77 191 GLY B O 1
ATOM 10173 N N . ALA B 2 192 ? 34.375 -38.246 -49.281 1.00 34.05 192 ALA B N 1
ATOM 10174 C CA . ALA B 2 192 ? 35.547 -38.393 -50.135 1.00 36.13 192 ALA B CA 1
ATOM 10175 C C . ALA B 2 192 ? 35.203 -39.132 -51.414 1.00 37.56 192 ALA B C 1
ATOM 10176 O O . ALA B 2 192 ? 35.776 -38.843 -52.472 1.00 37.94 192 ALA B O 1
ATOM 10183 N N . GLU B 2 193 ? 34.270 -40.081 -51.342 1.00 38.89 193 GLU B N 1
ATOM 10184 C CA . GLU B 2 193 ? 33.831 -40.804 -52.528 1.00 42.53 193 GLU B CA 1
ATOM 10185 C C . GLU B 2 193 ? 33.132 -39.902 -53.533 1.00 40.56 193 GLU B C 1
ATOM 10186 O O . GLU B 2 193 ? 32.925 -40.319 -54.679 1.00 41.61 193 GLU B O 1
ATOM 10198 N N . ARG B 2 194 ? 32.778 -38.676 -53.137 1.00 37.23 194 ARG B N 1
ATOM 10199 C CA . ARG B 2 194 ? 32.122 -37.718 -54.016 1.00 34.34 194 ARG B CA 1
ATOM 10200 C C . ARG B 2 194 ? 32.972 -36.483 -54.266 1.00 30.14 194 ARG B C 1
ATOM 10201 O O . ARG B 2 194 ? 32.443 -35.436 -54.646 1.00 27.41 194 ARG B O 1
ATOM 10222 N N . GLU B 2 195 ? 34.284 -36.593 -54.076 1.00 30.42 195 GLU B N 1
ATOM 10223 C CA . GLU B 2 195 ? 35.167 -35.450 -54.277 1.00 31.86 195 GLU B CA 1
ATOM 10224 C C . GLU B 2 195 ? 34.997 -34.847 -55.661 1.00 30.89 195 GLU B C 1
ATOM 10225 O O . GLU B 2 195 ? 35.057 -33.623 -55.824 1.00 30.89 195 GLU B O 1
ATOM 10237 N N . GLY B 2 196 ? 34.822 -35.692 -56.675 1.00 31.10 196 GLY B N 1
ATOM 10238 C CA . GLY B 2 196 ? 34.790 -35.222 -58.040 1.00 31.04 196 GLY B CA 1
ATOM 10239 C C . GLY B 2 196 ? 33.515 -34.545 -58.476 1.00 30.58 196 GLY B C 1
ATOM 10240 O O . GLY B 2 196 ? 33.466 -34.010 -59.585 1.00 32.25 196 GLY B O 1
ATOM 10244 N N . MET B 2 197 ? 32.485 -34.555 -57.634 1.00 29.28 197 MET B N 1
ATOM 10245 C CA . MET B 2 197 ? 31.241 -33.889 -57.973 1.00 27.04 197 MET B CA 1
ATOM 10246 C C . MET B 2 197 ? 31.427 -32.378 -58.012 1.00 26.05 197 MET B C 1
ATOM 10247 O O . MET B 2 197 ? 32.024 -31.789 -57.102 1.00 26.94 197 MET B O 1
ATOM 10261 N N . SER B 2 198 ? 30.881 -31.754 -59.058 1.00 22.99 198 SER B N 1
ATOM 10262 C CA . SER B 2 198 ? 30.639 -30.328 -59.047 1.00 24.21 198 SER B CA 1
ATOM 10263 C C . SER B 2 198 ? 29.475 -30.023 -58.110 1.00 22.26 198 SER B C 1
ATOM 10264 O O . SER B 2 198 ? 28.756 -30.917 -57.650 1.00 21.77 198 SER B O 1
ATOM 10272 N N . GLU B 2 199 ? 29.266 -28.732 -57.846 1.00 21.26 199 GLU B N 1
ATOM 10273 C CA . GLU B 2 199 ? 28.116 -28.351 -57.031 1.00 21.36 199 GLU B CA 1
ATOM 10274 C C . GLU B 2 199 ? 26.810 -28.834 -57.654 1.00 20.61 199 GLU B C 1
ATOM 10275 O O . GLU B 2 199 ? 25.944 -29.366 -56.955 1.00 20.00 199 GLU B O 1
ATOM 10287 N N . ARG B 2 200 ? 26.634 -28.618 -58.969 1.00 22.24 200 ARG B N 1
ATOM 10288 C CA . ARG B 2 200 ? 25.401 -29.060 -59.623 1.00 23.62 200 ARG B CA 1
ATOM 10289 C C . ARG B 2 200 ? 25.225 -30.572 -59.503 1.00 20.92 200 ARG B C 1
ATOM 10290 O O . ARG B 2 200 ? 24.107 -31.062 -59.296 1.00 21.57 200 ARG B O 1
ATOM 10311 N N . GLU B 2 201 ? 26.312 -31.327 -59.651 1.00 22.16 201 GLU B N 1
ATOM 10312 C CA . GLU B 2 201 ? 26.232 -32.773 -59.475 1.00 21.55 201 GLU B CA 1
ATOM 10313 C C . GLU B 2 201 ? 25.857 -33.132 -58.043 1.00 20.68 201 GLU B C 1
ATOM 10314 O O . GLU B 2 201 ? 25.059 -34.052 -57.808 1.00 22.54 201 GLU B O 1
ATOM 10326 N N . PHE B 2 202 ? 26.403 -32.400 -57.069 1.00 18.97 202 PHE B N 1
ATOM 10327 C CA . PHE B 2 202 ? 26.052 -32.651 -55.678 1.00 17.15 202 PHE B CA 1
ATOM 10328 C C . PHE B 2 202 ? 24.593 -32.312 -55.421 1.00 18.09 202 PHE B C 1
ATOM 10329 O O . PHE B 2 202 ? 23.908 -33.035 -54.703 1.00 17.94 202 PHE B O 1
ATOM 10346 N N . SER B 2 203 ? 24.089 -31.236 -56.026 1.00 18.81 203 SER B N 1
ATOM 10347 C CA . SER B 2 203 ? 22.667 -30.935 -55.905 1.00 16.85 203 SER B CA 1
ATOM 10348 C C . SER B 2 203 ? 21.807 -32.045 -56.479 1.00 17.76 203 SER B C 1
ATOM 10349 O O . SER B 2 203 ? 20.797 -32.424 -55.875 1.00 17.07 203 SER B O 1
ATOM 10357 N N . ALA B 2 204 ? 22.171 -32.562 -57.654 1.00 17.16 204 ALA B N 1
ATOM 10358 C CA . ALA B 2 204 ? 21.416 -33.677 -58.219 1.00 18.49 204 ALA B CA 1
ATOM 10359 C C . ALA B 2 204 ? 21.457 -34.875 -57.281 1.00 17.40 204 ALA B C 1
ATOM 10360 O O . ALA B 2 204 ? 20.451 -35.578 -57.116 1.00 19.88 204 ALA B O 1
ATOM 10367 N N . HIS B 2 205 ? 22.614 -35.126 -56.663 1.00 19.18 205 HIS B N 1
ATOM 10368 C CA . HIS B 2 205 ? 22.723 -36.202 -55.675 1.00 17.01 205 HIS B CA 1
ATOM 10369 C C . HIS B 2 205 ? 21.772 -35.977 -54.502 1.00 18.47 205 HIS B C 1
ATOM 10370 O O . HIS B 2 205 ? 21.080 -36.905 -54.070 1.00 17.52 205 HIS B O 1
ATOM 10384 N N . CYS B 2 206 ? 21.706 -34.752 -53.987 1.00 16.72 206 CYS B N 1
ATOM 10385 C CA . CYS B 2 206 ? 20.794 -34.462 -52.883 1.00 15.55 206 CYS B CA 1
ATOM 10386 C C . CYS B 2 206 ? 19.352 -34.696 -53.296 1.00 16.06 206 CYS B C 1
ATOM 10387 O O . CYS B 2 206 ? 18.568 -35.276 -52.535 1.00 16.73 206 CYS B O 1
ATOM 10395 N N . ALA B 2 207 ? 18.994 -34.288 -54.523 1.00 15.87 207 ALA B N 1
ATOM 10396 C CA . ALA B 2 207 ? 17.624 -34.496 -54.981 1.00 16.16 207 ALA B CA 1
ATOM 10397 C C . ALA B 2 207 ? 17.337 -35.977 -55.164 1.00 15.70 207 ALA B C 1
ATOM 10398 O O . ALA B 2 207 ? 16.240 -36.449 -54.832 1.00 16.34 207 ALA B O 1
ATOM 10405 N N . ALA B 2 208 ? 18.332 -36.734 -55.643 1.00 15.78 208 ALA B N 1
ATOM 10406 C CA . ALA B 2 208 ? 18.157 -38.178 -55.790 1.00 16.77 208 ALA B CA 1
ATOM 10407 C C . ALA B 2 208 ? 17.976 -38.872 -54.443 1.00 17.36 208 ALA B C 1
ATOM 10408 O O . ALA B 2 208 ? 17.165 -39.800 -54.322 1.00 17.78 208 ALA B O 1
ATOM 10415 N N . LYS B 2 209 ? 18.750 -38.468 -53.430 1.00 17.15 209 LYS B N 1
ATOM 10416 C CA . LYS B 2 209 ? 18.607 -39.069 -52.102 1.00 16.88 209 LYS B CA 1
ATOM 10417 C C . LYS B 2 209 ? 17.255 -38.729 -51.479 1.00 15.40 209 LYS B C 1
ATOM 10418 O O . LYS B 2 209 ? 16.660 -39.561 -50.772 1.00 16.28 209 LYS B O 1
ATOM 10437 N N . LEU B 2 210 ? 16.750 -37.514 -51.727 1.00 15.00 210 LEU B N 1
ATOM 10438 C CA . LEU B 2 210 ? 15.406 -37.168 -51.257 1.00 14.32 210 LEU B CA 1
ATOM 10439 C C . LEU B 2 210 ? 14.354 -38.057 -51.907 1.00 13.42 210 LEU B C 1
ATOM 10440 O O . LEU B 2 210 ? 13.458 -38.571 -51.232 1.00 13.54 210 LEU B O 1
ATOM 10456 N N . GLU B 2 211 ? 14.428 -38.220 -53.232 1.00 14.91 211 GLU B N 1
ATOM 10457 C CA . GLU B 2 211 ? 13.495 -39.097 -53.926 1.00 14.57 211 GLU B CA 1
ATOM 10458 C C . GLU B 2 211 ? 13.595 -40.527 -53.402 1.00 16.27 211 GLU B C 1
ATOM 10459 O O . GLU B 2 211 ? 12.575 -41.190 -53.172 1.00 15.79 211 GLU B O 1
ATOM 10471 N N . GLU B 2 212 ? 14.824 -41.009 -53.193 1.00 17.29 212 GLU B N 1
ATOM 10472 C CA . GLU B 2 212 ? 15.024 -42.341 -52.630 1.00 18.06 212 GLU B CA 1
ATOM 10473 C C . GLU B 2 212 ? 14.348 -42.486 -51.273 1.00 18.71 212 GLU B C 1
ATOM 10474 O O . GLU B 2 212 ? 13.702 -43.512 -50.989 1.00 17.64 212 GLU B O 1
ATOM 10486 N N . MET B 2 213 ? 14.496 -41.483 -50.411 1.00 17.36 213 MET B N 1
ATOM 10487 C CA . MET B 2 213 ? 13.845 -41.517 -49.105 1.00 16.51 213 MET B CA 1
ATOM 10488 C C . MET B 2 213 ? 12.333 -41.546 -49.248 1.00 15.60 213 MET B C 1
ATOM 10489 O O . MET B 2 213 ? 11.652 -42.313 -48.555 1.00 15.71 213 MET B O 1
ATOM 10503 N N . ILE B 2 214 ? 11.785 -40.686 -50.115 1.00 15.49 214 ILE B N 1
ATOM 10504 C CA . ILE B 2 214 ? 10.334 -40.604 -50.275 1.00 14.53 214 ILE B CA 1
ATOM 10505 C C . ILE B 2 214 ? 9.787 -41.929 -50.783 1.00 14.94 214 ILE B C 1
ATOM 10506 O O . ILE B 2 214 ? 8.765 -42.424 -50.298 1.00 16.09 214 ILE B O 1
ATOM 10522 N N . LEU B 2 215 ? 10.462 -42.525 -51.764 1.00 15.32 215 LEU B N 1
ATOM 10523 C CA . LEU B 2 215 ? 10.021 -43.815 -52.287 1.00 15.96 215 LEU B CA 1
ATOM 10524 C C . LEU B 2 215 ? 10.131 -44.926 -51.244 1.00 16.80 215 LEU B C 1
ATOM 10525 O O . LEU B 2 215 ? 9.251 -45.783 -51.166 1.00 18.12 215 LEU B O 1
ATOM 10541 N N . ALA B 2 216 ? 11.209 -44.942 -50.451 1.00 15.94 216 ALA B N 1
ATOM 10542 C CA . ALA B 2 216 ? 11.363 -45.979 -49.431 1.00 18.18 216 ALA B CA 1
ATOM 10543 C C . ALA B 2 216 ? 10.322 -45.844 -48.327 1.00 16.43 216 ALA B C 1
ATOM 10544 O O . ALA B 2 216 ? 9.847 -46.855 -47.786 1.00 17.98 216 ALA B O 1
ATOM 10551 N N . GLU B 2 217 ? 9.980 -44.612 -47.958 1.00 15.84 217 GLU B N 1
ATOM 10552 C CA . GLU B 2 217 ? 8.958 -44.393 -46.940 1.00 15.06 217 GLU B CA 1
ATOM 10553 C C . GLU B 2 217 ? 7.556 -44.624 -47.471 1.00 15.43 217 GLU B C 1
ATOM 10554 O O . GLU B 2 217 ? 6.651 -44.934 -46.684 1.00 16.28 217 GLU B O 1
ATOM 10566 N N . GLY B 2 218 ? 7.366 -44.464 -48.786 1.00 16.51 218 GLY B N 1
ATOM 10567 C CA . GLY B 2 218 ? 6.063 -44.427 -49.413 1.00 16.17 218 GLY B CA 1
ATOM 10568 C C . GLY B 2 218 ? 5.566 -43.001 -49.540 1.00 15.53 218 GLY B C 1
ATOM 10569 O O . GLY B 2 218 ? 5.346 -42.322 -48.532 1.00 15.00 218 GLY B O 1
ATOM 10573 N N . PRO B 2 219 ? 5.442 -42.488 -50.774 1.00 16.82 219 PRO B N 1
ATOM 10574 C CA . PRO B 2 219 ? 5.067 -41.070 -50.930 1.00 17.28 219 PRO B CA 1
ATOM 10575 C C . PRO B 2 219 ? 3.758 -40.729 -50.262 1.00 16.15 219 PRO B C 1
ATOM 10576 O O . PRO B 2 219 ? 3.599 -39.597 -49.781 1.00 15.88 219 PRO B O 1
ATOM 10587 N N . GLU B 2 220 ? 2.824 -41.682 -50.207 1.00 16.37 220 GLU B N 1
ATOM 10588 C CA . GLU B 2 220 ? 1.545 -41.477 -49.551 1.00 15.55 220 GLU B CA 1
ATOM 10589 C C . GLU B 2 220 ? 1.682 -41.257 -48.051 1.00 14.31 220 GLU B C 1
ATOM 10590 O O . GLU B 2 220 ? 0.685 -40.872 -47.405 1.00 15.42 220 GLU B O 1
ATOM 10602 N N . THR B 2 221 ? 2.873 -41.481 -47.487 1.00 13.75 221 THR B N 1
ATOM 10603 C CA . THR B 2 221 ? 3.105 -41.239 -46.062 1.00 13.37 221 THR B CA 1
ATOM 10604 C C . THR B 2 221 ? 3.920 -39.981 -45.785 1.00 12.72 221 THR B C 1
ATOM 10605 O O . THR B 2 221 ? 4.145 -39.669 -44.611 1.00 13.10 221 THR B O 1
ATOM 10616 N N . VAL B 2 222 ? 4.355 -39.256 -46.816 1.00 12.91 222 VAL B N 1
ATOM 10617 C CA . VAL B 2 222 ? 5.219 -38.089 -46.648 1.00 13.00 222 VAL B CA 1
ATOM 10618 C C . VAL B 2 222 ? 4.420 -36.819 -46.883 1.00 12.25 222 VAL B C 1
ATOM 10619 O O . VAL B 2 222 ? 3.941 -36.569 -47.999 1.00 13.77 222 VAL B O 1
ATOM 10632 N N . ALA B 2 223 ? 4.358 -35.965 -45.852 1.00 13.11 223 ALA B N 1
ATOM 10633 C CA . ALA B 2 223 ? 3.533 -34.763 -45.883 1.00 13.32 223 ALA B CA 1
ATOM 10634 C C . ALA B 2 223 ? 4.295 -33.490 -46.228 1.00 11.79 223 ALA B C 1
ATOM 10635 O O . ALA B 2 223 ? 3.745 -32.614 -46.915 1.00 12.25 223 ALA B O 1
ATOM 10642 N N . ALA B 2 224 ? 5.516 -33.328 -45.726 1.00 11.85 224 ALA B N 1
ATOM 10643 C CA . ALA B 2 224 ? 6.163 -32.026 -45.856 1.00 12.19 224 ALA B CA 1
ATOM 10644 C C . ALA B 2 224 ? 7.677 -32.157 -45.787 1.00 12.11 224 ALA B C 1
ATOM 10645 O O . ALA B 2 224 ? 8.222 -33.139 -45.266 1.00 12.36 224 ALA B O 1
ATOM 10652 N N . PHE B 2 225 ? 8.338 -31.104 -46.280 1.00 12.15 225 PHE B N 1
ATOM 10653 C CA . PHE B 2 225 ? 9.782 -30.915 -46.267 1.00 12.37 225 PHE B CA 1
ATOM 10654 C C . PHE B 2 225 ? 10.039 -29.517 -45.732 1.00 12.87 225 PHE B C 1
ATOM 10655 O O . PHE B 2 225 ? 9.397 -28.562 -46.180 1.00 14.39 225 PHE B O 1
ATOM 10672 N N . ILE B 2 226 ? 10.966 -29.393 -44.784 1.00 11.97 226 ILE B N 1
ATOM 10673 C CA . ILE B 2 226 ? 11.339 -28.100 -44.222 1.00 12.51 226 ILE B CA 1
ATOM 10674 C C . ILE B 2 226 ? 12.816 -27.836 -44.466 1.00 12.32 226 ILE B C 1
ATOM 10675 O O . ILE B 2 226 ? 13.657 -28.725 -44.280 1.00 13.26 226 ILE B O 1
ATOM 10691 N N . GLY B 2 227 ? 13.125 -26.605 -44.872 1.00 13.01 227 GLY B N 1
ATOM 10692 C CA . GLY B 2 227 ? 14.498 -26.181 -45.050 1.00 13.60 227 GLY B CA 1
ATOM 10693 C C . GLY B 2 227 ? 14.693 -24.680 -44.946 1.00 12.56 227 GLY B C 1
ATOM 10694 O O . GLY B 2 227 ? 13.849 -23.882 -45.374 1.00 13.30 227 GLY B O 1
ATOM 10698 N N . GLU B 2 228 ? 15.800 -24.285 -44.334 1.00 13.47 228 GLU B N 1
ATOM 10699 C CA . GLU B 2 228 ? 16.302 -22.927 -44.444 1.00 14.68 228 GLU B CA 1
ATOM 10700 C C . GLU B 2 228 ? 16.882 -22.717 -45.842 1.00 13.29 228 GLU B C 1
ATOM 10701 O O . GLU B 2 228 ? 17.555 -23.605 -46.369 1.00 14.02 228 GLU B O 1
ATOM 10713 N N . PRO B 2 229 ? 16.636 -21.575 -46.474 1.00 14.25 229 PRO B N 1
ATOM 10714 C CA . PRO B 2 229 ? 17.277 -21.337 -47.784 1.00 14.79 229 PRO B CA 1
ATOM 10715 C C . PRO B 2 229 ? 18.783 -21.489 -47.730 1.00 13.74 229 PRO B C 1
ATOM 10716 O O . PRO B 2 229 ? 19.376 -22.092 -48.629 1.00 14.65 229 PRO B O 1
ATOM 10727 N N . VAL B 2 230 ? 19.399 -20.947 -46.677 1.00 14.19 230 VAL B N 1
ATOM 10728 C CA . VAL B 2 230 ? 20.820 -21.026 -46.375 1.00 13.09 230 VAL B CA 1
ATOM 10729 C C . VAL B 2 230 ? 20.914 -21.589 -44.964 1.00 13.80 230 VAL B C 1
ATOM 10730 O O . VAL B 2 230 ? 20.181 -21.141 -44.081 1.00 14.93 230 VAL B O 1
ATOM 10743 N N . LEU B 2 231 ? 21.787 -22.576 -44.738 1.00 14.21 231 LEU B N 1
ATOM 10744 C CA . LEU B 2 231 ? 21.927 -23.082 -43.370 1.00 15.22 231 LEU B CA 1
ATOM 10745 C C . LEU B 2 231 ? 22.522 -21.993 -42.485 1.00 15.18 231 LEU B C 1
ATOM 10746 O O . LEU B 2 231 ? 23.562 -21.400 -42.826 1.00 16.44 231 LEU B O 1
ATOM 10762 N N . GLY B 2 232 ? 21.881 -21.734 -41.350 1.00 15.40 232 GLY B N 1
ATOM 10763 C CA . GLY B 2 232 ? 22.407 -20.805 -40.375 1.00 14.94 232 GLY B CA 1
ATOM 10764 C C . GLY B 2 232 ? 23.263 -21.492 -39.330 1.00 14.49 232 GLY B C 1
ATOM 10765 O O . GLY B 2 232 ? 24.457 -21.696 -39.531 1.00 15.12 232 GLY B O 1
ATOM 10769 N N . THR B 2 233 ? 22.640 -21.900 -38.223 1.00 14.17 233 THR B N 1
ATOM 10770 C CA . THR B 2 233 ? 23.396 -22.497 -37.129 1.00 15.27 233 THR B CA 1
ATOM 10771 C C . THR B 2 233 ? 24.148 -23.759 -37.544 1.00 15.03 233 THR B C 1
ATOM 10772 O O . THR B 2 233 ? 25.180 -24.092 -36.932 1.00 16.19 233 THR B O 1
ATOM 10783 N N . GLY B 2 234 ? 23.679 -24.468 -38.567 1.00 15.37 234 GLY B N 1
ATOM 10784 C CA . GLY B 2 234 ? 24.388 -25.619 -39.091 1.00 16.28 234 GLY B CA 1
ATOM 10785 C C . GLY B 2 234 ? 25.630 -25.322 -39.907 1.00 16.91 234 GLY B C 1
ATOM 10786 O O . GLY B 2 234 ? 26.230 -26.262 -40.439 1.00 17.07 234 GLY B O 1
ATOM 10790 N N . GLY B 2 235 ? 26.034 -24.057 -40.031 1.00 15.73 235 GLY B N 1
ATOM 10791 C CA . GLY B 2 235 ? 27.348 -23.748 -40.563 1.00 16.14 235 GLY B CA 1
ATOM 10792 C C . GLY B 2 235 ? 27.476 -22.540 -41.471 1.00 14.93 235 GLY B C 1
ATOM 10793 O O . GLY B 2 235 ? 28.563 -22.304 -41.991 1.00 16.16 235 GLY B O 1
ATOM 10797 N N . ILE B 2 236 ? 26.397 -21.775 -41.679 1.00 15.23 236 ILE B N 1
ATOM 10798 C CA . ILE B 2 236 ? 26.391 -20.646 -42.609 1.00 16.48 236 ILE B CA 1
ATOM 10799 C C . ILE B 2 236 ? 26.765 -21.145 -44.001 1.00 15.48 236 ILE B C 1
ATOM 10800 O O . ILE B 2 236 ? 27.853 -20.861 -44.522 1.00 16.40 236 ILE B O 1
ATOM 10816 N N . VAL B 2 237 ? 25.835 -21.874 -44.614 1.00 15.36 237 VAL B N 1
ATOM 10817 C CA . VAL B 2 237 ? 26.101 -22.661 -45.814 1.00 15.16 237 VAL B CA 1
ATOM 10818 C C . VAL B 2 237 ? 25.098 -22.289 -46.896 1.00 14.99 237 VAL B C 1
ATOM 10819 O O . VAL B 2 237 ? 23.952 -22.745 -46.871 1.00 15.00 237 VAL B O 1
ATOM 10832 N N . PRO B 2 238 ? 25.489 -21.461 -47.858 1.00 15.49 238 PRO B N 1
ATOM 10833 C CA . PRO B 2 238 ? 24.621 -21.227 -49.003 1.00 14.52 238 PRO B CA 1
ATOM 10834 C C . PRO B 2 238 ? 24.370 -22.525 -49.736 1.00 15.85 238 PRO B C 1
ATOM 10835 O O . PRO B 2 238 ? 25.215 -23.444 -49.728 1.00 16.35 238 PRO B O 1
ATOM 10846 N N . PRO B 2 239 ? 23.211 -22.662 -50.374 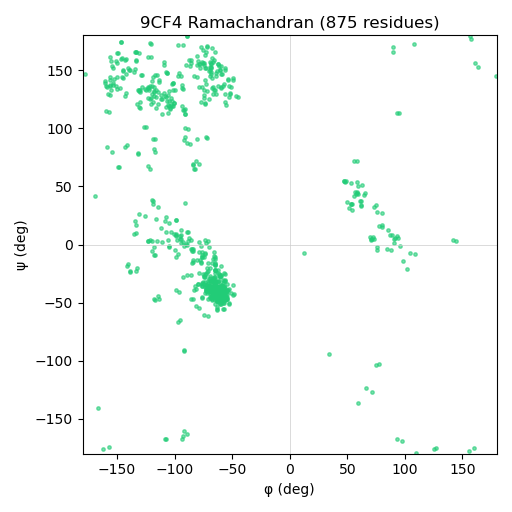1.00 16.02 239 PRO B N 1
ATOM 10847 C CA . PRO B 2 239 ? 22.908 -23.907 -51.060 1.00 16.06 239 PRO B CA 1
ATOM 10848 C C . PRO B 2 239 ? 23.818 -24.074 -52.268 1.00 16.72 239 PRO B C 1
ATOM 10849 O O . PRO B 2 239 ? 24.199 -23.083 -52.913 1.00 17.85 239 PRO B O 1
ATOM 10860 N N . PRO B 2 240 ? 24.159 -25.309 -52.620 1.00 16.45 240 PRO B N 1
ATOM 10861 C CA . PRO B 2 240 ? 24.953 -25.536 -53.836 1.00 17.49 240 PRO B CA 1
ATOM 10862 C C . PRO B 2 240 ? 24.147 -25.239 -55.100 1.00 17.98 240 PRO B C 1
ATOM 10863 O O . PRO B 2 240 ? 22.918 -25.309 -55.127 1.00 17.92 240 PRO B O 1
ATOM 10874 N N . GLU B 2 241 ? 24.867 -24.865 -56.151 1.00 20.19 241 GLU B N 1
ATOM 10875 C CA . GLU B 2 241 ? 24.244 -24.484 -57.411 1.00 21.19 241 GLU B CA 1
ATOM 10876 C C . GLU B 2 241 ? 23.276 -25.565 -57.870 1.00 18.37 241 GLU B C 1
ATOM 10877 O O . GLU B 2 241 ? 23.620 -26.750 -57.883 1.00 18.78 241 GLU B O 1
ATOM 10889 N N . GLY B 2 242 ? 22.050 -25.151 -58.196 1.00 20.09 242 GLY B N 1
ATOM 10890 C CA . GLY B 2 242 ? 21.022 -26.064 -58.668 1.00 18.99 242 GLY B CA 1
ATOM 10891 C C . GLY B 2 242 ? 20.177 -26.727 -57.609 1.00 18.07 242 GLY B C 1
ATOM 10892 O O . GLY B 2 242 ? 19.217 -27.430 -57.960 1.00 18.33 242 GLY B O 1
ATOM 10896 N N . TYR B 2 243 ? 20.482 -26.507 -56.328 1.00 15.95 243 TYR B N 1
ATOM 10897 C CA . TYR B 2 243 ? 19.859 -27.272 -55.254 1.00 14.84 243 TYR B CA 1
ATOM 10898 C C . TYR B 2 243 ? 18.353 -27.035 -55.189 1.00 14.82 243 TYR B C 1
ATOM 10899 O O . TYR B 2 243 ? 17.549 -27.984 -55.213 1.00 15.31 243 TYR B O 1
ATOM 10917 N N . TRP B 2 244 ? 17.943 -25.782 -55.056 1.00 14.19 244 TRP B N 1
ATOM 10918 C CA . TRP B 2 244 ? 16.525 -25.523 -54.810 1.00 15.22 244 TRP B CA 1
ATOM 10919 C C . TRP B 2 244 ? 15.672 -25.859 -56.028 1.00 15.99 244 TRP B C 1
ATOM 10920 O O . TRP B 2 244 ? 14.504 -26.237 -55.880 1.00 16.45 244 TRP B O 1
ATOM 10941 N N A GLU B 2 245 ? 16.220 -25.732 -57.237 0.50 15.99 245 GLU B N 1
ATOM 10942 N N B GLU B 2 245 ? 16.238 -25.732 -57.222 0.50 16.13 245 GLU B N 1
ATOM 10943 C CA A GLU B 2 245 ? 15.472 -26.135 -58.429 0.50 16.24 245 GLU B CA 1
ATOM 10944 C CA B GLU B 2 245 ? 15.526 -26.122 -58.432 0.50 16.60 245 GLU B CA 1
ATOM 10945 C C A GLU B 2 245 ? 15.210 -27.637 -58.408 0.50 15.78 245 GLU B C 1
ATOM 10946 C C B GLU B 2 245 ? 15.231 -27.619 -58.419 0.50 16.13 245 GLU B C 1
ATOM 10947 O O A GLU B 2 245 ? 14.084 -28.094 -58.633 0.50 15.76 245 GLU B O 1
ATOM 10948 O O B GLU B 2 245 ? 14.098 -28.050 -58.660 0.50 16.72 245 GLU B O 1
ATOM 10971 N N . ALA B 2 246 ? 16.240 -28.427 -58.110 1.00 14.49 246 ALA B N 1
ATOM 10972 C CA . ALA B 2 246 ? 16.072 -29.878 -58.135 1.00 15.27 246 ALA B CA 1
ATOM 10973 C C . ALA B 2 246 ? 15.175 -30.365 -57.009 1.00 16.41 246 ALA B C 1
ATOM 10974 O O . ALA B 2 246 ? 14.342 -31.254 -57.220 1.00 16.46 246 ALA B O 1
ATOM 10981 N N . ILE B 2 247 ? 15.346 -29.821 -55.803 1.00 14.85 247 ILE B N 1
ATOM 10982 C CA . ILE B 2 247 ? 14.533 -30.258 -54.664 1.00 14.69 247 ILE B CA 1
ATOM 10983 C C . ILE B 2 247 ? 13.064 -29.949 -54.911 1.00 14.17 247 ILE B C 1
ATOM 10984 O O . ILE B 2 247 ? 12.176 -30.776 -54.641 1.00 14.28 247 ILE B O 1
ATOM 11000 N N . GLN B 2 248 ? 12.771 -28.752 -55.419 1.00 13.84 248 GLN B N 1
ATOM 11001 C CA . GLN B 2 248 ? 11.363 -28.397 -55.623 1.00 13.87 248 GLN B CA 1
ATOM 11002 C C . GLN B 2 248 ? 10.685 -29.288 -56.664 1.00 14.59 248 GLN B C 1
ATOM 11003 O O . GLN B 2 248 ? 9.497 -29.570 -56.552 1.00 16.27 248 GLN B O 1
ATOM 11017 N N . GLY B 2 249 ? 11.412 -29.757 -57.668 1.00 15.08 249 GLY B N 1
ATOM 11018 C CA . GLY B 2 249 ? 10.822 -30.691 -58.616 1.00 15.05 249 GLY B CA 1
ATOM 11019 C C . GLY B 2 249 ? 10.440 -32.007 -57.962 1.00 14.19 249 GLY B C 1
ATOM 11020 O O . GLY B 2 249 ? 9.375 -32.566 -58.245 1.00 14.81 249 GLY B O 1
ATOM 11024 N N . VAL B 2 250 ? 11.297 -32.513 -57.073 1.00 13.93 250 VAL B N 1
ATOM 11025 C CA . VAL B 2 250 ? 10.991 -33.755 -56.369 1.00 13.92 250 VAL B CA 1
ATOM 11026 C C . VAL B 2 250 ? 9.782 -33.578 -55.463 1.00 13.37 250 VAL B C 1
ATOM 11027 O O . VAL B 2 250 ? 8.919 -34.461 -55.385 1.00 13.97 250 VAL B O 1
ATOM 11040 N N . LEU B 2 251 ? 9.694 -32.444 -54.763 1.00 13.93 251 LEU B N 1
ATOM 11041 C CA . LEU B 2 251 ? 8.567 -32.239 -53.865 1.00 13.19 251 LEU B CA 1
ATOM 11042 C C . LEU B 2 251 ? 7.256 -32.139 -54.634 1.00 13.75 251 LEU B C 1
ATOM 11043 O O . LEU B 2 251 ? 6.228 -32.656 -54.195 1.00 14.85 251 LEU B O 1
ATOM 11059 N N . ALA B 2 252 ? 7.260 -31.454 -55.771 1.00 13.84 252 ALA B N 1
ATOM 11060 C CA . ALA B 2 252 ? 6.048 -31.396 -56.577 1.00 13.24 252 ALA B CA 1
ATOM 11061 C C . ALA B 2 252 ? 5.691 -32.774 -57.120 1.00 14.45 252 ALA B C 1
ATOM 11062 O O . ALA B 2 252 ? 4.514 -33.152 -57.164 1.00 15.33 252 ALA B O 1
ATOM 11069 N N . LYS B 2 253 ? 6.694 -33.533 -57.537 1.00 13.99 253 LYS B N 1
ATOM 11070 C CA . LYS B 2 253 ? 6.446 -34.857 -58.094 1.00 13.69 253 LYS B CA 1
ATOM 11071 C C . LYS B 2 253 ? 5.672 -35.741 -57.118 1.00 12.30 253 LYS B C 1
ATOM 11072 O O . LYS B 2 253 ? 4.825 -36.536 -57.534 1.00 13.78 253 LYS B O 1
ATOM 11091 N N . TYR B 2 254 ? 5.962 -35.626 -55.812 1.00 13.51 254 TYR B N 1
ATOM 11092 C CA . TYR B 2 254 ? 5.373 -36.498 -54.802 1.00 12.94 254 TYR B CA 1
ATOM 11093 C C . TYR B 2 254 ? 4.338 -35.801 -53.926 1.00 13.48 254 TYR B C 1
ATOM 11094 O O . TYR B 2 254 ? 3.932 -36.364 -52.907 1.00 14.35 254 TYR B O 1
ATOM 11112 N N . ASP B 2 255 ? 3.922 -34.582 -54.282 1.00 13.06 255 ASP B N 1
ATOM 11113 C CA . ASP B 2 255 ? 2.865 -33.875 -53.559 1.00 13.57 255 ASP B CA 1
ATOM 11114 C C . ASP B 2 255 ? 3.245 -33.704 -52.093 1.00 12.73 255 ASP B C 1
ATOM 11115 O O . ASP B 2 255 ? 2.482 -34.053 -51.187 1.00 14.78 255 ASP B O 1
ATOM 11124 N N . VAL B 2 256 ? 4.427 -33.132 -51.870 1.00 12.19 256 VAL B N 1
ATOM 11125 C CA . VAL B 2 256 ? 4.959 -32.847 -50.536 1.00 11.61 256 VAL B CA 1
ATOM 11126 C C . VAL B 2 256 ? 4.994 -31.334 -50.333 1.00 13.16 256 VAL B C 1
ATOM 11127 O O . VAL B 2 256 ? 5.522 -30.602 -51.177 1.00 15.23 256 VAL B O 1
ATOM 11140 N N . LEU B 2 257 ? 4.427 -30.869 -49.224 1.00 13.19 257 LEU B N 1
ATOM 11141 C CA . LEU B 2 257 ? 4.423 -29.452 -48.925 1.00 13.11 257 LEU B CA 1
ATOM 11142 C C . LEU B 2 257 ? 5.828 -28.962 -48.602 1.00 13.17 257 LEU B C 1
ATOM 11143 O O . LEU B 2 257 ? 6.667 -29.698 -48.079 1.00 13.40 257 LEU B O 1
ATOM 11159 N N . LEU B 2 258 ? 6.078 -27.698 -48.909 1.00 12.72 258 LEU B N 1
ATOM 11160 C CA . LEU B 2 258 ? 7.385 -27.087 -48.670 1.00 12.70 258 LEU B CA 1
ATOM 11161 C C . LEU B 2 258 ? 7.248 -25.998 -47.612 1.00 13.22 258 LEU B C 1
ATOM 11162 O O . LEU B 2 258 ? 6.501 -25.031 -47.793 1.00 13.42 258 LEU B O 1
ATOM 11178 N N . ILE B 2 259 ? 7.980 -26.160 -46.520 1.00 12.67 259 ILE B N 1
ATOM 11179 C CA . ILE B 2 259 ? 8.114 -25.145 -45.492 1.00 12.70 259 ILE B CA 1
ATOM 11180 C C . ILE B 2 259 ? 9.479 -24.490 -45.650 1.00 12.36 259 ILE B C 1
ATOM 11181 O O . ILE B 2 259 ? 10.516 -25.149 -45.506 1.00 14.33 259 ILE B O 1
ATOM 11197 N N . ALA B 2 260 ? 9.502 -23.182 -45.931 1.00 12.61 260 ALA B N 1
ATOM 11198 C CA . ALA B 2 260 ? 10.746 -22.427 -45.936 1.00 13.13 260 ALA B CA 1
ATOM 11199 C C . ALA B 2 260 ? 10.935 -21.791 -44.572 1.00 11.36 260 ALA B C 1
ATOM 11200 O O . ALA B 2 260 ? 10.104 -20.971 -44.131 1.00 13.05 260 ALA B O 1
ATOM 11207 N N . ASP B 2 261 ? 12.029 -22.159 -43.897 1.00 11.42 261 ASP B N 1
ATOM 11208 C CA . ASP B 2 261 ? 12.330 -21.602 -42.580 1.00 10.87 261 ASP B CA 1
ATOM 11209 C C . ASP B 2 261 ? 13.196 -20.369 -42.810 1.00 13.08 261 ASP B C 1
ATOM 11210 O O . ASP B 2 261 ? 14.404 -20.477 -43.069 1.00 13.11 261 ASP B O 1
ATOM 11219 N N . GLU B 2 262 ? 12.554 -19.197 -42.753 1.00 13.03 262 GLU B N 1
ATOM 11220 C CA . GLU B 2 262 ? 13.176 -17.911 -42.996 1.00 12.55 262 GLU B CA 1
ATOM 11221 C C . GLU B 2 262 ? 13.546 -17.181 -41.718 1.00 13.75 262 GLU B C 1
ATOM 11222 O O . GLU B 2 262 ? 13.713 -15.959 -41.726 1.00 13.31 262 GLU B O 1
ATOM 11234 N N . VAL B 2 263 ? 13.679 -17.892 -40.612 1.00 12.43 263 VAL B N 1
ATOM 11235 C CA . VAL B 2 263 ? 13.963 -17.191 -39.366 1.00 12.55 263 VAL B CA 1
ATOM 11236 C C . VAL B 2 263 ? 15.268 -16.404 -39.465 1.00 13.09 263 VAL B C 1
ATOM 11237 O O . VAL B 2 263 ? 15.358 -15.274 -38.972 1.00 13.31 263 VAL B O 1
ATOM 11250 N N . VAL B 2 264 ? 16.295 -16.969 -40.085 1.00 14.57 264 VAL B N 1
ATOM 11251 C CA . VAL B 2 264 ? 17.536 -16.192 -40.271 1.00 15.13 264 VAL B CA 1
ATOM 11252 C C . VAL B 2 264 ? 17.489 -15.338 -41.540 1.00 14.84 264 VAL B C 1
ATOM 11253 O O . VAL B 2 264 ? 17.841 -14.157 -41.520 1.00 15.57 264 VAL B O 1
ATOM 11266 N N . CYS B 2 265 ? 17.067 -15.905 -42.668 1.00 13.42 265 CYS B N 1
ATOM 11267 C CA . CYS B 2 265 ? 17.202 -15.175 -43.927 1.00 14.96 265 CYS B CA 1
ATOM 11268 C C . CYS B 2 265 ? 16.162 -14.085 -44.110 1.00 14.85 265 CYS B C 1
ATOM 11269 O O . CYS B 2 265 ? 16.338 -13.218 -44.976 1.00 16.48 265 CYS B O 1
ATOM 11277 N N . GLY B 2 266 ? 15.086 -14.088 -43.325 1.00 16.58 266 GLY B N 1
ATOM 11278 C CA . GLY B 2 266 ? 14.003 -13.151 -43.577 1.00 14.43 266 GLY B CA 1
ATOM 11279 C C . GLY B 2 266 ? 14.372 -11.705 -43.292 1.00 15.49 266 GLY B C 1
ATOM 11280 O O . GLY B 2 266 ? 15.219 -11.393 -42.449 1.00 16.27 266 GLY B O 1
ATOM 11284 N N . PHE B 2 267 ? 13.696 -10.813 -44.013 1.00 15.15 267 PHE B N 1
ATOM 11285 C CA . PHE B 2 267 ? 13.755 -9.373 -43.769 1.00 15.51 267 PHE B CA 1
ATOM 11286 C C . PHE B 2 267 ? 15.130 -8.768 -44.030 1.00 16.93 267 PHE B C 1
ATOM 11287 O O . PHE B 2 267 ? 15.602 -7.939 -43.261 1.00 17.27 267 PHE B O 1
ATOM 11304 N N . GLY B 2 268 ? 15.750 -9.163 -45.143 1.00 14.97 268 GLY B N 1
ATOM 11305 C CA . GLY B 2 268 ? 16.892 -8.468 -45.697 1.00 15.83 268 GLY B CA 1
ATOM 11306 C C . GLY B 2 268 ? 18.240 -9.113 -45.495 1.00 15.37 268 GLY B C 1
ATOM 11307 O O . GLY B 2 268 ? 19.204 -8.669 -46.110 1.00 16.95 268 GLY B O 1
ATOM 11311 N N . ARG B 2 269 ? 18.330 -10.185 -44.711 1.00 15.60 269 ARG B N 1
ATOM 11312 C CA . ARG B 2 269 ? 19.632 -10.676 -44.258 1.00 15.50 269 ARG B CA 1
ATOM 11313 C C . ARG B 2 269 ? 20.564 -11.031 -45.413 1.00 15.92 269 ARG B C 1
ATOM 11314 O O . ARG B 2 269 ? 21.773 -10.776 -45.331 1.00 16.87 269 ARG B O 1
ATOM 11335 N N . ILE B 2 270 ? 20.052 -11.646 -46.481 1.00 17.48 270 ILE B N 1
ATOM 11336 C CA . ILE B 2 270 ? 20.938 -12.029 -47.575 1.00 16.86 270 ILE B CA 1
ATOM 11337 C C . ILE B 2 270 ? 20.802 -11.120 -48.792 1.00 15.36 270 ILE B C 1
ATOM 11338 O O . ILE B 2 270 ? 21.242 -11.478 -49.864 1.00 17.70 270 ILE B O 1
ATOM 11354 N N . GLY B 2 271 ? 20.230 -9.922 -48.625 1.00 16.52 271 GLY B N 1
ATOM 11355 C CA . GLY B 2 271 ? 20.154 -8.962 -49.703 1.00 18.03 271 GLY B CA 1
ATOM 11356 C C . GLY B 2 271 ? 18.857 -9.006 -50.487 1.00 18.17 271 GLY B C 1
ATOM 11357 O O . GLY B 2 271 ? 18.725 -8.282 -51.483 1.00 20.11 271 GLY B O 1
ATOM 11361 N N . ALA B 2 272 ? 17.902 -9.820 -50.053 1.00 18.51 272 ALA B N 1
ATOM 11362 C CA . ALA B 2 272 ? 16.563 -9.876 -50.612 1.00 18.04 272 ALA B CA 1
ATOM 11363 C C . ALA B 2 272 ? 15.583 -9.814 -49.451 1.00 18.08 272 ALA B C 1
ATOM 11364 O O . ALA B 2 272 ? 15.955 -10.008 -48.298 1.00 18.84 272 ALA B O 1
ATOM 11371 N N . ASP B 2 273 ? 14.317 -9.537 -49.751 1.00 18.83 273 ASP B N 1
ATOM 11372 C CA . ASP B 2 273 ? 13.320 -9.507 -48.679 1.00 18.84 273 ASP B CA 1
ATOM 11373 C C . ASP B 2 273 ? 13.261 -10.836 -47.939 1.00 17.76 273 ASP B C 1
ATOM 11374 O O . ASP B 2 273 ? 13.113 -10.858 -46.712 1.00 17.08 273 ASP B O 1
ATOM 11383 N N . PHE B 2 274 ? 13.345 -11.948 -48.674 1.00 16.40 274 PHE B N 1
ATOM 11384 C CA . PHE B 2 274 ? 13.429 -13.284 -48.111 1.00 15.13 274 PHE B CA 1
ATOM 11385 C C . PHE B 2 274 ? 14.435 -14.108 -48.901 1.00 16.85 274 PHE B C 1
ATOM 11386 O O . PHE B 2 274 ? 14.654 -13.878 -50.086 1.00 18.16 274 PHE B O 1
ATOM 11403 N N . GLY B 2 275 ? 15.067 -15.062 -48.217 1.00 14.82 275 GLY B N 1
ATOM 11404 C CA . GLY B 2 275 ? 15.966 -15.969 -48.908 1.00 16.99 275 GLY B CA 1
ATOM 11405 C C . GLY B 2 275 ? 15.272 -16.694 -50.039 1.00 14.58 275 GLY B C 1
ATOM 11406 O O . GLY B 2 275 ? 15.883 -16.967 -51.077 1.00 15.45 275 GLY B O 1
ATOM 11410 N N . SER B 2 276 ? 13.988 -17.025 -49.845 1.00 15.51 276 SER B N 1
ATOM 11411 C CA . SER B 2 276 ? 13.227 -17.694 -50.888 1.00 15.94 276 SER B CA 1
ATOM 11412 C C . SER B 2 276 ? 13.186 -16.860 -52.158 1.00 17.29 276 SER B C 1
ATOM 11413 O O . SER B 2 276 ? 13.182 -17.413 -53.257 1.00 17.41 276 SER B O 1
ATOM 11421 N N . HIS B 2 277 ? 13.122 -15.531 -52.031 1.00 17.19 277 HIS B N 1
ATOM 11422 C CA . HIS B 2 277 ? 13.120 -14.683 -53.224 1.00 18.00 277 HIS B CA 1
ATOM 11423 C C . HIS B 2 277 ? 14.434 -14.814 -53.980 1.00 18.79 277 HIS B C 1
ATOM 11424 O O . HIS B 2 277 ? 14.455 -14.904 -55.214 1.00 20.20 277 HIS B O 1
ATOM 11438 N N . HIS B 2 278 ? 15.541 -14.825 -53.248 1.00 17.91 278 HIS B N 1
ATOM 11439 C CA . HIS B 2 278 ? 16.855 -14.877 -53.862 1.00 15.43 278 HIS B CA 1
ATOM 11440 C C . HIS B 2 278 ? 17.089 -16.194 -54.597 1.00 17.49 278 HIS B C 1
ATOM 11441 O O . HIS B 2 278 ? 17.705 -16.212 -55.673 1.00 18.81 278 HIS B O 1
ATOM 11455 N N . TYR B 2 279 ? 16.604 -17.304 -54.036 1.00 17.00 279 TYR B N 1
ATOM 11456 C CA . TYR B 2 279 ? 16.869 -18.629 -54.574 1.00 14.85 279 TYR B CA 1
ATOM 11457 C C . TYR B 2 279 ? 15.690 -19.205 -55.348 1.00 16.46 279 TYR B C 1
ATOM 11458 O O . TYR B 2 279 ? 15.717 -20.382 -55.691 1.00 17.25 279 TYR B O 1
ATOM 11476 N N . ALA B 2 280 ? 14.667 -18.402 -55.634 1.00 17.16 280 ALA B N 1
ATOM 11477 C CA . ALA B 2 280 ? 13.496 -18.842 -56.402 1.00 17.31 280 ALA B CA 1
ATOM 11478 C C . ALA B 2 280 ? 12.810 -20.051 -55.751 1.00 16.77 280 ALA B C 1
ATOM 11479 O O . ALA B 2 280 ? 12.441 -21.034 -56.419 1.00 17.30 280 ALA B O 1
ATOM 11486 N N . ILE B 2 281 ? 12.630 -19.963 -54.438 1.00 15.49 281 ILE B N 1
ATOM 11487 C CA . ILE B 2 281 ? 11.876 -20.952 -53.670 1.00 16.18 281 ILE B CA 1
ATOM 11488 C C . ILE B 2 281 ? 10.434 -20.462 -53.582 1.00 15.34 281 ILE B C 1
ATOM 11489 O O . ILE B 2 281 ? 10.181 -19.289 -53.280 1.00 16.69 281 ILE B O 1
ATOM 11505 N N . LYS B 2 282 ? 9.487 -21.361 -53.842 1.00 14.51 282 LYS B N 1
ATOM 11506 C CA . LYS B 2 282 ? 8.056 -21.056 -53.786 1.00 16.24 282 LYS B CA 1
ATOM 11507 C C . LYS B 2 282 ? 7.427 -21.923 -52.702 1.00 15.08 282 LYS B C 1
ATOM 11508 O O . LYS B 2 282 ? 6.832 -22.972 -52.991 1.00 16.65 282 LYS B O 1
ATOM 11527 N N . PRO B 2 283 ? 7.514 -21.506 -51.447 1.00 13.68 283 PRO B N 1
ATOM 11528 C CA . PRO B 2 283 ? 7.048 -22.357 -50.353 1.00 14.18 283 PRO B CA 1
ATOM 11529 C C . PRO B 2 283 ? 5.545 -22.283 -50.180 1.00 13.88 283 PRO B C 1
ATOM 11530 O O . PRO B 2 283 ? 4.878 -21.356 -50.631 1.00 16.11 283 PRO B O 1
ATOM 11541 N N . ASP B 2 284 ? 5.022 -23.289 -49.480 1.00 12.79 284 ASP B N 1
ATOM 11542 C CA . ASP B 2 284 ? 3.631 -23.319 -49.064 1.00 13.30 284 ASP B CA 1
ATOM 11543 C C . ASP B 2 284 ? 3.403 -22.672 -47.713 1.00 12.53 284 ASP B C 1
ATOM 11544 O O . ASP B 2 284 ? 2.289 -22.184 -47.451 1.00 13.09 284 ASP B O 1
ATOM 11553 N N . LEU B 2 285 ? 4.441 -22.667 -46.873 1.00 12.56 285 LEU B N 1
ATOM 11554 C CA . LEU B 2 285 ? 4.428 -22.177 -45.493 1.00 11.82 285 LEU B CA 1
ATOM 11555 C C . LEU B 2 285 ? 5.787 -21.541 -45.233 1.00 12.32 285 LEU B C 1
ATOM 11556 O O . LEU B 2 285 ? 6.799 -22.043 -45.725 1.00 13.39 285 LEU B O 1
ATOM 11572 N N . ILE B 2 286 ? 5.817 -20.451 -44.465 1.00 13.96 286 ILE B N 1
ATOM 11573 C CA . ILE B 2 286 ? 7.058 -19.740 -44.149 1.00 12.79 286 ILE B CA 1
ATOM 11574 C C . ILE B 2 286 ? 7.141 -19.510 -42.643 1.00 11.47 286 ILE B C 1
ATOM 11575 O O . ILE B 2 286 ? 6.182 -19.016 -42.037 1.00 13.72 286 ILE B O 1
ATOM 11591 N N . THR B 2 287 ? 8.310 -19.806 -42.051 1.00 11.38 287 THR B N 1
ATOM 11592 C CA . THR B 2 287 ? 8.554 -19.523 -40.628 1.00 11.55 287 THR B CA 1
ATOM 11593 C C . THR B 2 287 ? 9.385 -18.251 -40.533 1.00 13.41 287 THR B C 1
ATOM 11594 O O . THR B 2 287 ? 10.383 -18.122 -41.252 1.00 13.46 287 THR B O 1
ATOM 11605 N N . ILE B 2 288 ? 8.989 -17.320 -39.648 1.00 12.43 288 ILE B N 1
ATOM 11606 C CA . ILE B 2 288 ? 9.714 -16.062 -39.472 1.00 12.94 288 ILE B CA 1
ATOM 11607 C C . ILE B 2 288 ? 9.892 -15.748 -37.987 1.00 13.94 288 ILE B C 1
ATOM 11608 O O . ILE B 2 288 ? 9.070 -16.133 -37.139 1.00 13.05 288 ILE B O 1
ATOM 11624 N N . ALA B 2 289 ? 11.004 -15.072 -37.672 1.00 12.50 289 ALA B N 1
ATOM 11625 C CA . ALA B 2 289 ? 11.265 -14.508 -36.336 1.00 12.83 289 ALA B CA 1
ATOM 11626 C C . ALA B 2 289 ? 12.448 -13.534 -36.462 1.00 14.57 289 ALA B C 1
ATOM 11627 O O . ALA B 2 289 ? 12.571 -12.845 -37.476 1.00 16.78 289 ALA B O 1
ATOM 11634 N N . LYS B 2 290 ? 13.322 -13.536 -35.487 1.00 15.80 290 LYS B N 1
ATOM 11635 C CA . LYS B 2 290 ? 14.534 -12.697 -35.504 1.00 16.33 290 LYS B CA 1
ATOM 11636 C C . LYS B 2 290 ? 14.460 -11.291 -36.173 1.00 15.93 290 LYS B C 1
ATOM 11637 O O . LYS B 2 290 ? 14.067 -10.327 -35.539 1.00 15.76 290 LYS B O 1
ATOM 11654 N N . GLY B 2 291 ? 14.830 -11.207 -37.442 1.00 16.40 291 GLY B N 1
ATOM 11655 C CA . GLY B 2 291 ? 14.829 -9.922 -38.140 1.00 16.43 291 GLY B CA 1
ATOM 11656 C C . GLY B 2 291 ? 13.463 -9.299 -38.334 1.00 15.99 291 GLY B C 1
ATOM 11657 O O . GLY B 2 291 ? 13.388 -8.152 -38.804 1.00 17.13 291 GLY B O 1
ATOM 11661 N N . LEU B 2 292 ? 12.397 -10.023 -37.981 1.00 15.70 292 LEU B N 1
ATOM 11662 C CA . LEU B 2 292 ? 11.055 -9.454 -37.969 1.00 14.63 292 LEU B CA 1
ATOM 11663 C C . LEU B 2 292 ? 10.975 -8.261 -37.021 1.00 14.00 292 LEU B C 1
ATOM 11664 O O . LEU B 2 292 ? 10.308 -7.264 -37.327 1.00 15.01 292 LEU B O 1
ATOM 11680 N N . THR B 2 293 ? 11.623 -8.350 -35.855 1.00 14.31 293 THR B N 1
ATOM 11681 C CA . THR B 2 293 ? 11.642 -7.232 -34.912 1.00 12.91 293 THR B CA 1
ATOM 11682 C C . THR B 2 293 ? 13.055 -6.757 -34.582 1.00 14.10 293 THR B C 1
ATOM 11683 O O . THR B 2 293 ? 13.218 -5.894 -33.710 1.00 14.48 293 THR B O 1
ATOM 11694 N N . SER B 2 294 ? 14.082 -7.329 -35.221 1.00 15.05 294 SER B N 1
ATOM 11695 C CA . SER B 2 294 ? 15.475 -7.101 -34.834 1.00 14.46 294 SER B CA 1
ATOM 11696 C C . SER B 2 294 ? 15.694 -7.350 -33.346 1.00 13.74 294 SER B C 1
ATOM 11697 O O . SER B 2 294 ? 16.539 -6.714 -32.721 1.00 15.16 294 SER B O 1
ATOM 11705 N N . ALA B 2 295 ? 14.923 -8.282 -32.779 1.00 13.86 295 ALA B N 1
ATOM 11706 C CA . ALA B 2 295 ? 15.020 -8.725 -31.389 1.00 14.27 295 ALA B CA 1
ATOM 11707 C C . ALA B 2 295 ? 14.536 -7.692 -30.385 1.00 14.65 295 ALA B C 1
ATOM 11708 O O . ALA B 2 295 ? 14.656 -7.935 -29.170 1.00 15.16 295 ALA B O 1
ATOM 11715 N N . TYR B 2 296 ? 13.998 -6.549 -30.829 1.00 13.38 296 TYR B N 1
ATOM 11716 C CA . TYR B 2 296 ? 13.551 -5.533 -29.876 1.00 14.15 296 TYR B CA 1
ATOM 11717 C C . TYR B 2 296 ? 12.381 -6.026 -29.035 1.00 14.25 296 TYR B C 1
ATOM 11718 O O . TYR B 2 296 ? 12.211 -5.582 -27.886 1.00 15.01 296 TYR B O 1
ATOM 11736 N N . GLN B 2 297 ? 11.584 -6.939 -29.580 1.00 12.98 297 GLN B N 1
ATOM 11737 C CA . GLN B 2 297 ? 10.529 -7.651 -28.874 1.00 13.65 297 GLN B CA 1
ATOM 11738 C C . GLN B 2 297 ? 10.533 -9.077 -29.400 1.00 14.81 297 GLN B C 1
ATOM 11739 O O . GLN B 2 297 ? 10.859 -9.302 -30.574 1.00 15.09 297 GLN B O 1
ATOM 11753 N N . PRO B 2 298 ? 10.201 -10.059 -28.557 1.00 13.31 298 PRO B N 1
ATOM 11754 C CA . PRO B 2 298 ? 10.046 -11.437 -29.053 1.00 13.30 298 PRO B CA 1
ATOM 11755 C C . PRO B 2 298 ? 8.805 -11.528 -29.921 1.00 17.31 298 PRO B C 1
ATOM 11756 O O . PRO B 2 298 ? 7.720 -11.157 -29.498 1.00 26.64 298 PRO B O 1
ATOM 11767 N N . LEU B 2 299 ? 8.969 -12.003 -31.139 1.00 13.07 299 LEU B N 1
ATOM 11768 C CA . LEU B 2 299 ? 7.835 -12.167 -32.031 1.00 11.83 299 LEU B CA 1
ATOM 11769 C C . LEU B 2 299 ? 8.217 -13.148 -33.127 1.00 12.82 299 LEU B C 1
ATOM 11770 O O . LEU B 2 299 ? 9.338 -13.086 -33.656 1.00 16.01 299 LEU B O 1
ATOM 11786 N N . SER B 2 300 ? 7.275 -14.024 -33.468 1.00 12.45 300 SER B N 1
ATOM 11787 C CA . SER B 2 300 ? 7.455 -14.964 -34.555 1.00 11.49 300 SER B CA 1
ATOM 11788 C C . SER B 2 300 ? 6.202 -14.974 -35.396 1.00 10.95 300 SER B C 1
ATOM 11789 O O . SER B 2 300 ? 5.138 -14.521 -34.968 1.00 13.24 300 SER B O 1
ATOM 11797 N N . GLY B 2 301 ? 6.329 -15.557 -36.579 1.00 11.81 301 GLY B N 1
ATOM 11798 C CA . GLY B 2 301 ? 5.199 -15.689 -37.477 1.00 12.43 301 GLY B CA 1
ATOM 11799 C C . GLY B 2 301 ? 5.251 -16.974 -38.267 1.00 12.52 301 GLY B C 1
ATOM 11800 O O . GLY B 2 301 ? 6.324 -17.527 -38.551 1.00 13.02 301 GLY B O 1
ATOM 11804 N N . VAL B 2 302 ? 4.062 -17.465 -38.585 1.00 12.22 302 VAL B N 1
ATOM 11805 C CA . VAL B 2 302 ? 3.864 -18.436 -39.646 1.00 11.19 302 VAL B CA 1
ATOM 11806 C C . VAL B 2 302 ? 3.106 -17.713 -40.736 1.00 11.49 302 VAL B C 1
ATOM 11807 O O . VAL B 2 302 ? 2.058 -17.113 -40.463 1.00 13.55 302 VAL B O 1
ATOM 11820 N N . ILE B 2 303 ? 3.650 -17.731 -41.951 1.00 12.19 303 ILE B N 1
ATOM 11821 C CA . ILE B 2 303 ? 2.955 -17.218 -43.123 1.00 11.68 303 ILE B CA 1
ATOM 11822 C C . ILE B 2 303 ? 2.387 -18.423 -43.877 1.00 12.17 303 ILE B C 1
ATOM 11823 O O . ILE B 2 303 ? 3.121 -19.337 -44.266 1.00 13.23 303 ILE B O 1
ATOM 11839 N N . ILE B 2 304 ? 1.072 -18.436 -44.061 1.00 13.24 304 ILE B N 1
ATOM 11840 C CA . ILE B 2 304 ? 0.364 -19.557 -44.662 1.00 14.10 304 ILE B CA 1
ATOM 11841 C C . ILE B 2 304 ? 0.016 -19.199 -46.102 1.00 14.18 304 ILE B C 1
ATOM 11842 O O . ILE B 2 304 ? -0.650 -18.183 -46.361 1.00 13.38 304 ILE B O 1
ATOM 11858 N N . GLY B 2 305 ? 0.407 -20.061 -47.029 1.00 13.15 305 GLY B N 1
ATOM 11859 C CA . GLY B 2 305 ? 0.099 -19.847 -48.433 1.00 14.47 305 GLY B CA 1
ATOM 11860 C C . GLY B 2 305 ? -1.332 -20.189 -48.794 1.00 14.82 305 GLY B C 1
ATOM 11861 O O . GLY B 2 305 ? -2.073 -20.775 -48.001 1.00 14.28 305 GLY B O 1
ATOM 11865 N N . ASP B 2 306 ? -1.719 -19.805 -50.017 1.00 15.73 306 ASP B N 1
ATOM 11866 C CA . ASP B 2 306 ? -3.109 -19.940 -50.426 1.00 15.28 306 ASP B CA 1
ATOM 11867 C C . ASP B 2 306 ? -3.589 -21.384 -50.350 1.00 13.13 306 ASP B C 1
ATOM 11868 O O . ASP B 2 306 ? -4.723 -21.642 -49.931 1.00 15.63 306 ASP B O 1
ATOM 11877 N N . ARG B 2 307 ? -2.778 -22.350 -50.791 1.00 13.76 307 ARG B N 1
ATOM 11878 C CA . ARG B 2 307 ? -3.329 -23.704 -50.895 1.00 16.96 307 ARG B CA 1
ATOM 11879 C C . ARG B 2 307 ? -3.514 -24.355 -49.535 1.00 13.65 307 ARG B C 1
ATOM 11880 O O . ARG B 2 307 ? -4.511 -25.063 -49.321 1.00 16.01 307 ARG B O 1
ATOM 11901 N N . VAL B 2 308 ? -2.600 -24.102 -48.585 1.00 12.97 308 VAL B N 1
ATOM 11902 C CA . VAL B 2 308 ? -2.821 -24.596 -47.234 1.00 14.43 308 VAL B CA 1
ATOM 11903 C C . VAL B 2 308 ? -3.978 -23.847 -46.584 1.00 13.85 308 VAL B C 1
ATOM 11904 O O . VAL B 2 308 ? -4.805 -24.446 -45.892 1.00 14.21 308 VAL B O 1
ATOM 11917 N N . TRP B 2 309 ? -4.070 -22.532 -46.798 1.00 14.32 309 TRP B N 1
ATOM 11918 C CA . TRP B 2 309 ? -5.148 -21.769 -46.186 1.00 14.42 309 TRP B CA 1
ATOM 11919 C C . TRP B 2 309 ? -6.511 -22.306 -46.612 1.00 14.78 309 TRP B C 1
ATOM 11920 O O . TRP B 2 309 ? -7.451 -22.349 -45.810 1.00 14.85 309 TRP B O 1
ATOM 11941 N N . GLN B 2 310 ? -6.643 -22.707 -47.878 1.00 14.76 310 GLN B N 1
ATOM 11942 C CA . GLN B 2 310 ? -7.922 -23.220 -48.356 1.00 15.55 310 GLN B CA 1
ATOM 11943 C C . GLN B 2 310 ? -8.372 -24.430 -47.545 1.00 14.43 310 GLN B C 1
ATOM 11944 O O . GLN B 2 310 ? -9.561 -24.557 -47.221 1.00 14.55 310 GLN B O 1
ATOM 11958 N N . VAL B 2 311 ? -7.428 -25.302 -47.168 1.00 14.77 311 VAL B N 1
ATOM 11959 C CA . VAL B 2 311 ? -7.771 -26.483 -46.378 1.00 14.78 311 VAL B CA 1
ATOM 11960 C C . VAL B 2 311 ? -8.027 -26.109 -44.919 1.00 14.65 311 VAL B C 1
ATOM 11961 O O . VAL B 2 311 ? -8.878 -26.722 -44.272 1.00 15.15 311 VAL B O 1
ATOM 11974 N N . LEU B 2 312 ? -7.331 -25.092 -44.384 1.00 13.55 312 LEU B N 1
ATOM 11975 C CA . LEU B 2 312 ? -7.687 -24.595 -43.055 1.00 13.54 312 LEU B CA 1
ATOM 11976 C C . LEU B 2 312 ? -9.118 -24.071 -43.037 1.00 13.02 312 LEU B C 1
ATOM 11977 O O . LEU B 2 312 ? -9.837 -24.250 -42.053 1.00 14.89 312 LEU B O 1
ATOM 11993 N N . GLU B 2 313 ? -9.549 -23.398 -44.112 1.00 13.89 313 GLU B N 1
ATOM 11994 C CA . GLU B 2 313 ? -10.948 -22.978 -44.198 1.00 13.69 313 GLU B CA 1
ATOM 11995 C C . GLU B 2 313 ? -11.876 -24.189 -44.271 1.00 13.76 313 GLU B C 1
ATOM 11996 O O . GLU B 2 313 ? -12.887 -24.257 -43.568 1.00 15.55 313 GLU B O 1
ATOM 12008 N N . GLN B 2 314 ? -11.538 -25.173 -45.097 1.00 15.46 314 GLN B N 1
ATOM 12009 C CA . GLN B 2 314 ? -12.426 -26.323 -45.211 1.00 16.34 314 GLN B CA 1
ATOM 12010 C C . GLN B 2 314 ? -12.557 -27.026 -43.866 1.00 14.52 314 GLN B C 1
ATOM 12011 O O . GLN B 2 314 ? -13.656 -27.403 -43.451 1.00 16.16 314 GLN B O 1
ATOM 12025 N N . GLY B 2 315 ? -11.443 -27.172 -43.155 1.00 14.99 315 GLY B N 1
ATOM 12026 C CA . GLY B 2 315 ? -11.461 -27.898 -41.896 1.00 16.50 315 GLY B CA 1
ATOM 12027 C C . GLY B 2 315 ? -12.232 -27.175 -40.814 1.00 15.10 315 GLY B C 1
ATOM 12028 O O . GLY B 2 315 ? -12.999 -27.795 -40.068 1.00 15.65 315 GLY B O 1
ATOM 12032 N N . THR B 2 316 ? -12.047 -25.858 -40.708 1.00 13.98 316 THR B N 1
ATOM 12033 C CA . THR B 2 316 ? -12.806 -25.101 -39.711 1.00 14.87 316 THR B CA 1
ATOM 12034 C C . THR B 2 316 ? -14.276 -25.049 -40.076 1.00 15.89 316 THR B C 1
ATOM 12035 O O . THR B 2 316 ? -15.131 -25.074 -39.185 1.00 16.92 316 THR B O 1
ATOM 12046 N N . GLY B 2 317 ? -14.591 -25.053 -41.368 1.00 17.35 317 GLY B N 1
ATOM 12047 C CA . GLY B 2 317 ? -15.984 -25.159 -41.769 1.00 17.90 317 GLY B CA 1
ATOM 12048 C C . GLY B 2 317 ? -16.611 -26.448 -41.283 1.00 16.89 317 GLY B C 1
ATOM 12049 O O . GLY B 2 317 ? -17.784 -26.477 -40.905 1.00 19.37 317 GLY B O 1
ATOM 12053 N N . GLU B 2 318 ? -15.827 -27.534 -41.269 1.00 18.65 318 GLU B N 1
ATOM 12054 C CA . GLU B 2 318 ? -16.343 -28.829 -40.838 1.00 21.10 318 GLU B CA 1
ATOM 12055 C C . GLU B 2 318 ? -16.312 -28.983 -39.318 1.00 17.80 318 GLU B C 1
ATOM 12056 O O . GLU B 2 318 ? -17.254 -29.538 -38.732 1.00 20.43 318 GLU B O 1
ATOM 12068 N N . PHE B 2 319 ? -15.262 -28.498 -38.663 1.00 17.50 319 PHE B N 1
ATOM 12069 C CA . PHE B 2 319 ? -14.989 -28.858 -37.280 1.00 17.93 319 PHE B CA 1
ATOM 12070 C C . PHE B 2 319 ? -15.045 -27.691 -36.301 1.00 18.93 319 PHE B C 1
ATOM 12071 O O . PHE B 2 319 ? -14.993 -27.932 -35.082 1.00 21.66 319 PHE B O 1
ATOM 12088 N N . GLY B 2 320 ? -15.141 -26.456 -36.787 1.00 16.94 320 GLY B N 1
ATOM 12089 C CA . GLY B 2 320 ? -15.222 -25.292 -35.924 1.00 14.90 320 GLY B CA 1
ATOM 12090 C C . GLY B 2 320 ? -13.877 -24.650 -35.637 1.00 15.30 320 GLY B C 1
ATOM 12091 O O . GLY B 2 320 ? -12.863 -24.919 -36.297 1.00 15.36 320 GLY B O 1
ATOM 12095 N N . PRO B 2 321 ? -13.855 -23.758 -34.664 1.00 14.88 321 PRO B N 1
ATOM 12096 C CA . PRO B 2 321 ? -12.631 -22.996 -34.393 1.00 14.19 321 PRO B CA 1
ATOM 12097 C C . PRO B 2 321 ? -11.410 -23.881 -34.186 1.00 14.10 321 PRO B C 1
ATOM 12098 O O . PRO B 2 321 ? -11.472 -24.941 -33.552 1.00 16.26 321 PRO B O 1
ATOM 12109 N N . ILE B 2 322 ? -10.276 -23.416 -34.689 1.00 13.55 322 ILE B N 1
ATOM 12110 C CA . ILE B 2 322 ? -9.064 -24.225 -34.689 1.00 13.34 322 ILE B CA 1
ATOM 12111 C C . ILE B 2 322 ? -8.476 -24.281 -33.278 1.00 11.41 322 ILE B C 1
ATOM 12112 O O . ILE B 2 322 ? -8.366 -23.258 -32.580 1.00 13.08 322 ILE B O 1
ATOM 12128 N N . GLY B 2 323 ? -8.128 -25.484 -32.848 1.00 12.99 323 GLY B N 1
ATOM 12129 C CA . GLY B 2 323 ? -7.577 -25.730 -31.521 1.00 13.77 323 GLY B CA 1
ATOM 12130 C C . GLY B 2 323 ? -6.110 -25.383 -31.412 1.00 12.00 323 GLY B C 1
ATOM 12131 O O . GLY B 2 323 ? -5.266 -26.279 -31.295 1.00 11.46 323 GLY B O 1
ATOM 12135 N N . HIS B 2 324 ? -5.812 -24.086 -31.462 1.00 12.85 324 HIS B N 1
ATOM 12136 C CA . HIS B 2 324 ? -4.440 -23.605 -31.415 1.00 11.36 324 HIS B CA 1
ATOM 12137 C C . HIS B 2 324 ? -4.409 -22.185 -30.879 1.00 12.25 324 HIS B C 1
ATOM 12138 O O . HIS B 2 324 ? -5.201 -21.337 -31.293 1.00 13.58 324 HIS B O 1
ATOM 12152 N N . GLY B 2 325 ? -3.497 -21.934 -29.938 1.00 12.40 325 GLY B N 1
ATOM 12153 C CA . GLY B 2 325 ? -3.301 -20.569 -29.489 1.00 12.32 325 GLY B CA 1
ATOM 12154 C C . GLY B 2 325 ? -2.192 -20.473 -28.462 1.00 11.82 325 GLY B C 1
ATOM 12155 O O . GLY B 2 325 ? -1.954 -21.423 -27.700 1.00 13.86 325 GLY B O 1
ATOM 12159 N N . TRP B 2 326 ? -1.469 -19.355 -28.472 1.00 12.59 326 TRP B N 1
ATOM 12160 C CA . TRP B 2 326 ? -0.601 -18.989 -27.374 1.00 12.02 326 TRP B CA 1
ATOM 12161 C C . TRP B 2 326 ? -1.158 -17.736 -26.700 1.00 12.36 326 TRP B C 1
ATOM 12162 O O . TRP B 2 326 ? -1.607 -16.812 -27.381 1.00 13.83 326 TRP B O 1
ATOM 12183 N N . THR B 2 327 ? -1.072 -17.681 -25.372 1.00 11.27 327 THR B N 1
ATOM 12184 C CA . THR B 2 327 ? -1.643 -16.551 -24.633 1.00 11.21 327 THR B CA 1
ATOM 12185 C C . THR B 2 327 ? -1.181 -15.215 -25.192 1.00 11.44 327 THR B C 1
ATOM 12186 O O . THR B 2 327 ? -1.979 -14.280 -25.331 1.00 12.62 327 THR B O 1
ATOM 12197 N N . TYR B 2 328 ? 0.106 -15.116 -25.543 1.00 11.85 328 TYR B N 1
ATOM 12198 C CA . TYR B 2 328 ? 0.694 -13.853 -25.984 1.00 11.48 328 TYR B CA 1
ATOM 12199 C C . TYR B 2 328 ? 0.709 -13.676 -27.494 1.00 14.11 328 TYR B C 1
ATOM 12200 O O . TYR B 2 328 ? 1.311 -12.718 -27.999 1.00 13.40 328 TYR B O 1
ATOM 12218 N N . SER B 2 329 ? 0.055 -14.567 -28.235 1.00 13.48 329 SER B N 1
ATOM 12219 C CA . SER B 2 329 ? -0.033 -14.420 -29.683 1.00 13.37 329 SER B CA 1
ATOM 12220 C C . SER B 2 329 ? -0.556 -13.038 -30.062 1.00 14.00 329 SER B C 1
ATOM 12221 O O . SER B 2 329 ? -1.608 -12.602 -29.595 1.00 13.36 329 SER B O 1
ATOM 12229 N N . GLY B 2 330 ? 0.188 -12.352 -30.923 1.00 12.04 330 GLY B N 1
ATOM 12230 C CA . GLY B 2 330 ? -0.238 -11.073 -31.425 1.00 12.73 330 GLY B CA 1
ATOM 12231 C C . GLY B 2 330 ? 0.005 -9.910 -30.499 1.00 13.26 330 GLY B C 1
ATOM 12232 O O . GLY B 2 330 ? -0.560 -8.843 -30.733 1.00 13.33 330 GLY B O 1
ATOM 12236 N N . HIS B 2 331 ? 0.836 -10.083 -29.476 1.00 14.06 331 HIS B N 1
ATOM 12237 C CA . HIS B 2 331 ? 1.107 -9.046 -28.480 1.00 15.00 331 HIS B CA 1
ATOM 12238 C C . HIS B 2 331 ? 1.350 -7.682 -29.106 1.00 13.71 331 HIS B C 1
ATOM 12239 O O . HIS B 2 331 ? 2.204 -7.526 -29.975 1.00 14.15 331 HIS B O 1
ATOM 12253 N N . ALA B 2 332 ? 0.606 -6.678 -28.628 1.00 12.59 332 ALA B N 1
ATOM 12254 C CA . ALA B 2 332 ? 0.596 -5.391 -29.313 1.00 11.65 332 ALA B CA 1
ATOM 12255 C C . ALA B 2 332 ? 1.956 -4.697 -29.270 1.00 14.46 332 ALA B C 1
ATOM 12256 O O . ALA B 2 332 ? 2.315 -3.980 -30.207 1.00 14.30 332 ALA B O 1
ATOM 12263 N N . LEU B 2 333 ? 2.714 -4.871 -28.188 1.00 14.10 333 LEU B N 1
ATOM 12264 C CA . LEU B 2 333 ? 4.037 -4.246 -28.139 1.00 14.17 333 LEU B CA 1
ATOM 12265 C C . LEU B 2 333 ? 4.995 -4.953 -29.086 1.00 15.07 333 LEU B C 1
ATOM 12266 O O . LEU B 2 333 ? 5.853 -4.319 -29.711 1.00 15.14 333 LEU B O 1
ATOM 12282 N N . GLY B 2 334 ? 4.844 -6.266 -29.233 1.00 15.41 334 GLY B N 1
ATOM 12283 C CA . GLY B 2 334 ? 5.667 -6.969 -30.203 1.00 15.85 334 GLY B CA 1
ATOM 12284 C C . GLY B 2 334 ? 5.368 -6.511 -31.612 1.00 15.63 334 GLY B C 1
ATOM 12285 O O . GLY B 2 334 ? 6.278 -6.273 -32.411 1.00 15.54 334 GLY B O 1
ATOM 12289 N N . CYS B 2 335 ? 4.085 -6.338 -31.922 1.00 14.14 335 CYS B N 1
ATOM 12290 C CA . CYS B 2 335 ? 3.708 -5.903 -33.265 1.00 13.43 335 CYS B CA 1
ATOM 12291 C C . CYS B 2 335 ? 4.104 -4.459 -33.510 1.00 15.04 335 CYS B C 1
ATOM 12292 O O . CYS B 2 335 ? 4.502 -4.112 -34.624 1.00 16.12 335 CYS B O 1
ATOM 12300 N N . ALA B 2 336 ? 4.007 -3.608 -32.489 1.00 15.67 336 ALA B N 1
ATOM 12301 C CA . ALA B 2 336 ? 4.487 -2.241 -32.645 1.00 14.07 336 ALA B CA 1
ATOM 12302 C C . ALA B 2 336 ? 5.980 -2.207 -32.966 1.00 15.84 336 ALA B C 1
ATOM 12303 O O . ALA B 2 336 ? 6.419 -1.429 -33.824 1.00 16.42 336 ALA B O 1
ATOM 12310 N N . ALA B 2 337 ? 6.782 -3.023 -32.270 1.00 15.57 337 ALA B N 1
ATOM 12311 C CA . ALA B 2 337 ? 8.210 -3.079 -32.585 1.00 13.66 337 ALA B CA 1
ATOM 12312 C C . ALA B 2 337 ? 8.436 -3.602 -33.997 1.00 13.62 337 ALA B C 1
ATOM 12313 O O . ALA B 2 337 ? 9.337 -3.136 -34.701 1.00 15.92 337 ALA B O 1
ATOM 12320 N N . GLY B 2 338 ? 7.643 -4.595 -34.411 1.00 13.29 338 GLY B N 1
ATOM 12321 C CA . GLY B 2 338 ? 7.757 -5.115 -35.764 1.00 14.72 338 GLY B CA 1
ATOM 12322 C C . GLY B 2 338 ? 7.537 -4.034 -36.802 1.00 16.46 338 GLY B C 1
ATOM 12323 O O . GLY B 2 338 ? 8.316 -3.893 -37.747 1.00 16.19 338 GLY B O 1
ATOM 12327 N N . LEU B 2 339 ? 6.493 -3.227 -36.612 1.00 15.99 339 LEU B N 1
ATOM 12328 C CA . LEU B 2 339 ? 6.198 -2.157 -37.560 1.00 16.53 339 LEU B CA 1
ATOM 12329 C C . LEU B 2 339 ? 7.340 -1.145 -37.619 1.00 16.37 339 LEU B C 1
ATOM 12330 O O . LEU B 2 339 ? 7.752 -0.707 -38.695 1.00 17.71 339 LEU B O 1
ATOM 12346 N N . ALA B 2 340 ? 7.854 -0.740 -36.461 1.00 14.95 340 ALA B N 1
ATOM 12347 C CA . ALA B 2 340 ? 8.940 0.236 -36.445 1.00 15.91 340 ALA B CA 1
ATOM 12348 C C . ALA B 2 340 ? 10.187 -0.346 -37.096 1.00 16.70 340 ALA B C 1
ATOM 12349 O O . ALA B 2 340 ? 10.875 0.326 -37.868 1.00 16.30 340 ALA B O 1
ATOM 12356 N N . ASN B 2 341 ? 10.474 -1.613 -36.817 1.00 17.16 341 ASN B N 1
ATOM 12357 C CA . ASN B 2 341 ? 11.627 -2.279 -37.415 1.00 17.00 341 ASN B CA 1
ATOM 12358 C C . ASN B 2 341 ? 11.513 -2.332 -38.935 1.00 17.38 341 ASN B C 1
ATOM 12359 O O . ASN B 2 341 ? 12.449 -1.968 -39.651 1.00 17.25 341 ASN B O 1
ATOM 12370 N N . LEU B 2 342 ? 10.372 -2.786 -39.450 1.00 17.76 342 LEU B N 1
ATOM 12371 C CA . LEU B 2 342 ? 10.207 -2.894 -40.897 1.00 16.61 342 LEU B CA 1
ATOM 12372 C C . LEU B 2 342 ? 10.268 -1.529 -41.565 1.00 17.98 342 LEU B C 1
ATOM 12373 O O . LEU B 2 342 ? 10.817 -1.394 -42.669 1.00 17.96 342 LEU B O 1
ATOM 12389 N N . ALA B 2 343 ? 9.726 -0.494 -40.905 1.00 17.39 343 ALA B N 1
ATOM 12390 C CA . ALA B 2 343 ? 9.773 0.850 -41.474 1.00 18.58 343 ALA B CA 1
ATOM 12391 C C . ALA B 2 343 ? 11.201 1.365 -41.557 1.00 17.78 343 ALA B C 1
ATOM 12392 O O . ALA B 2 343 ? 11.568 2.019 -42.532 1.00 21.05 343 ALA B O 1
ATOM 12399 N N . ILE B 2 344 ? 12.029 1.060 -40.559 1.00 17.95 344 ILE B N 1
ATOM 12400 C CA . ILE B 2 344 ? 13.435 1.450 -40.597 1.00 17.21 344 ILE B CA 1
ATOM 12401 C C . ILE B 2 344 ? 14.170 0.732 -41.724 1.00 17.10 344 ILE B C 1
ATOM 12402 O O . ILE B 2 344 ? 14.918 1.354 -42.490 1.00 19.49 344 ILE B O 1
ATOM 12418 N N . ILE B 2 345 ? 13.934 -0.577 -41.875 1.00 18.56 345 ILE B N 1
ATOM 12419 C CA . ILE B 2 345 ? 14.565 -1.339 -42.955 1.00 17.14 345 ILE B CA 1
ATOM 12420 C C . ILE B 2 345 ? 14.224 -0.728 -44.310 1.00 17.06 345 ILE B C 1
ATOM 12421 O O . ILE B 2 345 ? 15.090 -0.563 -45.184 1.00 18.57 345 ILE B O 1
ATOM 12437 N N A GLU B 2 346 ? 12.963 -0.344 -44.493 0.42 16.76 346 GLU B N 1
ATOM 12438 N N B GLU B 2 346 ? 12.961 -0.367 -44.494 0.58 17.76 346 GLU B N 1
ATOM 12439 C CA A GLU B 2 346 ? 12.529 0.238 -45.759 0.42 19.02 346 GLU B CA 1
ATOM 12440 C CA B GLU B 2 346 ? 12.520 0.247 -45.739 0.58 21.49 346 GLU B CA 1
ATOM 12441 C C A GLU B 2 346 ? 13.108 1.639 -45.956 0.42 19.77 346 GLU B C 1
ATOM 12442 C C B GLU B 2 346 ? 13.150 1.623 -45.930 0.58 21.14 346 GLU B C 1
ATOM 12443 O O A GLU B 2 346 ? 13.637 1.956 -47.028 0.42 20.27 346 GLU B O 1
ATOM 12444 O O B GLU B 2 346 ? 13.759 1.899 -46.972 0.58 22.43 346 GLU B O 1
ATOM 12467 N N . ARG B 2 347 ? 13.009 2.496 -44.932 1.00 20.39 347 ARG B N 1
ATOM 12468 C CA . ARG B 2 347 ? 13.470 3.871 -45.063 1.00 20.58 347 ARG B CA 1
ATOM 12469 C C . ARG B 2 347 ? 14.963 3.949 -45.338 1.00 19.58 347 ARG B C 1
ATOM 12470 O O . ARG B 2 347 ? 15.409 4.757 -46.164 1.00 22.82 347 ARG B O 1
ATOM 12492 N N . GLU B 2 348 ? 15.755 3.155 -44.628 1.00 20.56 348 GLU B N 1
ATOM 12493 C CA . GLU B 2 348 ? 17.206 3.209 -44.749 1.00 20.80 348 GLU B CA 1
ATOM 12494 C C . GLU B 2 348 ? 17.749 2.303 -45.845 1.00 20.22 348 GLU B C 1
ATOM 12495 O O . GLU B 2 348 ? 18.966 2.223 -46.015 1.00 22.14 348 GLU B O 1
ATOM 12507 N N . GLY B 2 349 ? 16.883 1.625 -46.586 1.00 20.53 349 GLY B N 1
ATOM 12508 C CA . GLY B 2 349 ? 17.333 0.756 -47.652 1.00 19.59 349 GLY B CA 1
ATOM 12509 C C . GLY B 2 349 ? 18.258 -0.338 -47.174 1.00 19.78 349 GLY B C 1
ATOM 12510 O O . GLY B 2 349 ? 19.282 -0.605 -47.812 1.00 20.61 349 GLY B O 1
ATOM 12514 N N . LEU B 2 350 ? 17.919 -0.988 -46.063 1.00 18.67 350 LEU B N 1
ATOM 12515 C CA . LEU B 2 350 ? 18.861 -1.934 -45.480 1.00 17.84 350 LEU B CA 1
ATOM 12516 C C . LEU B 2 350 ? 18.945 -3.238 -46.270 1.00 19.47 350 LEU B C 1
ATOM 12517 O O . LEU B 2 350 ? 19.969 -3.922 -46.211 1.00 18.26 350 LEU B O 1
ATOM 12533 N N . THR B 2 351 ? 17.890 -3.630 -46.981 1.00 18.64 351 THR B N 1
ATOM 12534 C CA . THR B 2 351 ? 17.994 -4.839 -47.799 1.00 20.15 351 THR B CA 1
ATOM 12535 C C . THR B 2 351 ? 19.020 -4.638 -48.905 1.00 19.14 351 THR B C 1
ATOM 12536 O O . THR B 2 351 ? 19.839 -5.519 -49.175 1.00 17.89 351 THR B O 1
ATOM 12547 N N . ALA B 2 352 ? 19.002 -3.468 -49.544 1.00 18.14 352 ALA B N 1
ATOM 12548 C CA . ALA B 2 352 ? 20.017 -3.149 -50.537 1.00 19.21 352 ALA B CA 1
ATOM 12549 C C . ALA B 2 352 ? 21.405 -3.050 -49.916 1.00 19.21 352 ALA B C 1
ATOM 12550 O O . ALA B 2 352 ? 22.390 -3.475 -50.533 1.00 20.45 352 ALA B O 1
ATOM 12557 N N . ASN B 2 353 ? 21.525 -2.477 -48.714 1.00 19.30 353 ASN B N 1
ATOM 12558 C CA . ASN B 2 353 ? 22.843 -2.449 -48.098 1.00 18.23 353 ASN B CA 1
ATOM 12559 C C . ASN B 2 353 ? 23.339 -3.864 -47.841 1.00 19.37 353 ASN B C 1
ATOM 12560 O O . ASN B 2 353 ? 24.527 -4.159 -48.024 1.00 20.12 353 ASN B O 1
ATOM 12571 N N . ALA B 2 354 ? 22.443 -4.751 -47.400 1.00 17.51 354 ALA B N 1
ATOM 12572 C CA . ALA B 2 354 ? 22.834 -6.133 -47.161 1.00 18.09 354 ALA B CA 1
ATOM 12573 C C . ALA B 2 354 ? 23.313 -6.786 -48.453 1.00 19.30 354 ALA B C 1
ATOM 12574 O O . ALA B 2 354 ? 24.263 -7.584 -48.447 1.00 18.22 354 ALA B O 1
ATOM 12581 N N . ALA B 2 355 ? 22.686 -6.447 -49.576 1.00 20.05 355 ALA B N 1
ATOM 12582 C CA . ALA B 2 355 ? 23.131 -6.990 -50.858 1.00 20.39 355 ALA B CA 1
ATOM 12583 C C . ALA B 2 355 ? 24.471 -6.397 -51.273 1.00 21.15 355 ALA B C 1
ATOM 12584 O O . ALA B 2 355 ? 25.376 -7.119 -51.703 1.00 18.95 355 ALA B O 1
ATOM 12591 N N . GLU B 2 356 ? 24.607 -5.077 -51.166 1.00 21.60 356 GLU B N 1
ATOM 12592 C CA . GLU B 2 356 ? 25.781 -4.393 -51.689 1.00 22.30 356 GLU B CA 1
ATOM 12593 C C . GLU B 2 356 ? 26.980 -4.525 -50.758 1.00 21.30 356 GLU B C 1
ATOM 12594 O O . GLU B 2 356 ? 28.073 -4.916 -51.187 1.00 20.30 356 GLU B O 1
ATOM 12606 N N . THR B 2 357 ? 26.814 -4.147 -49.494 1.00 21.87 357 THR B N 1
ATOM 12607 C CA . THR B 2 357 ? 27.891 -4.316 -48.521 1.00 21.70 357 THR B CA 1
ATOM 12608 C C . THR B 2 357 ? 28.114 -5.793 -48.221 1.00 19.84 357 THR B C 1
ATOM 12609 O O . THR B 2 357 ? 29.244 -6.197 -47.919 1.00 19.81 357 THR B O 1
ATOM 12620 N N . GLY B 2 358 ? 27.067 -6.619 -48.336 1.00 17.96 358 GLY B N 1
ATOM 12621 C CA . GLY B 2 358 ? 27.248 -8.049 -48.198 1.00 17.00 358 GLY B CA 1
ATOM 12622 C C . GLY B 2 358 ? 28.142 -8.618 -49.279 1.00 17.76 358 GLY B C 1
ATOM 12623 O O . GLY B 2 358 ? 29.043 -9.416 -49.001 1.00 17.30 358 GLY B O 1
ATOM 12627 N N . ALA B 2 359 ? 27.930 -8.199 -50.529 1.00 19.52 359 ALA B N 1
ATOM 12628 C CA . ALA B 2 359 ? 28.828 -8.639 -51.588 1.00 19.79 359 ALA B CA 1
ATOM 12629 C C . ALA B 2 359 ? 30.257 -8.197 -51.307 1.00 20.51 359 ALA B C 1
ATOM 12630 O O . ALA B 2 359 ? 31.214 -8.930 -51.591 1.00 20.78 359 ALA B O 1
ATOM 12637 N N . TYR B 2 360 ? 30.420 -7.003 -50.739 1.00 19.98 360 TYR B N 1
ATOM 12638 C CA . TYR B 2 360 ? 31.752 -6.530 -50.381 1.00 20.40 360 TYR B CA 1
ATOM 12639 C C . TYR B 2 360 ? 32.357 -7.386 -49.269 1.00 19.02 360 TYR B C 1
ATOM 12640 O O . TYR B 2 360 ? 33.549 -7.724 -49.312 1.00 19.84 360 TYR B O 1
ATOM 12658 N N . LEU B 2 361 ? 31.549 -7.759 -48.276 1.00 19.15 361 LEU B N 1
ATOM 12659 C CA . LEU B 2 361 ? 31.992 -8.705 -47.252 1.00 19.89 361 LEU B CA 1
ATOM 12660 C C . LEU B 2 361 ? 32.497 -10.002 -47.874 1.00 20.26 361 LEU B C 1
ATOM 12661 O O . LEU B 2 361 ? 33.549 -10.517 -47.481 1.00 21.57 361 LEU B O 1
ATOM 12677 N N . GLN B 2 362 ? 31.750 -10.564 -48.830 1.00 19.56 362 GLN B N 1
ATOM 12678 C CA . GLN B 2 362 ? 32.189 -11.806 -49.465 1.00 19.86 362 GLN B CA 1
ATOM 12679 C C . GLN B 2 362 ? 33.529 -11.613 -50.159 1.00 20.78 362 GLN B C 1
ATOM 12680 O O . GLN B 2 362 ? 34.423 -12.470 -50.068 1.00 21.22 362 GLN B O 1
ATOM 12694 N N . GLN B 2 363 ? 33.682 -10.499 -50.882 1.00 21.43 363 GLN B N 1
ATOM 12695 C CA . GLN B 2 363 ? 34.930 -10.228 -51.587 1.00 22.99 363 GLN B CA 1
ATOM 12696 C C . GLN B 2 363 ? 36.088 -10.109 -50.609 1.00 22.19 363 GLN B C 1
ATOM 12697 O O . GLN B 2 363 ? 37.157 -10.686 -50.829 1.00 23.07 363 GLN B O 1
ATOM 12711 N N . CYS B 2 364 ? 35.893 -9.361 -49.515 1.00 21.24 364 CYS B N 1
ATOM 12712 C CA . CYS B 2 364 ? 36.971 -9.199 -48.543 1.00 21.60 364 CYS B CA 1
ATOM 12713 C C . CYS B 2 364 ? 37.329 -10.532 -47.897 1.00 20.78 364 CYS B C 1
ATOM 12714 O O . CYS B 2 364 ? 38.510 -10.828 -47.667 1.00 22.25 364 CYS B O 1
ATOM 12722 N N . MET B 2 365 ? 36.319 -11.349 -47.586 1.00 20.57 365 MET B N 1
ATOM 12723 C CA . MET B 2 365 ? 36.604 -12.644 -46.982 1.00 21.39 365 MET B CA 1
ATOM 12724 C C . MET B 2 365 ? 37.363 -13.534 -47.954 1.00 22.16 365 MET B C 1
ATOM 12725 O O . MET B 2 365 ? 38.327 -14.205 -47.566 1.00 23.08 365 MET B O 1
ATOM 12739 N N . GLN B 2 366 ? 36.968 -13.531 -49.230 1.00 22.78 366 GLN B N 1
ATOM 12740 C CA . GLN B 2 366 ? 37.679 -14.344 -50.214 1.00 24.35 366 GLN B CA 1
ATOM 12741 C C . GLN B 2 366 ? 39.117 -13.876 -50.379 1.00 26.00 366 GLN B C 1
ATOM 12742 O O . GLN B 2 366 ? 40.039 -14.701 -50.468 1.00 25.58 366 GLN B O 1
ATOM 12756 N N . GLN B 2 367 ? 39.325 -12.555 -50.436 1.00 25.37 367 GLN B N 1
ATOM 12757 C CA . GLN B 2 367 ? 40.654 -12.017 -50.687 1.00 27.75 367 GLN B CA 1
ATOM 12758 C C . GLN B 2 367 ? 41.573 -12.247 -49.503 1.00 26.50 367 GLN B C 1
ATOM 12759 O O . GLN B 2 367 ? 42.765 -12.522 -49.683 1.00 29.18 367 GLN B O 1
ATOM 12773 N N . THR B 2 368 ? 41.036 -12.141 -48.290 1.00 24.57 368 THR B N 1
ATOM 12774 C CA . THR B 2 368 ? 41.856 -12.239 -47.094 1.00 25.04 368 THR B CA 1
ATOM 12775 C C . THR B 2 368 ? 42.117 -13.692 -46.718 1.00 24.36 368 THR B C 1
ATOM 12776 O O . THR B 2 368 ? 43.207 -14.030 -46.244 1.00 26.04 368 THR B O 1
ATOM 12787 N N . PHE B 2 369 ? 41.135 -14.570 -46.940 1.00 23.51 369 PHE B N 1
ATOM 12788 C CA . PHE B 2 369 ? 41.185 -15.924 -46.413 1.00 24.47 369 PHE B CA 1
ATOM 12789 C C . PHE B 2 369 ? 41.154 -17.011 -47.470 1.00 25.90 369 PHE B C 1
ATOM 12790 O O . PHE B 2 369 ? 41.328 -18.189 -47.120 1.00 25.50 369 PHE B O 1
ATOM 12807 N N . GLY B 2 370 ? 40.965 -16.659 -48.749 1.00 26.51 370 GLY B N 1
ATOM 12808 C CA . GLY B 2 370 ? 40.816 -17.670 -49.782 1.00 27.82 370 GLY B CA 1
ATOM 12809 C C . GLY B 2 370 ? 42.025 -18.574 -49.947 1.00 30.27 370 GLY B C 1
ATOM 12810 O O . GLY B 2 370 ? 41.896 -19.698 -50.441 1.00 32.76 370 GLY B O 1
ATOM 12814 N N . GLU B 2 371 ? 43.209 -18.099 -49.571 1.00 30.96 371 GLU B N 1
ATOM 12815 C CA . GLU B 2 371 ? 44.426 -18.898 -49.641 1.00 34.11 371 GLU B CA 1
ATOM 12816 C C . GLU B 2 371 ? 45.130 -18.950 -48.291 1.00 32.96 371 GLU B C 1
ATOM 12817 O O . GLU B 2 371 ? 46.348 -19.161 -48.244 1.00 33.52 371 GLU B O 1
ATOM 12829 N N . HIS B 2 372 ? 44.402 -18.765 -47.218 1.00 30.05 372 HIS B N 1
ATOM 12830 C CA . HIS B 2 372 ? 44.994 -18.794 -45.889 1.00 29.03 372 HIS B CA 1
ATOM 12831 C C . HIS B 2 372 ? 45.279 -20.242 -45.483 1.00 30.76 372 HIS B C 1
ATOM 12832 O O . HIS B 2 372 ? 44.442 -21.127 -45.698 1.00 31.02 372 HIS B O 1
ATOM 12846 N N . PRO B 2 373 ? 46.455 -20.516 -44.915 1.00 30.25 373 PRO B N 1
ATOM 12847 C CA . PRO B 2 373 ? 46.815 -21.914 -44.624 1.00 31.40 373 PRO B CA 1
ATOM 12848 C C . PRO B 2 373 ? 45.869 -22.649 -43.675 1.00 29.30 373 PRO B C 1
ATOM 12849 O O . PRO B 2 373 ? 45.896 -23.889 -43.640 1.00 31.02 373 PRO B O 1
ATOM 12860 N N . LEU B 2 374 ? 45.042 -21.949 -42.907 1.00 28.19 374 LEU B N 1
ATOM 12861 C CA . LEU B 2 374 ? 44.150 -22.606 -41.964 1.00 26.83 374 LEU B CA 1
ATOM 12862 C C . LEU B 2 374 ? 42.735 -22.796 -42.504 1.00 26.43 374 LEU B C 1
ATOM 12863 O O . LEU B 2 374 ? 41.934 -23.493 -41.866 1.00 26.64 374 LEU B O 1
ATOM 12879 N N . VAL B 2 375 ? 42.412 -22.217 -43.654 1.00 25.25 375 VAL B N 1
ATOM 12880 C CA . VAL B 2 375 ? 41.027 -22.072 -44.094 1.00 24.20 375 VAL B CA 1
ATOM 12881 C C . VAL B 2 375 ? 40.744 -23.074 -45.201 1.00 23.66 375 VAL B C 1
ATOM 12882 O O . VAL B 2 375 ? 41.297 -22.983 -46.303 1.00 26.47 375 VAL B O 1
ATOM 12895 N N . GLY B 2 376 ? 39.871 -24.034 -44.904 1.00 22.47 376 GLY B N 1
ATOM 12896 C CA . GLY B 2 376 ? 39.427 -24.975 -45.924 1.00 23.74 376 GLY B CA 1
ATOM 12897 C C . GLY B 2 376 ? 38.356 -24.431 -46.844 1.00 23.04 376 GLY B C 1
ATOM 12898 O O . GLY B 2 376 ? 38.319 -24.786 -48.030 1.00 23.51 376 GLY B O 1
ATOM 12902 N N . GLU B 2 377 ? 37.462 -23.581 -46.329 1.00 23.49 377 GLU B N 1
ATOM 12903 C CA . GLU B 2 377 ? 36.448 -22.967 -47.170 1.00 21.79 377 GLU B CA 1
ATOM 12904 C C . GLU B 2 377 ? 36.060 -21.596 -46.634 1.00 20.54 377 GLU B C 1
ATOM 12905 O O . GLU B 2 377 ? 35.847 -21.432 -45.433 1.00 20.51 377 GLU B O 1
ATOM 12917 N N . VAL B 2 378 ? 35.992 -20.627 -47.540 1.00 19.32 378 VAL B N 1
ATOM 12918 C CA . VAL B 2 378 ? 35.375 -19.326 -47.318 1.00 18.58 378 VAL B CA 1
ATOM 12919 C C . VAL B 2 378 ? 34.049 -19.340 -48.064 1.00 17.48 378 VAL B C 1
ATOM 12920 O O . VAL B 2 378 ? 34.005 -19.683 -49.254 1.00 20.19 378 VAL B O 1
ATOM 12933 N N . ARG B 2 379 ? 32.971 -18.987 -47.377 1.00 18.97 379 ARG B N 1
ATOM 12934 C CA . ARG B 2 379 ? 31.660 -19.056 -48.006 1.00 17.13 379 ARG B CA 1
ATOM 12935 C C . ARG B 2 379 ? 30.745 -17.986 -47.418 1.00 16.96 379 ARG B C 1
ATOM 12936 O O . ARG B 2 379 ? 31.016 -17.406 -46.359 1.00 17.89 379 ARG B O 1
ATOM 12957 N N . GLY B 2 380 ? 29.649 -17.745 -48.115 1.00 17.93 380 GLY B N 1
ATOM 12958 C CA . GLY B 2 380 ? 28.631 -16.846 -47.620 1.00 17.83 380 GLY B CA 1
ATOM 12959 C C . GLY B 2 380 ? 27.797 -16.273 -48.744 1.00 16.46 380 GLY B C 1
ATOM 12960 O O . GLY B 2 380 ? 28.026 -16.544 -49.930 1.00 18.01 380 GLY B O 1
ATOM 12964 N N . VAL B 2 381 ? 26.839 -15.442 -48.330 1.00 17.41 381 VAL B N 1
ATOM 12965 C CA . VAL B 2 381 ? 25.964 -14.702 -49.236 1.00 17.02 381 VAL B CA 1
ATOM 12966 C C . VAL B 2 381 ? 25.364 -13.543 -48.449 1.00 17.18 381 VAL B C 1
ATOM 12967 O O . VAL B 2 381 ? 25.017 -13.689 -47.275 1.00 16.58 381 VAL B O 1
ATOM 12980 N N . GLY B 2 382 ? 25.241 -12.390 -49.091 1.00 17.06 382 GLY B N 1
ATOM 12981 C CA . GLY B 2 382 ? 24.670 -11.259 -48.390 1.00 16.91 382 GLY B CA 1
ATOM 12982 C C . GLY B 2 382 ? 25.457 -10.964 -47.131 1.00 16.98 382 GLY B C 1
ATOM 12983 O O . GLY B 2 382 ? 26.692 -10.923 -47.135 1.00 18.17 382 GLY B O 1
ATOM 12987 N N A MET B 2 383 ? 24.744 -10.750 -46.025 0.64 16.47 383 MET B N 1
ATOM 12988 N N B MET B 2 383 ? 24.742 -10.762 -46.024 0.36 16.78 383 MET B N 1
ATOM 12989 C CA A MET B 2 383 ? 25.388 -10.447 -44.739 0.64 15.87 383 MET B CA 1
ATOM 12990 C CA B MET B 2 383 ? 25.370 -10.454 -44.743 0.36 16.69 383 MET B CA 1
ATOM 12991 C C A MET B 2 383 ? 25.542 -11.688 -43.872 0.64 15.89 383 MET B C 1
ATOM 12992 C C B MET B 2 383 ? 25.540 -11.693 -43.874 0.36 16.45 383 MET B C 1
ATOM 12993 O O A MET B 2 383 ? 25.430 -11.624 -42.641 0.64 16.45 383 MET B O 1
ATOM 12994 O O B MET B 2 383 ? 25.431 -11.615 -42.644 0.36 16.75 383 MET B O 1
ATOM 13021 N N . LEU B 2 384 ? 25.797 -12.837 -44.502 1.00 16.12 384 LEU B N 1
ATOM 13022 C CA . LEU B 2 384 ? 26.211 -14.057 -43.820 1.00 15.18 384 LEU B CA 1
ATOM 13023 C C . LEU B 2 384 ? 27.548 -14.489 -44.410 1.00 15.43 384 LEU B C 1
ATOM 13024 O O . LEU B 2 384 ? 27.711 -14.508 -45.635 1.00 18.38 384 LEU B O 1
ATOM 13041 N N . ALA B 2 385 ? 28.499 -14.844 -43.553 1.00 14.71 385 ALA B N 1
ATOM 13042 C CA . ALA B 2 385 ? 29.772 -15.346 -44.043 1.00 14.51 385 ALA B CA 1
ATOM 13043 C C . ALA B 2 385 ? 30.355 -16.317 -43.025 1.00 16.33 385 ALA B C 1
ATOM 13044 O O . ALA B 2 385 ? 30.038 -16.254 -41.831 1.00 16.80 385 ALA B O 1
ATOM 13051 N N . ALA B 2 386 ? 31.227 -17.206 -43.502 1.00 16.99 386 ALA B N 1
ATOM 13052 C CA . ALA B 2 386 ? 31.874 -18.153 -42.603 1.00 16.51 386 ALA B CA 1
ATOM 13053 C C . ALA B 2 386 ? 33.225 -18.609 -43.145 1.00 18.16 386 ALA B C 1
ATOM 13054 O O . ALA B 2 386 ? 33.457 -18.650 -44.362 1.00 18.38 386 ALA B O 1
ATOM 13061 N N . LEU B 2 387 ? 34.105 -18.971 -42.207 1.00 17.74 387 LEU B N 1
ATOM 13062 C CA . LEU B 2 387 ? 35.402 -19.571 -42.484 1.00 18.67 387 LEU B CA 1
ATOM 13063 C C . LEU B 2 387 ? 35.397 -20.948 -41.842 1.00 19.46 387 LEU B C 1
ATOM 13064 O O . LEU B 2 387 ? 35.178 -21.063 -40.633 1.00 21.23 387 LEU B O 1
ATOM 13080 N N . GLU B 2 388 ? 35.632 -21.990 -42.631 1.00 18.95 388 GLU B N 1
ATOM 13081 C CA . GLU B 2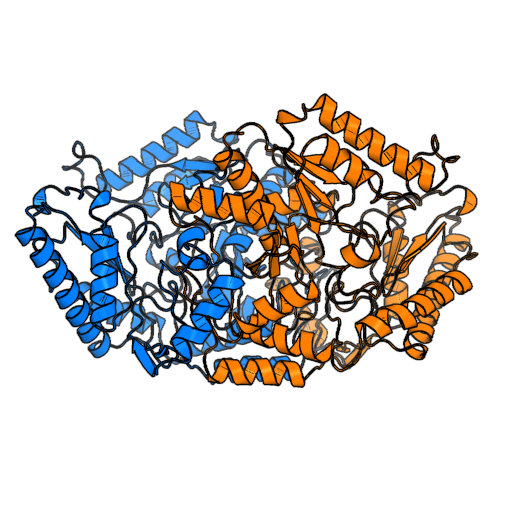 388 ? 35.754 -23.339 -42.082 1.00 21.12 388 GLU B CA 1
ATOM 13082 C C . GLU B 2 388 ? 37.223 -23.732 -42.118 1.00 20.93 388 GLU B C 1
ATOM 13083 O O . GLU B 2 388 ? 37.848 -23.691 -43.184 1.00 22.75 388 GLU B O 1
ATOM 13095 N N . PHE B 2 389 ? 37.767 -24.095 -40.954 1.00 22.72 389 PHE B N 1
ATOM 13096 C CA . PHE B 2 389 ? 39.194 -24.333 -40.807 1.00 20.99 389 PHE B CA 1
ATOM 13097 C C . PHE B 2 389 ? 39.546 -25.786 -41.073 1.00 25.01 389 PHE B C 1
ATOM 13098 O O . PHE B 2 389 ? 38.716 -26.686 -40.931 1.00 26.23 389 PHE B O 1
ATOM 13115 N N . SER B 2 390 ? 40.793 -26.005 -41.488 1.00 27.18 390 SER B N 1
ATOM 13116 C CA . SER B 2 390 ? 41.240 -27.326 -41.880 1.00 27.25 390 SER B CA 1
ATOM 13117 C C . SER B 2 390 ? 42.719 -27.458 -41.595 1.00 30.66 390 SER B C 1
ATOM 13118 O O . SER B 2 390 ? 43.455 -26.475 -41.738 1.00 32.04 390 SER B O 1
ATOM 13126 N N . PRO B 2 391 ? 43.175 -28.647 -41.181 1.00 32.72 391 PRO B N 1
ATOM 13127 C CA . PRO B 2 391 ? 44.623 -28.885 -41.082 1.00 35.12 391 PRO B CA 1
ATOM 13128 C C . PRO B 2 391 ? 45.295 -29.064 -42.428 1.00 37.75 391 PRO B C 1
ATOM 13129 O O . PRO B 2 391 ? 46.529 -29.073 -42.486 1.00 39.63 391 PRO B O 1
ATOM 13140 N N . ALA B 2 392 ? 44.531 -29.208 -43.498 1.00 40.27 392 ALA B N 1
ATOM 13141 C CA . ALA B 2 392 ? 45.063 -29.362 -44.844 1.00 41.48 392 ALA B CA 1
ATOM 13142 C C . ALA B 2 392 ? 43.968 -28.964 -45.826 1.00 41.56 392 ALA B C 1
ATOM 13143 O O . ALA B 2 392 ? 43.239 -29.826 -46.334 1.00 42.62 392 ALA B O 1
ATOM 13150 N N . PRO B 2 393 ? 43.822 -27.668 -46.108 1.00 39.72 393 PRO B N 1
ATOM 13151 C CA . PRO B 2 393 ? 42.682 -27.217 -46.926 1.00 39.47 393 PRO B CA 1
ATOM 13152 C C . PRO B 2 393 ? 42.483 -27.995 -48.216 1.00 42.66 393 PRO B C 1
ATOM 13153 O O . PRO B 2 393 ? 41.341 -28.207 -48.637 1.00 42.27 393 PRO B O 1
ATOM 13164 N N . ALA B 2 394 ? 43.571 -28.430 -48.856 1.00 45.18 394 ALA B N 1
ATOM 13165 C CA . ALA B 2 394 ? 43.446 -29.082 -50.155 1.00 47.69 394 ALA B CA 1
ATOM 13166 C C . ALA B 2 394 ? 42.818 -30.467 -50.065 1.00 50.55 394 ALA B C 1
ATOM 13167 O O . ALA B 2 394 ? 42.285 -30.956 -51.069 1.00 51.66 394 ALA B O 1
ATOM 13174 N N . ARG B 2 395 ? 42.878 -31.114 -48.907 1.00 52.27 395 ARG B N 1
ATOM 13175 C CA . ARG B 2 395 ? 42.254 -32.418 -48.727 1.00 53.20 395 ARG B CA 1
ATOM 13176 C C . ARG B 2 395 ? 40.838 -32.318 -48.174 1.00 49.14 395 ARG B C 1
ATOM 13177 O O . ARG B 2 395 ? 40.211 -33.351 -47.925 1.00 49.94 395 ARG B O 1
ATOM 13198 N N . ARG B 2 396 ? 40.321 -31.106 -47.972 1.00 44.96 396 ARG B N 1
ATOM 13199 C CA . ARG B 2 396 ? 39.085 -30.921 -47.218 1.00 41.87 396 ARG B CA 1
ATOM 13200 C C . ARG B 2 396 ? 39.168 -31.672 -45.897 1.00 42.86 396 ARG B C 1
ATOM 13201 O O . ARG B 2 396 ? 38.190 -32.263 -45.424 1.00 46.48 396 ARG B O 1
ATOM 13222 N N . ALA B 2 397 ? 40.356 -31.677 -45.309 1.00 38.58 397 ALA B N 1
ATOM 13223 C CA . ALA B 2 397 ? 40.556 -32.402 -44.075 1.00 36.47 397 ALA B CA 1
ATOM 13224 C C . ALA B 2 397 ? 39.915 -31.641 -42.924 1.00 35.66 397 ALA B C 1
ATOM 13225 O O . ALA B 2 397 ? 39.763 -30.413 -42.955 1.00 34.81 397 ALA B O 1
ATOM 13232 N N . PHE B 2 398 ? 39.555 -32.385 -41.893 1.00 35.84 398 PHE B N 1
ATOM 13233 C CA . PHE B 2 398 ? 38.936 -31.825 -40.708 1.00 37.14 398 PHE B CA 1
ATOM 13234 C C . PHE B 2 398 ? 39.832 -32.061 -39.509 1.00 36.30 398 PHE B C 1
ATOM 13235 O O . PHE B 2 398 ? 40.547 -33.062 -39.434 1.00 36.66 398 PHE B O 1
ATOM 13252 N N . PHE B 2 399 ? 39.810 -31.098 -38.595 1.00 35.63 399 PHE B N 1
ATOM 13253 C CA . PHE B 2 399 ? 40.585 -31.195 -37.372 1.00 36.02 399 PHE B CA 1
ATOM 13254 C C . PHE B 2 399 ? 39.964 -32.218 -36.432 1.00 35.68 399 PHE B C 1
ATOM 13255 O O . PHE B 2 399 ? 38.755 -32.455 -36.445 1.00 36.62 399 PHE B O 1
ATOM 13272 N N . ASP B 2 400 ? 40.798 -32.817 -35.604 1.00 36.72 400 ASP B N 1
ATOM 13273 C CA . ASP B 2 400 ? 40.313 -33.525 -34.427 1.00 37.41 400 ASP B CA 1
ATOM 13274 C C . ASP B 2 400 ? 39.493 -32.540 -33.599 1.00 34.24 400 ASP B C 1
ATOM 13275 O O . ASP B 2 400 ? 40.011 -31.474 -33.227 1.00 33.89 400 ASP B O 1
ATOM 13284 N N . PRO B 2 401 ? 38.225 -32.833 -33.305 1.00 34.25 401 PRO B N 1
ATOM 13285 C CA . PRO B 2 401 ? 37.420 -31.868 -32.538 1.00 34.97 401 PRO B CA 1
ATOM 13286 C C . PRO B 2 401 ? 38.029 -31.518 -31.196 1.00 35.43 401 PRO B C 1
ATOM 13287 O O . PRO B 2 401 ? 37.749 -30.435 -30.668 1.00 35.26 401 PRO B O 1
ATOM 13298 N N . ALA B 2 402 ? 38.856 -32.401 -30.631 1.00 35.69 402 ALA B N 1
ATOM 13299 C CA . ALA B 2 402 ? 39.458 -32.168 -29.324 1.00 34.84 402 ALA B CA 1
ATOM 13300 C C . ALA B 2 402 ? 40.406 -30.981 -29.315 1.00 32.60 402 ALA B C 1
ATOM 13301 O O . ALA B 2 402 ? 40.685 -30.432 -28.235 1.00 32.90 402 ALA B O 1
ATOM 13308 N N . LEU B 2 403 ? 40.919 -30.589 -30.481 1.00 30.60 403 LEU B N 1
ATOM 13309 C CA . LEU B 2 403 ? 41.779 -29.413 -30.574 1.00 28.69 403 LEU B CA 1
ATOM 13310 C C . LEU B 2 403 ? 40.996 -28.121 -30.387 1.00 27.01 403 LEU B C 1
ATOM 13311 O O . LEU B 2 403 ? 41.594 -27.080 -30.073 1.00 27.58 403 LEU B O 1
ATOM 13327 N N . LYS B 2 404 ? 39.680 -28.155 -30.579 1.00 26.69 404 LYS B N 1
ATOM 13328 C CA . LYS B 2 404 ? 38.830 -26.985 -30.343 1.00 26.94 404 LYS B CA 1
ATOM 13329 C C . LYS B 2 404 ? 39.269 -25.787 -31.183 1.00 24.12 404 LYS B C 1
ATOM 13330 O O . LYS B 2 404 ? 39.288 -24.655 -30.710 1.00 22.28 404 LYS B O 1
ATOM 13349 N N . VAL B 2 405 ? 39.576 -26.017 -32.461 1.00 23.16 405 VAL B N 1
ATOM 13350 C CA . VAL B 2 405 ? 40.103 -24.929 -33.287 1.00 21.47 405 VAL B CA 1
ATOM 13351 C C . VAL B 2 405 ? 39.075 -23.808 -33.433 1.00 19.98 405 VAL B C 1
ATOM 13352 O O . VAL B 2 405 ? 39.396 -22.628 -33.268 1.00 19.39 405 VAL B O 1
ATOM 13365 N N . GLY B 2 406 ? 37.837 -24.153 -33.765 1.00 19.94 406 GLY B N 1
ATOM 13366 C CA . GLY B 2 406 ? 36.805 -23.156 -33.951 1.00 19.64 406 GLY B CA 1
ATOM 13367 C C . GLY B 2 406 ? 36.616 -22.302 -32.717 1.00 20.99 406 GLY B C 1
ATOM 13368 O O . GLY B 2 406 ? 36.684 -21.074 -32.764 1.00 19.67 406 GLY B O 1
ATOM 13372 N N . PRO B 2 407 ? 36.358 -22.943 -31.576 1.00 19.55 407 PRO B N 1
ATOM 13373 C CA . PRO B 2 407 ? 36.204 -22.157 -30.335 1.00 19.27 407 PRO B CA 1
ATOM 13374 C C . PRO B 2 407 ? 37.418 -21.304 -30.031 1.00 20.37 407 PRO B C 1
ATOM 13375 O O . PRO B 2 407 ? 37.274 -20.171 -29.550 1.00 21.63 407 PRO B O 1
ATOM 13386 N N . ARG B 2 408 ? 38.617 -21.806 -30.327 1.00 20.54 408 ARG B N 1
ATOM 13387 C CA . ARG B 2 408 ? 39.824 -21.034 -30.064 1.00 20.66 408 ARG B CA 1
ATOM 13388 C C . ARG B 2 408 ? 39.900 -19.792 -30.949 1.00 18.14 408 ARG B C 1
ATOM 13389 O O . ARG B 2 408 ? 40.294 -18.710 -30.484 1.00 19.93 408 ARG B O 1
ATOM 13410 N N . VAL B 2 409 ? 39.573 -19.924 -32.234 1.00 19.06 409 VAL B N 1
ATOM 13411 C CA . VAL B 2 409 ? 39.579 -18.751 -33.097 1.00 20.01 409 VAL B CA 1
ATOM 13412 C C . VAL B 2 409 ? 38.551 -17.730 -32.622 1.00 19.50 409 VAL B C 1
ATOM 13413 O O . VAL B 2 409 ? 38.816 -16.525 -32.616 1.00 18.33 409 VAL B O 1
ATOM 13426 N N . SER B 2 410 ? 37.350 -18.189 -32.243 1.00 19.45 410 SER B N 1
ATOM 13427 C CA . SER B 2 410 ? 36.334 -17.268 -31.739 1.00 18.44 410 SER B CA 1
ATOM 13428 C C . SER B 2 410 ? 36.814 -16.551 -30.484 1.00 16.78 410 SER B C 1
ATOM 13429 O O . SER B 2 410 ? 36.578 -15.346 -30.314 1.00 17.43 410 SER B O 1
ATOM 13437 N N . ALA B 2 411 ? 37.498 -17.267 -29.591 1.00 18.31 411 ALA B N 1
ATOM 13438 C CA . ALA B 2 411 ? 38.025 -16.617 -28.391 1.00 18.33 411 ALA B CA 1
ATOM 13439 C C . ALA B 2 411 ? 39.114 -15.615 -28.741 1.00 17.28 411 ALA B C 1
ATOM 13440 O O . ALA B 2 411 ? 39.185 -14.530 -28.141 1.00 18.67 411 ALA B O 1
ATOM 13447 N N . ALA B 2 412 ? 39.980 -15.959 -29.702 1.00 18.83 412 ALA B N 1
ATOM 13448 C CA . ALA B 2 412 ? 41.000 -15.011 -30.144 1.00 18.60 412 ALA B CA 1
ATOM 13449 C C . ALA B 2 412 ? 40.364 -13.765 -30.743 1.00 20.19 412 ALA B C 1
ATOM 13450 O O . ALA B 2 412 ? 40.864 -12.656 -30.556 1.00 19.63 412 ALA B O 1
ATOM 13457 N N . ALA B 2 413 ? 39.249 -13.927 -31.461 1.00 19.26 413 ALA B N 1
ATOM 13458 C CA . ALA B 2 413 ? 38.541 -12.769 -31.988 1.00 18.04 413 ALA B CA 1
ATOM 13459 C C . ALA B 2 413 ? 37.986 -11.908 -30.864 1.00 17.51 413 ALA B C 1
ATOM 13460 O O . ALA B 2 413 ? 38.043 -10.677 -30.934 1.00 18.05 413 ALA B O 1
ATOM 13467 N N . MET B 2 414 ? 37.475 -12.538 -29.808 1.00 18.64 414 MET B N 1
ATOM 13468 C CA . MET B 2 414 ? 36.988 -11.785 -28.663 1.00 18.64 414 MET B CA 1
ATOM 13469 C C . MET B 2 414 ? 38.098 -10.927 -28.078 1.00 19.17 414 MET B C 1
ATOM 13470 O O . MET B 2 414 ? 37.856 -9.805 -27.620 1.00 20.87 414 MET B O 1
ATOM 13484 N N . SER B 2 415 ? 39.335 -11.451 -28.071 1.00 20.76 415 SER B N 1
ATOM 13485 C CA . SER B 2 415 ? 40.482 -10.697 -27.590 1.00 23.75 415 SER B CA 1
ATOM 13486 C C . SER B 2 415 ? 40.777 -9.479 -28.447 1.00 21.61 415 SER B C 1
ATOM 13487 O O . SER B 2 415 ? 41.401 -8.539 -27.958 1.00 24.28 415 SER B O 1
ATOM 13495 N N . GLU B 2 416 ? 40.372 -9.495 -29.715 1.00 20.76 416 GLU B N 1
ATOM 13496 C CA . GLU B 2 416 ? 40.423 -8.330 -30.585 1.00 21.13 416 GLU B CA 1
ATOM 13497 C C . GLU B 2 416 ? 39.156 -7.487 -30.487 1.00 18.76 416 GLU B C 1
ATOM 13498 O O . GLU B 2 416 ? 38.959 -6.587 -31.314 1.00 19.25 416 GLU B O 1
ATOM 13510 N N . ASN B 2 417 ? 38.296 -7.775 -29.511 1.00 17.78 417 ASN B N 1
ATOM 13511 C CA . ASN B 2 417 ? 37.017 -7.082 -29.325 1.00 17.76 417 ASN B CA 1
ATOM 13512 C C . ASN B 2 417 ? 36.093 -7.272 -30.526 1.00 16.31 417 ASN B C 1
ATOM 13513 O O . ASN B 2 417 ? 35.343 -6.372 -30.900 1.00 17.42 417 ASN B O 1
ATOM 13524 N N . LEU B 2 418 ? 36.130 -8.469 -31.100 1.00 15.64 418 LEU B N 1
ATOM 13525 C CA . LEU B 2 418 ? 35.211 -8.886 -32.154 1.00 16.28 418 LEU B CA 1
ATOM 13526 C C . LEU B 2 418 ? 34.430 -10.110 -31.696 1.00 16.24 418 LEU B C 1
ATOM 13527 O O . LEU B 2 418 ? 35.027 -11.113 -31.300 1.00 16.84 418 LEU B O 1
ATOM 13543 N N . ILE B 2 419 ? 33.104 -10.033 -31.764 1.00 16.42 419 ILE B N 1
ATOM 13544 C CA . ILE B 2 419 ? 32.245 -11.188 -31.532 1.00 14.92 419 ILE B CA 1
ATOM 13545 C C . ILE B 2 419 ? 31.975 -11.847 -32.883 1.00 16.24 419 ILE B C 1
ATOM 13546 O O . ILE B 2 419 ? 31.381 -11.233 -33.780 1.00 17.03 419 ILE B O 1
ATOM 13562 N N . ALA B 2 420 ? 32.441 -13.086 -33.039 1.00 17.10 420 ALA B N 1
ATOM 13563 C CA . ALA B 2 420 ? 32.173 -13.921 -34.203 1.00 18.28 420 ALA B CA 1
ATOM 13564 C C . ALA B 2 420 ? 32.054 -15.326 -33.636 1.00 17.96 420 ALA B C 1
ATOM 13565 O O . ALA B 2 420 ? 32.888 -15.736 -32.823 1.00 18.90 420 ALA B O 1
ATOM 13572 N N A ARG B 2 421 ? 31.038 -16.060 -34.064 0.48 19.18 421 ARG B N 1
ATOM 13573 N N B ARG B 2 421 ? 31.021 -16.054 -34.044 0.52 18.91 421 ARG B N 1
ATOM 13574 C CA A ARG B 2 421 ? 30.628 -17.269 -33.375 0.48 19.39 421 ARG B CA 1
ATOM 13575 C CA B ARG B 2 421 ? 30.614 -17.274 -33.364 0.52 18.86 421 ARG B CA 1
ATOM 13576 C C A ARG B 2 421 ? 31.394 -18.493 -33.854 0.48 17.90 421 ARG B C 1
ATOM 13577 C C B ARG B 2 421 ? 31.384 -18.495 -33.850 0.52 17.67 421 ARG B C 1
ATOM 13578 O O A ARG B 2 421 ? 31.600 -18.687 -35.053 0.48 18.27 421 ARG B O 1
ATOM 13579 O O B ARG B 2 421 ? 31.585 -18.684 -35.050 0.52 18.11 421 ARG B O 1
ATOM 13620 N N . ALA B 2 422 ? 31.801 -19.330 -32.901 1.00 17.03 422 ALA B N 1
ATOM 13621 C CA . ALA B 2 422 ? 32.277 -20.668 -33.219 1.00 17.26 422 ALA B CA 1
ATOM 13622 C C . ALA B 2 422 ? 31.030 -21.513 -33.439 1.00 17.24 422 ALA B C 1
ATOM 13623 O O . ALA B 2 422 ? 30.247 -21.722 -32.509 1.00 19.45 422 ALA B O 1
ATOM 13630 N N A MET B 2 423 ? 30.827 -21.985 -34.657 0.87 16.95 423 MET B N 1
ATOM 13631 N N B MET B 2 423 ? 30.850 -22.010 -34.649 0.13 18.55 423 MET B N 1
ATOM 13632 C CA A MET B 2 423 ? 29.607 -22.709 -34.970 0.87 18.12 423 MET B CA 1
ATOM 13633 C CA B MET B 2 423 ? 29.619 -22.712 -34.969 0.13 19.67 423 MET B CA 1
ATOM 13634 C C A MET B 2 423 ? 29.696 -24.145 -34.471 0.87 19.60 423 MET B C 1
ATOM 13635 C C B MET B 2 423 ? 29.695 -24.168 -34.519 0.13 20.16 423 MET B C 1
ATOM 13636 O O A MET B 2 423 ? 30.794 -24.688 -34.323 0.87 19.72 423 MET B O 1
ATOM 13637 O O B MET B 2 423 ? 30.780 -24.752 -34.459 0.13 20.64 423 MET B O 1
ATOM 13664 N N . PRO B 2 424 ? 28.553 -24.773 -34.200 1.00 20.10 424 PRO B N 1
ATOM 13665 C CA . PRO B 2 424 ? 28.572 -26.126 -33.640 1.00 23.43 424 PRO B CA 1
ATOM 13666 C C . PRO B 2 424 ? 29.003 -27.166 -34.659 1.00 22.27 424 PRO B C 1
ATOM 13667 O O . PRO B 2 424 ? 28.888 -26.982 -35.875 1.00 21.03 424 PRO B O 1
ATOM 13678 N N . GLN B 2 425 ? 29.520 -28.279 -34.125 1.00 23.77 425 GLN B N 1
ATOM 13679 C CA . GLN B 2 425 ? 29.709 -29.501 -34.900 1.00 23.81 425 GLN B CA 1
ATOM 13680 C C . GLN B 2 425 ? 30.696 -29.270 -36.041 1.00 24.30 425 GLN B C 1
ATOM 13681 O O . GLN B 2 425 ? 30.447 -29.606 -37.193 1.00 25.31 425 GLN B O 1
ATOM 13695 N N . GLY B 2 426 ? 31.844 -28.708 -35.693 1.00 25.02 426 GLY B N 1
ATOM 13696 C CA . GLY B 2 426 ? 32.844 -28.358 -36.677 1.00 25.86 426 GLY B CA 1
ATOM 13697 C C . GLY B 2 426 ? 33.723 -27.251 -36.141 1.00 23.58 426 GLY B C 1
ATOM 13698 O O . GLY B 2 426 ? 33.582 -26.804 -35.000 1.00 23.38 426 GLY B O 1
ATOM 13702 N N . ASP B 2 427 ? 34.644 -26.819 -36.998 1.00 22.59 427 ASP B N 1
ATOM 13703 C CA . ASP B 2 427 ? 35.571 -25.721 -36.698 1.00 21.06 427 ASP B CA 1
ATOM 13704 C C . ASP B 2 427 ? 35.277 -24.634 -37.726 1.00 19.94 427 ASP B C 1
ATOM 13705 O O . ASP B 2 427 ? 35.855 -24.617 -38.821 1.00 20.69 427 ASP B O 1
ATOM 13714 N N . ILE B 2 428 ? 34.365 -23.728 -37.362 1.00 18.22 428 ILE B N 1
ATOM 13715 C CA . ILE B 2 428 ? 33.810 -22.756 -38.295 1.00 17.76 428 ILE B CA 1
ATOM 13716 C C . ILE B 2 428 ? 33.639 -21.457 -37.529 1.00 17.79 428 ILE B C 1
ATOM 13717 O O . ILE B 2 428 ? 33.034 -21.445 -36.449 1.00 18.46 428 ILE B O 1
ATOM 13733 N N . LEU B 2 429 ? 34.131 -20.353 -38.094 1.00 17.16 429 LEU B N 1
ATOM 13734 C CA . LEU B 2 429 ? 33.913 -19.025 -37.537 1.00 17.21 429 LEU B CA 1
ATOM 13735 C C . LEU B 2 429 ? 32.836 -18.356 -38.378 1.00 16.58 429 LEU B C 1
ATOM 13736 O O . LEU B 2 429 ? 33.005 -18.176 -39.598 1.00 16.52 429 LEU B O 1
ATOM 13752 N N . GLY B 2 430 ? 31.726 -17.998 -37.737 1.00 17.10 430 GLY B N 1
ATOM 13753 C CA . GLY B 2 430 ? 30.575 -17.448 -38.428 1.00 15.04 430 GLY B CA 1
ATOM 13754 C C . GLY B 2 430 ? 30.371 -15.962 -38.201 1.00 15.67 430 GLY B C 1
ATOM 13755 O O . GLY B 2 430 ? 30.693 -15.418 -37.135 1.00 16.54 430 GLY B O 1
ATOM 13759 N N . PHE B 2 431 ? 29.826 -15.310 -39.230 1.00 15.79 431 PHE B N 1
ATOM 13760 C CA . PHE B 2 431 ? 29.575 -13.880 -39.240 1.00 15.00 431 PHE B CA 1
ATOM 13761 C C . PHE B 2 431 ? 28.148 -13.611 -39.707 1.00 15.11 431 PHE B C 1
ATOM 13762 O O . PHE B 2 431 ? 27.704 -14.156 -40.724 1.00 15.12 431 PHE B O 1
ATOM 13779 N N . ALA B 2 432 ? 27.441 -12.768 -38.960 1.00 15.36 432 ALA B N 1
ATOM 13780 C CA . ALA B 2 432 ? 26.096 -12.320 -39.329 1.00 15.28 432 ALA B CA 1
ATOM 13781 C C . ALA B 2 432 ? 25.926 -10.903 -38.785 1.00 14.83 432 ALA B C 1
ATOM 13782 O O . ALA B 2 432 ? 25.125 -10.652 -37.883 1.00 15.87 432 ALA B O 1
ATOM 13789 N N . PRO B 2 433 ? 26.671 -9.947 -39.315 1.00 17.09 433 PRO B N 1
ATOM 13790 C CA . PRO B 2 433 ? 26.686 -8.625 -38.695 1.00 17.37 433 PRO B CA 1
ATOM 13791 C C . PRO B 2 433 ? 25.386 -7.883 -38.947 1.00 16.60 433 PRO B C 1
ATOM 13792 O O . PRO B 2 433 ? 24.588 -8.276 -39.815 1.00 16.92 433 PRO B O 1
ATOM 13803 N N . PRO B 2 434 ? 25.128 -6.805 -38.209 1.00 15.75 434 PRO B N 1
ATOM 13804 C CA . PRO B 2 434 ? 23.919 -6.011 -38.468 1.00 15.65 434 PRO B CA 1
ATOM 13805 C C . PRO B 2 434 ? 23.854 -5.535 -39.917 1.00 15.57 434 PRO B C 1
ATOM 13806 O O . PRO B 2 434 ? 24.873 -5.338 -40.586 1.00 17.26 434 PRO B O 1
ATOM 13817 N N . LEU B 2 435 ? 22.625 -5.373 -40.415 1.00 15.39 435 LEU B N 1
ATOM 13818 C CA . LEU B 2 435 ? 22.450 -4.994 -41.813 1.00 16.02 435 LEU B CA 1
ATOM 13819 C C . LEU B 2 435 ? 22.807 -3.540 -42.075 1.00 16.99 435 LEU B C 1
ATOM 13820 O O . LEU B 2 435 ? 22.852 -3.133 -43.244 1.00 18.99 435 LEU B O 1
ATOM 13836 N N . VAL B 2 436 ? 23.059 -2.760 -41.019 1.00 17.48 436 VAL B N 1
ATOM 13837 C CA . VAL B 2 436 ? 23.543 -1.388 -41.171 1.00 18.36 436 VAL B CA 1
ATOM 13838 C C . VAL B 2 436 ? 25.052 -1.303 -41.343 1.00 17.96 436 VAL B C 1
ATOM 13839 O O . VAL B 2 436 ? 25.581 -0.205 -41.547 1.00 18.10 436 VAL B O 1
ATOM 13852 N N . THR B 2 437 ? 25.765 -2.426 -41.267 1.00 15.76 437 THR B N 1
ATOM 13853 C CA . THR B 2 437 ? 27.221 -2.401 -41.311 1.00 16.27 437 THR B CA 1
ATOM 13854 C C . THR B 2 437 ? 27.703 -1.741 -42.601 1.00 17.06 437 THR B C 1
ATOM 13855 O O . THR B 2 437 ? 27.172 -2.009 -43.695 1.00 18.09 437 THR B O 1
ATOM 13866 N N . THR B 2 438 ? 28.715 -0.875 -42.468 1.00 18.00 438 THR B N 1
ATOM 13867 C CA . THR B 2 438 ? 29.284 -0.171 -43.610 1.00 17.83 438 THR B CA 1
ATOM 13868 C C . THR B 2 438 ? 30.479 -0.939 -44.183 1.00 19.01 438 THR B C 1
ATOM 13869 O O . THR B 2 438 ? 30.980 -1.901 -43.586 1.00 19.65 438 THR B O 1
ATOM 13880 N N . ARG B 2 439 ? 30.972 -0.479 -45.337 1.00 18.97 439 ARG B N 1
ATOM 13881 C CA . ARG B 2 439 ? 32.164 -1.099 -45.917 1.00 19.86 439 ARG B CA 1
ATOM 13882 C C . ARG B 2 439 ? 33.375 -0.936 -45.001 1.00 20.58 439 ARG B C 1
ATOM 13883 O O . ARG B 2 439 ? 34.175 -1.867 -44.850 1.00 19.55 439 ARG B O 1
ATOM 13904 N N . ALA B 2 440 ? 33.541 0.248 -44.396 1.00 19.40 440 ALA B N 1
ATOM 13905 C CA . ALA B 2 440 ? 34.660 0.460 -43.481 1.00 19.54 440 ALA B CA 1
ATOM 13906 C C . ALA B 2 440 ? 34.551 -0.452 -42.269 1.00 18.82 440 ALA B C 1
ATOM 13907 O O . ALA B 2 440 ? 35.567 -0.937 -41.752 1.00 21.01 440 ALA B O 1
ATOM 13914 N N . GLU B 2 441 ? 33.325 -0.692 -41.792 1.00 18.03 441 GLU B N 1
ATOM 13915 C CA . GLU B 2 441 ? 33.147 -1.628 -40.682 1.00 18.05 441 GLU B CA 1
ATOM 13916 C C . GLU B 2 441 ? 33.462 -3.060 -41.099 1.00 18.24 441 GLU B C 1
ATOM 13917 O O . GLU B 2 441 ? 34.049 -3.816 -40.319 1.00 18.63 441 GLU B O 1
ATOM 13929 N N . VAL B 2 442 ? 33.081 -3.454 -42.321 1.00 18.67 442 VAL B N 1
ATOM 13930 C CA . VAL B 2 442 ? 33.500 -4.751 -42.857 1.00 18.97 442 VAL B CA 1
ATOM 13931 C C . VAL B 2 442 ? 35.016 -4.879 -42.814 1.00 17.34 442 VAL B C 1
ATOM 13932 O O . VAL B 2 442 ? 35.560 -5.905 -42.384 1.00 18.66 442 VAL B O 1
ATOM 13945 N N . ASP B 2 443 ? 35.725 -3.839 -43.265 1.00 18.42 443 ASP B N 1
ATOM 13946 C CA . ASP B 2 443 ? 37.179 -3.911 -43.278 1.00 18.36 443 ASP B CA 1
ATOM 13947 C C . ASP B 2 443 ? 37.733 -4.139 -41.874 1.00 18.96 443 ASP B C 1
ATOM 13948 O O . ASP B 2 443 ? 38.693 -4.903 -41.683 1.00 20.26 443 ASP B O 1
ATOM 13957 N N . GLU B 2 444 ? 37.135 -3.499 -40.872 1.00 19.07 444 GLU B N 1
ATOM 13958 C CA . GLU B 2 444 ? 37.635 -3.659 -39.508 1.00 20.21 444 GLU B CA 1
ATOM 13959 C C . GLU B 2 444 ? 37.284 -5.037 -38.952 1.00 18.92 444 GLU B C 1
ATOM 13960 O O . GLU B 2 444 ? 38.100 -5.655 -38.261 1.00 21.98 444 GLU B O 1
ATOM 13972 N N . ILE B 2 445 ? 36.082 -5.541 -39.243 1.00 19.00 445 ILE B N 1
ATOM 13973 C CA . ILE B 2 445 ? 35.733 -6.902 -38.854 1.00 19.36 445 ILE B CA 1
ATOM 13974 C C . ILE B 2 445 ? 36.726 -7.895 -39.430 1.00 20.01 445 ILE B C 1
ATOM 13975 O O . ILE B 2 445 ? 37.217 -8.789 -38.729 1.00 19.41 445 ILE B O 1
ATOM 13991 N N . VAL B 2 446 ? 37.005 -7.773 -40.732 1.00 19.27 446 VAL B N 1
ATOM 13992 C CA . VAL B 2 446 ? 37.907 -8.703 -41.401 1.00 17.65 446 VAL B CA 1
ATOM 13993 C C . VAL B 2 446 ? 39.301 -8.610 -40.806 1.00 19.78 446 VAL B C 1
ATOM 13994 O O . VAL B 2 446 ? 39.983 -9.629 -40.620 1.00 20.81 446 VAL B O 1
ATOM 14007 N N . ALA B 2 447 ? 39.761 -7.387 -40.524 1.00 21.45 447 ALA B N 1
ATOM 14008 C CA . ALA B 2 447 ? 41.099 -7.217 -39.977 1.00 21.50 447 ALA B CA 1
ATOM 14009 C C . ALA B 2 447 ? 41.219 -7.851 -38.595 1.00 22.08 447 ALA B C 1
ATOM 14010 O O . ALA B 2 447 ? 42.234 -8.490 -38.282 1.00 22.83 447 ALA B O 1
ATOM 14017 N N . ARG B 2 448 ? 40.188 -7.697 -37.749 1.00 21.19 448 ARG B N 1
ATOM 14018 C CA . ARG B 2 448 ? 40.214 -8.324 -36.429 1.00 19.88 448 ARG B CA 1
ATOM 14019 C C . ARG B 2 448 ? 40.148 -9.842 -36.548 1.00 21.45 448 ARG B C 1
ATOM 14020 O O . ARG B 2 448 ? 40.853 -10.560 -35.826 1.00 19.62 448 ARG B O 1
ATOM 14041 N N . ALA B 2 449 ? 39.329 -10.344 -37.472 1.00 21.99 449 ALA B N 1
ATOM 14042 C CA . ALA B 2 449 ? 39.257 -11.788 -37.688 1.00 20.96 449 ALA B CA 1
ATOM 14043 C C . ALA B 2 449 ? 40.598 -12.341 -38.160 1.00 21.06 449 ALA B C 1
ATOM 14044 O O . ALA B 2 449 ? 41.020 -13.418 -37.722 1.00 22.57 449 ALA B O 1
ATOM 14051 N N . LYS B 2 450 ? 41.289 -11.610 -39.050 1.00 21.96 450 LYS B N 1
ATOM 14052 C CA . LYS B 2 450 ? 42.580 -12.077 -39.550 1.00 23.19 450 LYS B CA 1
ATOM 14053 C C . LYS B 2 450 ? 43.578 -12.219 -38.412 1.00 21.99 450 LYS B C 1
ATOM 14054 O O . LYS B 2 450 ? 44.307 -13.218 -38.334 1.00 22.38 450 LYS B O 1
ATOM 14073 N N . ARG B 2 451 ? 43.611 -11.240 -37.502 1.00 22.07 451 ARG B N 1
ATOM 14074 C CA . ARG B 2 451 ? 44.545 -11.319 -36.385 1.00 24.23 451 ARG B CA 1
ATOM 14075 C C . ARG B 2 451 ? 44.240 -12.539 -35.531 1.00 23.43 451 ARG B C 1
ATOM 14076 O O . ARG B 2 451 ? 45.155 -13.239 -35.080 1.00 24.61 451 ARG B O 1
ATOM 14097 N N . ALA B 2 452 ? 42.952 -12.826 -35.324 1.00 21.90 452 ALA B N 1
ATOM 14098 C CA . ALA B 2 452 ? 42.563 -13.990 -34.542 1.00 20.87 452 ALA B CA 1
ATOM 14099 C C . ALA B 2 452 ? 42.929 -15.286 -35.251 1.00 21.38 452 ALA B C 1
ATOM 14100 O O . ALA B 2 452 ? 43.446 -16.219 -34.622 1.00 23.47 452 ALA B O 1
ATOM 14107 N N . VAL B 2 453 ? 42.606 -15.386 -36.543 1.00 22.10 453 VAL B N 1
ATOM 14108 C CA . VAL B 2 453 ? 42.927 -16.585 -37.310 1.00 22.09 453 VAL B CA 1
ATOM 14109 C C . VAL B 2 453 ? 44.436 -16.813 -37.331 1.00 23.19 453 VAL B C 1
ATOM 14110 O O . VAL B 2 453 ? 44.916 -17.932 -37.104 1.00 23.77 453 VAL B O 1
ATOM 14123 N N . ASP B 2 454 ? 45.210 -15.748 -37.579 1.00 23.72 454 ASP B N 1
ATOM 14124 C CA . ASP B 2 454 ? 46.665 -15.872 -37.620 1.00 23.75 454 ASP B CA 1
ATOM 14125 C C . ASP B 2 454 ? 47.229 -16.337 -36.282 1.00 24.26 454 ASP B C 1
ATOM 14126 O O . ASP B 2 454 ? 48.167 -17.137 -36.242 1.00 24.88 454 ASP B O 1
ATOM 14135 N N . LYS B 2 455 ? 46.677 -15.836 -35.177 1.00 22.99 455 LYS B N 1
ATOM 14136 C CA . LYS B 2 455 ? 47.156 -16.230 -33.855 1.00 25.17 455 LYS B CA 1
ATOM 14137 C C . LYS B 2 455 ? 47.001 -17.730 -33.641 1.00 24.12 455 LYS B C 1
ATOM 14138 O O . LYS B 2 455 ? 47.952 -18.417 -33.252 1.00 25.35 455 LYS B O 1
ATOM 14157 N N . VAL B 2 456 ? 45.806 -18.262 -33.889 1.00 22.82 456 VAL B N 1
ATOM 14158 C CA . VAL B 2 456 ? 45.609 -19.698 -33.727 1.00 23.83 456 VAL B CA 1
ATOM 14159 C C . VAL B 2 456 ? 46.433 -20.479 -34.746 1.00 24.65 456 VAL B C 1
ATOM 14160 O O . VAL B 2 456 ? 46.951 -21.562 -34.442 1.00 24.74 456 VAL B O 1
ATOM 14173 N N . THR B 2 457 ? 46.580 -19.955 -35.966 1.00 24.67 457 THR B N 1
ATOM 14174 C CA . THR B 2 457 ? 47.429 -20.634 -36.943 1.00 24.70 457 THR B CA 1
ATOM 14175 C C . THR B 2 457 ? 48.847 -20.792 -36.410 1.00 26.35 457 THR B C 1
ATOM 14176 O O . THR B 2 457 ? 49.448 -21.867 -36.519 1.00 26.07 457 THR B O 1
ATOM 14187 N N . ASP B 2 458 ? 49.390 -19.737 -35.802 1.00 26.94 458 ASP B N 1
ATOM 14188 C CA . ASP B 2 458 ? 50.743 -19.814 -35.265 1.00 27.95 458 ASP B CA 1
ATOM 14189 C C . ASP B 2 458 ? 50.839 -20.836 -34.137 1.00 27.75 458 ASP B C 1
ATOM 14190 O O . ASP B 2 458 ? 51.845 -21.546 -34.019 1.00 29.26 458 ASP B O 1
ATOM 14199 N N . GLU B 2 459 ? 49.802 -20.924 -33.298 1.00 26.54 459 GLU B N 1
ATOM 14200 C CA . GLU B 2 459 ? 49.796 -21.916 -32.231 1.00 26.62 459 GLU B CA 1
ATOM 14201 C C . GLU B 2 459 ? 49.814 -23.324 -32.801 1.00 28.74 459 GLU B C 1
ATOM 14202 O O . GLU B 2 459 ? 50.558 -24.193 -32.324 1.00 29.82 459 GLU B O 1
ATOM 14214 N N . LEU B 2 460 ? 48.980 -23.573 -33.815 1.00 27.55 460 LEU B N 1
ATOM 14215 C CA . LEU B 2 460 ? 48.869 -24.914 -34.372 1.00 28.10 460 LEU B CA 1
ATOM 14216 C C . LEU B 2 460 ? 50.086 -25.269 -35.205 1.00 30.28 460 LEU B C 1
ATOM 14217 O O . LEU B 2 460 ? 50.462 -26.446 -35.285 1.00 30.24 460 LEU B O 1
ATOM 14233 N N . THR B 2 461 ? 50.698 -24.281 -35.855 1.00 31.68 461 THR B N 1
ATOM 1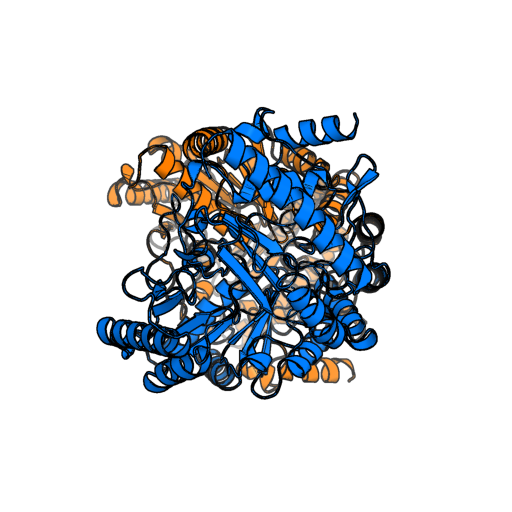4234 C CA . THR B 2 461 ? 51.951 -24.542 -36.556 1.00 32.31 461 THR B CA 1
ATOM 14235 C C . THR B 2 461 ? 53.025 -24.967 -35.567 1.00 33.84 461 THR B C 1
ATOM 14236 O O . THR B 2 461 ? 53.754 -25.942 -35.792 1.00 34.69 461 THR B O 1
ATOM 14247 N N . ARG B 2 462 ? 53.121 -24.250 -34.443 1.00 32.87 462 ARG B N 1
ATOM 14248 C CA . ARG B 2 462 ? 54.135 -24.568 -33.446 1.00 34.12 462 ARG B CA 1
ATOM 14249 C C . ARG B 2 462 ? 53.892 -25.938 -32.831 1.00 36.42 462 ARG B C 1
ATOM 14250 O O . ARG B 2 462 ? 54.841 -26.709 -32.624 1.00 38.70 462 ARG B O 1
ATOM 14271 N N . SER B 2 463 ? 52.635 -26.264 -32.534 1.00 37.07 463 SER B N 1
ATOM 14272 C CA . SER B 2 463 ? 52.329 -27.528 -31.878 1.00 38.16 463 SER B CA 1
ATOM 14273 C C . SER B 2 463 ? 52.329 -28.707 -32.842 1.00 39.86 463 SER B C 1
ATOM 14274 O O . SER B 2 463 ? 52.221 -29.851 -32.386 1.00 40.88 463 SER B O 1
ATOM 14282 N N . GLY B 2 464 ? 52.463 -28.460 -34.145 1.00 39.35 464 GLY B N 1
ATOM 14283 C CA . GLY B 2 464 ? 52.500 -29.529 -35.122 1.00 39.43 464 GLY B CA 1
ATOM 14284 C C . GLY B 2 464 ? 51.150 -30.087 -35.503 1.00 42.73 464 GLY B C 1
ATOM 14285 O O . GLY B 2 464 ? 51.084 -31.190 -36.059 1.00 43.44 464 GLY B O 1
ATOM 14289 N N . ASP B 2 465 ? 50.068 -29.366 -35.214 1.00 42.11 465 ASP B N 1
ATOM 14290 C CA . ASP B 2 465 ? 48.721 -29.804 -35.546 1.00 42.90 465 ASP B CA 1
ATOM 14291 C C . ASP B 2 465 ? 48.278 -29.352 -36.932 1.00 44.49 465 ASP B C 1
ATOM 14292 O O . ASP B 2 465 ? 47.157 -29.671 -37.336 1.00 44.46 465 ASP B O 1
ATOM 14301 N N . LEU B 2 466 ? 49.121 -28.626 -37.664 1.00 46.95 466 LEU B N 1
ATOM 14302 C CA . LEU B 2 466 ? 48.843 -28.320 -39.062 1.00 49.31 466 LEU B CA 1
ATOM 14303 C C . LEU B 2 466 ? 49.572 -29.303 -39.983 1.00 52.09 466 LEU B C 1
ATOM 14304 O O . LEU B 2 466 ? 49.412 -29.258 -41.203 1.00 53.15 466 LEU B O 1
#

Foldseek 3Di:
DVFVVVQLVCLCPDDDPPDPNVCSVVVNDDDWAWDFFWFQWTATPVRQIFRELCLVPLFLFQTGDPVLLVVLLVVVVVVPQDDFCPPNRADDLLVVLQVVVDVQVDAQWDTKWKDFAQLVLVVVVLVLLCLLCVLVVLNQARAEEAAALAQRDQDQASLLNHRAVVSPPPPPDDDPRYYHAYDLAVLPDDLVCPVDALQSVLLVRLVRVLVVCVVVPLSNHAAYEHECAGRLSAQGHGGPPNQVSNVVSCVVSVHFYEHEFQNQACQQQLGNGSCVVVVHDGQKYKYFLLLSVPGRMIIITGGPVSVVSVVSSCVVVNDDPDDDRCINRVSSSSSSVSSNVSCVVVVLNNLLQPLVVLLLVLQCVLPVPPQQFLDWDHGRQKIKTFGANGNVSSHFADVVVVQQVQLQVQLVVVSYHWDSRPDGRMTIGRTHSSQDNVNSVVNSVSSSVSNVVSVVVCVVVVND/DVFVVVQLVCLCPDDDPPDPNVCSVVVNDDDWAWDFFWFQWTATPVRQIFREQCLVPLFLFQTTDPVLLVVLLVVVVVVPQDDFCPPNRADDLLVVLQVVVDVLVDPQWDTKWKDFAQLVLVVVVLVLLCLLCVLVVLNQARAEEAAALAQRDQDQASLLNHRAVVSPPPPPDDDPRYHHAYDLAVLPDDPVCPPDALQRVLLVSLVRVLVVCVVVPLSNHAAYEHECAGRLSAQGHGGPCNQVSNVVSCVVSVHFYEHEFQNQACQQQLGNTSCVVVVNDGQKYKYFRLLLSVPGGMIIITGGDVSVVSVVSSCVVVNDDPDDDRCINRPSSSSSSVSSNVSCVVVVLSNLLQVLVVLLLVLQCVLPVPPCFFLDWDHGRQKTKTFGANGSVSSHFADCVVVQQVQLQVQLVVVSYHWDSRPDGRMTIGRTHSPQDNVNSVVNSVSSSRSNVVSVVVCVVVVRD

Nearest PDB structures (foldseek):
  5kr6-assembly1_A  TM=9.951E-01  e=5.081E-73  Pseudomonas
  5kqw-assembly1_A  TM=9.929E-01  e=2.143E-71  Pseudomonas
  5kr4-assembly1_B  TM=9.914E-01  e=4.258E-69  Pseudomonas
  5kr3-assembly1_A  TM=9.922E-01  e=2.007E-68  Pseudomonas
  5kqu-assembly1_A  TM=9.916E-01  e=2.007E-68  Pseudomonas

B-factor: mean 22.05, std 10.47, range [9.68, 136.85]

Secondary structure (DSSP, 8-state):
-HHHHHHHHHHTTB--BT--HHHHHTT-S--EEEEEEEBTEEEETT--EEEETTHHHHT-TT-B--HHHHHHHHHHHTT-S-----TTEE-HHHHHHHHHHHHHH-TTEEEEEEESSHHHHHHHHHHHHHHHHHHTT-TT--EEEEETT----SSSHHHHH---GGGTTTTT-SPTTEEEE----GGG--GGGTT--HHHHHHHHHHHHHHHHHHH-GGGEEEEEE-SSBSTTT-BPPPTTHHHHHHHHHHHTT-EEEEE-TTTTTTTTSSSSHHHHHT---SEEEE---STTSS--EEEEEEHHHHHHHHHHHHHH-S-S---TTTT-HHHHHHHHHHHHHHHHTTHHHHHHHHHHHHHHHHHHHHTT-TTEEEEEEETTEEEEEE-SSGGGT----GGG-HHHHHHHHHHHTTEE-EE-SSSSEEEE---TT--HHHHHHHHHHHHHHHHHHHHHHHHHT--/-HHHHHHHHHHTTB--TT--HHHHHHT-S--EEEEEEEBTEEEETT--EEEETTHHHHT-TT-B--HHHHHHHHHHHHH-S----BTTEE-HHHHHHHHHHHHHH-TTEEEEEEESSHHHHHHHHHHHHHHHHHHTT-TT--EEEEETT----SSSHHHHH---GGGTTTTT-SPTTEEEE--S-GGG--GGGTT--HHHHHHHHHHHHHHHHHHH-GGGEEEEEE-SSBSTTT-BPPPTTHHHHHHHHHHHTT-EEEEE-TTTTTTTTSSSSHHHHHT---SEEEE-GGGTTTSS--EEEEEEHHHHHHHHHHHHHH-S-S---TTTT-HHHHHHHHHHHHHHHHTTHHHHHHHHHHHHHHHHHHHHTT-TTEEEEEEETTEEEEEE-SSGGGT----GGG-HHHHHHHHHHHTTEE-EE-SSSSEEEE---TT--HHHHHHHHHHHHHHHHHHHHHHHHHT--

Radius of gyration: 27.25 Å; Cα contacts (8 Å, |Δi|>4): 2303; chains: 2; bounding box: 93×56×60 Å

Sequence (929 aa):
SQHQNLIDRDRKVTFHASSTHLRDFAHGEAPGRVMMAGGEGIHVVVDKDGREFIDGFAGLYCVNIGYGRTTEVAEAIHRQALELAYYHTYVGHSNEPQIQLSEKILELAGPGMSKVYYGMMSGSDANETQLKIVRYYNNVLGRPQKKKVIARQRGYHGSGIASGSLTGLKAFHDHFDLPIEGILHTEAPYYYHRGAEREGMSEREFSAHCAAKLEEMILAEGPETVAAFIGEPVLGTGGIVPPPEGYWEAIQGVLAKYDVLLIADEVVCGFGRIGADFGSHHYAIKPDLITIAGLTSAYQPLSGVIIGDRVWQVLEQGTGEFGPIGHGWTYSGHALGCAAGLANLAIIEREGLTANAAETGAYLQQCMMQQTFGEHPLVGEVRGVGMLAALEFSPAPARRAFFDPALKVGPRVSAAAMSENLIARRAMPQGDILGFAPPLVTTRAEVDEIVARAKRAVDKVTDELTRSGDLSQHQNLIDRDRKVTFHASSTHLRDFAHGEAPGRVMMAGGEGIHVVVDKDGREFIDGFAGLYCVNIGYGRTEVAEAIHRQALELAYYHTYVGHSNEPQQIQLSEKILELAGPGMSKVYYGMMSGSDANETQLKIVRYYNNVLGRPQKKKVIARQRGYHGSGIASGSLTGLKAFHDHFDLPIEGILHTEAPYYYHRGAEREGMSEREFSAHCAAKLEEMILAEGPETVAAFIGEPVLGTGGIVPPPEGYWEEAIQGVLAKYDVLLIADEVVCGFGRIGADFGSHHYAIKPDLITIAKGLTSAYQPLSGVIIGDRVWQVLEQGTGEFGPIGHGWTYSGHALGCAAGLANLAIIEEREGLTANAAETGAYLQQCMQQTFGEHPLVGEVRGVGMMLAALEFSPAPARRAFFDPALKVGPRVSAAAMSENLIARRAMMPQGDILGFAPPLVTTRAEVDEIVARAKRAVDKVTDELTRSGDL

Solvent-accessible surface area: 29998 Å² total